Protein AF-A0A423UUG3-F1 (afdb_monomer_lite)

Sequence (812 aa):
PAPPLPRRIDDLLADRPRVLLRGDAGAGKTTLLWWLAAHASARTLDDDLAPLNGLVPFVVPLRTLRARGGGFPGPAELSGAAGLVIDTAPEGWAGRVLEAGRALLLVDGLDEVPPEEREQAHTWLSQLLARYPETRCVVTVRPLAVEADWLRSEDFAELRLLPMRNEDIQAFVGSWHRAARLSEQDDTERLDELERDLSRQFDQNPTLRDLARTPLLCAVICALHRRRDGFLPETRWKLYRSALEMLLGHRDHRRRIGNPEGIDLEIEESTQLLQRIAVWLVREGQSEFTRDQALRQLRRALAGMERVSAQGPPERLLTHLLNRSGLLQEHGDDTYQFIHRTFQDYLAAKELVEDEHLGELLRHAGEESWQDVVLLAAGHCGRRELASLVSGLLDAGNAHTKESAQRTTLPVLAALCAQHAAWLDGPVRERVRHTLQAVFPPADDDQVHALARLGESALALLPPPESLATDGPLARHVVQLLGRIGGSAGIPHAREWSAAHPSAVSRLATNWSAFPPDEFAAGVLAHYDLAEHFVLAQRAQLRALRHLPSLRHLVVSGELPQEELRAALAELRLEVLYLHMNPHVTDLSALGAQAGTLQQVGLDTCPGVQSLTPLTELPSLVALSVDAMNRPADFLMPVTGLRTLSYLEISRLASGQVSRLPAHPGVTHLKVSSDRPVALDGLAAWESLRDLQVSRAGSLDDAVAAVREHGRITRLRLGLTSWKGLAPDDRPVMSLRELAITAPQDSAHLALLGRLFPGLTRLTLSARRSAPELDLAPLLALPHLQVTVRRGHTPLILGWERLGDRLRVLTY

pLDDT: mean 84.5, std 10.08, range [32.72, 97.0]

InterPro domains:
  IPR007111 NACHT nucleoside triphosphatase [PF05729] (19-179)
  IPR007111 NACHT nucleoside triphosphatase [PS50837] (17-354)
  IPR027417 P-loop containing nucleoside triphosphate hydrolase [G3DSA:3.40.50.300] (5-149)
  IPR027417 P-loop containing nucleoside triphosphate hydrolase [SSF52540] (7-145)
  IPR032675 Leucine-rich repeat domain superfamily [G3DSA:3.80.10.10] (528-788)

Radius of gyration: 29.7 Å; chains: 1; bounding box: 76×59×83 Å

Structure (mmCIF, N/CA/C/O backbone):
data_AF-A0A423UUG3-F1
#
_entry.id   AF-A0A423UUG3-F1
#
loop_
_atom_site.group_PDB
_atom_site.id
_atom_site.type_symbol
_atom_site.label_atom_id
_atom_site.label_alt_id
_atom_site.label_comp_id
_atom_site.label_asym_id
_atom_site.label_entity_id
_atom_site.label_seq_id
_atom_site.pdbx_PDB_ins_code
_atom_site.Cartn_x
_atom_site.Cartn_y
_atom_site.Cartn_z
_atom_site.occupancy
_atom_site.B_iso_or_equiv
_atom_site.auth_seq_id
_atom_site.auth_comp_id
_atom_site.auth_asym_id
_atom_site.auth_atom_id
_atom_site.pdbx_PDB_model_num
ATOM 1 N N . PRO A 1 1 ? -10.188 4.913 20.354 1.00 33.22 1 PRO A N 1
ATOM 2 C CA . PRO A 1 1 ? -10.017 3.874 19.311 1.00 33.22 1 PRO A CA 1
ATOM 3 C C . PRO A 1 1 ? -8.558 3.886 18.856 1.00 33.22 1 PRO A C 1
ATOM 5 O O . PRO A 1 1 ? -8.017 4.971 18.659 1.00 33.22 1 PRO A O 1
ATOM 8 N N . ALA A 1 2 ? -7.924 2.717 18.769 1.00 32.72 2 ALA A N 1
ATOM 9 C CA . ALA A 1 2 ? -6.550 2.606 18.293 1.00 32.72 2 ALA A CA 1
ATOM 10 C C . ALA A 1 2 ? -6.423 3.137 16.844 1.00 32.72 2 ALA A C 1
ATOM 12 O O . ALA A 1 2 ? -7.409 3.121 16.097 1.00 32.72 2 ALA A O 1
ATOM 13 N N . PRO A 1 3 ? -5.247 3.644 16.445 1.00 37.56 3 PRO A N 1
ATOM 14 C CA . PRO A 1 3 ? -4.995 4.083 15.073 1.00 37.56 3 PRO A CA 1
ATOM 15 C C . PRO A 1 3 ? -5.101 2.903 14.089 1.00 37.56 3 PRO A C 1
ATOM 17 O O . PRO A 1 3 ? -4.814 1.769 14.476 1.00 37.56 3 PRO A O 1
ATOM 20 N N . PRO A 1 4 ? -5.508 3.134 12.824 1.00 53.03 4 PRO A N 1
ATOM 21 C CA . PRO A 1 4 ? -5.551 2.077 11.819 1.00 53.03 4 PRO A CA 1
ATOM 22 C C . PRO A 1 4 ? -4.133 1.561 11.552 1.00 53.03 4 PRO A C 1
ATOM 24 O O . PRO A 1 4 ? -3.255 2.314 11.134 1.00 53.03 4 PRO A O 1
ATOM 27 N N . LEU A 1 5 ? -3.913 0.277 11.822 1.00 61.56 5 LEU A N 1
ATOM 28 C CA . LEU A 1 5 ? -2.623 -0.385 11.646 1.00 61.56 5 LEU A CA 1
ATOM 29 C C . LEU A 1 5 ? -2.460 -0.882 10.203 1.00 61.56 5 LEU A C 1
ATOM 31 O O . LEU A 1 5 ? -3.461 -1.238 9.570 1.00 61.56 5 LEU A O 1
ATOM 35 N N . PRO A 1 6 ? -1.222 -0.964 9.680 1.00 69.69 6 PRO A N 1
ATOM 36 C CA . PRO A 1 6 ? -0.938 -1.771 8.501 1.00 69.69 6 PRO A CA 1
ATOM 37 C C . PRO A 1 6 ? -1.414 -3.204 8.741 1.00 69.69 6 PRO A C 1
ATOM 39 O O . PRO A 1 6 ? -1.103 -3.792 9.776 1.00 69.69 6 PRO A O 1
ATOM 42 N N . ARG A 1 7 ? -2.161 -3.756 7.788 1.00 74.19 7 ARG A N 1
ATOM 43 C CA . ARG A 1 7 ? -2.685 -5.126 7.833 1.00 74.19 7 ARG A CA 1
ATOM 44 C C . ARG A 1 7 ? -2.212 -5.896 6.610 1.00 74.19 7 ARG A C 1
ATOM 46 O O . ARG A 1 7 ? -1.880 -5.281 5.591 1.00 74.19 7 ARG A O 1
ATOM 53 N N . ARG A 1 8 ? -2.179 -7.228 6.702 1.00 80.50 8 ARG A N 1
ATOM 54 C CA . ARG A 1 8 ? -1.958 -8.073 5.523 1.00 80.50 8 ARG A CA 1
ATOM 55 C C . ARG A 1 8 ? -3.093 -7.859 4.526 1.00 80.50 8 ARG A C 1
ATOM 57 O O . ARG A 1 8 ? -4.198 -7.471 4.894 1.00 80.50 8 ARG A O 1
ATOM 64 N N . ILE A 1 9 ? -2.806 -8.052 3.244 1.00 83.06 9 ILE A N 1
ATOM 65 C CA . ILE A 1 9 ? -3.824 -7.843 2.215 1.00 83.06 9 ILE A CA 1
ATOM 66 C C . ILE A 1 9 ? -4.948 -8.877 2.325 1.00 83.06 9 ILE A C 1
ATOM 68 O O . ILE A 1 9 ? -6.109 -8.527 2.132 1.00 83.06 9 ILE A O 1
ATOM 72 N N . ASP A 1 10 ? -4.609 -10.091 2.749 1.00 80.50 10 ASP A N 1
ATOM 73 C CA . ASP A 1 10 ? -5.532 -11.213 2.932 1.00 80.50 10 ASP A CA 1
ATOM 74 C C . ASP A 1 10 ? -6.634 -10.861 3.947 1.00 80.50 10 ASP A C 1
ATOM 76 O O . ASP A 1 10 ? -7.823 -10.899 3.631 1.00 80.50 10 ASP A O 1
ATOM 80 N N . ASP A 1 11 ? -6.230 -10.318 5.099 1.00 73.25 11 ASP A N 1
ATOM 81 C CA . ASP A 1 11 ? -7.113 -9.762 6.132 1.00 73.25 11 ASP A CA 1
ATOM 82 C C . ASP A 1 11 ? -8.057 -8.664 5.617 1.00 73.25 11 ASP A C 1
ATOM 84 O O . ASP A 1 11 ? -9.124 -8.405 6.182 1.00 73.25 11 ASP A O 1
ATOM 88 N N . LEU A 1 12 ? -7.613 -7.902 4.615 1.00 82.12 12 LEU A N 1
ATOM 89 C CA . LEU A 1 12 ? -8.333 -6.726 4.155 1.00 82.12 12 LEU A CA 1
ATOM 90 C C . LEU A 1 12 ? -9.343 -7.066 3.059 1.00 82.12 12 LEU A C 1
ATOM 92 O O . LEU A 1 12 ? -10.421 -6.465 3.036 1.00 82.12 12 LEU A O 1
ATOM 96 N N . LEU A 1 13 ? -9.003 -7.988 2.161 1.00 85.12 13 LEU A N 1
ATOM 97 C CA . LEU A 1 13 ? -9.840 -8.356 1.020 1.00 85.12 13 LEU A CA 1
ATOM 98 C C . LEU A 1 13 ? -11.041 -9.226 1.422 1.00 85.12 13 LEU A C 1
ATOM 100 O O . LEU A 1 13 ? -12.091 -9.129 0.786 1.00 85.12 13 LEU A O 1
ATOM 104 N N . ALA A 1 14 ? -10.928 -10.020 2.491 1.00 75.06 14 ALA A N 1
ATOM 105 C CA . ALA A 1 14 ? -11.998 -10.898 2.971 1.00 75.06 14 ALA A CA 1
ATOM 106 C C . ALA A 1 14 ? -13.324 -10.145 3.213 1.00 75.06 14 ALA A C 1
ATOM 108 O O . ALA A 1 14 ? -14.377 -10.469 2.641 1.00 75.06 14 ALA A O 1
ATOM 109 N N . ASP A 1 15 ? -13.243 -9.051 3.974 1.00 72.81 15 ASP A N 1
ATOM 110 C CA . ASP A 1 15 ? -14.407 -8.311 4.478 1.00 72.81 15 ASP A CA 1
ATOM 111 C C . ASP A 1 15 ? -14.880 -7.204 3.532 1.00 72.81 15 ASP A C 1
ATOM 113 O O . ASP A 1 15 ? -15.928 -6.589 3.761 1.00 72.81 15 ASP A O 1
ATOM 117 N N . ARG A 1 16 ? -14.092 -6.904 2.492 1.00 83.19 16 ARG A N 1
ATOM 118 C CA . ARG A 1 16 ? -14.333 -5.790 1.573 1.00 83.19 16 ARG A CA 1
ATOM 119 C C . ARG A 1 16 ? -14.858 -6.326 0.245 1.00 83.19 16 ARG A C 1
ATOM 121 O O . ARG A 1 16 ? -14.114 -6.971 -0.490 1.00 83.19 16 ARG A O 1
ATOM 128 N N . PRO A 1 17 ? -16.130 -6.069 -0.103 1.00 85.75 17 PRO A N 1
ATOM 129 C CA . PRO A 1 17 ? -16.678 -6.560 -1.359 1.00 85.75 17 PRO A CA 1
ATOM 130 C C . PRO A 1 17 ? -16.035 -5.888 -2.576 1.00 85.75 17 PRO A C 1
ATOM 132 O O . PRO A 1 17 ? -15.924 -6.517 -3.624 1.00 85.75 17 PRO A O 1
ATOM 135 N N . ARG A 1 18 ? -15.604 -4.629 -2.437 1.00 92.69 18 ARG A N 1
ATOM 136 C CA . ARG A 1 18 ? -15.043 -3.812 -3.515 1.00 92.69 18 ARG A CA 1
ATOM 137 C C . ARG A 1 18 ? -13.793 -3.093 -3.029 1.00 92.69 18 ARG A C 1
ATOM 139 O O . ARG A 1 18 ? -13.831 -2.437 -1.985 1.00 92.69 18 ARG A O 1
ATOM 146 N N . VAL A 1 19 ? -12.690 -3.235 -3.756 1.00 92.88 19 VAL A N 1
ATOM 147 C CA . VAL A 1 19 ? -11.375 -2.724 -3.348 1.00 92.88 19 VAL A CA 1
ATOM 148 C C . VAL A 1 19 ? -10.674 -2.026 -4.500 1.00 92.88 19 VAL A C 1
ATOM 150 O O . VAL A 1 19 ? -10.536 -2.589 -5.582 1.00 92.88 19 VAL A O 1
ATOM 153 N N . LEU A 1 20 ? -10.212 -0.799 -4.250 1.00 91.75 20 LEU A N 1
ATOM 154 C CA . LEU A 1 20 ? -9.336 -0.065 -5.158 1.00 91.75 20 LEU A CA 1
ATOM 155 C C . LEU A 1 20 ? -7.932 -0.138 -4.572 1.00 91.75 20 LEU A C 1
ATOM 157 O O . LEU A 1 20 ? -7.666 0.429 -3.512 1.00 91.75 20 LEU A O 1
ATOM 161 N N . LEU A 1 21 ? -7.051 -0.870 -5.241 1.00 91.56 21 LEU A N 1
ATOM 162 C CA . LEU A 1 21 ? -5.698 -1.127 -4.785 1.00 91.56 21 LEU A CA 1
ATOM 163 C C . LEU A 1 21 ? -4.706 -0.193 -5.478 1.00 91.56 21 LEU A C 1
ATOM 165 O O . LEU A 1 21 ? -4.359 -0.378 -6.648 1.00 91.56 21 LEU A O 1
ATOM 169 N N . ARG A 1 22 ? -4.211 0.786 -4.719 1.00 87.06 22 ARG A N 1
ATOM 170 C CA . ARG A 1 22 ? -3.164 1.719 -5.146 1.00 87.06 22 ARG A CA 1
ATOM 171 C C . ARG A 1 22 ? -1.782 1.166 -4.820 1.00 87.06 22 ARG A C 1
ATOM 173 O O . ARG A 1 22 ? -1.552 0.676 -3.716 1.00 87.06 22 ARG A O 1
ATOM 180 N N . GLY A 1 23 ? -0.829 1.306 -5.733 1.00 81.19 23 GLY A N 1
ATOM 181 C CA . GLY A 1 23 ? 0.567 0.952 -5.463 1.00 81.19 23 GLY A CA 1
ATOM 182 C C . GLY A 1 23 ? 1.511 1.354 -6.586 1.00 81.19 23 GLY A C 1
ATOM 183 O O . GLY A 1 23 ? 1.091 1.450 -7.739 1.00 81.19 23 GLY A O 1
ATOM 184 N N . ASP A 1 24 ? 2.784 1.551 -6.256 1.00 74.81 24 ASP A N 1
ATOM 185 C CA . ASP A 1 24 ? 3.822 1.968 -7.204 1.00 74.81 24 ASP A CA 1
ATOM 186 C C . ASP A 1 24 ? 4.092 0.918 -8.303 1.00 74.81 24 ASP A C 1
ATOM 188 O O . ASP A 1 24 ? 3.591 -0.219 -8.281 1.00 74.81 24 ASP A O 1
ATOM 192 N N . ALA A 1 25 ? 4.892 1.299 -9.301 1.00 73.62 25 ALA A N 1
ATOM 193 C CA . ALA A 1 25 ? 5.412 0.366 -10.294 1.00 73.62 25 ALA A CA 1
ATOM 194 C C . ALA A 1 25 ? 6.216 -0.757 -9.610 1.00 73.62 25 ALA A C 1
ATOM 196 O O . ALA A 1 25 ? 6.999 -0.515 -8.694 1.00 73.62 25 ALA A O 1
ATOM 197 N N . GLY A 1 26 ? 6.001 -2.008 -10.028 1.00 75.25 26 GLY A N 1
ATOM 198 C CA . GLY A 1 26 ? 6.688 -3.165 -9.440 1.00 75.25 26 GLY A CA 1
ATOM 199 C C . GLY A 1 26 ? 6.225 -3.567 -8.034 1.00 75.25 26 GLY A C 1
ATOM 200 O O . GLY A 1 26 ? 6.792 -4.501 -7.474 1.00 75.25 26 GLY A O 1
ATOM 201 N N . ALA A 1 27 ? 5.183 -2.931 -7.476 1.00 82.00 27 ALA A N 1
ATOM 202 C CA . ALA A 1 27 ? 4.630 -3.258 -6.154 1.00 82.00 27 ALA A CA 1
ATOM 203 C C . ALA A 1 27 ? 3.859 -4.598 -6.089 1.00 82.00 27 ALA A C 1
ATOM 205 O O . ALA A 1 27 ? 3.453 -5.008 -5.009 1.00 82.00 27 ALA A O 1
ATOM 206 N N . GLY A 1 28 ? 3.637 -5.278 -7.222 1.00 86.06 28 GLY A N 1
ATOM 207 C CA . GLY A 1 28 ? 2.984 -6.598 -7.265 1.00 86.06 28 GLY A CA 1
ATOM 208 C C . GLY A 1 28 ? 1.458 -6.593 -7.436 1.00 86.06 28 GLY A C 1
ATOM 209 O O . GLY A 1 28 ? 0.831 -7.627 -7.238 1.00 86.06 28 GLY A O 1
ATOM 210 N N . LYS A 1 29 ? 0.847 -5.466 -7.833 1.00 90.69 29 LYS A N 1
ATOM 211 C CA . LYS A 1 29 ? -0.612 -5.335 -8.055 1.00 90.69 29 LYS A CA 1
ATOM 212 C C . LYS A 1 29 ? -1.181 -6.404 -9.000 1.00 90.69 29 LYS A C 1
ATOM 214 O O . LYS A 1 29 ? -2.084 -7.141 -8.625 1.00 90.69 29 LYS A O 1
ATOM 219 N N . THR A 1 30 ? -0.613 -6.509 -10.199 1.00 88.00 30 THR A N 1
ATOM 220 C CA . THR A 1 30 ? -1.004 -7.506 -11.205 1.00 88.00 30 THR A CA 1
ATOM 221 C C . THR A 1 30 ? -0.787 -8.924 -10.685 1.00 88.00 30 THR A C 1
ATOM 223 O O . THR A 1 30 ? -1.686 -9.754 -10.775 1.00 88.00 30 THR A O 1
ATOM 226 N N . THR A 1 31 ? 0.366 -9.194 -10.059 1.00 90.00 31 THR A N 1
ATOM 227 C CA . THR A 1 31 ? 0.668 -10.496 -9.444 1.00 90.00 31 THR A CA 1
ATOM 228 C C . THR A 1 31 ? -0.402 -10.899 -8.432 1.00 90.00 31 THR A C 1
ATOM 230 O O . THR A 1 31 ? -0.845 -12.041 -8.455 1.00 90.00 31 THR A O 1
ATOM 233 N N . LEU A 1 32 ? -0.858 -9.970 -7.586 1.00 92.31 32 LEU A N 1
ATOM 234 C CA . LEU A 1 32 ? -1.912 -10.233 -6.611 1.00 92.31 32 LEU A CA 1
ATOM 235 C C . LEU A 1 32 ? -3.244 -10.597 -7.279 1.00 92.31 32 LEU A C 1
ATOM 237 O O . LEU A 1 32 ? -3.884 -11.548 -6.844 1.00 92.31 32 LEU A O 1
ATOM 241 N N . LEU A 1 33 ? -3.669 -9.878 -8.325 1.00 93.81 33 LEU A N 1
ATOM 242 C CA . LEU A 1 33 ? -4.920 -10.201 -9.023 1.00 93.81 33 LEU A CA 1
ATOM 243 C C . LEU A 1 33 ? -4.871 -11.599 -9.647 1.00 93.81 33 LEU A C 1
ATOM 245 O O . LEU A 1 33 ? -5.801 -12.383 -9.473 1.00 93.81 33 LEU A O 1
ATOM 249 N N . TRP A 1 34 ? -3.776 -11.941 -10.325 1.00 91.44 34 TRP A N 1
ATOM 250 C CA . TRP A 1 34 ? -3.609 -13.272 -10.913 1.00 91.44 34 TRP A CA 1
ATOM 251 C C . TRP A 1 34 ? -3.495 -14.371 -9.855 1.00 91.44 34 TRP A C 1
ATOM 253 O O . TRP A 1 34 ? -4.055 -15.452 -10.034 1.00 91.44 34 TRP A O 1
ATOM 263 N N . TRP A 1 35 ? -2.834 -14.087 -8.731 1.00 93.00 35 TRP A N 1
ATOM 264 C CA . TRP A 1 35 ? -2.790 -14.988 -7.583 1.00 93.00 35 TRP A CA 1
ATOM 265 C C . TRP A 1 35 ? -4.192 -15.238 -7.013 1.00 93.00 35 TRP A C 1
ATOM 267 O O . TRP A 1 35 ? -4.580 -16.394 -6.849 1.00 93.00 35 TRP A O 1
ATOM 277 N N . LEU A 1 36 ? -4.998 -14.186 -6.821 1.00 93.00 36 LEU A N 1
ATOM 278 C CA . LEU A 1 36 ? -6.398 -14.314 -6.406 1.00 93.00 36 LEU A CA 1
ATOM 279 C C . LEU A 1 36 ? -7.202 -15.143 -7.409 1.00 93.00 36 LEU A C 1
ATOM 281 O O . LEU A 1 36 ? -7.927 -16.039 -6.996 1.00 93.00 36 LEU A O 1
ATOM 285 N N . ALA A 1 37 ? -7.062 -14.893 -8.713 1.00 92.75 37 ALA A N 1
ATOM 286 C CA . ALA A 1 37 ? -7.771 -15.650 -9.743 1.00 92.75 37 ALA A CA 1
ATOM 287 C C . ALA A 1 37 ? -7.432 -17.151 -9.697 1.00 92.75 37 ALA A C 1
ATOM 289 O O . ALA A 1 37 ? -8.328 -18.003 -9.672 1.00 92.75 37 ALA A O 1
ATOM 290 N N . ALA A 1 38 ? -6.140 -17.482 -9.645 1.00 91.25 38 ALA A N 1
ATOM 291 C CA . ALA A 1 38 ? -5.667 -18.860 -9.611 1.00 91.25 38 ALA A CA 1
ATOM 292 C C . ALA A 1 38 ? -6.105 -19.582 -8.327 1.00 91.25 38 ALA A C 1
ATOM 294 O O . ALA A 1 38 ? -6.664 -20.676 -8.391 1.00 91.25 38 ALA A O 1
ATOM 295 N N . HIS A 1 39 ? -5.915 -18.962 -7.162 1.00 91.31 39 HIS A N 1
ATOM 296 C CA . HIS A 1 39 ? -6.211 -19.609 -5.885 1.00 91.31 39 HIS A CA 1
ATOM 297 C C . HIS A 1 39 ? -7.713 -19.645 -5.567 1.00 91.31 39 HIS A C 1
ATOM 299 O O . HIS A 1 39 ? -8.193 -20.656 -5.055 1.00 91.31 39 HIS A O 1
ATOM 305 N N . ALA A 1 40 ? -8.485 -18.610 -5.924 1.00 91.44 40 ALA A N 1
ATOM 306 C CA . ALA A 1 40 ? -9.940 -18.612 -5.746 1.00 91.44 40 ALA A CA 1
ATOM 307 C C . ALA A 1 40 ? -10.600 -19.731 -6.561 1.00 91.44 40 ALA A C 1
ATOM 309 O O . ALA A 1 40 ? -11.465 -20.448 -6.049 1.00 91.44 40 ALA A O 1
ATOM 310 N N . SER A 1 41 ? -10.168 -19.917 -7.814 1.00 88.94 41 SER A N 1
ATOM 311 C CA . SER A 1 41 ? -10.690 -20.974 -8.687 1.00 88.94 41 SER A CA 1
ATOM 312 C C . SER A 1 41 ? -10.263 -22.374 -8.229 1.00 88.94 41 SER A C 1
ATOM 314 O O . SER A 1 41 ? -11.092 -23.286 -8.215 1.00 88.94 41 SER A O 1
ATOM 316 N N . ALA A 1 42 ? -9.015 -22.534 -7.775 1.00 89.31 42 ALA A N 1
ATOM 317 C CA . ALA A 1 42 ? -8.490 -23.793 -7.241 1.00 89.31 42 ALA A CA 1
ATOM 318 C C . ALA A 1 42 ? -8.968 -24.119 -5.812 1.00 89.31 42 ALA A C 1
ATOM 320 O O . ALA A 1 42 ? -8.787 -25.244 -5.350 1.00 89.31 42 ALA A O 1
ATOM 321 N N . ARG A 1 43 ? -9.606 -23.162 -5.125 1.00 90.19 43 ARG A N 1
ATOM 322 C CA . ARG A 1 43 ? -10.000 -23.241 -3.709 1.00 90.19 43 ARG A CA 1
ATOM 323 C C . ARG A 1 43 ? -8.815 -23.457 -2.763 1.00 90.19 43 ARG A C 1
ATOM 325 O O . ARG A 1 43 ? -8.903 -24.233 -1.816 1.00 90.19 43 ARG A O 1
ATOM 332 N N . THR A 1 44 ? -7.709 -22.784 -3.054 1.00 90.25 44 THR A N 1
ATOM 333 C CA . THR A 1 44 ? -6.438 -22.874 -2.320 1.00 90.25 44 THR A CA 1
ATOM 334 C C . THR A 1 44 ? -6.070 -21.561 -1.635 1.00 90.25 44 THR A C 1
ATOM 336 O O . THR A 1 44 ? -4.906 -21.369 -1.286 1.00 90.25 44 THR A O 1
ATOM 339 N N . LEU A 1 45 ? -7.013 -20.623 -1.503 1.00 86.81 45 LEU A N 1
ATOM 340 C CA . LEU A 1 45 ? -6.836 -19.495 -0.594 1.00 86.81 45 LEU A CA 1
ATOM 341 C C . LEU A 1 45 ? -6.975 -19.998 0.844 1.00 86.81 45 LEU A C 1
ATOM 343 O O . LEU A 1 45 ? -7.868 -20.805 1.120 1.00 86.81 45 LEU A O 1
ATOM 347 N N . ASP A 1 46 ? -6.109 -19.506 1.724 1.00 78.75 46 ASP A N 1
ATOM 348 C CA . ASP A 1 46 ? -6.132 -19.819 3.153 1.00 78.75 46 ASP A CA 1
ATOM 349 C C . ASP A 1 46 ? -7.430 -19.331 3.821 1.00 78.75 46 ASP A C 1
ATOM 351 O O . ASP A 1 46 ? -8.215 -18.582 3.228 1.00 78.75 46 ASP A O 1
ATOM 355 N N . ASP A 1 47 ? -7.655 -19.752 5.069 1.00 72.38 47 ASP A N 1
ATOM 356 C CA . ASP A 1 47 ? -8.907 -19.526 5.802 1.00 72.38 47 ASP A CA 1
ATOM 357 C C . ASP A 1 47 ? -9.351 -18.052 5.823 1.00 72.38 47 ASP A C 1
ATOM 359 O O . ASP A 1 47 ? -10.544 -17.772 5.679 1.00 72.38 47 ASP A O 1
ATOM 363 N N . ASP A 1 48 ? -8.405 -17.112 5.921 1.00 72.31 48 ASP A N 1
ATOM 364 C CA . ASP A 1 48 ? -8.688 -15.671 5.939 1.00 72.31 48 ASP A CA 1
ATOM 365 C C . ASP A 1 48 ? -9.371 -15.195 4.646 1.00 72.31 48 ASP A C 1
ATOM 367 O O . ASP A 1 48 ? -10.230 -14.318 4.670 1.00 72.31 48 ASP A O 1
ATOM 371 N N . LEU A 1 49 ? -9.052 -15.814 3.507 1.00 83.25 49 LEU A N 1
ATOM 372 C CA . LEU A 1 49 ? -9.621 -15.505 2.193 1.00 83.25 49 LEU A CA 1
ATOM 373 C C . LEU A 1 49 ? -10.613 -16.567 1.704 1.00 83.25 49 LEU A C 1
ATOM 375 O O . LEU A 1 49 ? -11.078 -16.500 0.560 1.00 83.25 49 LEU A O 1
ATOM 379 N N . ALA A 1 50 ? -11.015 -17.501 2.569 1.00 79.44 50 ALA A N 1
ATOM 380 C CA . ALA A 1 50 ? -11.989 -18.538 2.251 1.00 79.44 50 ALA A CA 1
ATOM 381 C C . ALA A 1 50 ? -13.296 -18.021 1.614 1.00 79.44 50 ALA A C 1
ATOM 383 O O . ALA A 1 50 ? -13.814 -18.712 0.734 1.00 79.44 50 ALA A O 1
ATOM 384 N N . PRO A 1 51 ? -13.831 -16.821 1.944 1.00 84.88 51 PRO A N 1
ATOM 385 C CA . PRO A 1 51 ? -15.007 -16.282 1.257 1.00 84.88 51 PRO A CA 1
ATOM 386 C C . PRO A 1 51 ? -14.827 -16.060 -0.252 1.00 84.88 51 PRO A C 1
ATOM 388 O O . PRO A 1 51 ? -15.822 -15.957 -0.968 1.00 84.88 51 PRO A O 1
ATOM 391 N N . LEU A 1 52 ? -13.586 -15.957 -0.738 1.00 88.12 52 LEU A N 1
ATOM 392 C CA . LEU A 1 52 ? -13.280 -15.819 -2.161 1.00 88.12 52 LEU A CA 1
ATOM 393 C C . LEU A 1 52 ? -13.102 -17.178 -2.858 1.00 88.12 52 LEU A C 1
ATOM 395 O O . LEU A 1 52 ? -13.189 -17.247 -4.085 1.00 88.12 52 LEU A O 1
ATOM 399 N N . ASN A 1 53 ? -12.895 -18.267 -2.106 1.00 88.81 53 ASN A N 1
ATOM 400 C CA . ASN A 1 53 ? -12.757 -19.605 -2.677 1.00 88.81 53 ASN A CA 1
ATOM 401 C C . ASN A 1 53 ? -14.050 -20.039 -3.382 1.00 88.81 53 ASN A C 1
ATOM 403 O O . ASN A 1 53 ? -15.150 -19.990 -2.833 1.00 88.81 53 ASN A O 1
ATOM 407 N N . GLY A 1 54 ? -13.908 -20.528 -4.613 1.00 85.44 54 GLY A N 1
ATOM 408 C CA . GLY A 1 54 ? -15.020 -20.986 -5.441 1.00 85.44 54 GLY A CA 1
ATOM 409 C C . GLY A 1 54 ? -15.769 -19.876 -6.182 1.00 85.44 54 GLY A C 1
ATOM 410 O O . GLY A 1 54 ? -16.698 -20.201 -6.928 1.00 85.44 54 GLY A O 1
ATOM 411 N N . LEU A 1 55 ? -15.372 -18.607 -6.024 1.00 92.38 55 LEU A N 1
ATOM 412 C CA . LEU A 1 55 ? -15.789 -17.549 -6.940 1.00 92.38 55 LEU A CA 1
ATOM 413 C C . LEU A 1 55 ? -15.152 -17.765 -8.318 1.00 92.38 55 LEU A C 1
ATOM 415 O O . LEU A 1 55 ? -14.054 -18.304 -8.444 1.00 92.38 55 LEU A O 1
ATOM 419 N N . VAL A 1 56 ? -15.861 -17.339 -9.359 1.00 93.19 56 VAL A N 1
ATOM 420 C CA . VAL A 1 56 ? -15.414 -17.405 -10.750 1.00 93.19 56 VAL A CA 1
ATOM 421 C C . VAL A 1 56 ? -14.679 -16.104 -11.078 1.00 93.19 56 VAL A C 1
ATOM 423 O O . VAL A 1 56 ? -15.330 -15.053 -11.126 1.00 93.19 56 VAL A O 1
ATOM 426 N N . PRO A 1 57 ? -13.351 -16.140 -11.284 1.00 94.19 57 PRO A N 1
ATOM 427 C CA . PRO A 1 57 ? -12.590 -14.946 -11.603 1.00 94.19 57 PRO A CA 1
ATOM 428 C C . PRO A 1 57 ? -12.834 -14.504 -13.049 1.00 94.19 57 PRO A C 1
ATOM 430 O O . PRO A 1 57 ? -12.673 -15.283 -13.987 1.00 94.19 57 PRO A O 1
ATOM 433 N N . PHE A 1 58 ? -13.167 -13.230 -13.222 1.00 94.62 58 PHE A N 1
ATOM 434 C CA . PHE A 1 58 ? -13.135 -12.527 -14.500 1.00 94.62 58 PHE A CA 1
ATOM 435 C C . PHE A 1 58 ? -12.016 -11.492 -14.431 1.00 94.62 58 PHE A C 1
ATOM 437 O O . PHE A 1 58 ? -12.216 -10.391 -13.913 1.00 94.62 58 PHE A O 1
ATOM 444 N N . VAL A 1 59 ? -10.826 -11.866 -14.901 1.00 93.81 59 VAL A N 1
ATOM 445 C CA . VAL A 1 59 ? -9.699 -10.933 -15.010 1.00 93.81 59 VAL A CA 1
ATOM 446 C C . VAL A 1 59 ? -9.928 -10.053 -16.232 1.00 93.81 59 VAL A C 1
ATOM 448 O O . VAL A 1 59 ? -10.132 -10.561 -17.322 1.00 93.81 59 VAL A O 1
ATOM 451 N N . VAL A 1 60 ? -9.929 -8.737 -16.064 1.00 93.12 60 VAL A N 1
ATOM 452 C CA . VAL A 1 60 ? -10.105 -7.769 -17.148 1.00 93.12 60 VAL A CA 1
ATOM 453 C C . VAL A 1 60 ? -8.808 -6.970 -17.268 1.00 93.12 60 VAL A C 1
ATOM 455 O O . VAL A 1 60 ? -8.655 -5.960 -16.575 1.00 93.12 60 VAL A O 1
ATOM 458 N N . PRO A 1 61 ? -7.845 -7.432 -18.085 1.00 88.88 61 PRO A N 1
ATOM 459 C CA . PRO A 1 61 ? -6.598 -6.715 -18.316 1.00 88.88 61 PRO A CA 1
ATOM 460 C C . PRO A 1 61 ? -6.846 -5.544 -19.275 1.00 88.88 61 PRO A C 1
ATOM 462 O O . PRO A 1 61 ? -6.993 -5.729 -20.486 1.00 88.88 61 PRO A O 1
ATOM 465 N N . LEU A 1 62 ? -6.911 -4.321 -18.740 1.00 87.69 62 LEU A N 1
ATOM 466 C CA . LEU A 1 62 ? -7.284 -3.139 -19.526 1.00 87.69 62 LEU A CA 1
ATOM 467 C C . LEU A 1 62 ? -6.264 -2.828 -20.637 1.00 87.69 62 LEU A C 1
ATOM 469 O O . LEU A 1 62 ? -6.667 -2.462 -21.743 1.00 87.69 62 LEU A O 1
ATOM 473 N N . ARG A 1 63 ? -4.967 -3.081 -20.405 1.00 80.75 63 ARG A N 1
ATOM 474 C CA . ARG A 1 63 ? -3.919 -3.037 -21.446 1.00 80.75 63 ARG A CA 1
ATOM 475 C C . ARG A 1 63 ? -4.199 -3.921 -22.649 1.00 80.75 63 ARG A C 1
ATOM 477 O O . ARG A 1 63 ? -4.086 -3.436 -23.772 1.00 80.75 63 ARG A O 1
ATOM 484 N N . THR A 1 64 ? -4.551 -5.187 -22.435 1.00 82.00 64 THR A N 1
ATOM 485 C CA . THR A 1 64 ? -4.714 -6.161 -23.521 1.00 82.00 64 THR A CA 1
ATOM 486 C C . THR A 1 64 ? -5.918 -5.823 -24.379 1.00 82.00 64 THR A C 1
ATOM 488 O O . THR A 1 64 ? -5.841 -5.855 -25.608 1.00 82.00 64 THR A O 1
ATOM 491 N N . LEU A 1 65 ? -7.025 -5.432 -23.741 1.00 82.56 65 LEU A N 1
ATOM 492 C CA . LEU A 1 65 ? -8.220 -4.994 -24.455 1.00 82.56 65 LEU A CA 1
ATOM 493 C C . LEU A 1 65 ? -7.920 -3.774 -25.330 1.00 82.56 65 LEU A C 1
ATOM 495 O O . LEU A 1 65 ? -8.248 -3.776 -26.517 1.00 82.56 65 LEU A O 1
ATOM 499 N N . ARG A 1 66 ? -7.212 -2.780 -24.781 1.00 82.19 66 ARG A N 1
ATOM 500 C CA . ARG A 1 66 ? -6.831 -1.569 -25.514 1.00 82.19 66 ARG A CA 1
ATOM 501 C C . ARG A 1 66 ? -5.843 -1.849 -26.648 1.00 82.19 66 ARG A C 1
ATOM 503 O O . ARG A 1 66 ? -6.024 -1.323 -27.743 1.00 82.19 66 ARG A O 1
ATOM 510 N N . ALA A 1 67 ? -4.834 -2.696 -26.434 1.00 75.44 67 ALA A N 1
ATOM 511 C CA . ALA A 1 67 ? -3.866 -3.069 -27.472 1.00 75.44 67 ALA A CA 1
ATOM 512 C C . ALA A 1 67 ? -4.533 -3.754 -28.678 1.00 75.44 67 ALA A C 1
ATOM 514 O O . ALA A 1 67 ? -4.090 -3.587 -29.815 1.00 75.44 67 ALA A O 1
ATOM 515 N N . ARG A 1 68 ? -5.637 -4.471 -28.441 1.00 79.31 68 ARG A N 1
ATOM 516 C CA . ARG A 1 68 ? -6.471 -5.102 -29.475 1.00 79.31 68 ARG A CA 1
ATOM 517 C C . ARG A 1 68 ? -7.508 -4.155 -30.095 1.00 79.31 68 ARG A C 1
ATOM 519 O O . ARG A 1 68 ? -8.243 -4.572 -30.985 1.00 79.31 68 ARG A O 1
ATOM 526 N N . GLY A 1 69 ? -7.582 -2.901 -29.644 1.00 74.88 69 GLY A N 1
ATOM 527 C CA . GLY A 1 69 ? -8.589 -1.929 -30.081 1.00 74.88 69 GLY A CA 1
ATOM 528 C C . GLY A 1 69 ? -10.005 -2.228 -29.575 1.00 74.88 69 GLY A C 1
ATOM 529 O O . GLY A 1 69 ? -10.975 -1.763 -30.170 1.00 74.88 69 GLY A O 1
ATOM 530 N N . GLY A 1 70 ? -10.137 -3.033 -28.517 1.00 75.00 70 GLY A N 1
ATOM 531 C CA . GLY A 1 70 ? -11.407 -3.343 -27.867 1.00 75.00 70 GLY A CA 1
ATOM 532 C C . GLY A 1 70 ? -11.831 -2.269 -26.861 1.00 75.00 70 GLY A C 1
ATOM 533 O O . GLY A 1 70 ? -10.999 -1.547 -26.317 1.00 75.00 70 GLY A O 1
ATOM 534 N N . GLY A 1 71 ? -13.138 -2.182 -26.605 1.00 83.69 71 GLY A N 1
ATOM 535 C CA . GLY A 1 71 ? -13.704 -1.351 -25.540 1.00 83.69 71 GLY A CA 1
ATOM 536 C C . GLY A 1 71 ? -13.811 -2.086 -24.199 1.00 83.69 71 GLY A C 1
ATOM 537 O O . GLY A 1 71 ? -13.300 -3.193 -24.023 1.00 83.69 71 GLY A O 1
ATOM 538 N N . PHE A 1 72 ? -14.525 -1.479 -23.251 1.00 88.88 72 PHE A N 1
ATOM 539 C CA . PHE A 1 72 ? -14.815 -2.107 -21.963 1.00 88.88 72 PHE A CA 1
ATOM 540 C C . PHE A 1 72 ? -15.872 -3.218 -22.109 1.00 88.88 72 PHE A C 1
ATOM 542 O O . PHE A 1 72 ? -16.940 -2.958 -22.667 1.00 88.88 72 PHE A O 1
ATOM 549 N N . PRO A 1 73 ? -15.618 -4.439 -21.604 1.00 89.69 73 PRO A N 1
ATOM 550 C CA . PRO A 1 73 ? -16.433 -5.603 -21.929 1.00 89.69 73 PRO A CA 1
ATOM 551 C C . PRO A 1 73 ? -17.777 -5.586 -21.198 1.00 89.69 73 PRO A C 1
ATOM 553 O O . PRO A 1 73 ? -17.844 -5.447 -19.973 1.00 89.69 73 PRO A O 1
ATOM 556 N N . GLY A 1 74 ? -18.865 -5.803 -21.931 1.00 89.19 74 GLY A N 1
ATOM 557 C CA . GLY A 1 74 ? -20.168 -6.093 -21.339 1.00 89.19 74 GLY A CA 1
ATOM 558 C C . GLY A 1 74 ? -20.212 -7.484 -20.679 1.00 89.19 74 GLY A C 1
ATOM 559 O O . GLY A 1 74 ? -19.314 -8.304 -20.878 1.00 89.19 74 GLY A O 1
ATOM 560 N N . PRO A 1 75 ? -21.288 -7.828 -19.943 1.00 88.12 75 PRO A N 1
ATOM 561 C CA . PRO A 1 75 ? -21.402 -9.124 -19.265 1.00 88.12 75 PRO A CA 1
ATOM 562 C C . PRO A 1 75 ? -21.210 -10.337 -20.185 1.00 88.12 75 PRO A C 1
ATOM 564 O O . PRO A 1 75 ? -20.632 -11.332 -19.765 1.00 88.12 75 PRO A O 1
ATOM 567 N N . ALA A 1 76 ? -21.676 -10.261 -21.436 1.00 86.31 76 ALA A N 1
ATOM 568 C CA . ALA A 1 76 ? -21.519 -11.335 -22.418 1.00 86.31 76 ALA A CA 1
ATOM 569 C C . ALA A 1 76 ? -20.065 -11.502 -22.900 1.00 86.31 76 ALA A C 1
ATOM 571 O O . ALA A 1 76 ? -19.665 -12.601 -23.274 1.00 86.31 76 ALA A O 1
ATOM 572 N N . GLU A 1 77 ? -19.269 -10.434 -22.851 1.00 88.12 77 GLU A N 1
ATOM 573 C CA . GLU A 1 77 ? -17.900 -10.378 -23.372 1.00 88.12 77 GLU A CA 1
ATOM 574 C C . GLU A 1 77 ? -16.855 -10.714 -22.300 1.00 88.12 77 GLU A C 1
ATOM 576 O O . GLU A 1 77 ? -15.718 -11.037 -22.632 1.00 88.12 77 GLU A O 1
ATOM 581 N N . LEU A 1 78 ? -17.234 -10.719 -21.014 1.00 88.75 78 LEU A N 1
ATOM 582 C CA . LEU A 1 78 ? -16.325 -10.983 -19.889 1.00 88.75 78 LEU A CA 1
ATOM 583 C C . LEU A 1 78 ? -15.567 -12.310 -19.997 1.00 88.75 78 LEU A C 1
ATOM 585 O O . LEU A 1 78 ? -14.422 -12.392 -19.568 1.00 88.75 78 LEU A O 1
ATOM 589 N N . SER A 1 79 ? -16.183 -13.348 -20.569 1.00 85.75 79 SER A N 1
ATOM 590 C CA . SER A 1 79 ? -15.514 -14.649 -20.731 1.00 85.75 79 SER A CA 1
ATOM 591 C C . SER A 1 79 ? -14.357 -14.572 -21.732 1.00 85.75 79 SER A C 1
ATOM 593 O O . SER A 1 79 ? -13.310 -15.171 -21.504 1.00 85.75 79 SER A O 1
ATOM 595 N N . GLY A 1 80 ? -14.537 -13.797 -22.808 1.00 82.50 80 GLY A N 1
ATOM 596 C CA . GLY A 1 80 ? -13.495 -13.541 -23.800 1.00 82.50 80 GLY A CA 1
ATOM 597 C C . GLY A 1 80 ? -12.443 -12.561 -23.287 1.00 82.50 80 GLY A C 1
ATOM 598 O O . GLY A 1 80 ? -11.253 -12.807 -23.449 1.00 82.50 80 GLY A O 1
ATOM 599 N N . ALA A 1 81 ? -12.864 -11.497 -22.594 1.00 84.38 81 ALA A N 1
ATOM 600 C CA . ALA A 1 81 ? -11.949 -10.535 -21.979 1.00 84.38 81 ALA A CA 1
ATOM 601 C C . ALA A 1 81 ? -11.027 -11.185 -20.932 1.00 84.38 81 ALA A C 1
ATOM 603 O O . ALA A 1 81 ? -9.855 -10.832 -20.850 1.00 84.38 81 ALA A O 1
ATOM 604 N N . ALA A 1 82 ? -11.535 -12.173 -20.187 1.00 82.88 82 ALA A N 1
ATOM 605 C CA . ALA A 1 82 ? -10.757 -12.954 -19.227 1.00 82.88 82 ALA A CA 1
ATOM 606 C C . ALA A 1 82 ? -9.856 -14.027 -19.852 1.00 82.88 82 ALA A C 1
ATOM 608 O O . ALA A 1 82 ? -9.167 -14.730 -19.115 1.00 82.88 82 ALA A O 1
ATOM 609 N N . GLY A 1 83 ? -9.853 -14.169 -21.183 1.00 78.00 83 GLY A N 1
ATOM 610 C CA . GLY A 1 83 ? -9.012 -15.141 -21.880 1.00 78.00 83 GLY A CA 1
ATOM 611 C C . GLY A 1 83 ? -9.316 -16.590 -21.492 1.00 78.00 83 GLY A C 1
ATOM 612 O O . GLY A 1 83 ? -8.407 -17.417 -21.442 1.00 78.00 83 GLY A O 1
ATOM 613 N N . LEU A 1 84 ? -10.576 -16.906 -21.162 1.00 78.06 84 LEU A N 1
ATOM 614 C CA . LEU A 1 84 ? -10.960 -18.270 -20.808 1.00 78.06 84 LEU A CA 1
ATOM 615 C C . LEU A 1 84 ? -10.829 -19.177 -22.037 1.00 78.06 84 LEU A C 1
ATOM 617 O O . LEU A 1 84 ? -11.453 -18.931 -23.067 1.00 78.06 84 LEU A O 1
ATOM 621 N N . VAL A 1 85 ? -10.055 -20.256 -21.911 1.00 73.88 85 VAL A N 1
ATOM 622 C CA . VAL A 1 85 ? -9.905 -21.272 -22.963 1.00 73.88 85 VAL A CA 1
ATOM 623 C C . VAL A 1 85 ? -11.143 -22.175 -22.955 1.00 73.88 85 VAL A C 1
ATOM 625 O O . VAL A 1 85 ? -11.171 -23.211 -22.292 1.00 73.88 85 VAL A O 1
ATOM 628 N N . ILE A 1 86 ? -12.201 -21.737 -23.638 1.00 73.81 86 ILE A N 1
ATOM 629 C CA . ILE A 1 86 ? -13.494 -22.427 -23.752 1.00 73.81 86 ILE A CA 1
ATOM 630 C C . ILE A 1 86 ? -13.968 -22.427 -25.209 1.00 73.81 86 ILE A C 1
ATOM 632 O O . ILE A 1 86 ? -13.752 -21.447 -25.915 1.00 73.81 86 ILE A O 1
ATOM 636 N N . ASP A 1 87 ? -14.656 -23.489 -25.648 1.00 74.75 87 ASP A N 1
ATOM 637 C CA . ASP A 1 87 ? -15.198 -23.563 -27.016 1.00 74.75 87 ASP A CA 1
ATOM 638 C C . ASP A 1 87 ? -16.238 -22.459 -27.255 1.00 74.75 87 ASP A C 1
ATOM 640 O O . ASP A 1 87 ? -16.115 -21.607 -28.133 1.00 74.75 87 ASP A O 1
ATOM 644 N N . THR A 1 88 ? -17.306 -22.468 -26.458 1.00 74.62 88 THR A N 1
ATOM 645 C CA . THR A 1 88 ? -18.333 -21.425 -26.448 1.00 74.62 88 THR A CA 1
ATOM 646 C C . THR A 1 88 ? -18.977 -21.413 -25.069 1.00 74.62 88 THR A C 1
ATOM 648 O O . THR A 1 88 ? -19.500 -22.431 -24.609 1.00 74.62 88 THR A O 1
ATOM 651 N N . ALA A 1 89 ? -18.945 -20.267 -24.384 1.00 78.12 89 ALA A N 1
ATOM 652 C CA . ALA A 1 89 ? -19.705 -20.111 -23.149 1.00 78.12 89 ALA A CA 1
ATOM 653 C C . ALA A 1 89 ? -21.203 -20.298 -23.452 1.00 78.12 89 ALA A C 1
ATOM 655 O O . ALA A 1 89 ? -21.690 -19.731 -24.434 1.00 78.12 89 ALA A O 1
ATOM 656 N N . PRO A 1 90 ? -21.966 -21.029 -22.617 1.00 84.94 90 PRO A N 1
ATOM 657 C CA . PRO A 1 90 ? -23.413 -21.076 -22.766 1.00 84.94 90 PRO A CA 1
ATOM 658 C C . PRO A 1 90 ? -23.995 -19.660 -22.786 1.00 84.94 90 PRO A C 1
ATOM 660 O O . PRO A 1 90 ? -23.554 -18.798 -22.021 1.00 84.94 90 PRO A O 1
ATOM 663 N N . GLU A 1 91 ? -25.011 -19.421 -23.612 1.00 84.19 91 GLU A N 1
ATOM 664 C CA . GLU A 1 91 ? -25.616 -18.094 -23.752 1.00 84.19 91 GLU A CA 1
ATOM 665 C C . GLU A 1 91 ? -26.004 -17.516 -22.380 1.00 84.19 91 GLU A C 1
ATOM 667 O O . GLU A 1 91 ? -26.603 -18.204 -21.544 1.00 84.19 91 GLU A O 1
ATOM 672 N N . GLY A 1 92 ? -25.594 -16.273 -22.106 1.00 86.56 92 GLY A N 1
ATOM 673 C CA . GLY A 1 92 ? -25.845 -15.582 -20.837 1.00 86.56 92 GLY A CA 1
ATOM 674 C C . GLY A 1 92 ? -25.138 -16.168 -19.605 1.00 86.56 92 GLY A C 1
ATOM 675 O O . GLY A 1 92 ? -25.483 -15.795 -18.485 1.00 86.56 92 GLY A O 1
ATOM 676 N N . TRP A 1 93 ? -24.173 -17.084 -19.762 1.00 91.56 93 TRP A N 1
ATOM 677 C CA . TRP A 1 93 ? -23.497 -17.742 -18.636 1.00 91.56 93 TRP A CA 1
ATOM 678 C C . TRP A 1 93 ? -22.831 -16.754 -17.677 1.00 91.56 93 TRP A C 1
ATOM 680 O O . TRP A 1 93 ? -23.109 -16.803 -16.481 1.00 91.56 93 TRP A O 1
ATOM 690 N N . ALA A 1 94 ? -22.018 -15.829 -18.190 1.00 91.62 94 ALA A N 1
ATOM 691 C CA . ALA A 1 94 ? -21.347 -14.831 -17.359 1.00 91.62 94 ALA A CA 1
ATOM 692 C C . ALA A 1 94 ? -22.355 -13.932 -16.619 1.00 91.62 94 ALA A C 1
ATOM 694 O O . ALA A 1 94 ? -22.193 -13.682 -15.427 1.00 91.62 94 ALA A O 1
ATOM 695 N N . GLY A 1 95 ? -23.459 -13.558 -17.280 1.00 91.94 95 GLY A N 1
ATOM 696 C CA . GLY A 1 95 ? -24.589 -12.872 -16.643 1.00 91.94 95 GLY A CA 1
ATOM 697 C C . GLY A 1 95 ? -25.167 -13.662 -15.465 1.00 91.94 95 GLY A C 1
ATOM 698 O O . GLY A 1 95 ? -25.263 -13.132 -14.366 1.00 91.94 95 GLY A O 1
ATOM 699 N N . ARG A 1 96 ? -25.447 -14.961 -15.642 1.00 93.12 96 ARG A N 1
ATOM 700 C CA . ARG A 1 96 ? -25.930 -15.832 -14.551 1.00 93.12 96 ARG A CA 1
ATOM 701 C C . ARG A 1 96 ? -24.920 -15.995 -13.412 1.00 93.12 96 ARG A C 1
ATOM 703 O O . ARG A 1 96 ? -25.318 -16.158 -12.262 1.00 93.12 96 ARG A O 1
ATOM 710 N N . VAL A 1 97 ? -23.617 -15.995 -13.704 1.00 93.06 97 VAL A N 1
ATOM 711 C CA . VAL A 1 97 ? -22.563 -16.049 -12.675 1.00 93.06 97 VAL A CA 1
ATOM 712 C C . VAL A 1 97 ? -22.555 -14.768 -11.837 1.00 93.06 97 VAL A C 1
ATOM 714 O O . VAL A 1 97 ? -22.489 -14.855 -10.608 1.00 93.06 97 VAL A O 1
ATOM 717 N N . LEU A 1 98 ? -22.671 -13.607 -12.490 1.00 93.31 98 LEU A N 1
ATOM 718 C CA . LEU A 1 98 ? -22.784 -12.297 -11.843 1.00 93.31 98 LEU A CA 1
ATOM 719 C C . LEU A 1 98 ? -24.065 -12.186 -10.999 1.00 93.31 98 LEU A C 1
ATOM 721 O O . LEU A 1 98 ? -23.991 -11.816 -9.831 1.00 93.31 98 LEU A O 1
ATOM 725 N N . GLU A 1 99 ? -25.224 -12.571 -11.546 1.00 92.06 99 GLU A N 1
ATOM 726 C CA . GLU A 1 99 ? -26.519 -12.555 -10.837 1.00 92.06 99 GLU A CA 1
ATOM 727 C C . GLU A 1 99 ? -26.529 -13.459 -9.603 1.00 92.06 99 GLU A C 1
ATOM 729 O O . GLU A 1 99 ? -27.129 -13.118 -8.587 1.00 92.06 99 GLU A O 1
ATOM 734 N N . ALA A 1 100 ? -25.835 -14.596 -9.667 1.00 91.12 100 ALA A N 1
ATOM 735 C CA . ALA A 1 100 ? -25.718 -15.522 -8.547 1.00 91.12 100 ALA A CA 1
ATOM 736 C C . ALA A 1 100 ? -24.748 -15.047 -7.445 1.00 91.12 100 ALA A C 1
ATOM 738 O O . ALA A 1 100 ? -24.537 -15.789 -6.486 1.00 91.12 100 ALA A O 1
ATOM 739 N N . GLY A 1 101 ? -24.106 -13.878 -7.589 1.00 90.06 101 GLY A N 1
ATOM 740 C CA . GLY A 1 101 ? -23.105 -13.382 -6.636 1.00 90.06 101 GLY A CA 1
ATOM 741 C C . GLY A 1 101 ? -21.837 -14.241 -6.580 1.00 90.06 101 GLY A C 1
ATOM 742 O O . GLY A 1 101 ? -21.130 -14.248 -5.578 1.00 90.06 101 GLY A O 1
ATOM 743 N N . ARG A 1 102 ? -21.554 -15.008 -7.643 1.00 92.88 102 ARG A N 1
ATOM 744 C CA . ARG A 1 102 ? -20.395 -15.918 -7.716 1.00 92.88 102 ARG A CA 1
ATOM 745 C C . ARG A 1 102 ? -19.229 -15.342 -8.513 1.00 92.88 102 ARG A C 1
ATOM 747 O O . ARG A 1 102 ? -18.248 -16.045 -8.727 1.00 92.88 102 ARG A O 1
ATOM 754 N N . ALA A 1 103 ? -19.338 -14.106 -8.987 1.00 94.06 103 ALA A N 1
ATOM 755 C CA . ALA A 1 103 ? -18.307 -13.453 -9.780 1.00 94.06 103 ALA A CA 1
ATOM 756 C C . ALA A 1 103 ? -17.260 -12.763 -8.894 1.00 94.06 103 ALA A C 1
ATOM 758 O O . ALA A 1 103 ? -17.602 -12.027 -7.965 1.00 94.06 103 ALA A O 1
ATOM 759 N N . LEU A 1 104 ? -15.991 -12.963 -9.245 1.00 95.44 104 LEU A N 1
ATOM 760 C CA . LEU A 1 104 ? -14.853 -12.192 -8.760 1.00 95.44 104 LEU A CA 1
ATOM 761 C C . LEU A 1 104 ? -14.288 -11.383 -9.934 1.00 95.44 104 LEU A C 1
ATOM 763 O O . LEU A 1 104 ? -13.560 -11.908 -10.770 1.00 95.44 104 LEU A O 1
ATOM 767 N N . LEU A 1 105 ? -14.661 -10.111 -10.028 1.00 96.50 105 LEU A N 1
ATOM 768 C CA . LEU A 1 105 ? -14.221 -9.206 -11.085 1.00 96.50 105 LEU A CA 1
ATOM 769 C C . LEU A 1 105 ? -12.868 -8.578 -10.720 1.00 96.50 105 LEU A C 1
ATOM 771 O O . LEU A 1 105 ? -12.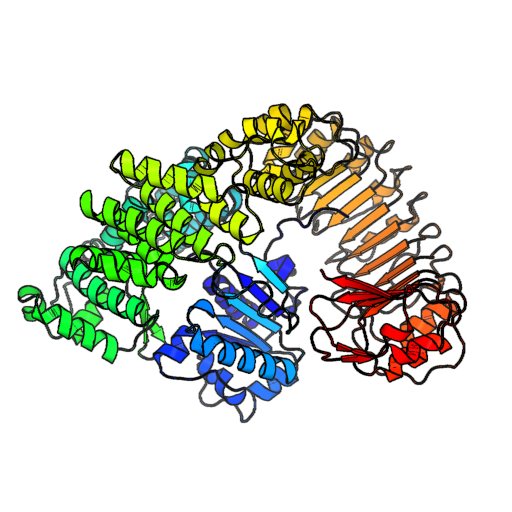765 -7.846 -9.736 1.00 96.50 105 LEU A O 1
ATOM 775 N N . LEU A 1 106 ? -11.834 -8.844 -11.512 1.00 96.31 106 LEU A N 1
ATOM 776 C CA . LEU A 1 106 ? -10.460 -8.410 -11.251 1.00 96.31 106 LEU A CA 1
ATOM 777 C C . LEU A 1 106 ? -10.009 -7.486 -12.384 1.00 96.31 106 LEU A C 1
ATOM 779 O O . LEU A 1 106 ? -9.574 -7.955 -13.429 1.00 96.31 106 LEU A O 1
ATOM 783 N N . VAL A 1 107 ? -10.148 -6.176 -12.198 1.00 94.88 107 VAL A N 1
ATOM 784 C CA . VAL A 1 107 ? -9.807 -5.174 -13.217 1.00 94.88 107 VAL A CA 1
ATOM 785 C C . VAL A 1 107 ? -8.353 -4.753 -13.029 1.00 94.88 107 VAL A C 1
ATOM 787 O O . VAL A 1 107 ? -8.015 -4.111 -12.032 1.00 94.88 107 VAL A O 1
ATOM 790 N N . ASP A 1 108 ? -7.493 -5.123 -13.977 1.00 90.94 108 ASP A N 1
ATOM 791 C CA . ASP A 1 108 ? -6.057 -4.865 -13.890 1.00 90.94 108 ASP A CA 1
ATOM 792 C C . ASP A 1 108 ? -5.631 -3.683 -14.768 1.00 90.94 108 ASP A C 1
ATOM 794 O O . ASP A 1 108 ? -5.892 -3.678 -15.972 1.00 90.94 108 ASP A O 1
ATOM 798 N N . GLY A 1 109 ? -4.927 -2.720 -14.166 1.00 84.44 109 GLY A N 1
ATOM 799 C CA . GLY A 1 109 ? -4.216 -1.666 -14.891 1.00 84.44 109 GLY A CA 1
ATOM 800 C C . GLY A 1 109 ? -5.080 -0.474 -15.293 1.00 84.44 109 GLY A C 1
ATOM 801 O O . GLY A 1 109 ? -5.019 -0.022 -16.431 1.00 84.44 109 GLY A O 1
ATOM 802 N N . LEU A 1 110 ? -5.876 0.088 -14.377 1.00 84.62 110 LEU A N 1
ATOM 803 C CA . LEU A 1 110 ? -6.658 1.294 -14.681 1.00 84.62 110 LEU A CA 1
ATOM 804 C C . LEU A 1 110 ? -5.779 2.495 -15.080 1.00 84.62 110 LEU A C 1
ATOM 806 O O . LEU A 1 110 ? -6.196 3.329 -15.879 1.00 84.62 110 LEU A O 1
ATOM 810 N N . ASP A 1 111 ? -4.547 2.574 -14.568 1.00 76.81 111 ASP A N 1
ATOM 811 C CA . ASP A 1 111 ? -3.581 3.610 -14.955 1.00 76.81 111 ASP A CA 1
ATOM 812 C C . ASP A 1 111 ? -3.163 3.541 -16.434 1.00 76.81 111 ASP A C 1
ATOM 814 O O . ASP A 1 111 ? -2.611 4.506 -16.959 1.00 76.81 111 ASP A O 1
ATOM 818 N N . GLU A 1 112 ? -3.442 2.425 -17.108 1.00 76.38 112 GLU A N 1
ATOM 819 C CA . GLU A 1 112 ? -3.146 2.190 -18.524 1.00 76.38 112 GLU A CA 1
ATOM 820 C C . GLU A 1 112 ? -4.288 2.673 -19.447 1.00 76.38 112 GLU A C 1
ATOM 822 O O . GLU A 1 112 ? -4.134 2.687 -20.675 1.00 76.38 112 GLU A O 1
ATOM 827 N N . VAL A 1 113 ? -5.410 3.119 -18.859 1.00 81.75 113 VAL A N 1
ATOM 828 C CA . VAL A 1 113 ? -6.494 3.826 -19.553 1.00 81.75 113 VAL A CA 1
ATOM 829 C C . VAL A 1 113 ? -6.140 5.318 -19.659 1.00 81.75 113 VAL A C 1
ATOM 831 O O . VAL A 1 113 ? -5.868 5.957 -18.627 1.00 81.75 113 VAL A O 1
ATOM 834 N N . PRO A 1 114 ? -6.152 5.899 -20.877 1.00 75.88 114 PRO A N 1
ATOM 835 C CA . PRO A 1 114 ? -5.911 7.323 -21.084 1.00 75.88 114 PRO A CA 1
ATOM 836 C C . PRO A 1 114 ? -6.858 8.186 -20.245 1.00 75.88 114 PRO A C 1
ATOM 838 O O . PRO A 1 114 ? -8.023 7.815 -20.098 1.00 75.88 114 PRO A O 1
ATOM 841 N N . PRO A 1 115 ? -6.418 9.352 -19.732 1.00 74.19 115 PRO A N 1
ATOM 842 C CA . PRO A 1 115 ? -7.267 10.237 -18.931 1.00 74.19 115 PRO A CA 1
ATOM 843 C C . PRO A 1 115 ? -8.638 10.530 -19.559 1.00 74.19 115 PRO A C 1
ATOM 845 O O . PRO A 1 115 ? -9.640 10.545 -18.850 1.00 74.19 115 PRO A O 1
ATOM 848 N N . GLU A 1 116 ? -8.679 10.679 -20.884 1.00 77.81 116 GLU A N 1
ATOM 849 C CA . GLU A 1 116 ? -9.876 10.952 -21.693 1.00 77.81 116 GLU A CA 1
ATOM 850 C C . GLU A 1 116 ? -10.916 9.818 -21.647 1.00 77.81 116 GLU A C 1
ATOM 852 O O . GLU A 1 116 ? -12.116 10.064 -21.725 1.00 77.81 116 GLU A O 1
ATOM 857 N N . GLU A 1 117 ? -10.468 8.572 -21.477 1.00 81.88 117 GLU A N 1
ATOM 858 C CA . GLU A 1 117 ? -11.314 7.371 -21.459 1.00 81.88 117 GLU A CA 1
ATOM 859 C C . GLU A 1 117 ? -11.632 6.896 -20.029 1.00 81.88 117 GLU A C 1
ATOM 861 O O . GLU A 1 117 ? -12.454 5.998 -19.830 1.00 81.88 117 GLU A O 1
ATOM 866 N N . ARG A 1 118 ? -11.020 7.495 -18.996 1.00 82.81 118 ARG A N 1
ATOM 867 C CA . ARG A 1 118 ? -11.231 7.080 -17.596 1.00 82.81 118 ARG A CA 1
ATOM 868 C C . ARG A 1 118 ? -12.669 7.281 -17.138 1.00 82.81 118 ARG A C 1
ATOM 870 O O . ARG A 1 118 ? -13.176 6.453 -16.388 1.00 82.81 118 ARG A O 1
ATOM 877 N N . GLU A 1 119 ? -13.352 8.325 -17.601 1.00 83.12 119 GLU A N 1
ATOM 878 C CA . GLU A 1 119 ? -14.774 8.531 -17.288 1.00 83.12 119 GLU A CA 1
ATOM 879 C C . GLU A 1 119 ? -15.656 7.434 -17.907 1.00 83.12 119 GLU A C 1
ATOM 881 O O . GLU A 1 119 ? -16.622 6.972 -17.292 1.00 83.12 119 GLU A O 1
ATOM 886 N N . GLN A 1 120 ? -15.282 6.939 -19.089 1.00 85.88 120 GLN A N 1
ATOM 887 C CA . GLN A 1 120 ? -15.952 5.803 -19.712 1.00 85.88 120 GLN A CA 1
ATOM 888 C C . GLN A 1 120 ? -15.684 4.507 -18.933 1.00 85.88 120 GLN A C 1
ATOM 890 O O . GLN A 1 120 ? -16.625 3.751 -18.689 1.00 85.88 120 GLN A O 1
ATOM 895 N N . ALA A 1 121 ? -14.446 4.286 -18.475 1.00 87.69 121 ALA A N 1
ATOM 896 C CA . ALA A 1 121 ? -14.092 3.156 -17.611 1.00 87.69 121 ALA A CA 1
ATOM 897 C C . ALA A 1 121 ? -14.879 3.182 -16.290 1.00 87.69 121 ALA A C 1
ATOM 899 O O . ALA A 1 121 ? -15.431 2.163 -15.872 1.00 87.69 121 ALA A O 1
ATOM 900 N N . HIS A 1 122 ? -14.969 4.358 -15.660 1.00 87.56 122 HIS A N 1
ATOM 901 C CA . HIS A 1 122 ? -15.774 4.581 -14.462 1.00 87.56 122 HIS A CA 1
ATOM 902 C C . HIS A 1 122 ? -17.235 4.221 -14.724 1.00 87.56 122 HIS A C 1
ATOM 904 O O . HIS A 1 122 ? -17.799 3.367 -14.051 1.00 87.56 122 HIS A O 1
ATOM 910 N N . THR A 1 123 ? -17.832 4.819 -15.757 1.00 85.94 123 THR A N 1
ATOM 911 C CA . THR A 1 123 ? -19.238 4.608 -16.120 1.00 85.94 123 THR A CA 1
ATOM 912 C C . THR A 1 123 ? -19.543 3.137 -16.385 1.00 85.94 123 THR A C 1
ATOM 914 O O . THR A 1 123 ? -20.544 2.617 -15.891 1.00 85.94 123 THR A O 1
ATOM 917 N N . TRP A 1 124 ? -18.671 2.449 -17.124 1.00 92.62 124 TRP A N 1
ATOM 918 C CA . TRP A 1 124 ? -18.779 1.016 -17.377 1.00 92.62 124 TRP A CA 1
ATOM 919 C C . TRP A 1 124 ? -18.794 0.208 -16.075 1.00 92.62 124 TRP A C 1
ATOM 921 O O . TRP A 1 124 ? -19.711 -0.588 -15.849 1.00 92.62 124 TRP A O 1
ATOM 931 N N . LEU A 1 125 ? -17.814 0.441 -15.198 1.00 91.50 125 LEU A N 1
ATOM 932 C CA . LEU A 1 125 ? -17.694 -0.288 -13.941 1.00 91.50 125 LEU A CA 1
ATOM 933 C C . LEU A 1 125 ? -18.887 -0.006 -13.014 1.00 91.50 125 LEU A C 1
ATOM 935 O O . LEU A 1 125 ? -19.472 -0.944 -12.467 1.00 91.50 125 LEU A O 1
ATOM 939 N N . SER A 1 126 ? -19.307 1.256 -12.892 1.00 88.56 126 SER A N 1
ATOM 940 C CA . SER A 1 126 ? -20.460 1.656 -12.082 1.00 88.56 126 SER A CA 1
ATOM 941 C C . SER A 1 126 ? -21.753 1.010 -12.586 1.00 88.56 126 SER A C 1
ATOM 943 O O . SER A 1 126 ? -22.519 0.474 -11.786 1.00 88.56 126 SER A O 1
ATOM 945 N N . GLN A 1 127 ? -21.996 0.979 -13.902 1.00 87.81 127 GLN A N 1
ATOM 946 C CA . GLN A 1 127 ? -23.181 0.329 -14.476 1.00 87.81 127 GLN A CA 1
ATOM 947 C C . GLN A 1 127 ? -23.185 -1.184 -14.229 1.00 87.81 127 GLN A C 1
ATOM 949 O O . GLN A 1 127 ? -24.220 -1.751 -13.862 1.00 87.81 127 GLN A O 1
ATOM 954 N N . LEU A 1 128 ? -22.033 -1.841 -14.389 1.00 90.50 128 LEU A N 1
ATOM 955 C CA . LEU A 1 128 ? -21.896 -3.277 -14.161 1.00 90.50 128 LEU A CA 1
ATOM 956 C C . LEU A 1 128 ? -22.157 -3.637 -12.688 1.00 90.50 128 LEU A C 1
ATOM 958 O O . LEU A 1 128 ? -22.939 -4.544 -12.400 1.00 90.50 128 LEU A O 1
ATOM 962 N N . LEU A 1 129 ? -21.559 -2.892 -11.755 1.00 91.00 129 LEU A N 1
ATOM 963 C CA . LEU A 1 129 ? -21.687 -3.125 -10.312 1.00 91.00 129 LEU A CA 1
ATOM 964 C C . LEU A 1 129 ? -23.035 -2.675 -9.733 1.00 91.00 129 LEU A C 1
ATOM 966 O O . LEU A 1 129 ? -23.463 -3.210 -8.708 1.00 91.00 129 LEU A O 1
ATOM 970 N N . ALA A 1 130 ? -23.716 -1.719 -10.370 1.00 86.81 130 ALA A N 1
ATOM 971 C CA . ALA A 1 130 ? -25.091 -1.356 -10.032 1.00 86.81 130 ALA A CA 1
ATOM 972 C C . ALA A 1 130 ? -26.078 -2.455 -10.450 1.00 86.81 130 ALA A C 1
ATOM 974 O O . ALA A 1 130 ? -27.021 -2.752 -9.718 1.00 86.81 130 ALA A O 1
ATOM 975 N N . ARG A 1 131 ? -25.844 -3.088 -11.606 1.00 88.44 131 ARG A N 1
ATOM 976 C CA . ARG A 1 131 ? -26.661 -4.207 -12.089 1.00 88.44 131 ARG A CA 1
ATOM 977 C C . ARG A 1 131 ? -26.439 -5.487 -11.279 1.00 88.44 131 ARG A C 1
ATOM 979 O O . ARG A 1 131 ? -27.396 -6.222 -11.050 1.00 88.44 131 ARG A O 1
ATOM 986 N N . TYR A 1 132 ? -25.206 -5.742 -10.838 1.00 89.25 132 TYR A N 1
ATOM 987 C CA . TYR A 1 132 ? -24.825 -6.959 -10.113 1.00 89.25 132 TYR A CA 1
ATOM 988 C C . TYR A 1 132 ? -24.170 -6.622 -8.759 1.00 89.25 132 TYR A C 1
ATOM 990 O O . TYR A 1 132 ? -22.944 -6.711 -8.626 1.00 89.25 132 TYR A O 1
ATOM 998 N N . PRO A 1 133 ? -24.963 -6.232 -7.741 1.00 84.94 133 PRO A N 1
ATOM 999 C CA . PRO A 1 133 ? -24.450 -5.648 -6.499 1.00 84.94 133 PRO A CA 1
ATOM 1000 C C . PRO A 1 133 ? -23.572 -6.594 -5.671 1.00 84.94 133 PRO A C 1
ATOM 1002 O O . PRO A 1 133 ? -22.620 -6.125 -5.049 1.00 84.94 133 PRO A O 1
ATOM 1005 N N . GLU A 1 134 ? -23.843 -7.901 -5.726 1.00 86.31 134 GLU A N 1
ATOM 1006 C CA . GLU A 1 134 ? -23.116 -8.953 -4.995 1.00 86.31 134 GLU A CA 1
ATOM 1007 C C . GLU A 1 134 ? -21.759 -9.324 -5.627 1.00 86.31 134 GLU A C 1
ATOM 1009 O O . GLU A 1 134 ? -21.054 -10.201 -5.129 1.00 86.31 134 GLU A O 1
ATOM 1014 N N . THR A 1 135 ? -21.368 -8.677 -6.730 1.00 90.38 135 THR A N 1
ATOM 1015 C CA . THR A 1 135 ? -20.083 -8.937 -7.395 1.00 90.38 135 THR A CA 1
ATOM 1016 C C . THR A 1 135 ? -18.922 -8.489 -6.512 1.00 90.38 135 THR A C 1
ATOM 1018 O O . THR A 1 135 ? -18.822 -7.310 -6.156 1.00 90.38 135 THR A O 1
ATOM 1021 N N . ARG A 1 136 ? -18.002 -9.414 -6.204 1.00 93.12 136 ARG A N 1
ATOM 1022 C CA . ARG A 1 136 ? -16.715 -9.068 -5.589 1.00 93.12 136 ARG A CA 1
ATOM 1023 C C . ARG A 1 136 ? -15.834 -8.407 -6.637 1.00 93.12 136 ARG A C 1
ATOM 1025 O O . ARG A 1 136 ? -15.714 -8.938 -7.738 1.00 93.12 136 ARG A O 1
ATOM 1032 N N . CYS A 1 137 ? -15.224 -7.270 -6.316 1.00 95.50 137 CYS A N 1
ATOM 1033 C CA . CYS A 1 137 ? -14.425 -6.521 -7.279 1.00 95.50 137 CYS A CA 1
ATOM 1034 C C . CYS A 1 137 ? -13.110 -6.007 -6.690 1.00 95.50 137 CYS A C 1
ATOM 1036 O O . CYS A 1 137 ? -13.097 -5.398 -5.620 1.00 95.50 137 CYS A O 1
ATOM 1038 N N . VAL A 1 138 ? -12.010 -6.211 -7.413 1.00 95.75 138 VAL A N 1
ATOM 1039 C CA . VAL A 1 138 ? -10.716 -5.589 -7.115 1.00 95.75 138 VAL A CA 1
ATOM 1040 C C . VAL A 1 138 ? -10.235 -4.855 -8.360 1.00 95.75 138 VAL A C 1
ATOM 1042 O O . VAL A 1 138 ? -10.160 -5.446 -9.434 1.00 95.75 138 VAL A O 1
ATOM 1045 N N . VAL A 1 139 ? -9.918 -3.571 -8.211 1.00 95.12 139 VAL A N 1
ATOM 1046 C CA . VAL A 1 139 ? -9.382 -2.705 -9.270 1.00 95.12 139 VAL A CA 1
ATOM 1047 C C . VAL A 1 139 ? -7.972 -2.282 -8.876 1.00 95.12 139 VAL A C 1
ATOM 1049 O O . VAL A 1 139 ? -7.762 -1.866 -7.736 1.00 95.12 139 VAL A O 1
ATOM 1052 N N . THR A 1 140 ? -7.001 -2.360 -9.785 1.00 92.38 140 THR A N 1
ATOM 1053 C CA . THR A 1 140 ? -5.624 -1.900 -9.533 1.00 92.38 140 THR A CA 1
ATOM 1054 C C . THR A 1 140 ? -5.324 -0.586 -10.248 1.00 92.38 140 THR A C 1
ATOM 1056 O O . THR A 1 140 ? -5.734 -0.368 -11.387 1.00 92.38 140 THR A O 1
ATOM 1059 N N . VAL A 1 141 ? -4.586 0.302 -9.573 1.00 86.56 141 VAL A N 1
ATOM 1060 C CA . VAL A 1 141 ? -4.189 1.608 -10.121 1.00 86.56 141 VAL A CA 1
ATOM 1061 C C . VAL A 1 141 ? -2.852 2.084 -9.534 1.00 86.56 141 VAL A C 1
ATOM 1063 O O . VAL A 1 141 ? -2.428 1.636 -8.460 1.00 86.56 141 VAL A O 1
ATOM 1066 N N . ARG A 1 142 ? -2.152 2.988 -10.227 1.00 80.38 142 ARG A N 1
ATOM 1067 C CA . ARG A 1 142 ? -1.006 3.725 -9.664 1.00 80.38 142 ARG A CA 1
ATOM 1068 C C . ARG A 1 142 ? -1.472 4.851 -8.722 1.00 80.38 142 ARG A C 1
ATOM 1070 O O . ARG A 1 142 ? -2.617 5.290 -8.832 1.00 80.38 142 ARG A O 1
ATOM 1077 N N . PRO A 1 143 ? -0.652 5.292 -7.746 1.00 64.81 143 PRO A N 1
ATOM 1078 C CA . PRO A 1 143 ? -1.123 6.163 -6.669 1.00 64.81 143 PRO A CA 1
ATOM 1079 C C . PRO A 1 143 ? -1.724 7.492 -7.129 1.00 64.81 143 PRO A C 1
ATOM 1081 O O . PRO A 1 143 ? -2.668 7.937 -6.479 1.00 64.81 143 PRO A O 1
ATOM 1084 N N . LEU A 1 144 ? -1.225 8.082 -8.220 1.00 65.62 144 LEU A N 1
ATOM 1085 C CA . LEU A 1 144 ? -1.638 9.392 -8.735 1.00 65.62 144 LEU A CA 1
ATOM 1086 C C . LEU A 1 144 ? -2.481 9.288 -10.021 1.00 65.62 144 LEU A C 1
ATOM 1088 O O . LEU A 1 144 ? -2.764 10.310 -10.643 1.00 65.62 144 LEU A O 1
ATOM 1092 N N . ALA A 1 145 ? -2.884 8.081 -10.436 1.00 66.44 145 ALA A N 1
ATOM 1093 C CA . ALA A 1 145 ? -3.563 7.901 -11.726 1.00 66.44 145 ALA A CA 1
ATOM 1094 C C . ALA A 1 145 ? -5.018 8.359 -11.683 1.00 66.44 145 ALA A C 1
ATOM 1096 O O . ALA A 1 145 ? -5.588 8.739 -12.702 1.00 66.44 145 ALA A O 1
ATOM 1097 N N . VAL A 1 146 ? -5.630 8.313 -10.507 1.00 68.94 146 VAL A N 1
ATOM 1098 C CA . VAL A 1 146 ? -6.988 8.794 -10.274 1.00 68.94 146 VAL A CA 1
ATOM 1099 C C . VAL A 1 146 ? -7.016 9.590 -8.983 1.00 68.94 146 VAL A C 1
ATOM 1101 O O . VAL A 1 146 ? -6.266 9.279 -8.054 1.00 68.94 146 VAL A O 1
ATOM 1104 N N . GLU A 1 147 ? -7.895 10.585 -8.923 1.00 66.25 147 GLU A N 1
ATOM 1105 C CA . GLU A 1 147 ? -8.116 11.403 -7.730 1.00 66.25 147 GLU A CA 1
ATOM 1106 C C . GLU A 1 147 ? -8.398 10.536 -6.497 1.00 66.25 147 GLU A C 1
ATOM 1108 O O . GLU A 1 147 ? -8.846 9.383 -6.600 1.00 66.25 147 GLU A O 1
ATOM 1113 N N . ALA A 1 148 ? -8.137 11.081 -5.310 1.00 58.50 148 ALA A N 1
ATOM 1114 C CA . ALA A 1 148 ? -8.606 10.461 -4.079 1.00 58.50 148 ALA A CA 1
ATOM 1115 C C . ALA A 1 148 ? -10.132 10.267 -4.150 1.00 58.50 148 ALA A C 1
ATOM 1117 O O . ALA A 1 148 ? -10.854 11.126 -4.652 1.00 58.50 148 ALA A O 1
ATOM 1118 N N . ASP A 1 149 ? -10.625 9.130 -3.658 1.00 64.50 149 ASP A N 1
ATOM 1119 C CA . ASP A 1 149 ? -12.044 8.770 -3.624 1.00 64.50 149 ASP A CA 1
ATOM 1120 C C . ASP A 1 149 ? -12.715 8.490 -4.983 1.00 64.50 149 ASP A C 1
ATOM 1122 O O . ASP A 1 149 ? -13.945 8.385 -5.024 1.00 64.50 149 ASP A O 1
ATOM 1126 N N . TRP A 1 150 ? -11.949 8.305 -6.067 1.00 70.81 150 TRP A N 1
ATOM 1127 C CA . TRP A 1 150 ? -12.468 8.145 -7.438 1.00 70.81 150 TRP A CA 1
ATOM 1128 C C . TRP A 1 150 ? -13.573 7.085 -7.586 1.00 70.81 150 TRP A C 1
ATOM 1130 O O . TRP A 1 150 ? -14.581 7.361 -8.217 1.00 70.81 150 TRP A O 1
ATOM 1140 N N . LEU A 1 151 ? -13.422 5.908 -6.959 1.00 77.25 151 LEU A N 1
ATOM 1141 C CA . LEU A 1 151 ? -14.446 4.840 -6.941 1.00 77.25 151 LEU A CA 1
ATOM 1142 C C . LEU A 1 151 ? -15.204 4.741 -5.624 1.00 77.25 151 LEU A C 1
ATOM 1144 O O . LEU A 1 151 ? -15.928 3.776 -5.355 1.00 77.25 151 LEU A O 1
ATOM 1148 N N . ARG A 1 152 ? -15.008 5.700 -4.722 1.00 68.69 152 ARG A N 1
ATOM 1149 C CA . ARG A 1 152 ? -15.614 5.590 -3.402 1.00 68.69 152 ARG A CA 1
ATOM 1150 C C . ARG A 1 152 ? -17.143 5.692 -3.535 1.00 68.69 152 ARG A C 1
ATOM 1152 O O . ARG A 1 152 ? -17.829 5.151 -2.676 1.00 68.69 152 ARG A O 1
ATOM 1159 N N . SER A 1 153 ? -17.695 6.334 -4.586 1.00 64.81 153 SER A N 1
ATOM 1160 C CA . SER A 1 153 ? -19.138 6.345 -4.942 1.00 64.81 153 SER A CA 1
ATOM 1161 C C . SER A 1 153 ? -19.738 4.951 -5.133 1.00 64.81 153 SER A C 1
ATOM 1163 O O . SER A 1 153 ? -20.900 4.728 -4.805 1.00 64.81 153 SER A O 1
ATOM 1165 N N . GLU A 1 154 ? -18.919 4.007 -5.572 1.00 76.44 154 GLU A N 1
ATOM 1166 C CA . GLU A 1 154 ? -19.251 2.622 -5.876 1.00 76.44 154 GLU A CA 1
ATOM 1167 C C . GLU A 1 154 ? -18.993 1.706 -4.666 1.00 76.44 154 GLU A C 1
ATOM 1169 O O . GLU A 1 154 ? -18.917 0.485 -4.815 1.00 76.44 154 GLU A O 1
ATOM 1174 N N . ASP A 1 155 ? -18.864 2.285 -3.465 1.00 79.50 155 ASP A N 1
ATOM 1175 C CA . ASP A 1 155 ? -18.559 1.616 -2.195 1.00 79.50 155 ASP A CA 1
ATOM 1176 C C . ASP A 1 155 ? -17.211 0.866 -2.199 1.00 79.50 155 ASP A C 1
ATOM 1178 O O . ASP A 1 155 ? -17.027 -0.125 -1.486 1.00 79.50 155 ASP A O 1
ATOM 1182 N N . PHE A 1 156 ? -16.237 1.349 -2.981 1.00 86.50 156 PHE A N 1
ATOM 1183 C CA . PHE A 1 156 ? -14.875 0.827 -2.931 1.00 86.50 156 PHE A CA 1
ATOM 1184 C C . PHE A 1 156 ? -14.167 1.260 -1.651 1.00 86.50 156 PHE A C 1
ATOM 1186 O O . PHE A 1 156 ? -14.133 2.435 -1.278 1.00 86.50 156 PHE A O 1
ATOM 1193 N N . ALA A 1 157 ? -13.527 0.292 -1.005 1.00 85.81 157 ALA A N 1
ATOM 1194 C CA . ALA A 1 157 ? -12.517 0.564 -0.007 1.00 85.81 157 ALA A CA 1
ATOM 1195 C C . ALA A 1 157 ? -11.175 0.813 -0.703 1.00 85.81 157 ALA A C 1
ATOM 1197 O O . ALA A 1 157 ? -10.649 -0.064 -1.392 1.00 85.81 157 ALA A O 1
ATOM 1198 N N . GLU A 1 158 ? -10.606 1.997 -0.500 1.00 85.94 158 GLU A N 1
ATOM 1199 C CA . GLU A 1 158 ? -9.265 2.292 -0.992 1.00 85.94 158 GLU A CA 1
ATOM 1200 C C . GLU A 1 158 ? -8.213 1.652 -0.089 1.00 85.94 158 GLU A C 1
ATOM 1202 O O . GLU A 1 158 ? -8.153 1.912 1.115 1.00 85.94 158 GLU A O 1
ATOM 1207 N N . LEU A 1 159 ? -7.375 0.811 -0.687 1.00 86.69 159 LEU A N 1
ATOM 1208 C CA . LEU A 1 159 ? -6.223 0.203 -0.043 1.00 86.69 159 LEU A CA 1
ATOM 1209 C C . LEU A 1 159 ? -4.953 0.669 -0.745 1.00 86.69 159 LEU A C 1
ATOM 1211 O O . LEU A 1 159 ? -4.914 0.843 -1.963 1.00 86.69 159 LEU A O 1
ATOM 1215 N N . ARG A 1 160 ? -3.887 0.833 0.033 1.00 83.81 160 ARG A N 1
ATOM 1216 C CA . ARG A 1 160 ? -2.567 1.179 -0.484 1.00 83.81 160 ARG A CA 1
ATOM 1217 C C . ARG A 1 160 ? -1.595 0.053 -0.177 1.00 83.81 160 ARG A C 1
ATOM 1219 O O . ARG A 1 160 ? -1.421 -0.301 0.987 1.00 83.81 160 ARG A O 1
ATOM 1226 N N . LEU A 1 161 ? -0.939 -0.466 -1.210 1.00 86.06 161 LEU A N 1
ATOM 1227 C CA . LEU A 1 161 ? 0.217 -1.335 -1.043 1.00 86.06 161 LEU A CA 1
ATOM 1228 C C . LEU A 1 161 ? 1.372 -0.506 -0.497 1.00 86.06 161 LEU A C 1
ATOM 1230 O O . LEU A 1 161 ? 1.823 0.455 -1.122 1.00 86.06 161 LEU A O 1
ATOM 1234 N N . LEU A 1 162 ? 1.820 -0.875 0.696 1.00 83.44 162 LEU A N 1
ATOM 1235 C CA . LEU A 1 162 ? 3.010 -0.304 1.304 1.00 83.44 162 LEU A CA 1
ATOM 1236 C C . LEU A 1 162 ? 4.259 -1.012 0.752 1.00 83.44 162 LEU A C 1
ATOM 1238 O O . LEU A 1 162 ? 4.162 -2.169 0.333 1.00 83.44 162 LEU A O 1
ATOM 1242 N N . PRO A 1 163 ? 5.428 -0.349 0.754 1.00 81.31 163 PRO A N 1
ATOM 1243 C CA . PRO A 1 163 ? 6.687 -1.002 0.412 1.00 81.31 163 PRO A CA 1
ATOM 1244 C C . PRO A 1 163 ? 6.930 -2.238 1.290 1.00 81.31 163 PRO A C 1
ATOM 1246 O O . PRO A 1 163 ? 6.529 -2.250 2.457 1.00 81.31 163 PRO A O 1
ATOM 1249 N N . MET A 1 164 ? 7.603 -3.258 0.746 1.00 85.56 164 MET A N 1
ATOM 1250 C CA . MET A 1 164 ? 7.924 -4.473 1.500 1.00 85.56 164 MET A CA 1
ATOM 1251 C C . MET A 1 164 ? 8.723 -4.121 2.752 1.00 85.56 164 MET A C 1
ATOM 1253 O O . MET A 1 164 ? 9.681 -3.342 2.693 1.00 85.56 164 MET A O 1
ATOM 1257 N N . ARG A 1 165 ? 8.323 -4.701 3.886 1.00 81.06 165 ARG A N 1
ATOM 1258 C CA . ARG A 1 165 ? 9.090 -4.605 5.127 1.00 81.06 165 ARG A CA 1
ATOM 1259 C C . ARG A 1 165 ? 10.298 -5.528 5.052 1.00 81.06 165 ARG A C 1
ATOM 1261 O O . ARG A 1 165 ? 10.399 -6.377 4.167 1.00 81.06 165 ARG A O 1
ATOM 1268 N N . ASN A 1 166 ? 11.198 -5.391 6.013 1.00 77.94 166 ASN A N 1
ATOM 1269 C CA . ASN A 1 166 ? 12.411 -6.200 6.068 1.00 77.94 166 ASN A CA 1
ATOM 1270 C C . ASN A 1 166 ? 12.077 -7.692 6.146 1.00 77.94 166 ASN A C 1
ATOM 1272 O O . ASN A 1 166 ? 12.675 -8.491 5.435 1.00 77.94 166 ASN A O 1
ATOM 1276 N N . GLU A 1 167 ? 11.073 -8.055 6.942 1.00 78.44 167 GLU A N 1
ATOM 1277 C CA . GLU A 1 167 ? 10.616 -9.437 7.076 1.00 78.44 167 GLU A CA 1
ATOM 1278 C C . GLU A 1 167 ? 10.047 -9.965 5.753 1.00 78.44 167 GLU A C 1
ATOM 1280 O O . GLU A 1 167 ? 10.285 -11.113 5.388 1.00 78.44 167 GLU A O 1
ATOM 1285 N N . ASP A 1 168 ? 9.350 -9.108 5.001 1.00 86.62 168 ASP A N 1
ATOM 1286 C CA . ASP A 1 168 ? 8.773 -9.461 3.704 1.00 86.62 168 ASP A CA 1
ATOM 1287 C C . ASP A 1 168 ? 9.868 -9.634 2.632 1.00 86.62 168 ASP A C 1
ATOM 1289 O O . ASP A 1 168 ? 9.777 -10.547 1.815 1.00 86.62 168 ASP A O 1
ATOM 1293 N N . ILE A 1 169 ? 10.940 -8.827 2.672 1.00 88.94 169 ILE A N 1
ATOM 1294 C CA . ILE A 1 169 ? 12.131 -8.999 1.819 1.00 88.94 169 ILE A CA 1
ATOM 1295 C C . ILE A 1 169 ? 12.802 -10.346 2.114 1.00 88.94 169 ILE A C 1
ATOM 1297 O O . ILE A 1 169 ? 13.085 -11.102 1.187 1.00 88.94 169 ILE A O 1
ATOM 1301 N N . GLN A 1 170 ? 13.021 -10.678 3.390 1.00 87.19 170 GLN A N 1
ATOM 1302 C CA . GLN A 1 170 ? 13.644 -11.950 3.774 1.00 87.19 170 GLN A CA 1
ATOM 1303 C C . GLN A 1 170 ? 12.773 -13.151 3.357 1.00 87.19 170 GLN A C 1
ATOM 1305 O O . GLN A 1 170 ? 13.273 -14.121 2.782 1.00 87.19 170 GLN A O 1
ATOM 1310 N N . ALA A 1 171 ? 11.452 -13.067 3.554 1.00 89.12 171 ALA A N 1
ATOM 1311 C CA . ALA A 1 171 ? 10.512 -14.090 3.095 1.00 89.12 171 ALA A CA 1
ATOM 1312 C C . ALA A 1 171 ? 10.515 -14.243 1.562 1.00 89.12 171 ALA A C 1
ATOM 1314 O O . ALA A 1 171 ? 10.438 -15.365 1.044 1.00 89.12 171 ALA A O 1
ATOM 1315 N N . PHE A 1 172 ? 10.643 -13.131 0.829 1.00 93.50 172 PHE A N 1
ATOM 1316 C CA . PHE A 1 172 ? 10.764 -13.134 -0.625 1.00 93.50 172 PHE A CA 1
ATOM 1317 C C . PHE A 1 172 ? 12.043 -13.846 -1.078 1.00 93.50 172 PHE A C 1
ATOM 1319 O O . PHE A 1 172 ? 11.970 -14.724 -1.936 1.00 93.50 172 PHE A O 1
ATOM 1326 N N . VAL A 1 173 ? 13.196 -13.524 -0.478 1.00 92.69 173 VAL A N 1
ATOM 1327 C CA . VAL A 1 173 ? 14.491 -14.162 -0.781 1.00 92.69 173 VAL A CA 1
ATOM 1328 C C . VAL A 1 173 ? 14.408 -15.676 -0.578 1.00 92.69 173 VAL A C 1
ATOM 1330 O O . VAL A 1 173 ? 14.727 -16.435 -1.496 1.00 92.69 173 VAL A O 1
ATOM 1333 N N . GLY A 1 174 ? 13.888 -16.126 0.567 1.00 91.12 174 GLY A N 1
ATOM 1334 C CA . GLY A 1 174 ? 13.725 -17.556 0.843 1.00 91.12 174 GLY A CA 1
ATOM 1335 C C . GLY A 1 174 ? 12.778 -18.252 -0.144 1.00 91.12 174 GLY A C 1
ATOM 1336 O O . GLY A 1 174 ? 13.053 -19.358 -0.616 1.00 91.12 174 GLY A O 1
ATOM 1337 N N . SER A 1 175 ? 11.675 -17.597 -0.520 1.00 91.56 175 SER A N 1
ATOM 1338 C CA . SER A 1 175 ? 10.726 -18.127 -1.512 1.00 91.56 175 SER A CA 1
ATOM 1339 C C . SER A 1 175 ? 11.340 -18.207 -2.912 1.00 91.56 175 SER A C 1
ATOM 1341 O O . SER A 1 175 ? 11.170 -19.208 -3.611 1.00 91.56 175 SER A O 1
ATOM 1343 N N . TRP A 1 176 ? 12.110 -17.193 -3.307 1.00 93.00 176 TRP A N 1
ATOM 1344 C CA . TRP A 1 176 ? 12.796 -17.145 -4.594 1.00 93.00 176 TRP A CA 1
ATOM 1345 C C . TRP A 1 176 ? 13.859 -18.243 -4.706 1.00 93.00 176 TRP A C 1
ATOM 1347 O O . TRP A 1 176 ? 13.881 -18.980 -5.692 1.00 93.00 176 TRP A O 1
ATOM 1357 N N . HIS A 1 177 ? 14.695 -18.419 -3.677 1.00 90.00 177 HIS A N 1
ATOM 1358 C CA . HIS A 1 177 ? 15.704 -19.481 -3.659 1.00 90.00 177 HIS A CA 1
ATOM 1359 C C . HIS A 1 177 ? 15.061 -20.872 -3.605 1.00 90.00 177 HIS A C 1
ATOM 1361 O O . HIS A 1 177 ? 15.553 -21.803 -4.239 1.00 90.00 177 HIS A O 1
ATOM 1367 N N . ARG A 1 178 ? 13.923 -21.039 -2.918 1.00 89.88 178 ARG A N 1
ATOM 1368 C CA . ARG A 1 178 ? 13.142 -22.287 -2.961 1.00 89.88 178 ARG A CA 1
ATOM 1369 C C . ARG A 1 178 ? 12.672 -22.614 -4.377 1.00 89.88 178 ARG A C 1
ATOM 1371 O O . ARG A 1 178 ? 12.840 -23.748 -4.814 1.00 89.88 178 ARG A O 1
ATOM 1378 N N . ALA A 1 179 ? 12.146 -21.631 -5.105 1.00 88.75 179 ALA A N 1
ATOM 1379 C CA . ALA A 1 179 ? 11.772 -21.810 -6.506 1.00 88.75 179 ALA A CA 1
ATOM 1380 C C . ALA A 1 179 ? 12.993 -22.120 -7.392 1.00 88.75 179 ALA A C 1
ATOM 1382 O O . ALA A 1 179 ? 12.922 -23.000 -8.248 1.00 88.75 179 ALA A O 1
ATOM 1383 N N . ALA A 1 180 ? 14.135 -21.465 -7.153 1.00 85.62 180 ALA A N 1
ATOM 1384 C CA . ALA A 1 180 ? 15.374 -21.730 -7.883 1.00 85.62 180 ALA A CA 1
ATOM 1385 C C . ALA A 1 180 ? 15.861 -23.181 -7.701 1.00 85.62 180 ALA A C 1
ATOM 1387 O O . ALA A 1 180 ? 16.223 -23.824 -8.686 1.00 85.62 180 ALA A O 1
ATOM 1388 N N . ARG A 1 181 ? 15.789 -23.732 -6.482 1.00 86.44 181 ARG A N 1
ATOM 1389 C CA . ARG A 1 181 ? 16.146 -25.137 -6.199 1.00 86.44 181 ARG A CA 1
ATOM 1390 C C . ARG A 1 181 ? 15.275 -26.138 -6.962 1.00 86.44 181 ARG A C 1
ATOM 1392 O O . ARG A 1 181 ? 15.775 -27.157 -7.420 1.00 86.44 181 ARG A O 1
ATOM 1399 N N . LEU A 1 182 ? 13.982 -25.847 -7.139 1.00 83.56 182 LEU A N 1
ATOM 1400 C CA . LEU A 1 182 ? 13.082 -26.716 -7.912 1.00 83.56 182 LEU A CA 1
ATOM 1401 C C . LEU A 1 182 ? 13.469 -26.795 -9.397 1.00 83.56 182 LEU A C 1
ATOM 1403 O O . LEU A 1 182 ? 13.148 -27.781 -10.055 1.00 83.56 182 LEU A O 1
ATOM 1407 N N . SER A 1 183 ? 14.143 -25.769 -9.925 1.00 72.88 183 SER A N 1
ATOM 1408 C CA . SER A 1 183 ? 14.538 -25.708 -11.337 1.00 72.88 183 SER A CA 1
ATOM 1409 C C . SER A 1 183 ? 15.855 -26.425 -11.660 1.00 72.88 183 SER A C 1
ATOM 1411 O O . SER A 1 183 ? 16.042 -26.839 -12.801 1.00 72.88 183 SER A O 1
ATOM 1413 N N . GLU A 1 184 ? 16.755 -26.596 -10.685 1.00 64.94 184 GLU A N 1
ATOM 1414 C CA . GLU A 1 184 ? 18.105 -27.149 -10.879 1.00 64.94 184 GLU A CA 1
ATOM 1415 C C . GLU A 1 184 ? 18.524 -27.960 -9.636 1.00 64.94 184 GLU A C 1
ATOM 1417 O O . GLU A 1 184 ? 18.993 -27.397 -8.649 1.00 64.94 184 GLU A O 1
ATOM 1422 N N . GLN A 1 185 ? 18.352 -29.288 -9.670 1.00 58.31 185 GLN A N 1
ATOM 1423 C CA . GLN A 1 185 ? 18.603 -30.166 -8.511 1.00 58.31 185 GLN A CA 1
ATOM 1424 C C . GLN A 1 185 ? 20.095 -30.281 -8.122 1.00 58.31 185 GLN A C 1
ATOM 1426 O O . GLN A 1 185 ? 20.399 -30.561 -6.962 1.00 58.31 185 GLN A O 1
ATOM 1431 N N . ASP A 1 186 ? 21.018 -30.003 -9.050 1.00 56.47 186 ASP A N 1
ATOM 1432 C CA . ASP A 1 186 ? 22.457 -30.277 -8.895 1.00 56.47 186 ASP A CA 1
ATOM 1433 C C . ASP A 1 186 ? 23.277 -29.155 -8.209 1.00 56.47 186 ASP A C 1
ATOM 1435 O O . ASP A 1 186 ? 24.473 -29.338 -8.002 1.00 56.47 186 ASP A O 1
ATOM 1439 N N . ASP A 1 187 ? 22.677 -28.013 -7.826 1.00 71.69 187 ASP A N 1
ATOM 1440 C CA . ASP A 1 187 ? 23.406 -26.838 -7.276 1.00 71.69 187 ASP A CA 1
ATOM 1441 C C . ASP A 1 187 ? 22.876 -26.348 -5.905 1.00 71.69 187 ASP A C 1
ATOM 1443 O O . ASP A 1 187 ? 22.964 -25.172 -5.542 1.00 71.69 187 ASP A O 1
ATOM 1447 N N . THR A 1 188 ? 22.267 -27.251 -5.128 1.00 76.38 188 THR A N 1
ATOM 1448 C CA . THR A 1 188 ? 21.529 -26.893 -3.898 1.00 76.38 188 THR A CA 1
ATOM 1449 C C . THR A 1 188 ? 22.423 -26.277 -2.809 1.00 76.38 188 THR A C 1
ATOM 1451 O O . THR A 1 188 ? 22.035 -25.278 -2.207 1.00 76.38 188 THR A O 1
ATOM 1454 N N . GLU A 1 189 ? 23.633 -26.805 -2.579 1.00 81.38 189 GLU A N 1
ATOM 1455 C CA . GLU A 1 189 ? 24.546 -26.295 -1.535 1.00 81.38 189 GLU A CA 1
ATOM 1456 C C . GLU A 1 189 ? 24.991 -24.848 -1.803 1.00 81.38 189 GLU A C 1
ATOM 1458 O O . GLU A 1 189 ? 24.948 -23.996 -0.914 1.00 81.38 189 GLU A O 1
ATOM 1463 N N . ARG A 1 190 ? 25.336 -24.534 -3.054 1.00 84.25 190 ARG A N 1
ATOM 1464 C CA . ARG A 1 190 ? 25.694 -23.177 -3.479 1.00 84.25 190 ARG A CA 1
ATOM 1465 C C . ARG A 1 190 ? 24.510 -22.218 -3.374 1.00 84.25 190 ARG A C 1
ATOM 1467 O O . ARG A 1 190 ? 24.679 -21.071 -2.964 1.00 84.25 190 ARG A O 1
ATOM 1474 N N . LEU A 1 191 ? 23.302 -22.666 -3.727 1.00 85.00 191 LEU A N 1
ATOM 1475 C CA . LEU A 1 191 ? 22.087 -21.858 -3.580 1.00 85.00 191 LEU A CA 1
ATOM 1476 C C . LEU A 1 191 ? 21.769 -21.545 -2.113 1.00 85.00 191 LEU A C 1
ATOM 1478 O O . LEU A 1 191 ? 21.276 -20.450 -1.838 1.00 85.00 191 LEU A O 1
ATOM 1482 N N . ASP A 1 192 ? 22.072 -22.458 -1.189 1.00 86.56 192 ASP A N 1
ATOM 1483 C CA . ASP A 1 192 ? 21.941 -22.232 0.252 1.00 86.56 192 ASP A CA 1
ATOM 1484 C C . ASP A 1 192 ? 22.952 -21.197 0.768 1.00 86.56 192 ASP A C 1
ATOM 1486 O O . ASP A 1 192 ? 22.611 -20.355 1.600 1.00 86.56 192 ASP A O 1
ATOM 1490 N N . GLU A 1 193 ? 24.200 -21.242 0.297 1.00 88.25 193 GLU A N 1
ATOM 1491 C CA . GLU A 1 193 ? 25.212 -20.231 0.630 1.00 88.25 193 GLU A CA 1
ATOM 1492 C C . GLU A 1 193 ? 24.815 -18.846 0.117 1.00 88.25 193 GLU A C 1
ATOM 1494 O O . GLU A 1 193 ? 24.856 -17.879 0.879 1.00 88.25 193 GLU A O 1
ATOM 1499 N N . LEU A 1 194 ? 24.357 -18.762 -1.135 1.00 88.50 194 LEU A N 1
ATOM 1500 C CA . LEU A 1 194 ? 23.896 -17.512 -1.737 1.00 88.50 194 LEU A CA 1
ATOM 1501 C C . LEU A 1 194 ? 22.657 -16.950 -1.025 1.00 88.50 194 LEU A C 1
ATOM 1503 O O . LEU A 1 194 ? 22.596 -15.745 -0.802 1.00 88.50 194 LEU A O 1
ATOM 1507 N N . GLU A 1 195 ? 21.703 -17.798 -0.618 1.00 91.69 195 GLU A N 1
ATOM 1508 C CA . GLU A 1 195 ? 20.530 -17.356 0.153 1.00 91.69 195 GLU A CA 1
ATOM 1509 C C . GLU A 1 195 ? 20.957 -16.720 1.483 1.00 91.69 195 GLU A C 1
ATOM 1511 O O . GLU A 1 195 ? 20.519 -15.616 1.821 1.00 91.69 195 GLU A O 1
ATOM 1516 N N . ARG A 1 196 ? 21.847 -17.390 2.233 1.00 89.12 196 ARG A N 1
ATOM 1517 C CA . ARG A 1 196 ? 22.347 -16.890 3.526 1.00 89.12 196 ARG A CA 1
ATOM 1518 C C . ARG A 1 196 ? 23.170 -15.615 3.365 1.00 89.12 196 ARG A C 1
ATOM 1520 O O . ARG A 1 196 ? 23.069 -14.723 4.207 1.00 89.12 196 ARG A O 1
ATOM 1527 N N . ASP A 1 197 ? 23.987 -15.535 2.319 1.00 89.94 197 ASP A N 1
ATOM 1528 C CA . ASP A 1 197 ? 24.785 -14.350 2.016 1.00 89.94 197 ASP A CA 1
ATOM 1529 C C . ASP A 1 197 ? 23.896 -13.156 1.652 1.00 89.94 197 ASP A C 1
ATOM 1531 O O . ASP A 1 197 ? 24.006 -12.106 2.283 1.00 89.94 197 ASP A O 1
ATOM 1535 N N . LEU A 1 198 ? 22.950 -13.321 0.723 1.00 90.00 198 LEU A N 1
ATOM 1536 C CA . LEU A 1 198 ? 22.049 -12.243 0.312 1.00 90.00 198 LEU A CA 1
ATOM 1537 C C . LEU A 1 198 ? 21.188 -11.742 1.477 1.00 90.00 198 LEU A C 1
ATOM 1539 O O . LEU A 1 198 ? 21.051 -10.533 1.671 1.00 90.00 198 LEU A O 1
ATOM 1543 N N . SER A 1 199 ? 20.668 -12.664 2.292 1.00 88.31 199 SER A N 1
ATOM 1544 C CA . SER A 1 199 ? 19.908 -12.328 3.502 1.00 88.31 199 SER A CA 1
ATOM 1545 C C . SER A 1 199 ? 20.738 -11.453 4.450 1.00 88.31 199 SER A C 1
ATOM 1547 O O . SER A 1 199 ? 20.263 -10.420 4.924 1.00 88.31 199 SER A O 1
ATOM 1549 N N . ARG A 1 200 ? 22.019 -11.804 4.650 1.00 84.94 200 ARG A N 1
ATOM 1550 C CA . ARG A 1 200 ? 22.968 -11.032 5.466 1.00 84.94 200 ARG A CA 1
ATOM 1551 C C . ARG A 1 200 ? 23.301 -9.674 4.846 1.00 84.94 200 ARG A C 1
ATOM 1553 O O . ARG A 1 200 ? 23.383 -8.687 5.575 1.00 84.94 200 ARG A O 1
ATOM 1560 N N . GLN A 1 201 ? 23.486 -9.602 3.529 1.00 86.38 201 GLN A N 1
ATOM 1561 C CA . GLN A 1 201 ? 23.742 -8.338 2.837 1.00 86.38 201 GLN A CA 1
ATOM 1562 C C . GLN A 1 201 ? 22.558 -7.376 2.985 1.00 86.38 201 GLN A C 1
ATOM 1564 O O . GLN A 1 201 ? 22.773 -6.198 3.270 1.00 86.38 201 GLN A O 1
ATOM 1569 N N . PHE A 1 202 ? 21.316 -7.860 2.869 1.00 85.06 202 PHE A N 1
ATOM 1570 C CA . PHE A 1 202 ? 20.139 -7.033 3.136 1.00 85.06 202 PHE A CA 1
ATOM 1571 C C . PHE A 1 202 ? 20.083 -6.554 4.582 1.00 85.06 202 PHE A C 1
ATOM 1573 O O . PHE A 1 202 ? 19.740 -5.397 4.811 1.00 85.06 202 PHE A O 1
ATOM 1580 N N . ASP A 1 203 ? 20.471 -7.390 5.546 1.00 75.81 203 ASP A N 1
ATOM 1581 C CA . ASP A 1 203 ? 20.513 -6.999 6.954 1.00 75.81 203 ASP A CA 1
ATOM 1582 C C . ASP A 1 203 ? 21.558 -5.913 7.236 1.00 75.81 203 ASP A C 1
ATOM 1584 O O . ASP A 1 203 ? 21.282 -4.984 7.999 1.00 75.81 203 ASP A O 1
ATOM 1588 N N . GLN A 1 204 ? 22.721 -5.984 6.586 1.00 75.62 204 GLN A N 1
ATOM 1589 C CA . GLN A 1 204 ? 23.870 -5.112 6.848 1.00 75.62 204 GLN A CA 1
ATOM 1590 C C . GLN A 1 204 ? 23.921 -3.848 5.978 1.00 75.62 204 GLN A C 1
ATOM 1592 O O . GLN A 1 204 ? 24.605 -2.895 6.346 1.00 75.62 204 GLN A O 1
ATOM 1597 N N . ASN A 1 205 ? 23.212 -3.808 4.846 1.00 73.06 205 ASN A N 1
ATOM 1598 C CA . ASN A 1 205 ? 23.277 -2.706 3.885 1.00 73.06 205 ASN A CA 1
ATOM 1599 C C . ASN A 1 205 ? 21.901 -2.028 3.704 1.00 73.06 205 ASN A C 1
ATOM 1601 O O . ASN A 1 205 ? 21.088 -2.479 2.890 1.00 73.06 205 ASN A O 1
ATOM 1605 N N . PRO A 1 206 ? 21.620 -0.927 4.436 1.00 68.94 206 PRO A N 1
ATOM 1606 C CA . PRO A 1 206 ? 20.372 -0.172 4.307 1.00 68.94 206 PRO A CA 1
ATOM 1607 C C . PRO A 1 206 ? 20.077 0.296 2.876 1.00 68.94 206 PRO A C 1
ATOM 1609 O O . PRO A 1 206 ? 18.945 0.163 2.422 1.00 68.94 206 PRO A O 1
ATOM 1612 N N . THR A 1 207 ? 21.090 0.746 2.132 1.00 68.50 207 THR A N 1
ATOM 1613 C CA . THR A 1 207 ? 20.939 1.214 0.744 1.00 68.50 207 THR A CA 1
ATOM 1614 C C . THR A 1 207 ? 20.452 0.102 -0.185 1.00 68.50 207 THR A C 1
ATOM 1616 O O . THR A 1 207 ? 19.552 0.310 -0.999 1.00 68.50 207 THR A O 1
ATOM 1619 N N . LEU A 1 208 ? 21.017 -1.103 -0.051 1.00 77.81 208 LEU A N 1
ATOM 1620 C CA . LEU A 1 208 ? 20.586 -2.270 -0.824 1.00 77.81 208 LEU A CA 1
ATOM 1621 C C . LEU A 1 208 ? 19.153 -2.683 -0.453 1.00 77.81 208 LEU A C 1
ATOM 1623 O O . LEU A 1 208 ? 18.348 -3.017 -1.324 1.00 77.81 208 LEU A O 1
ATOM 1627 N N . A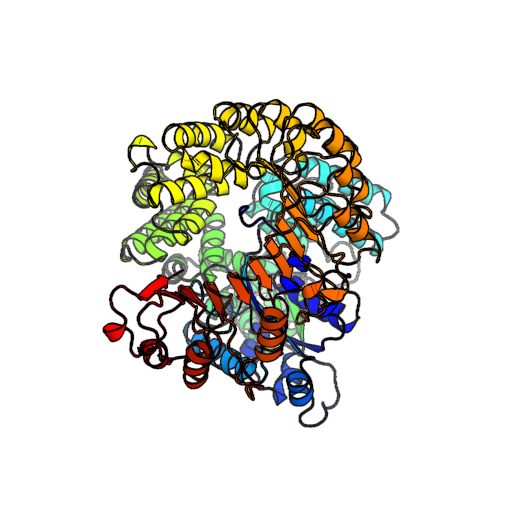RG A 1 209 ? 18.813 -2.610 0.836 1.00 81.06 209 ARG A N 1
ATOM 1628 C CA . ARG A 1 209 ? 17.470 -2.901 1.351 1.00 81.06 209 ARG A CA 1
ATOM 1629 C C . ARG A 1 209 ? 16.421 -1.931 0.810 1.00 81.06 209 ARG A C 1
ATOM 1631 O O . ARG A 1 209 ? 15.367 -2.365 0.357 1.00 81.06 209 ARG A O 1
ATOM 1638 N N . ASP A 1 210 ? 16.733 -0.637 0.772 1.00 75.75 210 ASP A N 1
ATOM 1639 C CA . ASP A 1 210 ? 15.862 0.399 0.203 1.00 75.75 210 ASP A CA 1
ATOM 1640 C C . ASP A 1 210 ? 15.684 0.261 -1.317 1.00 75.75 210 ASP A C 1
ATOM 1642 O O . ASP A 1 210 ? 14.681 0.706 -1.889 1.00 75.75 210 ASP A O 1
ATOM 1646 N N . LEU A 1 211 ? 16.623 -0.407 -1.988 1.00 75.81 211 LEU A N 1
ATOM 1647 C CA . LEU A 1 211 ? 16.459 -0.866 -3.364 1.00 75.81 211 LEU A CA 1
ATOM 1648 C C . LEU A 1 211 ? 15.424 -1.995 -3.467 1.00 75.81 211 LEU A C 1
ATOM 1650 O O . LEU A 1 211 ? 14.574 -1.966 -4.351 1.00 75.81 211 LEU A O 1
ATOM 1654 N N . ALA A 1 212 ? 15.476 -2.972 -2.561 1.00 84.94 212 ALA A N 1
ATOM 1655 C CA . ALA A 1 212 ? 14.658 -4.186 -2.592 1.00 84.94 212 ALA A CA 1
ATOM 1656 C C . ALA A 1 212 ? 13.241 -4.032 -2.021 1.00 84.94 212 ALA A C 1
ATOM 1658 O O . ALA A 1 212 ? 12.495 -5.006 -1.986 1.00 84.94 212 ALA A O 1
ATOM 1659 N N . ARG A 1 213 ? 12.824 -2.828 -1.615 1.00 84.75 213 ARG A N 1
ATOM 1660 C CA . ARG A 1 213 ? 11.475 -2.582 -1.074 1.00 84.75 213 ARG A CA 1
ATOM 1661 C C . ARG A 1 213 ? 10.325 -2.831 -2.062 1.00 84.75 213 ARG A C 1
ATOM 1663 O O . ARG A 1 213 ? 9.168 -2.845 -1.643 1.00 84.75 213 ARG A O 1
ATOM 1670 N N . THR A 1 214 ? 10.609 -3.030 -3.351 1.00 83.44 214 THR A N 1
ATOM 1671 C CA . THR A 1 214 ? 9.615 -3.476 -4.344 1.00 83.44 214 THR A CA 1
ATOM 1672 C C . THR A 1 214 ? 9.895 -4.925 -4.766 1.00 83.44 214 THR A C 1
ATOM 1674 O O . THR A 1 214 ? 11.059 -5.257 -5.016 1.00 83.44 214 THR A O 1
ATOM 1677 N N . PRO A 1 215 ? 8.866 -5.793 -4.874 1.00 88.06 215 PRO A N 1
ATOM 1678 C CA . PRO A 1 215 ? 9.035 -7.192 -5.275 1.00 88.06 215 PRO A CA 1
ATOM 1679 C C . PRO A 1 215 ? 9.849 -7.379 -6.558 1.00 88.06 215 PRO A C 1
ATOM 1681 O O . PRO A 1 215 ? 10.709 -8.255 -6.617 1.00 88.06 215 PRO A O 1
ATOM 1684 N N . LEU A 1 216 ? 9.636 -6.527 -7.569 1.00 84.31 216 LEU A N 1
ATOM 1685 C CA . LEU A 1 216 ? 10.414 -6.580 -8.809 1.00 84.31 216 LEU A CA 1
ATOM 1686 C C . LEU A 1 216 ? 11.912 -6.391 -8.553 1.00 84.31 216 LEU A C 1
ATOM 1688 O O . LEU A 1 216 ? 12.719 -7.197 -9.009 1.00 84.31 216 LEU A O 1
ATOM 1692 N N . LEU A 1 217 ? 12.294 -5.315 -7.859 1.00 82.69 217 LEU A N 1
ATOM 1693 C CA . LEU A 1 217 ? 13.703 -5.024 -7.606 1.00 82.69 217 LEU A CA 1
ATOM 1694 C C . LEU A 1 217 ? 14.336 -6.098 -6.731 1.00 82.69 217 LEU A C 1
ATOM 1696 O O . LEU A 1 217 ? 15.465 -6.499 -7.000 1.00 82.69 217 LEU A O 1
ATOM 1700 N N . CYS A 1 218 ? 13.599 -6.616 -5.748 1.00 89.94 218 CYS A N 1
ATOM 1701 C CA . CYS A 1 218 ? 14.045 -7.752 -4.952 1.00 89.94 218 CYS A CA 1
ATOM 1702 C C . CYS A 1 218 ? 14.318 -8.980 -5.839 1.00 89.94 218 CYS A C 1
ATOM 1704 O O . CYS A 1 218 ? 15.398 -9.563 -5.753 1.00 89.94 218 CYS A O 1
ATOM 1706 N N . ALA A 1 219 ? 13.417 -9.313 -6.770 1.00 88.50 219 ALA A N 1
ATOM 1707 C CA . ALA A 1 219 ? 13.612 -10.407 -7.722 1.00 88.50 219 ALA A CA 1
ATOM 1708 C C . ALA A 1 219 ? 14.830 -10.194 -8.636 1.00 88.50 219 ALA A C 1
ATOM 1710 O O . ALA A 1 219 ? 15.600 -11.127 -8.869 1.00 88.50 219 ALA A O 1
ATOM 1711 N N . VAL A 1 220 ? 15.030 -8.967 -9.132 1.00 85.12 220 VAL A N 1
ATOM 1712 C CA . VAL A 1 220 ? 16.194 -8.598 -9.953 1.00 85.12 220 VAL A CA 1
ATOM 1713 C C . VAL A 1 220 ? 17.490 -8.730 -9.155 1.00 85.12 220 VAL A C 1
ATOM 1715 O O . VAL A 1 220 ? 18.466 -9.271 -9.672 1.00 85.12 220 VAL A O 1
ATOM 1718 N N . ILE A 1 221 ? 17.504 -8.285 -7.896 1.00 88.44 221 ILE A N 1
ATOM 1719 C CA . ILE A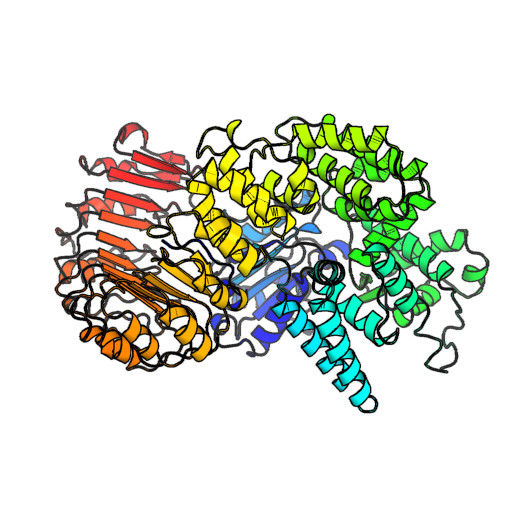 1 221 ? 18.651 -8.428 -6.994 1.00 88.44 221 ILE A CA 1
ATOM 1720 C C . ILE A 1 221 ? 18.949 -9.907 -6.740 1.00 88.44 221 ILE A C 1
ATOM 1722 O O . ILE A 1 221 ? 20.100 -10.302 -6.894 1.00 88.44 221 ILE A O 1
ATOM 1726 N N . CYS A 1 222 ? 17.941 -10.733 -6.440 1.00 90.00 222 CYS A N 1
ATOM 1727 C CA . CYS A 1 222 ? 18.121 -12.178 -6.253 1.00 90.00 222 CYS A CA 1
ATOM 1728 C C . CYS A 1 222 ? 18.728 -12.829 -7.507 1.00 90.00 222 CYS A C 1
ATOM 1730 O O . CYS A 1 222 ? 19.707 -13.573 -7.430 1.00 90.00 222 CYS A O 1
ATOM 1732 N N . ALA A 1 223 ? 18.197 -12.491 -8.687 1.00 86.06 223 ALA A N 1
ATOM 1733 C CA . ALA A 1 223 ? 18.706 -13.000 -9.954 1.00 86.06 223 ALA A CA 1
ATOM 1734 C C . ALA A 1 223 ? 20.159 -12.567 -10.215 1.00 86.06 223 ALA A C 1
ATOM 1736 O O . ALA A 1 223 ? 20.984 -13.402 -10.588 1.00 86.06 223 ALA A O 1
ATOM 1737 N N . LEU A 1 224 ? 20.487 -11.288 -10.000 1.00 84.81 224 LEU A N 1
ATOM 1738 C CA . LEU A 1 224 ? 21.838 -10.752 -10.183 1.00 84.81 224 LEU A CA 1
ATOM 1739 C C . LEU A 1 224 ? 22.836 -11.333 -9.181 1.00 84.81 224 LEU A C 1
ATOM 1741 O O . LEU A 1 224 ? 23.925 -11.728 -9.591 1.00 84.81 224 LEU A O 1
ATOM 1745 N N . HIS A 1 225 ? 22.462 -11.420 -7.903 1.00 87.38 225 HIS A N 1
ATOM 1746 C CA . HIS A 1 225 ? 23.287 -11.982 -6.832 1.00 87.38 225 HIS A CA 1
ATOM 1747 C C . HIS A 1 225 ? 23.669 -13.430 -7.147 1.00 87.38 225 HIS A C 1
ATOM 1749 O O . HIS A 1 225 ? 24.857 -13.757 -7.167 1.00 87.38 225 HIS A O 1
ATOM 1755 N N . ARG A 1 226 ? 22.688 -14.252 -7.556 1.00 84.88 226 ARG A N 1
ATOM 1756 C CA . ARG A 1 226 ? 22.929 -15.632 -8.008 1.00 84.88 226 ARG A CA 1
ATOM 1757 C C . ARG A 1 226 ? 23.876 -15.698 -9.207 1.00 84.88 226 ARG A C 1
ATOM 1759 O O . ARG A 1 226 ? 24.679 -16.624 -9.313 1.00 84.88 226 ARG A O 1
ATOM 1766 N N . ARG A 1 227 ? 23.759 -14.757 -10.148 1.00 77.88 227 ARG A N 1
ATOM 1767 C CA . ARG A 1 227 ? 24.539 -14.760 -11.397 1.00 77.88 227 ARG A CA 1
ATOM 1768 C C . ARG A 1 227 ? 25.959 -14.231 -11.249 1.00 77.88 227 ARG A C 1
ATOM 1770 O O . ARG A 1 227 ? 26.812 -14.646 -12.027 1.00 77.88 227 ARG A O 1
ATOM 1777 N N . ARG A 1 228 ? 26.196 -13.308 -10.318 1.00 78.88 228 ARG A N 1
ATOM 1778 C CA . ARG A 1 228 ? 27.486 -12.637 -10.109 1.00 78.88 228 ARG A CA 1
ATOM 1779 C C . ARG A 1 228 ? 28.201 -13.103 -8.842 1.00 78.88 228 ARG A C 1
ATOM 1781 O O . ARG A 1 228 ? 28.996 -12.340 -8.314 1.00 78.88 228 ARG A O 1
ATOM 1788 N N . ASP A 1 229 ? 27.912 -14.304 -8.340 1.00 72.75 229 ASP A N 1
ATOM 1789 C CA . ASP A 1 229 ? 28.590 -14.877 -7.164 1.00 72.75 229 ASP A CA 1
ATOM 1790 C C . ASP A 1 229 ? 28.626 -13.922 -5.952 1.00 72.75 229 ASP A C 1
ATOM 1792 O O . ASP A 1 229 ? 29.643 -13.784 -5.279 1.00 72.75 229 ASP A O 1
ATOM 1796 N N . GLY A 1 230 ? 27.520 -13.215 -5.699 1.00 71.44 230 GLY A N 1
ATOM 1797 C CA . GLY A 1 230 ? 27.380 -12.335 -4.535 1.00 71.44 230 GLY A CA 1
ATOM 1798 C C . GLY A 1 230 ? 27.675 -10.845 -4.748 1.00 71.44 230 GLY A C 1
ATOM 1799 O O . GLY A 1 230 ? 27.400 -10.045 -3.852 1.00 71.44 230 GLY A O 1
ATOM 1800 N N . PHE A 1 231 ? 28.164 -10.427 -5.922 1.00 73.31 231 PHE A N 1
ATOM 1801 C CA . PHE A 1 231 ? 28.461 -9.013 -6.196 1.00 73.31 231 PHE A CA 1
ATOM 1802 C C . PHE A 1 231 ? 27.239 -8.230 -6.699 1.00 73.31 231 PHE A C 1
ATOM 1804 O O . PHE A 1 231 ? 26.718 -8.490 -7.789 1.00 73.31 231 PHE A O 1
ATOM 1811 N N . LEU A 1 232 ? 26.831 -7.203 -5.943 1.00 78.06 232 LEU A N 1
ATOM 1812 C CA . LEU A 1 232 ? 25.674 -6.362 -6.255 1.00 78.06 232 LEU A CA 1
ATOM 1813 C C . LEU A 1 232 ? 26.048 -4.896 -6.535 1.00 78.06 232 LEU A C 1
ATOM 1815 O O . LEU A 1 232 ? 26.920 -4.336 -5.872 1.00 78.06 232 LEU A O 1
ATOM 1819 N N . PRO A 1 233 ? 25.389 -4.241 -7.511 1.00 72.06 233 PRO A N 1
ATOM 1820 C CA . PRO A 1 233 ? 25.546 -2.808 -7.734 1.00 72.06 233 PRO A CA 1
ATOM 1821 C C . PRO A 1 233 ? 24.970 -1.947 -6.600 1.00 72.06 233 PRO A C 1
ATOM 1823 O O . PRO A 1 233 ? 23.943 -2.276 -6.017 1.00 72.06 233 PRO A O 1
ATOM 1826 N N . GLU A 1 234 ? 25.578 -0.782 -6.366 1.00 66.88 234 GLU A N 1
ATOM 1827 C CA . GLU A 1 234 ? 25.208 0.133 -5.269 1.00 66.88 234 GLU A CA 1
ATOM 1828 C C . GLU A 1 234 ? 24.032 1.079 -5.582 1.00 66.88 234 GLU A C 1
ATOM 1830 O O . GLU A 1 234 ? 23.495 1.714 -4.680 1.00 66.88 234 GLU A O 1
ATOM 1835 N N . THR A 1 235 ? 23.631 1.222 -6.853 1.00 69.69 235 THR A N 1
ATOM 1836 C CA . THR A 1 235 ? 22.572 2.165 -7.265 1.00 69.69 235 THR A CA 1
ATOM 1837 C C . THR A 1 235 ? 21.496 1.490 -8.109 1.00 69.69 235 THR A C 1
ATOM 1839 O O . THR A 1 235 ? 21.791 0.564 -8.869 1.00 69.69 235 THR A O 1
ATOM 1842 N N . ARG A 1 236 ? 20.255 2.010 -8.048 1.00 72.25 236 ARG A N 1
ATOM 1843 C CA . ARG A 1 236 ? 19.110 1.539 -8.866 1.00 72.25 236 ARG A CA 1
ATOM 1844 C C . ARG A 1 236 ? 19.469 1.489 -10.352 1.00 72.25 236 ARG A C 1
ATOM 1846 O O . ARG A 1 236 ? 19.194 0.515 -11.037 1.00 72.25 236 ARG A O 1
ATOM 1853 N N . TRP A 1 237 ? 20.178 2.509 -10.820 1.00 74.00 237 TRP A N 1
ATOM 1854 C CA . TRP A 1 237 ? 20.652 2.637 -12.196 1.00 74.00 237 TRP A CA 1
ATOM 1855 C C . TRP A 1 237 ? 21.598 1.535 -12.635 1.00 74.00 237 TRP A C 1
ATOM 1857 O O . TRP A 1 237 ? 21.379 0.884 -13.656 1.00 74.00 237 TRP A O 1
ATOM 1867 N N . LYS A 1 238 ? 22.660 1.309 -11.853 1.00 76.38 238 LYS A N 1
ATOM 1868 C CA . LYS A 1 238 ? 23.628 0.254 -12.152 1.00 76.38 238 LYS A CA 1
ATOM 1869 C C . LYS A 1 238 ? 22.974 -1.123 -12.039 1.00 76.38 238 LYS A C 1
ATOM 1871 O O . LYS A 1 238 ? 23.387 -2.024 -12.766 1.00 76.38 238 LYS A O 1
ATOM 1876 N N . LEU A 1 239 ? 21.968 -1.275 -11.171 1.00 79.56 239 LEU A N 1
ATOM 1877 C CA . LEU A 1 239 ? 21.166 -2.489 -11.061 1.00 79.56 239 LEU A CA 1
ATOM 1878 C C . LEU A 1 239 ? 20.381 -2.759 -12.349 1.00 79.56 239 LEU A C 1
ATOM 1880 O O . LEU A 1 239 ? 20.549 -3.834 -12.916 1.00 79.56 239 LEU A O 1
ATOM 1884 N N . TYR A 1 240 ? 19.600 -1.796 -12.852 1.00 77.94 240 TYR A N 1
ATOM 1885 C CA . TYR A 1 240 ? 18.847 -1.973 -14.102 1.00 77.94 240 TYR A CA 1
ATOM 1886 C C . TYR A 1 240 ? 19.760 -2.254 -15.290 1.00 77.94 240 TYR A C 1
ATOM 1888 O O . TYR A 1 240 ? 19.521 -3.210 -16.023 1.00 77.94 240 TYR A O 1
ATOM 1896 N N . ARG A 1 241 ? 20.855 -1.496 -15.426 1.00 79.88 241 ARG A N 1
ATOM 1897 C CA . ARG A 1 241 ? 21.847 -1.734 -16.480 1.00 79.88 241 ARG A CA 1
ATOM 1898 C C . ARG A 1 241 ? 22.438 -3.142 -16.394 1.00 79.88 241 ARG A C 1
ATOM 1900 O O . ARG A 1 241 ? 22.446 -3.865 -17.382 1.00 79.88 241 ARG A O 1
ATOM 1907 N N . SER A 1 242 ? 22.865 -3.562 -15.200 1.00 82.56 242 SER A N 1
ATOM 1908 C CA . SER A 1 242 ? 23.428 -4.904 -14.989 1.00 82.56 242 SER A CA 1
ATOM 1909 C C . SER A 1 242 ? 22.400 -6.008 -15.249 1.00 82.56 242 SER A C 1
ATOM 1911 O O . SER A 1 242 ? 22.756 -7.067 -15.759 1.00 82.56 242 SER A O 1
ATOM 1913 N N . ALA A 1 243 ? 21.129 -5.780 -14.902 1.00 80.69 243 ALA A N 1
ATOM 1914 C CA . ALA A 1 243 ? 20.039 -6.711 -15.175 1.00 80.69 243 ALA A CA 1
ATOM 1915 C C . ALA A 1 243 ? 19.769 -6.833 -16.678 1.00 80.69 243 ALA A C 1
ATOM 1917 O O . ALA A 1 243 ? 19.603 -7.944 -17.174 1.00 80.69 243 ALA A O 1
ATOM 1918 N N . LEU A 1 244 ? 19.790 -5.717 -17.408 1.00 80.25 244 LEU A N 1
ATOM 1919 C CA . LEU A 1 244 ? 19.619 -5.692 -18.857 1.00 80.25 244 LEU A CA 1
ATOM 1920 C C . LEU A 1 244 ? 20.774 -6.414 -19.570 1.00 80.25 244 LEU A C 1
ATOM 1922 O O . LEU A 1 244 ? 20.527 -7.317 -20.363 1.00 80.25 244 LEU A O 1
ATOM 1926 N N . GLU A 1 245 ? 22.025 -6.111 -19.209 1.00 79.44 245 GLU A N 1
ATOM 1927 C CA . GLU A 1 245 ? 23.223 -6.822 -19.693 1.00 79.44 245 GLU A CA 1
ATOM 1928 C C . GLU A 1 245 ? 23.153 -8.331 -19.399 1.00 79.44 245 GLU A C 1
ATOM 1930 O O . GLU A 1 245 ? 23.558 -9.162 -20.212 1.00 79.44 245 GLU A O 1
ATOM 1935 N N . MET A 1 246 ? 22.626 -8.709 -18.231 1.00 76.81 246 MET A N 1
ATOM 1936 C CA . MET A 1 246 ? 22.448 -10.108 -17.844 1.00 76.81 246 MET A CA 1
ATOM 1937 C C . MET A 1 246 ? 21.378 -10.818 -18.686 1.00 76.81 246 MET A C 1
ATOM 1939 O O . MET A 1 246 ? 21.566 -11.986 -19.043 1.00 76.81 246 MET A O 1
ATOM 1943 N N . LEU A 1 247 ? 20.250 -10.153 -18.951 1.00 75.62 247 LEU A N 1
ATOM 1944 C CA . LEU A 1 247 ? 19.134 -10.711 -19.716 1.00 75.62 247 LEU A CA 1
ATOM 1945 C C . LEU A 1 247 ? 19.494 -10.840 -21.200 1.00 75.62 247 LEU A C 1
ATOM 1947 O O . LEU A 1 247 ? 19.311 -11.917 -21.762 1.00 75.62 247 LEU A O 1
ATOM 1951 N N . LEU A 1 248 ? 20.109 -9.801 -21.774 1.00 75.06 248 LEU A N 1
ATOM 1952 C CA . LEU A 1 248 ? 20.516 -9.751 -23.179 1.00 75.06 248 LEU A CA 1
ATOM 1953 C C . LEU A 1 248 ? 21.794 -10.549 -23.476 1.00 75.06 248 LEU A C 1
ATOM 1955 O O . LEU A 1 248 ? 21.876 -11.205 -24.504 1.00 75.06 248 LEU A O 1
ATOM 1959 N N . GLY A 1 249 ? 22.799 -10.514 -22.596 1.00 61.03 249 GLY A N 1
ATOM 1960 C CA . GLY A 1 249 ? 24.148 -10.993 -22.923 1.00 61.03 249 GLY A CA 1
ATOM 1961 C C . GLY A 1 249 ? 24.467 -12.455 -22.595 1.00 61.03 249 GLY A C 1
ATOM 1962 O O . GLY A 1 249 ? 25.477 -12.969 -23.061 1.00 61.03 249 GLY A O 1
ATOM 1963 N N . HIS A 1 250 ? 23.680 -13.138 -21.753 1.00 54.19 250 HIS A N 1
ATOM 1964 C CA . HIS A 1 250 ? 24.131 -14.395 -21.120 1.00 54.19 250 HIS A CA 1
ATOM 1965 C C . HIS A 1 250 ? 23.241 -15.628 -21.344 1.00 54.19 250 HIS A C 1
ATOM 1967 O O . HIS A 1 250 ? 23.566 -16.701 -20.825 1.00 54.19 250 HIS A O 1
ATOM 1973 N N . ARG A 1 251 ? 22.127 -15.531 -22.085 1.00 52.97 251 ARG A N 1
ATOM 1974 C CA . ARG A 1 251 ? 21.315 -16.724 -22.412 1.00 52.97 251 ARG A CA 1
ATOM 1975 C C . ARG A 1 251 ? 21.930 -17.582 -23.525 1.00 52.97 251 ARG A C 1
ATOM 1977 O O . ARG A 1 251 ? 21.784 -18.803 -23.467 1.00 52.97 251 ARG A O 1
ATOM 1984 N N . ASP A 1 252 ? 22.685 -16.992 -24.450 1.00 48.44 252 ASP A N 1
ATOM 1985 C CA . ASP A 1 252 ? 23.201 -17.713 -25.623 1.00 48.44 252 ASP A CA 1
ATOM 1986 C C . ASP A 1 252 ? 24.520 -18.464 -25.382 1.00 48.44 252 ASP A C 1
ATOM 1988 O O . ASP A 1 252 ? 24.691 -19.579 -25.877 1.00 48.44 252 ASP A O 1
ATOM 1992 N N . HIS A 1 253 ? 25.407 -17.962 -24.517 1.00 44.25 253 HIS A N 1
ATOM 1993 C CA . HIS A 1 253 ? 26.709 -18.603 -24.270 1.00 44.25 253 HIS A CA 1
ATOM 1994 C C . HIS A 1 253 ? 26.639 -19.943 -23.507 1.00 44.25 253 HIS A C 1
ATOM 1996 O O . HIS A 1 253 ? 27.501 -20.802 -23.699 1.00 44.25 253 HIS A O 1
ATOM 2002 N N . ARG A 1 254 ? 25.636 -20.167 -22.643 1.00 41.31 254 ARG A N 1
ATOM 2003 C CA . ARG A 1 254 ? 25.582 -21.378 -21.792 1.00 41.31 254 ARG A CA 1
ATOM 2004 C C . ARG A 1 254 ? 24.946 -22.600 -22.452 1.00 41.31 254 ARG A C 1
ATOM 2006 O O . ARG A 1 254 ? 25.185 -23.705 -21.977 1.00 41.31 254 ARG A O 1
ATOM 2013 N N . ARG A 1 255 ? 24.155 -22.451 -23.523 1.00 47.12 255 ARG A N 1
ATOM 2014 C CA . ARG A 1 255 ? 23.410 -23.596 -24.076 1.00 47.12 255 ARG A CA 1
ATOM 2015 C C . ARG A 1 255 ? 24.158 -24.419 -25.126 1.00 47.12 255 ARG A C 1
ATOM 2017 O O . ARG A 1 255 ? 23.741 -25.546 -25.335 1.00 47.12 255 ARG A O 1
ATOM 2024 N N . ARG A 1 256 ? 25.244 -23.945 -25.766 1.00 44.12 256 ARG A N 1
ATOM 2025 C CA . ARG A 1 256 ? 25.907 -24.664 -26.895 1.00 44.12 256 ARG A CA 1
ATOM 2026 C C . ARG A 1 256 ? 24.905 -25.228 -27.933 1.00 44.12 256 ARG A C 1
ATOM 2028 O O . ARG A 1 256 ? 25.193 -26.206 -28.616 1.00 44.12 256 ARG A O 1
ATOM 2035 N N . ILE A 1 257 ? 23.718 -24.631 -28.042 1.00 48.38 257 ILE A N 1
ATOM 2036 C CA . ILE A 1 257 ? 22.710 -24.982 -29.041 1.00 48.38 257 ILE A CA 1
ATOM 2037 C C . ILE A 1 257 ? 22.981 -24.036 -30.201 1.00 48.38 257 ILE A C 1
ATOM 2039 O O . ILE A 1 257 ? 22.902 -22.821 -30.018 1.00 48.38 257 ILE A O 1
ATOM 2043 N N . GLY A 1 258 ? 23.358 -24.591 -31.356 1.00 49.66 258 GLY A N 1
ATOM 2044 C CA . GLY A 1 258 ? 23.589 -23.825 -32.579 1.00 49.66 258 GLY A CA 1
ATOM 2045 C C . GLY A 1 258 ? 22.429 -22.873 -32.864 1.00 49.66 258 GLY A C 1
ATOM 2046 O O . GLY A 1 258 ? 21.287 -23.183 -32.541 1.00 49.66 258 GLY A O 1
ATOM 2047 N N . ASN A 1 259 ? 22.748 -21.709 -33.420 1.00 54.81 259 ASN A N 1
ATOM 2048 C CA . ASN A 1 259 ? 21.841 -20.587 -33.620 1.00 54.81 259 ASN A CA 1
ATOM 2049 C C . ASN A 1 259 ? 20.736 -20.951 -34.645 1.00 54.81 259 ASN A C 1
ATOM 2051 O O . ASN A 1 259 ? 20.983 -20.846 -35.848 1.00 54.81 259 ASN A O 1
ATOM 2055 N N . PRO A 1 260 ? 19.536 -21.426 -34.237 1.00 56.84 260 PRO A N 1
ATOM 2056 C CA . PRO A 1 260 ? 18.566 -22.020 -35.170 1.00 56.84 260 PRO A CA 1
ATOM 2057 C C . PRO A 1 260 ? 17.976 -20.961 -36.106 1.00 56.84 260 PRO A C 1
ATOM 2059 O O . PRO A 1 260 ? 17.585 -21.244 -37.235 1.00 56.84 260 PRO A O 1
ATOM 2062 N N . GLU A 1 261 ? 17.942 -19.722 -35.619 1.00 61.16 261 GLU A N 1
ATOM 2063 C CA . GLU A 1 261 ? 17.438 -18.543 -36.305 1.00 61.16 261 GLU A CA 1
ATOM 2064 C C . GLU A 1 261 ? 18.530 -17.826 -37.102 1.00 61.16 261 GLU A C 1
ATOM 2066 O O . GLU A 1 261 ? 18.198 -16.863 -37.780 1.00 61.16 261 GLU A O 1
ATOM 2071 N N . GLY A 1 262 ? 19.797 -18.264 -37.067 1.00 66.88 262 GLY A N 1
ATOM 2072 C CA . GLY A 1 262 ? 20.906 -17.646 -37.812 1.00 66.88 262 GLY A CA 1
ATOM 2073 C C . GLY A 1 262 ? 21.152 -16.159 -37.515 1.00 66.88 262 GLY A C 1
ATOM 2074 O O . GLY A 1 262 ? 21.768 -15.491 -38.339 1.00 66.88 262 GLY A O 1
ATOM 2075 N N . ILE A 1 263 ? 20.647 -15.652 -36.386 1.00 75.69 263 ILE A N 1
ATOM 2076 C CA . ILE A 1 263 ? 20.712 -14.247 -35.966 1.00 75.69 263 ILE A CA 1
ATOM 2077 C C . ILE A 1 263 ? 21.633 -14.144 -34.753 1.00 75.69 263 ILE A C 1
ATOM 2079 O O . ILE A 1 263 ? 21.379 -14.772 -33.729 1.00 75.69 263 ILE A O 1
ATOM 2083 N N . ASP A 1 264 ? 22.691 -13.357 -34.875 1.00 79.44 264 ASP A N 1
ATOM 2084 C CA . ASP A 1 264 ? 23.672 -13.060 -33.838 1.00 79.44 264 ASP A CA 1
ATOM 2085 C C . ASP A 1 264 ? 23.664 -11.548 -33.558 1.00 79.44 264 ASP A C 1
ATOM 2087 O O . ASP A 1 264 ? 24.302 -10.746 -34.258 1.00 79.44 264 ASP A O 1
ATOM 2091 N N . LEU A 1 265 ? 22.849 -11.159 -32.573 1.00 79.81 265 LEU A N 1
ATOM 2092 C CA . LEU A 1 265 ? 22.741 -9.776 -32.124 1.00 79.81 265 LEU A CA 1
ATOM 2093 C C . LEU A 1 265 ? 23.693 -9.519 -30.967 1.00 79.81 265 LEU A C 1
ATOM 2095 O O . LEU A 1 265 ? 23.676 -10.215 -29.951 1.00 79.81 265 LEU A O 1
ATOM 2099 N N . GLU A 1 266 ? 24.449 -8.434 -31.072 1.00 83.56 266 GLU A N 1
ATOM 2100 C CA . GLU A 1 266 ? 25.173 -7.913 -29.920 1.00 83.56 266 GLU A CA 1
ATOM 2101 C C . GLU A 1 266 ? 24.198 -7.289 -28.907 1.00 83.56 266 GLU A C 1
ATOM 2103 O O . GLU A 1 266 ? 23.060 -6.925 -29.229 1.00 83.56 266 GLU A O 1
ATOM 2108 N N . ILE A 1 267 ? 24.653 -7.133 -27.658 1.00 82.38 267 ILE A N 1
ATOM 2109 C CA . ILE A 1 267 ? 23.851 -6.518 -26.589 1.00 82.38 267 ILE A CA 1
ATOM 2110 C C . ILE A 1 267 ? 23.385 -5.122 -27.011 1.00 82.38 267 ILE A C 1
ATOM 2112 O O . ILE A 1 267 ? 22.214 -4.797 -26.829 1.00 82.38 267 ILE A O 1
ATOM 2116 N N . GLU A 1 268 ? 24.267 -4.313 -27.603 1.00 86.12 268 GLU A N 1
ATOM 2117 C CA . GLU A 1 268 ? 23.925 -2.949 -28.020 1.00 86.12 268 GLU A CA 1
ATOM 2118 C C . GLU A 1 268 ? 22.881 -2.943 -29.143 1.00 86.12 268 GLU A C 1
ATOM 2120 O O . GLU A 1 268 ? 21.926 -2.176 -29.090 1.00 86.12 268 GLU A O 1
ATOM 2125 N N . GLU A 1 269 ? 22.982 -3.855 -30.111 1.00 89.19 269 GLU A N 1
ATOM 2126 C CA . GLU A 1 269 ? 22.006 -3.965 -31.202 1.00 89.19 269 GLU A CA 1
ATOM 2127 C C . GLU A 1 269 ? 20.633 -4.404 -30.702 1.00 89.19 269 GLU A C 1
ATOM 2129 O O . GLU A 1 269 ? 19.614 -3.819 -31.071 1.00 89.19 269 GLU A O 1
ATOM 2134 N N . SER A 1 270 ? 20.601 -5.403 -29.817 1.00 88.81 270 SER A N 1
ATOM 2135 C CA . SER A 1 270 ? 19.367 -5.821 -29.151 1.00 88.81 270 SER A CA 1
ATOM 2136 C C . SER A 1 270 ? 18.767 -4.667 -28.351 1.00 88.81 270 SER A C 1
ATOM 2138 O O . SER A 1 270 ? 17.557 -4.453 -28.380 1.00 88.81 270 SER A O 1
ATOM 2140 N N . THR A 1 271 ? 19.615 -3.895 -27.668 1.00 89.88 271 THR A N 1
ATOM 2141 C CA . THR A 1 271 ? 19.192 -2.728 -26.891 1.00 89.88 271 THR A CA 1
ATOM 2142 C C . THR A 1 271 ? 18.564 -1.675 -27.804 1.00 89.88 271 THR A C 1
ATOM 2144 O O . THR A 1 271 ? 17.445 -1.261 -27.524 1.00 89.88 271 THR A O 1
ATOM 2147 N N . GLN A 1 272 ? 19.187 -1.324 -28.932 1.00 91.31 272 GLN A N 1
ATOM 2148 C CA . GLN A 1 272 ? 18.649 -0.346 -29.889 1.00 91.31 272 GLN A CA 1
ATOM 2149 C C . GLN A 1 272 ? 17.306 -0.778 -30.499 1.00 91.31 272 GLN A C 1
ATOM 2151 O O . GLN A 1 272 ? 16.374 0.023 -30.588 1.00 91.31 272 GLN A O 1
ATOM 2156 N N . LEU A 1 273 ? 17.154 -2.054 -30.874 1.00 92.44 273 LEU A N 1
ATOM 2157 C CA . LEU A 1 273 ? 15.870 -2.567 -31.370 1.00 92.44 273 LEU A CA 1
ATOM 2158 C C . LEU A 1 273 ? 14.766 -2.452 -30.307 1.00 92.44 273 LEU A C 1
ATOM 2160 O O . LEU A 1 273 ? 13.643 -2.045 -30.613 1.00 92.44 273 LEU A O 1
ATOM 2164 N N . LEU A 1 274 ? 15.084 -2.787 -29.054 1.00 93.50 274 LEU A N 1
ATOM 2165 C CA . LEU A 1 274 ? 14.140 -2.708 -27.941 1.00 93.50 274 LEU A CA 1
ATOM 2166 C C . LEU A 1 274 ? 13.838 -1.260 -27.528 1.00 93.50 274 LEU A C 1
ATOM 2168 O O . LEU A 1 274 ? 12.690 -0.970 -27.199 1.00 93.50 274 LEU A O 1
ATOM 2172 N N . GLN A 1 275 ? 14.813 -0.348 -27.599 1.00 94.06 275 GLN A N 1
ATOM 2173 C CA . GLN A 1 275 ? 14.634 1.094 -27.385 1.00 94.06 275 GLN A CA 1
ATOM 2174 C C . GLN A 1 275 ? 13.567 1.668 -28.326 1.00 94.06 275 GLN A C 1
ATOM 2176 O O . GLN A 1 275 ? 12.640 2.344 -27.876 1.00 94.06 275 GLN A O 1
ATOM 2181 N N . ARG A 1 276 ? 13.629 1.312 -29.616 1.00 93.25 276 ARG A N 1
ATOM 2182 C CA . ARG A 1 276 ? 12.677 1.774 -30.642 1.00 93.25 276 ARG A CA 1
ATOM 2183 C C . ARG A 1 276 ? 11.245 1.296 -30.375 1.00 93.25 276 ARG A C 1
ATOM 2185 O O . ARG A 1 276 ? 10.293 2.034 -30.624 1.00 93.25 276 ARG A O 1
ATOM 2192 N N . ILE A 1 277 ? 11.075 0.088 -29.836 1.00 94.38 277 ILE A N 1
ATOM 2193 C CA . ILE A 1 277 ? 9.761 -0.415 -29.399 1.00 94.38 277 ILE A CA 1
ATOM 2194 C C . ILE A 1 277 ? 9.315 0.311 -28.122 1.00 94.38 277 ILE A C 1
ATOM 2196 O O . ILE A 1 277 ? 8.177 0.774 -28.041 1.00 94.38 277 ILE A O 1
ATOM 2200 N N . ALA A 1 278 ? 10.207 0.434 -27.139 1.00 94.81 278 ALA A N 1
ATOM 2201 C CA . ALA A 1 278 ? 9.908 1.005 -25.833 1.00 94.81 278 ALA A CA 1
ATOM 2202 C C . ALA A 1 278 ? 9.470 2.473 -25.912 1.00 94.81 278 ALA A C 1
ATOM 2204 O O . ALA A 1 278 ? 8.452 2.836 -25.323 1.00 94.81 278 ALA A O 1
ATOM 2205 N N . VAL A 1 279 ? 10.189 3.310 -26.670 1.00 95.12 279 VAL A N 1
ATOM 2206 C CA . VAL A 1 279 ? 9.836 4.730 -26.829 1.00 95.12 279 VAL A CA 1
ATOM 2207 C C . VAL A 1 279 ? 8.485 4.905 -27.515 1.00 95.12 279 VAL A C 1
ATOM 2209 O O . VAL A 1 279 ? 7.709 5.781 -27.142 1.00 95.12 279 VAL A O 1
ATOM 2212 N N . TRP A 1 280 ? 8.172 4.051 -28.496 1.00 94.94 280 TRP A N 1
ATOM 2213 C CA . TRP A 1 280 ? 6.882 4.080 -29.175 1.00 94.94 280 TRP A CA 1
ATOM 2214 C C . TRP A 1 280 ? 5.750 3.720 -28.208 1.00 94.94 280 TRP A C 1
ATOM 2216 O O . TRP A 1 280 ? 4.762 4.443 -28.148 1.00 94.94 280 TRP A O 1
ATOM 2226 N N . LEU A 1 281 ? 5.920 2.677 -27.391 1.00 91.88 281 LEU A N 1
ATOM 2227 C CA . LEU A 1 281 ? 4.934 2.306 -26.374 1.00 91.88 281 LEU A CA 1
ATOM 2228 C C . LEU A 1 281 ? 4.680 3.433 -25.369 1.00 91.88 281 LEU A C 1
ATOM 2230 O O . LEU A 1 281 ? 3.527 3.727 -25.070 1.00 91.88 281 LEU A O 1
ATOM 2234 N N . VAL A 1 282 ? 5.734 4.094 -24.881 1.00 91.38 282 VAL A N 1
ATOM 2235 C CA . VAL A 1 282 ? 5.593 5.239 -23.965 1.00 91.38 282 VAL A CA 1
ATOM 2236 C C . VAL A 1 282 ? 4.827 6.389 -24.628 1.00 91.38 282 VAL A C 1
ATOM 2238 O O . VAL A 1 282 ? 3.894 6.913 -24.023 1.00 91.38 282 VAL A O 1
ATOM 2241 N N . ARG A 1 283 ? 5.149 6.728 -25.883 1.00 92.00 283 ARG A N 1
ATOM 2242 C CA . ARG A 1 283 ? 4.469 7.786 -26.654 1.00 92.00 283 ARG A CA 1
ATOM 2243 C C . ARG A 1 283 ? 2.986 7.507 -26.890 1.00 92.00 283 ARG A C 1
ATOM 2245 O O . ARG A 1 283 ? 2.173 8.414 -26.777 1.00 92.00 283 ARG A O 1
ATOM 2252 N N . GLU A 1 284 ? 2.628 6.258 -27.174 1.00 87.69 284 GLU A N 1
ATOM 2253 C CA . GLU A 1 284 ? 1.226 5.846 -27.344 1.00 87.69 284 GLU A CA 1
ATOM 2254 C C . GLU A 1 284 ? 0.516 5.578 -26.000 1.00 87.69 284 GLU A C 1
ATOM 2256 O O . GLU A 1 284 ? -0.667 5.220 -25.959 1.00 87.69 284 GLU A O 1
ATOM 2261 N N . GLY A 1 285 ? 1.236 5.688 -24.878 1.00 82.06 285 GLY A N 1
ATOM 2262 C CA . GLY A 1 285 ? 0.745 5.320 -23.553 1.00 82.06 285 GLY A CA 1
ATOM 2263 C C . GLY A 1 285 ? 0.337 3.847 -23.455 1.00 82.06 285 GLY A C 1
ATOM 2264 O O . GLY A 1 285 ? -0.592 3.527 -22.721 1.00 82.06 285 GLY A O 1
ATOM 2265 N N . GLN A 1 286 ? 0.956 2.958 -24.232 1.00 82.75 286 GLN A N 1
ATOM 2266 C CA . GLN A 1 286 ? 0.660 1.525 -24.297 1.00 82.75 286 GLN A CA 1
ATOM 2267 C C . GLN A 1 286 ? 1.688 0.709 -23.497 1.00 82.75 286 GLN A C 1
ATOM 2269 O O . GLN A 1 286 ? 2.829 1.120 -23.291 1.00 82.75 286 GLN A O 1
ATOM 2274 N N . SER A 1 287 ? 1.275 -0.466 -23.018 1.00 80.25 287 SER A N 1
ATOM 2275 C CA . SER A 1 287 ? 2.167 -1.450 -22.368 1.00 80.25 287 SER A CA 1
ATOM 2276 C C . SER A 1 287 ? 2.212 -2.789 -23.112 1.00 80.25 287 SER A C 1
ATOM 2278 O O . SER A 1 287 ? 3.124 -3.584 -22.902 1.00 80.25 287 SER A O 1
ATOM 2280 N N . GLU A 1 288 ? 1.254 -3.015 -24.011 1.00 85.44 288 GLU A N 1
ATOM 2281 C CA . GLU A 1 288 ? 1.159 -4.192 -24.870 1.00 85.44 288 GLU A CA 1
ATOM 2282 C C . GLU A 1 288 ? 1.029 -3.763 -26.330 1.00 85.44 288 GLU A C 1
ATOM 2284 O O . GLU A 1 288 ? 0.564 -2.660 -26.626 1.00 85.44 288 GLU A O 1
ATOM 2289 N N . PHE A 1 289 ? 1.435 -4.643 -27.240 1.00 88.38 289 PHE A N 1
ATOM 2290 C CA . PHE A 1 289 ? 1.422 -4.388 -28.673 1.00 88.38 289 PHE A CA 1
ATOM 2291 C C . PHE A 1 289 ? 1.248 -5.669 -29.484 1.00 88.38 289 PHE A C 1
ATOM 2293 O O . PHE A 1 289 ? 1.670 -6.746 -29.085 1.00 88.38 289 PHE A O 1
ATOM 2300 N N . THR A 1 290 ? 0.641 -5.548 -30.655 1.00 89.31 290 THR A N 1
ATOM 2301 C CA . THR A 1 290 ? 0.430 -6.644 -31.609 1.00 89.31 290 THR A CA 1
ATOM 2302 C C . THR A 1 290 ? 1.693 -6.964 -32.404 1.00 89.31 290 THR A C 1
ATOM 2304 O O . THR A 1 290 ? 2.606 -6.136 -32.527 1.00 89.31 290 THR A O 1
ATOM 2307 N N . ARG A 1 291 ? 1.720 -8.137 -33.043 1.00 88.62 291 ARG A N 1
ATOM 2308 C CA . ARG A 1 291 ? 2.799 -8.526 -33.965 1.00 88.62 291 ARG A CA 1
ATOM 2309 C C . ARG A 1 291 ? 3.044 -7.504 -35.051 1.00 88.62 291 ARG A C 1
ATOM 2311 O O . ARG A 1 291 ? 4.181 -7.107 -35.290 1.00 88.62 291 ARG A O 1
ATOM 2318 N N . ASP A 1 292 ? 1.980 -7.013 -35.667 1.00 90.31 292 ASP A N 1
ATOM 2319 C CA . ASP A 1 292 ? 2.095 -6.033 -36.737 1.00 90.31 292 ASP A CA 1
ATOM 2320 C C . ASP A 1 292 ? 2.677 -4.703 -36.248 1.00 90.31 292 ASP A C 1
ATOM 2322 O O . ASP A 1 292 ? 3.465 -4.079 -36.963 1.00 90.31 292 ASP A O 1
ATOM 2326 N N . GLN A 1 293 ? 2.331 -4.266 -35.032 1.00 91.62 293 GLN A N 1
ATOM 2327 C CA . GLN A 1 293 ? 2.952 -3.095 -34.404 1.00 91.62 293 GLN A CA 1
ATOM 2328 C C . GLN A 1 293 ? 4.447 -3.329 -34.160 1.00 91.62 293 GLN A C 1
ATOM 2330 O O . GLN A 1 293 ? 5.255 -2.483 -34.551 1.00 91.62 293 GLN A O 1
ATOM 2335 N N . ALA A 1 294 ? 4.820 -4.491 -33.613 1.00 90.56 294 ALA A N 1
ATOM 2336 C CA . ALA A 1 294 ? 6.214 -4.873 -33.386 1.00 90.56 294 ALA A CA 1
ATOM 2337 C C . ALA A 1 294 ? 7.031 -4.826 -34.686 1.00 90.56 294 ALA A C 1
ATOM 2339 O O . ALA A 1 294 ? 8.056 -4.149 -34.771 1.00 90.56 294 ALA A O 1
ATOM 2340 N N . LEU A 1 295 ? 6.535 -5.487 -35.737 1.00 92.81 295 LEU A N 1
ATOM 2341 C CA . LEU A 1 295 ? 7.196 -5.551 -37.038 1.00 92.81 295 LEU A CA 1
ATOM 2342 C C . LEU A 1 295 ? 7.322 -4.168 -37.680 1.00 92.81 295 LEU A C 1
ATOM 2344 O O . LEU A 1 295 ? 8.334 -3.883 -38.317 1.00 92.81 295 LEU A O 1
ATOM 2348 N N . ARG A 1 296 ? 6.333 -3.279 -37.505 1.00 93.25 296 ARG A N 1
ATOM 2349 C CA . ARG A 1 296 ? 6.437 -1.888 -37.974 1.00 93.25 296 ARG A CA 1
ATOM 2350 C C . ARG A 1 296 ? 7.570 -1.133 -37.285 1.00 93.25 296 ARG A C 1
ATOM 2352 O O . ARG A 1 296 ? 8.332 -0.468 -37.985 1.00 93.25 296 ARG A O 1
ATOM 2359 N N . GLN A 1 297 ? 7.703 -1.236 -35.961 1.00 93.62 297 GLN A N 1
ATOM 2360 C CA . GLN A 1 297 ? 8.788 -0.547 -35.252 1.00 93.62 297 GLN A CA 1
ATOM 2361 C C . GLN A 1 297 ? 10.156 -1.158 -35.573 1.00 93.62 297 GLN A C 1
ATOM 2363 O O . GLN A 1 297 ? 11.101 -0.417 -35.833 1.00 93.62 297 GLN A O 1
ATOM 2368 N N . LEU A 1 298 ? 10.252 -2.487 -35.681 1.00 92.50 298 LEU A N 1
ATOM 2369 C CA . LEU A 1 298 ? 11.488 -3.154 -36.096 1.00 92.50 298 LEU A CA 1
ATOM 2370 C C . LEU A 1 298 ? 11.906 -2.750 -37.515 1.00 92.50 298 LEU A C 1
ATOM 2372 O O . LEU A 1 298 ? 13.069 -2.434 -37.732 1.00 92.50 298 LEU A O 1
ATOM 2376 N N . ARG A 1 299 ? 10.978 -2.667 -38.480 1.00 92.50 299 ARG A N 1
ATOM 2377 C CA . ARG A 1 299 ? 11.289 -2.180 -39.841 1.00 92.50 299 ARG A CA 1
ATOM 2378 C C . ARG A 1 299 ? 11.859 -0.762 -39.835 1.00 92.50 299 ARG A C 1
ATOM 2380 O O . ARG A 1 299 ? 12.774 -0.481 -40.602 1.00 92.50 299 ARG A O 1
ATOM 2387 N N . ARG A 1 300 ? 11.332 0.119 -38.978 1.00 89.38 300 ARG A N 1
ATOM 2388 C CA . ARG A 1 300 ? 11.850 1.487 -38.818 1.00 89.38 300 ARG A CA 1
ATOM 2389 C C . ARG A 1 300 ? 13.254 1.486 -38.218 1.00 89.38 300 ARG A C 1
ATOM 2391 O O . ARG A 1 300 ? 14.115 2.185 -38.736 1.00 89.38 300 ARG A O 1
ATOM 2398 N N . ALA A 1 301 ? 13.491 0.678 -37.186 1.00 88.62 301 ALA A N 1
ATOM 2399 C CA . ALA A 1 301 ? 14.802 0.551 -36.551 1.00 88.62 301 ALA A CA 1
ATOM 2400 C C . ALA A 1 301 ? 15.866 0.014 -37.527 1.00 88.62 301 ALA A C 1
ATOM 2402 O O . ALA A 1 301 ? 16.956 0.569 -37.646 1.00 88.62 301 ALA A O 1
ATOM 2403 N N . LEU A 1 302 ? 15.519 -1.023 -38.296 1.00 90.38 302 LEU A N 1
ATOM 2404 C CA . LEU A 1 302 ? 16.434 -1.694 -39.223 1.00 90.38 302 LEU A CA 1
ATOM 2405 C C . LEU A 1 302 ? 16.905 -0.815 -40.382 1.00 90.38 302 LEU A C 1
ATOM 2407 O O . LEU A 1 302 ? 17.955 -1.101 -40.955 1.00 90.38 302 LEU A O 1
ATOM 2411 N N . ALA A 1 303 ? 16.186 0.264 -40.705 1.00 86.88 303 ALA A N 1
ATOM 2412 C CA . ALA A 1 303 ? 16.610 1.216 -41.730 1.00 86.88 303 ALA A CA 1
ATOM 2413 C C . ALA A 1 303 ? 17.980 1.853 -41.417 1.00 86.88 303 ALA A C 1
ATOM 2415 O O . ALA A 1 303 ? 18.695 2.226 -42.342 1.00 86.88 303 ALA A O 1
ATOM 2416 N N . GLY A 1 304 ? 18.352 1.948 -40.133 1.00 84.50 304 GLY A N 1
ATOM 2417 C CA . GLY A 1 304 ? 19.649 2.459 -39.678 1.00 84.50 304 GLY A CA 1
ATOM 2418 C C . GLY A 1 304 ? 20.670 1.386 -39.275 1.00 84.50 304 GLY A C 1
ATOM 2419 O O . GLY A 1 304 ? 21.764 1.742 -38.851 1.00 84.50 304 GLY A O 1
ATOM 2420 N N . MET A 1 305 ? 20.343 0.091 -39.379 1.00 89.56 305 MET A N 1
ATOM 2421 C CA . MET A 1 305 ? 21.158 -1.011 -38.839 1.00 89.56 305 MET A CA 1
ATOM 2422 C C . MET A 1 305 ? 21.509 -2.043 -39.923 1.00 89.56 305 MET A C 1
ATOM 2424 O O . MET A 1 305 ? 20.987 -3.158 -39.931 1.00 89.56 305 MET A O 1
ATOM 2428 N N . GLU A 1 306 ? 22.408 -1.690 -40.847 1.00 86.44 306 GLU A N 1
ATOM 2429 C CA . GLU A 1 306 ? 22.738 -2.512 -42.028 1.00 86.44 306 GLU A CA 1
ATOM 2430 C C . GLU A 1 306 ? 23.212 -3.930 -41.667 1.00 86.44 306 GLU A C 1
ATOM 2432 O O . GLU A 1 306 ? 22.727 -4.910 -42.238 1.00 86.44 306 GLU A O 1
ATOM 2437 N N . ARG A 1 307 ? 24.083 -4.061 -40.654 1.00 87.69 307 ARG A N 1
ATOM 2438 C CA . ARG A 1 307 ? 24.565 -5.368 -40.179 1.00 87.69 307 ARG A CA 1
ATOM 2439 C C . ARG A 1 307 ? 23.428 -6.253 -39.676 1.00 87.69 307 ARG A C 1
ATOM 2441 O O . ARG A 1 307 ? 23.417 -7.440 -39.976 1.00 87.69 307 ARG A O 1
ATOM 2448 N N . VAL A 1 308 ? 22.488 -5.697 -38.915 1.00 86.25 308 VAL A N 1
ATOM 2449 C CA . VAL A 1 308 ? 21.347 -6.444 -38.363 1.00 86.25 308 VAL A CA 1
ATOM 2450 C C . VAL A 1 308 ? 20.347 -6.795 -39.460 1.00 86.25 308 VAL A C 1
ATOM 2452 O O . VAL A 1 308 ? 19.878 -7.928 -39.533 1.00 86.25 308 VAL A O 1
ATOM 2455 N N . SER A 1 309 ? 20.076 -5.850 -40.360 1.00 86.94 309 SER A N 1
ATOM 2456 C CA . SER A 1 309 ? 19.187 -6.032 -41.511 1.00 86.94 309 SER A CA 1
ATOM 2457 C C . SER A 1 309 ? 19.657 -7.164 -42.438 1.00 86.94 309 SER A C 1
ATOM 2459 O O . SER A 1 309 ? 18.844 -7.929 -42.958 1.00 86.94 309 SER A O 1
ATOM 2461 N N . ALA A 1 310 ? 20.976 -7.344 -42.582 1.00 86.88 310 ALA A N 1
ATOM 2462 C CA . ALA A 1 310 ? 21.566 -8.434 -43.359 1.00 86.88 310 ALA A CA 1
ATOM 2463 C C . ALA A 1 310 ? 21.354 -9.836 -42.746 1.00 86.88 310 ALA A C 1
ATOM 2465 O O . ALA A 1 310 ? 21.455 -10.832 -43.462 1.00 86.88 310 ALA A O 1
ATOM 2466 N N . GLN A 1 311 ? 21.056 -9.939 -41.445 1.00 84.38 311 GLN A N 1
ATOM 2467 C CA . GLN A 1 311 ? 20.888 -11.228 -40.758 1.00 84.38 311 GLN A CA 1
ATOM 2468 C C . GLN A 1 311 ? 19.500 -11.845 -40.967 1.00 84.38 311 GLN A C 1
ATOM 2470 O O . GLN A 1 311 ? 19.328 -13.059 -40.842 1.00 84.38 311 GLN A O 1
ATOM 2475 N N . GLY A 1 312 ? 18.496 -11.039 -41.317 1.00 84.94 312 GLY A N 1
ATOM 2476 C CA . GLY A 1 312 ? 17.175 -11.550 -41.651 1.00 84.94 312 GLY A CA 1
ATOM 2477 C C . GLY A 1 312 ? 16.059 -10.510 -41.592 1.00 84.94 312 GLY A C 1
ATOM 2478 O O . GLY A 1 312 ? 16.252 -9.391 -41.122 1.00 84.94 312 GLY A O 1
ATOM 2479 N N . PRO A 1 313 ? 14.856 -10.887 -42.059 1.00 89.19 313 PRO A N 1
ATOM 2480 C CA . PRO A 1 313 ? 13.693 -10.020 -42.010 1.00 89.19 313 PRO A CA 1
ATOM 2481 C C . PRO A 1 313 ? 13.223 -9.764 -40.558 1.00 89.19 313 PRO A C 1
ATOM 2483 O O . PRO A 1 313 ? 13.494 -10.581 -39.666 1.00 89.19 313 PRO A O 1
ATOM 2486 N N . PRO A 1 314 ? 12.469 -8.670 -40.318 1.00 90.62 314 PRO A N 1
ATOM 2487 C CA . PRO A 1 314 ? 11.968 -8.273 -38.998 1.00 90.62 314 PRO A CA 1
ATOM 2488 C C . PRO A 1 314 ? 11.254 -9.390 -38.225 1.00 90.62 314 PRO A C 1
ATOM 2490 O O . PRO A 1 314 ? 11.324 -9.438 -37.003 1.00 90.62 314 PRO A O 1
ATOM 2493 N N . GLU A 1 315 ? 10.588 -10.310 -38.921 1.00 90.62 315 GLU A N 1
ATOM 2494 C CA . GLU A 1 315 ? 9.859 -11.436 -38.336 1.00 90.62 315 GLU A CA 1
ATOM 2495 C C . GLU A 1 315 ? 10.793 -12.423 -37.620 1.00 90.62 315 GLU A C 1
ATOM 2497 O O . GLU A 1 315 ? 10.463 -12.912 -36.536 1.00 90.62 315 GLU A O 1
ATOM 2502 N N . ARG A 1 316 ? 11.976 -12.694 -38.190 1.00 86.94 316 ARG A N 1
ATOM 2503 C CA . ARG A 1 316 ? 12.982 -13.554 -37.542 1.00 86.94 316 ARG A CA 1
ATOM 2504 C C . ARG A 1 316 ? 13.633 -12.838 -36.366 1.00 86.94 316 ARG A C 1
ATOM 2506 O O . ARG A 1 316 ? 13.838 -13.462 -35.334 1.00 86.94 316 ARG A O 1
ATOM 2513 N N . LEU A 1 317 ? 13.890 -11.536 -36.496 1.00 88.19 317 LEU A N 1
ATOM 2514 C CA . LEU A 1 317 ? 14.439 -10.711 -35.416 1.00 88.19 317 LEU A CA 1
ATOM 2515 C C . LEU A 1 317 ? 13.477 -10.600 -34.232 1.00 88.19 317 LEU A C 1
ATOM 2517 O O . LEU A 1 317 ? 13.901 -10.736 -33.091 1.00 88.19 317 LEU A O 1
ATOM 2521 N N . LEU A 1 318 ? 12.177 -10.428 -34.483 1.00 88.75 318 LEU A N 1
ATOM 2522 C CA . LEU A 1 318 ? 11.163 -10.441 -33.429 1.00 88.75 318 LEU A CA 1
ATOM 2523 C C . LEU A 1 318 ? 11.142 -11.786 -32.695 1.00 88.75 318 LEU A C 1
ATOM 2525 O O . LEU A 1 318 ? 11.152 -11.819 -31.468 1.00 88.75 318 LEU A O 1
ATOM 2529 N N . THR A 1 319 ? 11.161 -12.888 -33.449 1.00 85.44 319 THR A N 1
ATOM 2530 C CA . THR A 1 319 ? 11.198 -14.250 -32.891 1.00 85.44 319 THR A CA 1
ATOM 2531 C C . THR A 1 319 ? 12.450 -14.452 -32.033 1.00 85.44 319 THR A C 1
ATOM 2533 O O . THR A 1 319 ? 12.358 -14.936 -30.906 1.00 85.44 319 THR A O 1
ATOM 2536 N N . HIS A 1 320 ? 13.599 -13.978 -32.518 1.00 84.31 320 HIS A N 1
ATOM 2537 C CA . HIS A 1 320 ? 14.854 -13.992 -31.779 1.00 84.31 320 HIS A CA 1
ATOM 2538 C C . HIS A 1 320 ? 14.770 -13.193 -30.474 1.00 84.31 320 HIS A C 1
ATOM 2540 O O . HIS A 1 320 ? 15.111 -13.707 -29.409 1.00 84.31 320 HIS A O 1
ATOM 2546 N N . LEU A 1 321 ? 14.249 -11.963 -30.517 1.00 85.00 321 LEU A N 1
ATOM 2547 C CA . LEU A 1 321 ? 14.075 -11.136 -29.323 1.00 85.00 321 LEU A CA 1
ATOM 2548 C C . LEU A 1 321 ? 13.140 -11.805 -28.305 1.00 85.00 321 LEU A C 1
ATOM 2550 O O . LEU A 1 321 ? 13.467 -11.816 -27.120 1.00 85.00 321 LEU A O 1
ATOM 2554 N N . LEU A 1 322 ? 12.033 -12.416 -28.729 1.00 83.06 322 LEU A N 1
ATOM 2555 C CA . LEU A 1 322 ? 11.113 -13.133 -27.834 1.00 83.06 322 LEU A CA 1
ATOM 2556 C C . LEU A 1 322 ? 11.770 -14.360 -27.187 1.00 83.06 322 LEU A C 1
ATOM 2558 O O . LEU A 1 322 ? 11.655 -14.576 -25.980 1.00 83.06 322 LEU A O 1
ATOM 2562 N N . ASN A 1 323 ? 12.519 -15.138 -27.967 1.00 75.25 323 ASN A N 1
ATOM 2563 C CA . ASN A 1 323 ? 13.134 -16.374 -27.493 1.00 75.25 323 ASN A CA 1
ATOM 2564 C C . ASN A 1 323 ? 14.393 -16.133 -26.641 1.00 75.25 323 ASN A C 1
ATOM 2566 O O . ASN A 1 323 ? 14.675 -16.904 -25.716 1.00 75.25 323 ASN A O 1
ATOM 2570 N N . ARG A 1 324 ? 15.177 -15.090 -26.953 1.00 71.88 324 ARG A N 1
ATOM 2571 C CA . ARG A 1 324 ? 16.551 -14.917 -26.446 1.00 71.88 324 ARG A CA 1
ATOM 2572 C C . ARG A 1 324 ? 16.751 -13.714 -25.537 1.00 71.88 324 ARG A C 1
ATOM 2574 O O . ARG A 1 324 ? 17.425 -13.878 -24.521 1.00 71.88 324 ARG A O 1
ATOM 2581 N N . SER A 1 325 ? 16.119 -12.566 -25.810 1.00 70.25 325 SER A N 1
ATOM 2582 C CA . SER A 1 325 ? 16.343 -11.340 -25.014 1.00 70.25 325 SER A CA 1
ATOM 2583 C C . SER A 1 325 ? 15.923 -11.500 -23.551 1.00 70.25 325 SER A C 1
ATOM 2585 O O . SER A 1 325 ? 16.473 -10.854 -22.662 1.00 70.25 325 SER A O 1
ATOM 2587 N N . GLY A 1 326 ? 14.901 -12.331 -23.299 1.00 72.44 326 GLY A N 1
ATOM 2588 C CA . GLY A 1 326 ? 14.262 -12.447 -21.991 1.00 72.44 326 GLY A CA 1
ATOM 2589 C C . GLY A 1 326 ? 13.614 -11.154 -21.491 1.00 72.44 326 GLY A C 1
ATOM 2590 O O . GLY A 1 326 ? 13.235 -11.117 -20.327 1.00 72.44 326 GLY A O 1
ATOM 2591 N N . LEU A 1 327 ? 13.511 -10.121 -22.336 1.00 82.56 327 LEU A N 1
ATOM 2592 C CA . LEU A 1 327 ? 12.910 -8.823 -22.027 1.00 82.56 327 LEU A CA 1
ATOM 2593 C C . LEU A 1 327 ? 11.535 -8.647 -22.659 1.00 82.56 327 LEU A C 1
ATOM 2595 O O . LEU A 1 327 ? 10.716 -7.934 -22.087 1.00 82.56 327 LEU A O 1
ATOM 2599 N N . LEU A 1 328 ? 11.280 -9.297 -23.795 1.00 85.06 328 LEU A N 1
ATOM 2600 C CA . LEU A 1 328 ? 9.956 -9.390 -24.403 1.00 85.06 328 LEU A CA 1
ATOM 2601 C C . LEU A 1 328 ? 9.351 -10.767 -24.146 1.00 85.06 328 LEU A C 1
ATOM 2603 O O . LEU A 1 328 ? 10.061 -11.772 -24.136 1.00 85.06 328 LEU A O 1
ATOM 2607 N N . GLN A 1 329 ? 8.035 -10.801 -23.976 1.00 81.44 329 GLN A N 1
ATOM 2608 C CA . GLN A 1 329 ? 7.259 -12.029 -23.884 1.00 81.44 329 GLN A CA 1
ATOM 2609 C C . GLN A 1 329 ? 5.963 -11.909 -24.682 1.00 81.44 329 GLN A C 1
ATOM 2611 O O . GLN A 1 329 ? 5.404 -10.821 -24.828 1.00 81.44 329 GLN A O 1
ATOM 2616 N N . GLU A 1 330 ? 5.485 -13.047 -25.167 1.00 80.31 330 GLU A N 1
ATOM 2617 C CA . GLU A 1 330 ? 4.140 -13.190 -25.715 1.00 80.31 330 GLU A CA 1
ATOM 2618 C C . GLU A 1 330 ? 3.130 -13.304 -24.565 1.00 80.31 330 GLU A C 1
ATOM 2620 O O . GLU A 1 330 ? 3.371 -13.992 -23.568 1.00 80.31 330 GLU A O 1
ATOM 2625 N N . HIS A 1 331 ? 2.025 -12.571 -24.669 1.00 67.50 331 HIS A N 1
ATOM 2626 C CA . HIS A 1 331 ? 0.969 -12.497 -23.670 1.00 67.50 331 HIS A CA 1
ATOM 2627 C C . HIS A 1 331 ? -0.396 -12.606 -24.361 1.00 67.50 331 HIS A C 1
ATOM 2629 O O . HIS A 1 331 ? -0.910 -11.618 -24.873 1.00 67.50 331 HIS A O 1
ATOM 2635 N N . GLY A 1 332 ? -0.980 -13.809 -24.378 1.00 63.22 332 GLY A N 1
ATOM 2636 C CA . GLY A 1 332 ? -2.234 -14.100 -25.090 1.00 63.22 332 GLY A CA 1
ATOM 2637 C C . GLY A 1 332 ? -2.065 -14.212 -26.613 1.00 63.22 332 GLY A C 1
ATOM 2638 O O . GLY A 1 332 ? -0.947 -14.212 -27.115 1.00 63.22 332 GLY A O 1
ATOM 2639 N N . ASP A 1 333 ? -3.182 -14.319 -27.343 1.00 64.06 333 ASP A N 1
ATOM 2640 C CA . ASP A 1 333 ? -3.185 -14.444 -28.813 1.00 64.06 333 ASP A CA 1
ATOM 2641 C C . ASP A 1 333 ? -2.549 -13.223 -29.519 1.00 64.06 333 ASP A C 1
ATOM 2643 O O . ASP A 1 333 ? -3.182 -12.170 -29.629 1.00 64.06 333 ASP A O 1
ATOM 2647 N N . ASP A 1 334 ? -1.315 -13.377 -30.013 1.00 73.38 334 ASP A N 1
ATOM 2648 C CA . ASP A 1 334 ? -0.579 -12.438 -30.888 1.00 73.38 334 ASP A CA 1
ATOM 2649 C C . ASP A 1 334 ? -0.317 -11.024 -30.314 1.00 73.38 334 ASP A C 1
ATOM 2651 O O . ASP A 1 334 ? -0.051 -10.057 -31.041 1.00 73.38 334 ASP A O 1
ATOM 2655 N N . THR A 1 335 ? -0.369 -10.900 -28.986 1.00 81.81 335 THR A N 1
ATOM 2656 C CA . THR A 1 335 ? -0.012 -9.694 -28.227 1.00 81.81 335 THR A CA 1
ATOM 2657 C C . THR A 1 335 ? 1.289 -9.905 -27.454 1.00 81.81 335 THR A C 1
ATOM 2659 O O . THR A 1 335 ? 1.547 -10.970 -26.901 1.00 81.81 335 THR A O 1
ATOM 2662 N N . TYR A 1 336 ? 2.138 -8.882 -27.417 1.00 85.94 336 TYR A N 1
ATOM 2663 C CA . TYR A 1 336 ? 3.470 -8.899 -26.817 1.00 85.94 336 TYR A CA 1
ATOM 2664 C C . TYR A 1 336 ? 3.629 -7.767 -25.813 1.00 85.94 336 TYR A C 1
ATOM 2666 O O . TYR A 1 336 ? 2.994 -6.718 -25.928 1.00 85.94 336 TYR A O 1
ATOM 2674 N N . GLN A 1 337 ? 4.532 -7.961 -24.857 1.00 85.88 337 GLN A N 1
ATOM 2675 C CA . GLN A 1 337 ? 4.886 -6.945 -23.872 1.00 85.88 337 GLN A CA 1
ATOM 2676 C C . GLN A 1 337 ? 6.315 -7.102 -23.372 1.00 85.88 337 GLN A C 1
ATOM 2678 O O . GLN A 1 337 ? 6.934 -8.160 -23.515 1.00 85.88 337 GLN A O 1
ATOM 2683 N N . PHE A 1 338 ? 6.819 -6.061 -22.713 1.00 88.31 338 PHE A N 1
ATOM 2684 C CA . PHE A 1 338 ? 8.004 -6.200 -21.878 1.00 88.31 338 PHE A CA 1
ATOM 2685 C C . PHE A 1 338 ? 7.685 -7.043 -20.637 1.00 88.31 338 PHE A C 1
ATOM 2687 O O . PHE A 1 338 ? 6.603 -6.930 -20.064 1.00 88.31 338 PHE A O 1
ATOM 2694 N N . ILE A 1 339 ? 8.650 -7.834 -20.159 1.00 79.81 339 ILE A N 1
ATOM 2695 C CA . ILE A 1 339 ? 8.515 -8.624 -18.919 1.00 79.81 339 ILE A CA 1
ATOM 2696 C C . ILE A 1 339 ? 8.141 -7.760 -17.707 1.00 79.81 339 ILE A C 1
ATOM 2698 O O . ILE A 1 339 ? 7.561 -8.247 -16.739 1.00 79.81 339 ILE A O 1
ATOM 2702 N N . HIS A 1 340 ? 8.503 -6.474 -17.747 1.00 78.50 340 HIS A N 1
ATOM 2703 C CA . HIS A 1 340 ? 8.092 -5.484 -16.772 1.00 78.50 340 HIS A CA 1
ATOM 2704 C C . HIS A 1 340 ? 8.168 -4.071 -17.360 1.00 78.50 340 HIS A C 1
ATOM 2706 O O . HIS A 1 340 ? 9.148 -3.720 -18.023 1.00 78.50 340 HIS A O 1
ATOM 2712 N N . ARG A 1 341 ? 7.187 -3.226 -17.020 1.00 81.44 341 ARG A N 1
ATOM 2713 C CA . ARG A 1 341 ? 7.098 -1.827 -17.472 1.00 81.44 341 ARG A CA 1
ATOM 2714 C C . ARG A 1 341 ? 8.335 -0.992 -17.133 1.00 81.44 341 ARG A C 1
ATOM 2716 O O . ARG A 1 341 ? 8.782 -0.210 -17.945 1.00 81.44 341 ARG A O 1
ATOM 2723 N N . THR A 1 342 ? 8.978 -1.229 -15.996 1.00 81.75 342 THR A N 1
ATOM 2724 C CA . THR A 1 342 ? 10.235 -0.541 -15.641 1.00 81.75 342 THR A CA 1
ATOM 2725 C C . THR A 1 342 ? 11.366 -0.741 -16.660 1.00 81.75 342 THR A C 1
ATOM 2727 O O . THR A 1 342 ? 12.148 0.180 -16.867 1.00 81.75 342 THR A O 1
ATOM 2730 N N . PHE A 1 343 ? 11.471 -1.909 -17.312 1.00 86.25 343 PHE A N 1
ATOM 2731 C CA . PHE A 1 343 ? 12.470 -2.103 -18.375 1.00 86.25 343 PHE A CA 1
ATOM 2732 C C . PHE A 1 343 ? 12.083 -1.357 -19.653 1.00 86.25 343 PHE A C 1
ATOM 2734 O O . PHE A 1 343 ? 12.960 -0.792 -20.303 1.00 86.25 343 PHE A O 1
ATOM 2741 N N . GLN A 1 344 ? 10.786 -1.309 -19.973 1.00 90.38 344 GLN A N 1
ATOM 2742 C CA . GLN A 1 344 ? 10.258 -0.451 -21.033 1.00 90.38 344 GLN A CA 1
ATOM 2743 C C . GLN A 1 344 ? 10.594 1.020 -20.746 1.00 90.38 344 GLN A C 1
ATOM 2745 O O . GLN A 1 344 ? 11.215 1.668 -21.580 1.00 90.38 344 GLN A O 1
ATOM 2750 N N . ASP A 1 345 ? 10.270 1.524 -19.554 1.00 90.25 345 ASP A N 1
ATOM 2751 C CA . ASP A 1 345 ? 10.510 2.917 -19.165 1.00 90.25 345 ASP A CA 1
ATOM 2752 C C . ASP A 1 345 ? 12.011 3.260 -19.194 1.00 90.25 345 ASP A C 1
ATOM 2754 O O . ASP A 1 345 ? 12.390 4.336 -19.647 1.00 90.25 345 ASP A O 1
ATOM 2758 N N . TYR A 1 346 ? 12.880 2.328 -18.781 1.00 89.94 346 TYR A N 1
ATOM 2759 C CA . TYR A 1 346 ? 14.339 2.483 -18.839 1.00 89.94 346 TYR A CA 1
ATOM 2760 C C . TYR A 1 346 ? 14.856 2.605 -20.278 1.00 89.94 346 TYR A C 1
ATOM 2762 O O . TYR A 1 346 ? 15.626 3.510 -20.591 1.00 89.94 346 TYR A O 1
ATOM 2770 N N . LEU A 1 347 ? 14.422 1.709 -21.168 1.00 92.88 347 LEU A N 1
ATOM 2771 C CA . LEU A 1 347 ? 14.834 1.717 -22.573 1.00 92.88 347 LEU A CA 1
ATOM 2772 C C . LEU A 1 347 ? 14.271 2.930 -23.324 1.00 92.88 347 LEU A C 1
ATOM 2774 O O . LEU A 1 347 ? 14.990 3.553 -24.098 1.00 92.88 347 LEU A O 1
ATOM 2778 N N . ALA A 1 348 ? 13.021 3.309 -23.056 1.00 95.31 348 ALA A N 1
ATOM 2779 C CA . ALA A 1 348 ? 12.421 4.522 -23.604 1.00 95.31 348 ALA A CA 1
ATOM 2780 C C . ALA A 1 348 ? 13.162 5.781 -23.133 1.00 95.31 348 ALA A C 1
ATOM 2782 O O . ALA A 1 348 ? 13.414 6.683 -23.925 1.00 95.31 348 ALA A O 1
ATOM 2783 N N . ALA A 1 349 ? 13.549 5.833 -21.857 1.00 93.69 349 ALA A N 1
ATOM 2784 C CA . ALA A 1 349 ? 14.323 6.936 -21.312 1.00 93.69 349 ALA A CA 1
ATOM 2785 C C . ALA A 1 349 ? 15.711 7.055 -21.957 1.00 93.69 349 ALA A C 1
ATOM 2787 O O . ALA A 1 349 ? 16.119 8.165 -22.295 1.00 93.69 349 ALA A O 1
ATOM 2788 N N . LYS A 1 350 ? 16.414 5.929 -22.163 1.00 93.00 350 LYS A N 1
ATOM 2789 C CA . LYS A 1 350 ? 17.695 5.898 -22.890 1.00 93.00 350 LYS A CA 1
ATOM 2790 C C . LYS A 1 350 ? 17.532 6.486 -24.294 1.00 93.00 350 LYS A C 1
ATOM 2792 O O . LYS A 1 350 ? 18.254 7.411 -24.650 1.00 93.00 350 LYS A O 1
ATOM 2797 N N . GLU A 1 351 ? 16.528 6.019 -25.030 1.00 95.12 351 GLU A N 1
ATOM 2798 C CA . GLU A 1 351 ? 16.229 6.483 -26.386 1.00 95.12 351 GLU A CA 1
ATOM 2799 C C . GLU A 1 351 ? 15.934 7.984 -26.459 1.00 95.12 351 GLU A C 1
ATOM 2801 O O . GLU A 1 351 ? 16.478 8.688 -27.302 1.00 95.12 351 GLU A O 1
ATOM 2806 N N . LEU A 1 352 ? 15.081 8.493 -25.566 1.00 95.81 352 LEU A N 1
ATOM 2807 C CA . LEU A 1 352 ? 14.697 9.907 -25.553 1.00 95.81 352 LEU A CA 1
ATOM 2808 C C . LEU A 1 352 ? 15.878 10.831 -25.242 1.00 95.81 352 LEU A C 1
ATOM 2810 O O . LEU A 1 352 ? 15.881 11.978 -25.684 1.00 95.81 352 LEU A O 1
ATOM 2814 N N . VAL A 1 353 ? 16.859 10.360 -24.473 1.00 94.00 353 VAL A N 1
ATOM 2815 C CA . VAL A 1 353 ? 18.085 11.119 -24.212 1.00 94.00 353 VAL A CA 1
ATOM 2816 C C . VAL A 1 353 ? 19.029 11.051 -25.413 1.00 94.00 353 VAL A C 1
ATOM 2818 O O . VAL A 1 353 ? 19.527 12.092 -25.831 1.00 94.00 353 VAL A O 1
ATOM 2821 N N . GLU A 1 354 ? 19.235 9.867 -25.997 1.00 92.31 354 GLU A N 1
ATOM 2822 C CA . GLU A 1 354 ? 20.134 9.669 -27.147 1.00 92.31 354 GLU A CA 1
ATOM 2823 C C . GLU A 1 354 ? 19.657 10.388 -28.422 1.00 92.31 354 GLU A C 1
ATOM 2825 O O . GLU A 1 354 ? 20.485 10.946 -29.139 1.00 92.31 354 GLU A O 1
ATOM 2830 N N . ASP A 1 355 ? 18.343 10.455 -28.666 1.00 91.19 355 ASP A N 1
ATOM 2831 C CA . ASP A 1 355 ? 17.735 11.194 -29.789 1.00 91.19 355 ASP A CA 1
ATOM 2832 C C . ASP A 1 355 ? 17.479 12.695 -29.456 1.00 91.19 355 ASP A C 1
ATOM 2834 O O . ASP A 1 355 ? 16.743 13.387 -30.161 1.00 91.19 355 ASP A O 1
ATOM 2838 N N . GLU A 1 356 ? 18.070 13.228 -28.375 1.00 91.44 356 GLU A N 1
ATOM 2839 C CA . GLU A 1 356 ? 17.982 14.640 -27.946 1.00 91.44 356 GLU A CA 1
ATOM 2840 C C . GLU A 1 356 ? 16.540 15.160 -27.691 1.00 91.44 356 GLU A C 1
ATOM 2842 O O . GLU A 1 356 ? 16.231 16.351 -27.809 1.00 91.44 356 GLU A O 1
ATOM 2847 N N . HIS A 1 357 ? 15.624 14.288 -27.265 1.00 93.69 357 HIS A N 1
ATOM 2848 C CA . HIS A 1 357 ? 14.205 14.588 -27.033 1.00 93.69 357 HIS A CA 1
ATOM 2849 C C . HIS A 1 357 ? 13.869 15.054 -25.602 1.00 93.69 357 HIS A C 1
ATOM 2851 O O . HIS A 1 357 ? 12.753 14.866 -25.111 1.00 93.69 357 HIS A O 1
ATOM 2857 N N . LEU A 1 358 ? 14.782 15.760 -24.927 1.00 92.12 358 LEU A N 1
ATOM 2858 C CA . LEU A 1 358 ? 14.532 16.304 -23.579 1.00 92.12 358 LEU A CA 1
ATOM 2859 C C . LEU A 1 358 ? 13.305 17.228 -23.509 1.00 92.12 358 LEU A C 1
ATOM 2861 O O . LEU A 1 358 ? 12.592 17.245 -22.507 1.00 92.12 358 LEU A O 1
ATOM 2865 N N . GLY A 1 359 ? 13.034 17.989 -24.572 1.00 92.44 359 GLY A N 1
ATOM 2866 C CA . GLY A 1 359 ? 11.847 18.847 -24.639 1.00 92.44 359 GLY A CA 1
ATOM 2867 C C . GLY A 1 359 ? 10.533 18.058 -24.602 1.00 92.44 359 GLY A C 1
ATOM 2868 O O . GLY A 1 359 ? 9.542 18.547 -24.068 1.00 92.44 359 GLY A O 1
ATOM 2869 N N . GLU A 1 360 ? 10.522 16.833 -25.128 1.00 94.00 360 GLU A N 1
ATOM 2870 C CA . GLU A 1 360 ? 9.366 15.935 -25.064 1.00 94.00 360 GLU A CA 1
ATOM 2871 C C . GLU A 1 360 ? 9.147 15.422 -23.640 1.00 94.00 360 GLU A C 1
ATOM 2873 O O . GLU A 1 360 ? 8.040 15.548 -23.119 1.00 94.00 360 GLU A O 1
ATOM 2878 N N . LEU A 1 361 ? 10.217 14.971 -22.974 1.00 93.62 361 LEU A N 1
ATOM 2879 C CA . LEU A 1 361 ? 10.183 14.574 -21.562 1.00 93.62 361 LEU A CA 1
ATOM 2880 C C . LEU A 1 361 ? 9.610 15.684 -20.671 1.00 93.62 361 LEU A C 1
ATOM 2882 O O . LEU A 1 361 ? 8.801 15.414 -19.790 1.00 93.62 361 LEU A O 1
ATOM 2886 N N . LEU A 1 362 ? 9.994 16.941 -20.917 1.00 93.38 362 LEU A N 1
ATOM 2887 C CA . LEU A 1 362 ? 9.495 18.091 -20.162 1.00 93.38 362 LEU A CA 1
ATOM 2888 C C . LEU A 1 362 ? 8.013 18.389 -20.420 1.00 93.38 362 LEU A C 1
ATOM 2890 O O . LEU A 1 362 ? 7.303 18.728 -19.475 1.00 93.38 362 LEU A O 1
ATOM 2894 N N . ARG A 1 363 ? 7.532 18.249 -21.664 1.00 91.88 363 ARG A N 1
ATOM 2895 C CA . ARG A 1 363 ? 6.106 18.443 -21.987 1.00 91.88 363 ARG A CA 1
ATOM 2896 C C . ARG A 1 363 ? 5.217 17.429 -21.274 1.00 91.88 363 ARG A C 1
ATOM 2898 O O . ARG A 1 363 ? 4.162 17.811 -20.781 1.00 91.88 363 ARG A O 1
ATOM 2905 N N . HIS A 1 364 ? 5.667 16.180 -21.189 1.00 90.38 364 HIS A N 1
ATOM 2906 C CA . HIS A 1 364 ? 4.911 15.093 -20.566 1.00 90.38 364 HIS A CA 1
ATOM 2907 C C . HIS A 1 364 ? 5.233 14.888 -19.078 1.00 90.38 364 HIS A C 1
ATOM 2909 O O . HIS A 1 364 ? 4.626 14.044 -18.432 1.00 90.38 364 HIS A O 1
ATOM 2915 N N . ALA A 1 365 ? 6.138 15.667 -18.474 1.00 88.06 365 ALA A N 1
ATOM 2916 C CA . ALA A 1 365 ? 6.566 15.457 -17.086 1.00 88.06 365 ALA A CA 1
ATOM 2917 C C . ALA A 1 365 ? 5.430 15.552 -16.050 1.00 88.06 365 ALA A C 1
ATOM 2919 O O . ALA A 1 365 ? 5.531 14.984 -14.960 1.00 88.06 365 ALA A O 1
ATOM 2920 N N . GLY A 1 366 ? 4.364 16.294 -16.370 1.00 82.56 366 GLY A N 1
ATOM 2921 C CA . GLY A 1 366 ? 3.169 16.402 -15.532 1.00 82.56 366 GLY A CA 1
ATOM 2922 C C . GLY A 1 366 ? 2.281 15.155 -15.559 1.00 82.56 366 GLY A C 1
ATOM 2923 O O . GLY A 1 366 ? 1.434 15.003 -14.679 1.00 82.56 366 GLY A O 1
ATOM 2924 N N . GLU A 1 367 ? 2.474 14.268 -16.533 1.00 84.00 367 GLU A N 1
ATOM 2925 C CA . GLU A 1 367 ? 1.738 13.017 -16.681 1.00 84.00 367 GLU A CA 1
ATOM 2926 C C . GLU A 1 367 ? 2.384 11.925 -15.826 1.00 84.00 367 GLU A C 1
ATOM 2928 O O . GLU A 1 367 ? 3.580 11.650 -15.923 1.00 84.00 367 GLU A O 1
ATOM 2933 N N . GLU A 1 368 ? 1.592 11.263 -14.982 1.00 75.56 368 GLU A N 1
ATOM 2934 C CA . GLU A 1 368 ? 2.097 10.222 -14.077 1.00 75.56 368 GLU A CA 1
ATOM 2935 C C . GLU A 1 368 ? 2.793 9.075 -14.828 1.00 75.56 368 GLU A C 1
ATOM 2937 O O . GLU A 1 368 ? 3.828 8.580 -14.380 1.00 75.56 368 GLU A O 1
ATOM 2942 N N . SER A 1 369 ? 2.265 8.685 -15.993 1.00 78.06 369 SER A N 1
ATOM 2943 C CA . SER A 1 369 ? 2.822 7.622 -16.838 1.00 78.06 369 SER A CA 1
ATOM 2944 C C . SER A 1 369 ? 4.260 7.894 -17.283 1.00 78.06 369 SER A C 1
ATOM 2946 O O . SER A 1 369 ? 4.992 6.936 -17.525 1.00 78.06 369 SER A O 1
ATOM 2948 N N . TRP A 1 370 ? 4.664 9.166 -17.345 1.00 89.12 370 TRP A N 1
ATOM 2949 C CA . TRP A 1 370 ? 5.990 9.606 -17.770 1.00 89.12 370 TRP A CA 1
ATOM 2950 C C . TRP A 1 370 ? 6.932 9.919 -16.611 1.00 89.12 370 TRP A C 1
ATOM 2952 O O . TRP A 1 370 ? 8.133 10.026 -16.838 1.00 89.12 370 TRP A O 1
ATOM 2962 N N . GLN A 1 371 ? 6.456 10.045 -15.367 1.00 87.31 371 GLN A N 1
ATOM 2963 C CA . GLN A 1 371 ? 7.328 10.419 -14.243 1.00 87.31 371 GLN A CA 1
ATOM 2964 C C . GLN A 1 371 ? 8.463 9.417 -14.019 1.00 87.31 371 GLN A C 1
ATOM 2966 O O . GLN A 1 371 ? 9.595 9.826 -13.755 1.00 87.31 371 GLN A O 1
ATOM 2971 N N . ASP A 1 372 ? 8.177 8.118 -14.152 1.00 84.88 372 ASP A N 1
ATOM 2972 C CA . ASP A 1 372 ? 9.202 7.076 -14.070 1.00 84.88 372 ASP A CA 1
ATOM 2973 C C . ASP A 1 372 ? 10.187 7.186 -15.241 1.00 84.88 372 ASP A C 1
ATOM 2975 O O . ASP A 1 372 ? 11.389 7.100 -15.018 1.00 84.88 372 ASP A O 1
ATOM 2979 N N . VAL A 1 373 ? 9.712 7.467 -16.460 1.00 91.12 373 VAL A N 1
ATOM 2980 C CA . VAL A 1 373 ? 10.557 7.675 -17.652 1.00 91.12 373 VAL A CA 1
ATOM 2981 C C . VAL A 1 373 ? 11.453 8.904 -17.487 1.00 91.12 373 VAL A C 1
ATOM 2983 O O . VAL A 1 373 ? 12.640 8.837 -17.776 1.00 91.12 373 VAL A O 1
ATOM 2986 N N . VAL A 1 374 ? 10.930 10.016 -16.968 1.00 92.56 374 VAL A N 1
ATOM 2987 C CA . VAL A 1 374 ? 11.693 11.248 -16.707 1.00 92.56 374 VAL A CA 1
ATOM 2988 C C . VAL A 1 374 ? 12.752 11.019 -15.634 1.00 92.56 374 VAL A C 1
ATOM 2990 O O . VAL A 1 374 ? 13.903 11.428 -15.804 1.00 92.56 374 VAL A O 1
ATOM 2993 N N . LEU A 1 375 ? 12.388 10.338 -14.543 1.00 88.12 375 LEU A N 1
ATOM 2994 C CA . LEU A 1 375 ? 13.353 9.952 -13.521 1.00 88.12 375 LEU A CA 1
ATOM 2995 C C . LEU A 1 375 ? 14.418 9.035 -14.125 1.00 88.12 375 LEU A C 1
ATOM 2997 O O . LEU A 1 375 ? 15.595 9.242 -13.850 1.00 88.12 375 LEU A O 1
ATOM 3001 N N . LEU A 1 376 ? 14.007 8.083 -14.975 1.00 87.25 376 LEU A N 1
ATOM 3002 C CA . LEU A 1 376 ? 14.877 7.160 -15.701 1.00 87.25 376 LEU A CA 1
ATOM 3003 C C . LEU A 1 376 ? 15.723 7.841 -16.804 1.00 87.25 376 LEU A C 1
ATOM 3005 O O . LEU A 1 376 ? 16.813 7.380 -17.127 1.00 87.25 376 LEU A O 1
ATOM 3009 N N . ALA A 1 377 ? 15.326 9.004 -17.306 1.00 91.50 377 ALA A N 1
ATOM 3010 C CA . ALA A 1 377 ? 16.123 9.771 -18.261 1.00 91.50 377 ALA A CA 1
ATOM 3011 C C . ALA A 1 377 ? 17.299 10.467 -17.570 1.00 91.50 377 ALA A C 1
ATOM 3013 O O . ALA A 1 377 ? 18.404 10.507 -18.107 1.00 91.50 377 ALA A O 1
ATOM 3014 N N . ALA A 1 378 ? 17.113 10.936 -16.331 1.00 89.69 378 ALA A N 1
ATOM 3015 C CA . ALA A 1 378 ? 18.150 11.650 -15.586 1.00 89.69 378 ALA A CA 1
ATOM 3016 C C . ALA A 1 378 ? 19.457 10.852 -15.407 1.00 89.69 378 ALA A C 1
ATOM 3018 O O . ALA A 1 378 ? 20.532 11.445 -15.344 1.00 89.69 378 ALA A O 1
ATOM 3019 N N . GLY A 1 379 ? 19.379 9.519 -15.340 1.00 85.44 379 GLY A N 1
ATOM 3020 C CA . GLY A 1 379 ? 20.543 8.631 -15.249 1.00 85.44 379 GLY A CA 1
ATOM 3021 C C . GLY A 1 379 ? 21.233 8.348 -16.586 1.00 85.44 379 GLY A C 1
ATOM 3022 O O . GLY A 1 379 ? 22.375 7.889 -16.577 1.00 85.44 379 GLY A O 1
ATOM 3023 N N . HIS A 1 380 ? 20.567 8.629 -17.709 1.00 88.19 380 HIS A N 1
ATOM 3024 C CA . HIS A 1 380 ? 21.143 8.581 -19.055 1.00 88.19 380 HIS A CA 1
ATOM 3025 C C . HIS A 1 380 ? 21.714 9.935 -19.492 1.00 88.19 380 HIS A C 1
ATOM 3027 O O . HIS A 1 380 ? 22.640 9.965 -20.297 1.00 88.19 380 HIS A O 1
ATOM 3033 N N . CYS A 1 381 ? 21.216 11.039 -18.928 1.00 90.25 381 CYS A N 1
ATOM 3034 C CA . CYS A 1 381 ? 21.676 12.386 -19.244 1.00 90.25 381 CYS A CA 1
ATOM 3035 C C . CYS A 1 381 ? 23.171 12.603 -18.956 1.00 90.25 381 CYS A C 1
ATOM 3037 O O . CYS A 1 381 ? 23.686 12.326 -17.867 1.00 90.25 381 CYS A O 1
ATOM 3039 N N . GLY A 1 382 ? 23.848 13.255 -19.897 1.00 87.38 382 GLY A N 1
ATOM 3040 C CA . GLY A 1 382 ? 25.109 13.938 -19.667 1.00 87.38 382 GLY A CA 1
ATOM 3041 C C . GLY A 1 382 ? 24.954 15.181 -18.779 1.00 87.38 382 GLY A C 1
ATOM 3042 O O . GLY A 1 382 ? 23.863 15.607 -18.399 1.00 87.38 382 GLY A O 1
ATOM 3043 N N . ARG A 1 383 ? 26.081 15.829 -18.458 1.00 88.75 383 ARG A N 1
ATOM 3044 C CA . ARG A 1 383 ? 26.132 16.965 -17.511 1.00 88.75 383 ARG A CA 1
ATOM 3045 C C . ARG A 1 383 ? 25.203 18.131 -17.881 1.00 88.75 383 ARG A C 1
ATOM 3047 O O . ARG A 1 383 ? 24.519 18.670 -17.015 1.00 88.75 383 ARG A O 1
ATOM 3054 N N . ARG A 1 384 ? 25.196 18.531 -19.158 1.00 88.94 384 ARG A N 1
ATOM 3055 C CA . ARG A 1 384 ? 24.397 19.668 -19.660 1.00 88.94 384 ARG A CA 1
ATOM 3056 C C . ARG A 1 384 ? 22.914 19.324 -19.774 1.00 88.94 384 ARG A C 1
ATOM 3058 O O . ARG A 1 384 ? 22.058 20.134 -19.427 1.00 88.94 384 ARG A O 1
ATOM 3065 N N . GLU A 1 385 ? 22.632 18.115 -20.237 1.00 92.19 385 GLU A N 1
ATOM 3066 C CA . GLU A 1 385 ? 21.284 17.572 -20.403 1.00 92.19 385 GLU A CA 1
ATOM 3067 C C . GLU A 1 385 ? 20.580 17.459 -19.056 1.00 92.19 385 GLU A C 1
ATOM 3069 O O . GLU A 1 385 ? 19.458 17.930 -18.909 1.00 92.19 385 GLU A O 1
ATOM 3074 N N . LEU A 1 386 ? 21.275 16.947 -18.035 1.00 92.44 386 LEU A N 1
ATOM 3075 C CA . LEU A 1 386 ? 20.720 16.816 -16.693 1.00 92.44 386 LEU A CA 1
ATOM 3076 C C . LEU A 1 386 ? 20.398 18.177 -16.069 1.00 92.44 386 LEU A C 1
ATOM 3078 O O . LEU A 1 386 ? 19.323 18.356 -15.501 1.00 92.44 386 LEU A O 1
ATOM 3082 N N . ALA A 1 387 ? 21.294 19.159 -16.214 1.00 92.81 387 ALA A N 1
ATOM 3083 C CA . ALA A 1 387 ? 21.043 20.524 -15.757 1.00 92.81 387 ALA A CA 1
ATOM 3084 C C . ALA A 1 387 ? 19.826 21.157 -16.457 1.00 92.81 387 ALA A C 1
ATOM 3086 O O . ALA A 1 387 ? 19.037 21.854 -15.810 1.00 92.81 387 ALA A O 1
ATOM 3087 N N . SER A 1 388 ? 19.657 20.881 -17.753 1.00 93.31 388 SER A N 1
ATOM 3088 C CA . SER A 1 388 ? 18.531 21.368 -18.558 1.00 93.31 388 SER A CA 1
ATOM 3089 C C . SER A 1 388 ? 17.218 20.689 -18.167 1.00 93.31 388 SER A C 1
ATOM 3091 O O . SER A 1 388 ? 16.221 21.376 -17.967 1.00 93.31 388 SER A O 1
ATOM 3093 N N . LEU A 1 389 ? 17.229 19.366 -17.973 1.00 94.06 389 LEU A N 1
ATOM 3094 C CA . LEU A 1 389 ? 16.075 18.590 -17.520 1.00 94.06 389 LEU A CA 1
ATOM 3095 C C . LEU A 1 389 ? 15.611 19.055 -16.135 1.00 94.06 389 LEU A C 1
ATOM 3097 O O . LEU A 1 389 ? 14.447 19.396 -15.959 1.00 94.06 389 LEU A O 1
ATOM 3101 N N . VAL A 1 390 ? 16.525 19.142 -15.161 1.00 95.31 390 VAL A N 1
ATOM 3102 C CA . VAL A 1 390 ? 16.199 19.606 -13.802 1.00 95.31 390 VAL A CA 1
ATOM 3103 C C . VAL A 1 390 ? 15.648 21.029 -13.834 1.00 95.31 390 VAL A C 1
ATOM 3105 O O . VAL A 1 390 ? 14.610 21.291 -13.234 1.00 95.31 390 VAL A O 1
ATOM 3108 N N . SER A 1 391 ? 16.296 21.945 -14.558 1.00 94.56 391 SER A N 1
ATOM 3109 C CA . SER A 1 391 ? 15.821 23.329 -14.665 1.00 94.56 391 SER A CA 1
ATOM 3110 C C . SER A 1 391 ? 14.436 23.407 -15.308 1.00 94.56 391 SER A C 1
ATOM 3112 O O . SER A 1 391 ? 13.558 24.063 -14.755 1.00 94.56 391 SER A O 1
ATOM 3114 N N . GLY A 1 392 ? 14.216 22.676 -16.403 1.00 94.38 392 GLY A N 1
ATOM 3115 C CA . GLY A 1 392 ? 12.933 22.629 -17.100 1.00 94.38 392 GLY A CA 1
ATOM 3116 C C . GLY A 1 392 ? 11.797 22.081 -16.235 1.00 94.38 392 GLY A C 1
ATOM 3117 O O . GLY A 1 392 ? 10.697 22.624 -16.270 1.00 94.38 392 GLY A O 1
ATOM 3118 N N . LEU A 1 393 ? 12.056 21.064 -15.406 1.00 94.88 393 LEU A N 1
ATOM 3119 C CA . LEU A 1 393 ? 11.065 20.530 -14.465 1.00 94.88 393 LEU A CA 1
ATOM 3120 C C . LEU A 1 393 ? 10.675 21.560 -13.394 1.00 94.88 393 LEU A C 1
ATOM 3122 O O . LEU A 1 393 ? 9.498 21.685 -13.052 1.00 94.88 393 LEU A O 1
ATOM 3126 N N . LEU A 1 394 ? 11.645 22.327 -12.885 1.00 94.25 394 LEU A N 1
ATOM 3127 C CA . LEU A 1 394 ? 11.374 23.420 -11.945 1.00 94.25 394 LEU A CA 1
ATOM 3128 C C . LEU A 1 394 ? 10.563 24.542 -12.607 1.00 94.25 394 LEU A C 1
ATOM 3130 O O . LEU A 1 394 ? 9.645 25.081 -11.989 1.00 94.25 394 LEU A O 1
ATOM 3134 N N . ASP A 1 395 ? 10.898 24.896 -13.848 1.00 93.31 395 ASP A N 1
ATOM 3135 C CA . ASP A 1 395 ? 10.183 25.905 -14.633 1.00 93.31 395 ASP A CA 1
ATOM 3136 C C . ASP A 1 395 ? 8.730 25.494 -14.898 1.00 93.31 395 ASP A C 1
ATOM 3138 O O . ASP A 1 395 ? 7.813 26.263 -14.606 1.00 93.31 395 ASP A O 1
ATOM 3142 N N . ALA A 1 396 ? 8.510 24.255 -15.344 1.00 89.81 396 ALA A N 1
ATOM 3143 C CA . ALA A 1 396 ? 7.179 23.694 -15.551 1.00 89.81 396 ALA A CA 1
ATOM 3144 C C . ALA A 1 396 ? 6.361 23.685 -14.251 1.00 89.81 396 ALA A C 1
ATOM 3146 O O . ALA A 1 396 ? 5.230 24.163 -14.228 1.00 89.81 396 ALA A O 1
ATOM 3147 N N . GLY A 1 397 ? 6.953 23.238 -13.137 1.00 88.19 397 GLY A N 1
ATOM 3148 C CA . GLY A 1 397 ? 6.300 23.262 -11.828 1.00 88.19 397 GLY A CA 1
ATOM 3149 C C . GLY A 1 397 ? 5.874 24.666 -11.394 1.00 88.19 397 GLY A C 1
ATOM 3150 O O . GLY A 1 397 ? 4.758 24.850 -10.917 1.00 88.19 397 GLY A O 1
ATOM 3151 N N . ASN A 1 398 ? 6.730 25.672 -11.589 1.00 87.06 398 ASN A N 1
ATOM 3152 C CA . ASN A 1 398 ? 6.434 27.058 -11.215 1.00 87.06 398 ASN A CA 1
ATOM 3153 C C . ASN A 1 398 ? 5.376 27.731 -12.104 1.00 87.06 398 ASN A C 1
ATOM 3155 O O . ASN A 1 398 ? 4.776 28.712 -11.665 1.00 87.06 398 ASN A O 1
ATOM 3159 N N . ALA A 1 399 ? 5.141 27.225 -13.318 1.00 87.44 399 ALA A N 1
ATOM 3160 C CA . ALA A 1 399 ? 4.104 27.733 -14.214 1.00 87.44 399 ALA A CA 1
ATOM 3161 C C . ALA A 1 399 ? 2.680 27.338 -13.774 1.00 87.44 399 ALA A C 1
ATOM 3163 O O . ALA A 1 399 ? 1.714 27.994 -14.165 1.00 87.44 399 ALA A O 1
ATOM 3164 N N . HIS A 1 400 ? 2.535 26.296 -12.949 1.00 85.69 400 HIS A N 1
ATOM 3165 C CA . HIS A 1 400 ? 1.239 25.857 -12.435 1.00 85.69 400 HIS A CA 1
ATOM 3166 C C . HIS A 1 400 ? 0.747 26.704 -11.250 1.00 85.69 400 HIS A C 1
ATOM 3168 O O . HIS A 1 400 ? 1.523 27.272 -10.477 1.00 85.69 400 HIS A O 1
ATOM 3174 N N . THR A 1 401 ? -0.578 26.768 -11.083 1.00 79.56 401 THR A N 1
ATOM 3175 C CA . THR A 1 401 ? -1.215 27.416 -9.927 1.00 79.56 401 THR A CA 1
ATOM 3176 C C . THR A 1 401 ? -0.873 26.681 -8.631 1.00 79.56 401 THR A C 1
ATOM 3178 O O . THR A 1 401 ? -0.539 25.498 -8.637 1.00 79.56 401 THR A O 1
ATOM 3181 N N . LYS A 1 402 ? -0.982 27.374 -7.489 1.00 73.38 402 LYS A N 1
ATOM 3182 C CA . LYS A 1 402 ? -0.690 26.789 -6.167 1.00 73.38 402 LYS A CA 1
ATOM 3183 C C . LYS A 1 402 ? -1.577 25.593 -5.804 1.00 73.38 402 LYS A C 1
ATOM 3185 O O . LYS A 1 402 ? -1.174 24.787 -4.979 1.00 73.38 402 LYS A O 1
ATOM 3190 N N . GLU A 1 403 ? -2.757 25.508 -6.406 1.00 68.56 403 GLU A N 1
ATOM 3191 C CA . GLU A 1 403 ? -3.753 24.462 -6.159 1.00 68.56 403 GLU A CA 1
ATOM 3192 C C . GLU A 1 403 ? -3.505 23.199 -6.998 1.00 68.56 403 GLU A C 1
ATOM 3194 O O . GLU A 1 403 ? -4.060 22.150 -6.696 1.00 68.56 403 GLU A O 1
ATOM 3199 N N . SER A 1 404 ? -2.673 23.269 -8.045 1.00 78.12 404 SER A N 1
ATOM 3200 C CA . SER A 1 404 ? -2.364 22.094 -8.863 1.00 78.12 404 SER A CA 1
ATOM 3201 C C . SER A 1 404 ? -1.376 21.169 -8.153 1.00 78.12 404 SER A C 1
ATOM 3203 O O . SER A 1 404 ? -0.307 21.605 -7.722 1.00 78.12 404 SER A O 1
ATOM 3205 N N . ALA A 1 405 ? -1.655 19.863 -8.151 1.00 76.12 405 ALA A N 1
ATOM 3206 C CA . ALA A 1 405 ? -0.725 18.836 -7.676 1.00 76.12 405 ALA A CA 1
ATOM 3207 C C . ALA A 1 405 ? 0.652 18.912 -8.372 1.00 76.12 405 ALA A C 1
ATOM 3209 O O . ALA A 1 405 ? 1.693 18.649 -7.763 1.00 76.12 405 ALA A O 1
ATOM 3210 N N . GLN A 1 406 ? 0.692 19.347 -9.638 1.00 82.56 406 GLN A N 1
ATOM 3211 C CA . GLN A 1 406 ? 1.930 19.491 -10.417 1.00 82.56 406 GLN A CA 1
ATOM 3212 C C . GLN A 1 406 ? 2.865 20.563 -9.842 1.00 82.56 406 GLN A C 1
ATOM 3214 O O . GLN A 1 406 ? 4.081 20.472 -10.028 1.00 82.56 406 GLN A O 1
ATOM 3219 N N . ARG A 1 407 ? 2.329 21.528 -9.078 1.00 86.19 407 ARG A N 1
ATOM 3220 C CA . ARG A 1 407 ? 3.115 22.559 -8.387 1.00 86.19 407 ARG A CA 1
ATOM 3221 C C . ARG A 1 407 ? 4.114 21.973 -7.392 1.00 86.19 407 ARG A C 1
ATOM 3223 O O . ARG A 1 407 ? 5.155 22.594 -7.158 1.00 86.19 407 ARG A O 1
ATOM 3230 N N . THR A 1 408 ? 3.797 20.799 -6.847 1.00 86.69 408 THR A N 1
ATOM 3231 C CA . THR A 1 408 ? 4.607 20.055 -5.876 1.00 86.69 408 THR A CA 1
ATOM 3232 C C . THR A 1 408 ? 5.294 18.857 -6.522 1.00 86.69 408 THR A C 1
ATOM 3234 O O . THR A 1 408 ? 6.493 18.654 -6.324 1.00 86.69 408 THR A O 1
ATOM 3237 N N . THR A 1 409 ? 4.582 18.091 -7.348 1.00 87.81 409 THR A N 1
ATOM 3238 C CA . THR A 1 409 ? 5.118 16.851 -7.926 1.00 87.81 409 THR A CA 1
ATOM 3239 C C . THR A 1 409 ? 6.292 17.093 -8.875 1.00 87.81 409 THR A C 1
ATOM 3241 O O . THR A 1 409 ? 7.264 16.339 -8.832 1.00 87.81 409 THR A O 1
ATOM 3244 N N . LEU A 1 410 ? 6.265 18.162 -9.683 1.00 92.06 410 LEU A N 1
ATOM 3245 C CA . LEU A 1 410 ? 7.350 18.459 -10.628 1.00 92.06 410 LEU A CA 1
ATOM 3246 C C . LEU A 1 410 ? 8.650 18.911 -9.934 1.00 92.06 410 LEU A C 1
ATOM 3248 O O . LEU A 1 410 ? 9.703 18.357 -10.256 1.00 92.06 410 LEU A O 1
ATOM 3252 N N . PRO A 1 411 ? 8.634 19.832 -8.945 1.00 93.44 411 PRO A N 1
ATOM 3253 C CA . PRO A 1 411 ? 9.834 20.132 -8.162 1.00 93.44 411 PRO A CA 1
ATOM 3254 C C . PRO A 1 411 ? 10.392 18.934 -7.393 1.00 93.44 411 PRO A C 1
ATOM 3256 O O . PRO A 1 411 ? 11.611 18.777 -7.314 1.00 93.44 411 PRO A O 1
ATOM 3259 N N . VAL A 1 412 ? 9.525 18.068 -6.858 1.00 91.69 412 VAL A N 1
ATOM 3260 C CA . VAL A 1 412 ? 9.950 16.808 -6.229 1.00 91.69 412 VAL A CA 1
ATOM 3261 C C . VAL A 1 412 ? 10.654 15.913 -7.246 1.00 91.69 412 VAL A C 1
ATOM 3263 O O . VAL A 1 412 ? 11.741 15.417 -6.960 1.00 91.69 412 VAL A O 1
ATOM 3266 N N . LEU A 1 413 ? 10.090 15.744 -8.444 1.00 91.12 413 LEU A N 1
ATOM 3267 C CA . LEU A 1 413 ? 10.711 14.964 -9.515 1.00 91.12 413 LEU A CA 1
ATOM 3268 C C . LEU A 1 413 ? 12.075 15.544 -9.919 1.00 91.12 413 LEU A C 1
ATOM 3270 O O . LEU A 1 413 ? 13.051 14.803 -10.006 1.00 91.12 413 LEU A O 1
ATOM 3274 N N . ALA A 1 414 ? 12.175 16.868 -10.068 1.00 93.88 414 ALA A N 1
ATOM 3275 C CA . ALA A 1 414 ? 13.435 17.557 -10.346 1.00 93.88 414 ALA A CA 1
ATOM 3276 C C . ALA A 1 414 ? 14.495 17.280 -9.267 1.00 93.88 414 ALA A C 1
ATOM 3278 O O . ALA A 1 414 ? 15.664 17.038 -9.575 1.00 93.88 414 ALA A O 1
ATOM 3279 N N . ALA A 1 415 ? 14.085 17.283 -7.998 1.00 92.12 415 ALA A N 1
ATOM 3280 C CA . ALA A 1 415 ? 14.966 16.990 -6.882 1.00 92.12 415 ALA A CA 1
ATOM 3281 C C . ALA A 1 415 ? 15.403 15.523 -6.835 1.00 92.12 415 ALA A C 1
ATOM 3283 O O . ALA A 1 415 ? 16.571 15.262 -6.563 1.00 92.12 415 ALA A O 1
ATOM 3284 N N . LEU A 1 416 ? 14.520 14.574 -7.158 1.00 88.50 416 LEU A N 1
ATOM 3285 C CA . LEU A 1 416 ? 14.884 13.160 -7.294 1.00 88.50 416 LEU A CA 1
ATOM 3286 C C . LEU A 1 416 ? 15.919 12.952 -8.410 1.00 88.50 416 LEU A C 1
ATOM 3288 O O . LEU A 1 416 ? 16.920 12.265 -8.200 1.00 88.50 416 LEU A O 1
ATOM 3292 N N . CYS A 1 417 ? 15.741 13.608 -9.561 1.00 89.75 417 CYS A N 1
ATOM 3293 C CA . CYS A 1 417 ? 16.733 13.609 -10.638 1.00 89.75 417 CYS A CA 1
ATOM 3294 C C . CYS A 1 417 ? 18.082 14.183 -10.164 1.00 89.75 417 CYS A C 1
ATOM 3296 O O . CYS A 1 417 ? 19.138 13.625 -10.461 1.00 89.75 417 CYS A O 1
ATOM 3298 N N . ALA A 1 418 ? 18.056 15.268 -9.383 1.00 89.50 418 ALA A N 1
ATOM 3299 C CA . ALA A 1 418 ? 19.258 15.903 -8.848 1.00 89.50 418 ALA A CA 1
ATOM 3300 C C . ALA A 1 418 ? 19.973 15.068 -7.765 1.00 89.50 418 ALA A C 1
ATOM 3302 O O . ALA A 1 418 ? 21.201 15.070 -7.725 1.00 89.50 418 ALA A O 1
ATOM 3303 N N . GLN A 1 419 ? 19.244 14.340 -6.909 1.00 84.00 419 GLN A N 1
ATOM 3304 C CA . GLN A 1 419 ? 19.820 13.495 -5.848 1.00 84.00 419 GLN A CA 1
ATOM 3305 C C . GLN A 1 419 ? 20.668 12.348 -6.407 1.00 84.00 419 GLN A C 1
ATOM 3307 O O . GLN A 1 419 ? 21.673 11.965 -5.811 1.00 84.00 419 GLN A O 1
ATOM 3312 N N . HIS A 1 420 ? 20.279 11.805 -7.561 1.00 73.31 420 HIS A N 1
ATOM 3313 C CA . HIS A 1 420 ? 20.997 10.713 -8.217 1.00 73.31 420 HIS A CA 1
ATOM 3314 C C . HIS A 1 420 ? 22.053 11.190 -9.227 1.00 73.31 420 HIS A C 1
ATOM 3316 O O . HIS A 1 420 ? 22.725 10.365 -9.851 1.00 73.31 420 HIS A O 1
ATOM 3322 N N . ALA A 1 421 ? 22.232 12.505 -9.371 1.00 80.19 421 ALA A N 1
ATOM 3323 C CA . ALA A 1 421 ? 23.211 13.096 -10.266 1.00 80.19 421 ALA A CA 1
ATOM 3324 C C . ALA A 1 421 ? 24.641 12.859 -9.758 1.00 80.19 421 ALA A C 1
ATOM 3326 O O . ALA A 1 421 ? 25.029 13.364 -8.704 1.00 80.19 421 ALA A O 1
ATOM 3327 N N . ALA A 1 422 ? 25.478 12.188 -10.555 1.00 73.69 422 ALA A N 1
ATOM 3328 C CA . ALA A 1 422 ? 26.915 12.112 -10.268 1.00 73.69 422 ALA A CA 1
ATOM 3329 C C . ALA A 1 422 ? 27.564 13.510 -10.251 1.00 73.69 422 ALA A C 1
ATOM 3331 O O . ALA A 1 422 ? 28.531 13.758 -9.531 1.00 73.69 422 ALA A O 1
ATOM 3332 N N . TRP A 1 423 ? 27.025 14.436 -11.048 1.00 81.69 423 TRP A N 1
ATOM 3333 C CA . TRP A 1 423 ? 27.474 15.816 -11.119 1.00 81.69 423 TRP A CA 1
ATOM 3334 C C . TRP A 1 423 ? 26.314 16.731 -11.529 1.00 81.69 423 TRP A C 1
ATOM 3336 O O . TRP A 1 423 ? 25.566 16.404 -12.446 1.00 81.69 423 TRP A O 1
ATOM 3346 N N . LEU A 1 424 ? 26.177 17.874 -10.854 1.00 87.00 424 LEU A N 1
ATOM 3347 C CA . LEU A 1 424 ? 25.191 18.913 -11.166 1.00 87.00 424 LEU A CA 1
ATOM 3348 C C . LEU A 1 424 ? 25.729 20.254 -10.665 1.00 87.00 424 LEU A C 1
ATOM 3350 O O . LEU A 1 424 ? 26.229 20.312 -9.539 1.00 87.00 424 LEU A O 1
ATOM 3354 N N . ASP A 1 425 ? 25.611 21.304 -11.472 1.00 86.25 425 ASP A N 1
ATOM 3355 C CA . ASP A 1 425 ? 26.122 22.637 -11.150 1.00 86.25 425 ASP A CA 1
ATOM 3356 C C . ASP A 1 425 ? 25.510 23.223 -9.866 1.00 86.25 425 ASP A C 1
ATOM 3358 O O . ASP A 1 425 ? 24.315 23.074 -9.590 1.00 86.25 425 ASP A O 1
ATOM 3362 N N . GLY A 1 426 ? 26.334 23.939 -9.091 1.00 87.81 426 GLY A N 1
ATOM 3363 C CA . GLY A 1 426 ? 25.940 24.568 -7.822 1.00 87.81 426 GLY A CA 1
ATOM 3364 C C . GLY A 1 426 ? 24.691 25.458 -7.921 1.00 87.81 426 GLY A C 1
ATOM 3365 O O . GLY A 1 426 ? 23.771 25.265 -7.127 1.00 87.81 426 GLY A O 1
ATOM 3366 N N . PRO A 1 427 ? 24.589 26.365 -8.914 1.00 92.44 427 PRO A N 1
ATOM 3367 C CA . PRO A 1 427 ? 23.394 27.187 -9.112 1.00 92.44 427 PRO A CA 1
ATOM 3368 C C . PRO A 1 427 ? 22.108 26.381 -9.330 1.00 92.44 427 PRO A C 1
ATOM 3370 O O . PRO A 1 427 ? 21.055 26.764 -8.828 1.00 92.44 427 PRO A O 1
ATOM 3373 N N . VAL A 1 428 ? 22.176 25.247 -10.039 1.00 91.56 428 VAL A N 1
ATOM 3374 C CA . VAL A 1 428 ? 20.997 24.400 -10.286 1.00 91.56 428 VAL A CA 1
ATOM 3375 C C . VAL A 1 428 ? 20.582 23.677 -9.005 1.00 91.56 428 VAL A C 1
ATOM 3377 O O . VAL A 1 428 ? 19.398 23.657 -8.679 1.00 91.56 428 VAL A O 1
ATOM 3380 N N . ARG A 1 429 ? 21.540 23.151 -8.228 1.00 90.31 429 ARG A N 1
ATOM 3381 C CA . ARG A 1 429 ? 21.255 22.553 -6.907 1.00 90.31 429 ARG A CA 1
ATOM 3382 C C . ARG A 1 429 ? 20.591 23.552 -5.964 1.00 90.31 429 ARG A C 1
ATOM 3384 O O . ARG A 1 429 ? 19.619 23.219 -5.293 1.00 90.31 429 ARG A O 1
ATOM 3391 N N . GLU A 1 430 ? 21.093 24.780 -5.948 1.00 91.12 430 GLU A N 1
ATOM 3392 C CA . GLU A 1 430 ? 20.549 25.851 -5.119 1.00 91.12 430 GLU A CA 1
ATOM 3393 C C . GLU A 1 430 ? 19.131 26.242 -5.555 1.00 91.12 430 GLU A C 1
ATOM 3395 O O . GLU A 1 430 ? 18.241 26.423 -4.724 1.00 91.12 430 GLU A O 1
ATOM 3400 N N . ARG A 1 431 ? 18.877 26.267 -6.867 1.00 93.81 431 ARG A N 1
ATOM 3401 C CA . ARG A 1 431 ? 17.543 26.494 -7.430 1.00 93.81 431 ARG A CA 1
ATOM 3402 C C . ARG A 1 431 ? 16.548 25.393 -7.048 1.00 93.81 431 ARG A C 1
ATOM 3404 O O . ARG A 1 431 ? 15.408 25.708 -6.699 1.00 93.81 431 ARG A O 1
ATOM 3411 N N . VAL A 1 432 ? 16.968 24.123 -7.082 1.00 93.19 432 VAL A N 1
ATOM 3412 C CA . VAL A 1 432 ? 16.163 22.985 -6.595 1.00 93.19 432 VAL A CA 1
ATOM 3413 C C . VAL A 1 432 ? 15.819 23.191 -5.122 1.00 93.19 432 VAL A C 1
ATOM 3415 O O . VAL A 1 432 ? 14.645 23.147 -4.757 1.00 93.19 432 VAL A O 1
ATOM 3418 N N . ARG A 1 433 ? 16.826 23.486 -4.289 1.00 91.12 433 ARG A N 1
ATOM 3419 C CA . ARG A 1 433 ? 16.660 23.718 -2.849 1.00 91.12 433 ARG A CA 1
ATOM 3420 C C . ARG A 1 433 ? 15.665 24.846 -2.574 1.00 91.12 433 ARG A C 1
ATOM 3422 O O . ARG A 1 433 ? 14.712 24.636 -1.833 1.00 91.12 433 ARG A O 1
ATOM 3429 N N . HIS A 1 434 ? 15.836 26.003 -3.211 1.00 91.44 434 HIS A N 1
ATOM 3430 C CA . HIS A 1 434 ? 14.946 27.156 -3.050 1.00 91.44 434 HIS A CA 1
ATOM 3431 C C . HIS A 1 434 ? 13.505 26.848 -3.487 1.00 91.44 434 HIS A C 1
ATOM 3433 O O . HIS A 1 434 ? 12.550 27.223 -2.810 1.00 91.44 434 HIS A O 1
ATOM 3439 N N . THR A 1 435 ? 13.330 26.141 -4.609 1.00 91.06 435 THR A N 1
ATOM 3440 C CA . THR A 1 435 ? 11.992 25.787 -5.109 1.00 91.06 435 THR A CA 1
ATOM 3441 C C . THR A 1 435 ? 11.293 24.807 -4.173 1.00 91.06 435 THR A C 1
ATOM 3443 O O . THR A 1 435 ? 10.116 24.994 -3.883 1.00 91.06 435 THR A O 1
ATOM 3446 N N . LEU A 1 436 ? 12.010 23.800 -3.663 1.00 90.88 436 LEU A N 1
ATOM 3447 C CA . LEU A 1 436 ? 11.448 22.872 -2.689 1.00 90.88 436 LEU A CA 1
ATOM 3448 C C . LEU A 1 436 ? 11.119 23.558 -1.364 1.00 90.88 436 LEU A C 1
ATOM 3450 O O . LEU A 1 436 ? 10.058 23.291 -0.819 1.00 90.88 436 LEU A O 1
ATOM 3454 N N . GLN A 1 437 ? 11.961 24.469 -0.864 1.00 90.56 437 GLN A N 1
ATOM 3455 C CA . GLN A 1 437 ? 11.673 25.211 0.372 1.00 90.56 437 GLN A CA 1
ATOM 3456 C C . GLN A 1 437 ? 10.340 25.966 0.312 1.00 90.56 437 GLN A C 1
ATOM 3458 O O . GLN A 1 437 ? 9.646 26.039 1.318 1.00 90.56 437 GLN A O 1
ATOM 3463 N N . ALA A 1 438 ? 9.946 26.467 -0.862 1.00 89.31 438 ALA A N 1
ATOM 3464 C CA . ALA A 1 438 ? 8.661 27.140 -1.051 1.00 89.31 438 ALA A CA 1
ATOM 3465 C C . ALA A 1 438 ? 7.437 26.200 -0.978 1.00 89.31 438 ALA A C 1
ATOM 3467 O O . ALA A 1 438 ? 6.311 26.688 -0.889 1.00 89.31 438 ALA A O 1
ATOM 3468 N N . VAL A 1 439 ? 7.644 24.879 -1.043 1.00 89.50 439 VAL A N 1
ATOM 3469 C CA . VAL A 1 439 ? 6.596 23.851 -0.907 1.00 89.50 439 VAL A CA 1
ATOM 3470 C C . VAL A 1 439 ? 6.387 23.452 0.561 1.00 89.50 439 VAL A C 1
ATOM 3472 O O . VAL A 1 439 ? 5.346 22.902 0.904 1.00 89.50 439 VAL A O 1
ATOM 3475 N N . PHE A 1 440 ? 7.342 23.738 1.450 1.00 91.44 440 PHE A N 1
ATOM 3476 C CA . PHE A 1 440 ? 7.203 23.444 2.877 1.00 91.44 440 PHE A CA 1
ATOM 3477 C C . PHE A 1 440 ? 6.511 24.597 3.632 1.00 91.44 440 PHE A C 1
ATOM 3479 O O . PHE A 1 440 ? 6.781 25.765 3.345 1.00 91.44 440 PHE A O 1
ATOM 3486 N N . PRO A 1 441 ? 5.676 24.296 4.650 1.00 91.94 441 PRO A N 1
ATOM 3487 C CA . PRO A 1 441 ? 5.205 22.963 5.049 1.00 91.94 441 PRO A CA 1
ATOM 3488 C C . PRO A 1 441 ? 4.162 22.380 4.070 1.00 91.94 441 PRO A C 1
ATOM 3490 O O . PRO A 1 441 ? 3.418 23.149 3.464 1.00 91.94 441 PRO A O 1
ATOM 3493 N N . PRO A 1 442 ? 4.043 21.039 3.970 1.00 90.88 442 PRO A N 1
ATOM 3494 C CA . PRO A 1 442 ? 3.009 20.405 3.158 1.00 90.88 442 PRO A CA 1
ATOM 3495 C C . PRO A 1 442 ? 1.599 20.824 3.591 1.00 90.88 442 PRO A C 1
ATOM 3497 O O . PRO A 1 442 ? 1.244 20.777 4.774 1.00 90.88 442 PRO A O 1
ATOM 3500 N N . ALA A 1 443 ? 0.788 21.209 2.610 1.00 87.25 443 ALA A N 1
ATOM 3501 C CA . ALA A 1 443 ? -0.572 21.689 2.818 1.00 87.25 443 ALA A CA 1
ATOM 3502 C C . ALA A 1 443 ? -1.599 20.560 2.991 1.00 87.25 443 ALA A C 1
ATOM 3504 O O . ALA A 1 443 ? -2.606 20.768 3.666 1.00 87.25 443 ALA A O 1
ATOM 3505 N N . ASP A 1 444 ? -1.328 19.382 2.427 1.00 83.00 444 ASP A N 1
ATOM 3506 C CA . ASP A 1 444 ? -2.248 18.245 2.342 1.00 83.00 444 ASP A CA 1
ATOM 3507 C C . ASP A 1 444 ? -1.501 16.892 2.289 1.00 83.00 444 ASP A C 1
ATOM 3509 O O . ASP A 1 444 ? -0.266 16.830 2.239 1.00 83.00 444 ASP A O 1
ATOM 3513 N N . ASP A 1 445 ? -2.263 15.795 2.320 1.00 79.62 445 ASP A N 1
ATOM 3514 C CA . ASP A 1 445 ? -1.747 14.421 2.308 1.00 79.62 445 ASP A CA 1
ATOM 3515 C C . ASP A 1 445 ? -1.037 14.037 0.996 1.00 79.62 445 ASP A C 1
ATOM 3517 O O . ASP A 1 445 ? -0.105 13.221 1.020 1.00 79.62 445 ASP A O 1
ATOM 3521 N N . ASP A 1 446 ? -1.428 14.624 -0.136 1.00 78.75 446 ASP A N 1
ATOM 3522 C CA . ASP A 1 446 ? -0.820 14.341 -1.439 1.00 78.75 446 ASP A CA 1
ATOM 3523 C C . ASP A 1 446 ? 0.572 14.966 -1.528 1.00 78.75 446 ASP A C 1
ATOM 3525 O O . ASP A 1 446 ? 1.530 14.313 -1.956 1.00 78.75 446 ASP A O 1
ATOM 3529 N N . GLN A 1 447 ? 0.733 16.186 -1.012 1.00 87.56 447 GLN A N 1
ATOM 3530 C CA . GLN A 1 447 ? 2.036 16.821 -0.850 1.00 87.56 447 GLN A CA 1
ATOM 3531 C C . GLN A 1 447 ? 2.924 16.045 0.121 1.00 87.56 447 GLN A C 1
ATOM 3533 O O . GLN A 1 447 ? 4.102 15.838 -0.173 1.00 87.56 447 GLN A O 1
ATOM 3538 N N . VAL A 1 448 ? 2.378 15.557 1.243 1.00 88.00 448 VAL A N 1
ATOM 3539 C CA . VAL A 1 448 ? 3.117 14.664 2.153 1.00 88.00 448 VAL A CA 1
ATOM 3540 C C . VAL A 1 448 ? 3.610 13.428 1.401 1.00 88.00 448 VAL A C 1
ATOM 3542 O O . VAL A 1 448 ? 4.760 13.020 1.569 1.00 88.00 448 VAL A O 1
ATOM 3545 N N . HIS A 1 449 ? 2.768 12.829 0.558 1.00 81.56 449 HIS A N 1
ATOM 3546 C CA . HIS A 1 449 ? 3.146 11.647 -0.203 1.00 81.56 449 HIS A CA 1
ATOM 3547 C C . HIS A 1 449 ? 4.230 11.940 -1.246 1.00 81.56 449 HIS A C 1
ATOM 3549 O O . HIS A 1 449 ? 5.205 11.190 -1.332 1.00 81.56 449 HIS A O 1
ATOM 3555 N N . ALA A 1 450 ? 4.097 13.038 -1.992 1.00 84.19 450 ALA A N 1
ATOM 3556 C CA . ALA A 1 450 ? 5.093 13.466 -2.964 1.00 84.19 450 ALA A CA 1
ATOM 3557 C C . ALA A 1 450 ? 6.442 13.755 -2.285 1.00 84.19 450 ALA A C 1
ATOM 3559 O O . ALA A 1 450 ? 7.461 13.192 -2.681 1.00 84.19 450 ALA A O 1
ATOM 3560 N N . LEU A 1 451 ? 6.455 14.560 -1.219 1.00 90.06 451 LEU A N 1
ATOM 3561 C CA . LEU A 1 451 ? 7.677 14.943 -0.504 1.00 90.06 451 LEU A CA 1
ATOM 3562 C C . LEU A 1 451 ? 8.356 13.758 0.191 1.00 90.06 451 LEU A C 1
ATOM 3564 O O . LEU A 1 451 ? 9.584 13.709 0.232 1.00 90.06 451 LEU A O 1
ATOM 3568 N N . ALA A 1 452 ? 7.595 12.773 0.680 1.00 86.31 452 ALA A N 1
ATOM 3569 C CA . ALA A 1 452 ? 8.160 11.571 1.297 1.00 86.31 452 ALA A CA 1
ATOM 3570 C C . ALA A 1 452 ? 9.062 10.774 0.336 1.00 86.31 452 ALA A C 1
ATOM 3572 O O . ALA A 1 452 ? 9.972 10.082 0.790 1.00 86.31 452 ALA A O 1
ATOM 3573 N N . ARG A 1 453 ? 8.874 10.906 -0.989 1.00 83.50 453 ARG A N 1
ATOM 3574 C CA . ARG A 1 453 ? 9.742 10.276 -2.003 1.00 83.50 453 ARG A CA 1
ATOM 3575 C C . ARG A 1 453 ? 11.195 10.752 -1.915 1.00 83.50 453 ARG A C 1
ATOM 3577 O O . ARG A 1 453 ? 12.080 10.017 -2.336 1.00 83.50 453 ARG A O 1
ATOM 3584 N N . LEU A 1 454 ? 11.442 11.951 -1.378 1.00 86.00 454 LEU A N 1
ATOM 3585 C CA . LEU A 1 454 ? 12.784 12.525 -1.219 1.00 86.00 454 LEU A CA 1
ATOM 3586 C C . LEU A 1 454 ? 13.597 11.870 -0.086 1.00 86.00 454 LEU A C 1
ATOM 3588 O O . LEU A 1 454 ? 14.794 12.143 0.019 1.00 86.00 454 LEU A O 1
ATOM 3592 N N . GLY A 1 455 ? 12.965 11.052 0.766 1.00 84.19 455 GLY A N 1
ATOM 3593 C CA . GLY A 1 455 ? 13.615 10.393 1.900 1.00 84.19 455 GLY A CA 1
ATOM 3594 C C . GLY A 1 455 ? 14.261 11.385 2.871 1.00 84.19 455 GLY A C 1
ATOM 3595 O O . GLY A 1 455 ? 13.720 12.460 3.134 1.00 84.19 455 GLY A O 1
ATOM 3596 N N . GLU A 1 456 ? 15.445 11.044 3.382 1.00 85.12 456 GLU A N 1
ATOM 3597 C CA . GLU A 1 456 ? 16.179 11.862 4.361 1.00 85.12 456 GLU A CA 1
ATOM 3598 C C . GLU A 1 456 ? 16.499 13.280 3.857 1.00 85.12 456 GLU A C 1
ATOM 3600 O O . GLU A 1 456 ? 16.580 14.214 4.651 1.00 85.12 456 GLU A O 1
ATOM 3605 N N . SER A 1 457 ? 16.596 13.489 2.538 1.00 86.19 457 SER A N 1
ATOM 3606 C CA . SER A 1 457 ? 16.866 14.818 1.966 1.00 86.19 457 SER A CA 1
ATOM 3607 C C . SER A 1 457 ? 15.754 15.834 2.259 1.00 86.19 457 SER A C 1
ATOM 3609 O O . SER A 1 457 ? 16.015 17.036 2.273 1.00 86.19 457 SER A O 1
ATOM 3611 N N . ALA A 1 458 ? 14.518 15.381 2.508 1.00 91.12 458 ALA A N 1
ATOM 3612 C CA . ALA A 1 458 ? 13.421 16.266 2.902 1.00 91.12 458 ALA A CA 1
ATOM 3613 C C . ALA A 1 458 ? 13.562 16.795 4.338 1.00 91.12 458 ALA A C 1
ATOM 3615 O O . ALA A 1 458 ? 13.006 17.848 4.645 1.00 91.12 458 ALA A O 1
ATOM 3616 N N . LEU A 1 459 ? 14.321 16.119 5.208 1.00 91.12 459 LEU A N 1
ATOM 3617 C CA . LEU A 1 459 ? 14.489 16.519 6.609 1.00 91.12 459 LEU A CA 1
ATOM 3618 C C . LEU A 1 459 ? 15.178 17.886 6.736 1.00 91.12 459 LEU A C 1
ATOM 3620 O O . LEU A 1 459 ? 14.779 18.714 7.549 1.00 91.12 459 LEU A O 1
ATOM 3624 N N . ALA A 1 460 ? 16.136 18.169 5.849 1.00 90.12 460 ALA A N 1
ATOM 3625 C CA . ALA A 1 460 ? 16.839 19.453 5.785 1.00 90.12 460 ALA A CA 1
ATOM 3626 C C . ALA A 1 460 ? 15.955 20.631 5.322 1.00 90.12 460 ALA A C 1
ATOM 3628 O O . ALA A 1 460 ? 16.393 21.782 5.349 1.00 90.12 460 ALA A O 1
ATOM 3629 N N . LEU A 1 461 ? 14.736 20.352 4.851 1.00 92.00 461 LEU A N 1
ATOM 3630 C CA . LEU A 1 461 ? 13.784 21.342 4.342 1.00 92.00 461 LEU A CA 1
ATOM 3631 C C . LEU A 1 461 ? 12.616 21.584 5.304 1.00 92.00 461 LEU A C 1
ATOM 3633 O O . LEU A 1 461 ? 11.765 22.427 5.019 1.00 92.00 461 LEU A O 1
ATOM 3637 N N . LEU A 1 462 ? 12.566 20.861 6.429 1.00 93.00 462 LEU A N 1
ATOM 3638 C CA . LEU A 1 462 ? 11.521 21.042 7.427 1.00 93.00 462 LEU A CA 1
ATOM 3639 C C . LEU A 1 462 ? 11.574 22.464 8.005 1.00 93.00 462 LEU A C 1
ATOM 3641 O O . LEU A 1 462 ? 12.661 22.964 8.307 1.00 93.00 462 LEU A O 1
ATOM 3645 N N . PRO A 1 463 ? 10.416 23.125 8.183 1.00 92.19 463 PRO A N 1
ATOM 3646 C CA . PRO A 1 463 ? 10.388 24.409 8.861 1.00 92.19 463 PRO A CA 1
ATOM 3647 C C . PRO A 1 463 ? 10.746 24.236 10.347 1.00 92.19 463 PRO A C 1
ATOM 3649 O O . PRO A 1 463 ? 10.569 23.143 10.897 1.00 92.19 463 PRO A O 1
ATOM 3652 N N . PRO A 1 464 ? 11.190 25.306 11.028 1.00 92.06 464 PRO A N 1
ATOM 3653 C CA . PRO A 1 464 ? 11.344 25.289 12.477 1.00 92.06 464 PRO A CA 1
ATOM 3654 C C . PRO A 1 464 ? 10.003 24.946 13.144 1.00 92.06 464 PRO A C 1
ATOM 3656 O O . PRO A 1 464 ? 8.985 25.534 12.747 1.00 92.06 464 PRO A O 1
ATOM 3659 N N . PRO A 1 465 ? 9.963 24.039 14.137 1.00 91.31 465 PRO A N 1
ATOM 3660 C CA . PRO A 1 465 ? 8.716 23.640 14.785 1.00 91.31 465 PRO A CA 1
ATOM 3661 C C . PRO A 1 465 ? 7.927 24.842 15.330 1.00 91.31 465 PRO A C 1
ATOM 3663 O O . PRO A 1 465 ? 6.735 24.973 15.076 1.00 91.31 465 PRO A O 1
ATOM 3666 N N . GLU A 1 466 ? 8.596 25.785 15.988 1.00 89.62 466 GLU A N 1
ATOM 3667 C CA . GLU A 1 466 ? 7.992 26.991 16.565 1.00 89.62 466 GLU A CA 1
ATOM 3668 C C . GLU A 1 466 ? 7.370 27.963 15.548 1.00 89.62 466 GLU A C 1
ATOM 3670 O O . GLU A 1 466 ? 6.624 28.861 15.935 1.00 89.62 466 GLU A O 1
ATOM 3675 N N . SER A 1 467 ? 7.652 27.804 14.251 1.00 90.75 467 SER A N 1
ATOM 3676 C CA . SER A 1 467 ? 7.068 28.653 13.209 1.00 90.75 467 SER A CA 1
ATOM 3677 C C . SER A 1 467 ? 5.611 28.308 12.881 1.00 90.75 467 SER A C 1
ATOM 3679 O O . SER A 1 467 ? 4.926 29.106 12.237 1.00 90.75 467 SER A O 1
ATOM 3681 N N . LEU A 1 468 ? 5.125 27.134 13.302 1.00 90.56 468 LEU A N 1
ATOM 3682 C CA . LEU A 1 468 ? 3.762 26.679 13.045 1.00 90.56 468 LEU A CA 1
ATOM 3683 C C . LEU A 1 468 ? 2.906 26.750 14.309 1.00 90.56 468 LEU A C 1
ATOM 3685 O O . LEU A 1 468 ? 3.383 26.605 15.431 1.00 90.56 468 LEU A O 1
ATOM 3689 N N . ALA A 1 469 ? 1.604 26.959 14.114 1.00 86.62 469 ALA A N 1
ATOM 3690 C CA . ALA A 1 469 ? 0.648 26.914 15.209 1.00 86.62 469 ALA A CA 1
ATOM 3691 C C . ALA A 1 469 ? 0.595 25.504 15.817 1.00 86.62 469 ALA A C 1
ATOM 3693 O O . ALA A 1 469 ? 0.395 24.521 15.092 1.00 86.62 469 ALA A O 1
ATOM 3694 N N . THR A 1 470 ? 0.708 25.428 17.145 1.00 84.88 470 THR A N 1
ATOM 3695 C CA . THR A 1 470 ? 0.632 24.178 17.904 1.00 84.88 470 THR A CA 1
ATOM 3696 C C . THR A 1 470 ? -0.642 23.411 17.550 1.00 84.88 470 THR A C 1
ATOM 3698 O O . THR A 1 470 ? -1.740 23.966 17.550 1.00 84.88 470 THR A O 1
ATOM 3701 N N . ASP A 1 471 ? -0.480 22.134 17.205 1.00 73.56 471 ASP A N 1
ATOM 3702 C CA . ASP A 1 471 ? -1.538 21.203 16.793 1.00 73.56 471 ASP A CA 1
ATOM 3703 C C . ASP A 1 471 ? -2.397 21.645 15.584 1.00 73.56 471 ASP A C 1
ATOM 3705 O O . ASP A 1 471 ? -3.463 21.078 15.313 1.00 73.56 471 ASP A O 1
ATOM 3709 N N . GLY A 1 472 ? -1.905 22.609 14.798 1.00 83.94 472 GLY A N 1
ATOM 3710 C CA . GLY A 1 472 ? -2.505 23.024 13.534 1.00 83.94 472 GLY A CA 1
ATOM 3711 C C . GLY A 1 472 ? -2.416 21.954 12.430 1.00 83.94 472 GLY A C 1
ATOM 3712 O O . GLY A 1 472 ? -1.626 21.008 12.513 1.00 83.94 472 GLY A O 1
ATOM 3713 N N . PRO A 1 473 ? -3.205 22.089 11.346 1.00 86.38 473 PRO A N 1
ATOM 3714 C CA . PRO A 1 473 ? -3.215 21.125 10.242 1.00 86.38 473 PRO A CA 1
ATOM 3715 C C . PRO A 1 473 ? -1.848 20.988 9.551 1.00 86.38 473 PRO A C 1
ATOM 3717 O O . PRO A 1 473 ? -1.435 19.876 9.246 1.00 86.38 473 PRO A O 1
ATOM 3720 N N . LEU A 1 474 ? -1.100 22.082 9.382 1.00 89.62 474 LEU A N 1
ATOM 3721 C CA . LEU A 1 474 ? 0.229 22.048 8.753 1.00 89.62 474 LEU A CA 1
ATOM 3722 C C . LEU A 1 474 ? 1.267 21.306 9.609 1.00 89.62 474 LEU A C 1
ATOM 3724 O O . LEU A 1 474 ? 2.037 20.504 9.086 1.00 89.62 474 LEU A O 1
ATOM 3728 N N . ALA A 1 475 ? 1.252 21.513 10.930 1.00 90.25 475 ALA A N 1
ATOM 3729 C CA . ALA A 1 475 ? 2.124 20.783 11.851 1.00 90.25 475 ALA A CA 1
ATOM 3730 C C . ALA A 1 475 ? 1.853 19.274 11.787 1.00 90.25 475 ALA A C 1
ATOM 3732 O O . ALA A 1 475 ? 2.778 18.464 11.755 1.00 90.25 475 ALA A O 1
ATOM 3733 N N . ARG A 1 476 ? 0.576 18.887 11.675 1.00 89.38 476 ARG A N 1
ATOM 3734 C CA . ARG A 1 476 ? 0.175 17.490 11.488 1.00 89.38 476 ARG A CA 1
ATOM 3735 C C . ARG A 1 476 ? 0.779 16.876 10.225 1.00 89.38 476 ARG A C 1
ATOM 3737 O O . ARG A 1 476 ? 1.305 15.768 10.309 1.00 89.38 476 ARG A O 1
ATOM 3744 N N . HIS A 1 477 ? 0.716 17.574 9.092 1.00 91.81 477 HIS A N 1
ATOM 3745 C CA . HIS A 1 477 ? 1.280 17.083 7.833 1.00 91.81 477 HIS A CA 1
ATOM 3746 C C . HIS A 1 477 ? 2.806 16.956 7.901 1.00 91.81 477 HIS A C 1
ATOM 3748 O O . HIS A 1 477 ? 3.354 15.969 7.414 1.00 91.81 477 HIS A O 1
ATOM 3754 N N . VAL A 1 478 ? 3.502 17.881 8.573 1.00 94.19 478 VAL A N 1
ATOM 3755 C C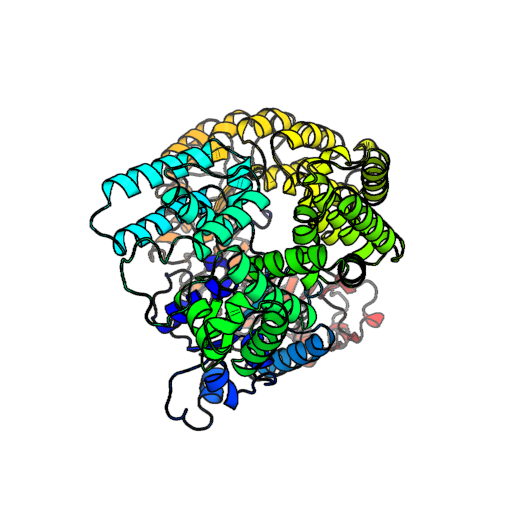A . VAL A 1 478 ? 4.956 17.771 8.789 1.00 94.19 478 VAL A CA 1
ATOM 3756 C C . VAL A 1 478 ? 5.309 16.551 9.644 1.00 94.19 478 VAL A C 1
ATOM 3758 O O . VAL A 1 478 ? 6.185 15.773 9.275 1.00 94.19 478 VAL A O 1
ATOM 3761 N N . VAL A 1 479 ? 4.601 16.328 10.752 1.00 92.44 479 VAL A N 1
ATOM 3762 C CA . VAL A 1 479 ? 4.825 15.154 11.611 1.00 92.44 479 VAL A CA 1
ATOM 3763 C C . VAL A 1 479 ? 4.541 13.850 10.859 1.00 92.44 479 VAL A C 1
ATOM 3765 O O . VAL A 1 479 ? 5.255 12.861 11.021 1.00 92.44 479 VAL A O 1
ATOM 3768 N N . GLN A 1 480 ? 3.518 13.838 10.006 1.00 90.06 480 GLN A N 1
ATOM 3769 C CA . GLN A 1 480 ? 3.197 12.691 9.160 1.00 90.06 480 GLN A CA 1
ATOM 3770 C C . GLN A 1 480 ? 4.270 12.440 8.098 1.00 90.06 480 GLN A C 1
ATOM 3772 O O . GLN A 1 480 ? 4.637 11.288 7.873 1.00 90.06 480 GLN A O 1
ATOM 3777 N N . LEU A 1 481 ? 4.807 13.495 7.478 1.00 91.81 481 LEU A N 1
ATOM 3778 C CA . LEU A 1 481 ? 5.953 13.401 6.576 1.00 91.81 481 LEU A CA 1
ATOM 3779 C C . LEU A 1 481 ? 7.173 12.819 7.301 1.00 91.81 481 LEU A C 1
ATOM 3781 O O . LEU A 1 481 ? 7.786 11.880 6.802 1.00 91.81 481 LEU A O 1
ATOM 3785 N N . LEU A 1 482 ? 7.474 13.305 8.506 1.00 92.44 482 LEU A N 1
ATOM 3786 C CA . LEU A 1 482 ? 8.583 12.817 9.323 1.00 92.44 482 LEU A CA 1
ATOM 3787 C C . LEU A 1 482 ? 8.435 11.333 9.684 1.00 92.44 482 LEU A C 1
ATOM 3789 O O . LEU A 1 482 ? 9.386 10.570 9.541 1.00 92.44 482 LEU A O 1
ATOM 3793 N N . GLY A 1 483 ? 7.234 10.906 10.086 1.00 87.88 483 GLY A N 1
ATOM 3794 C CA . GLY A 1 483 ? 6.935 9.497 10.351 1.00 87.88 483 GLY A CA 1
ATOM 3795 C C . GLY A 1 483 ? 7.018 8.605 9.106 1.00 87.88 483 GLY A C 1
ATOM 3796 O O . GLY A 1 483 ? 7.334 7.426 9.228 1.00 87.88 483 GLY A O 1
ATOM 3797 N N . ARG A 1 484 ? 6.766 9.152 7.907 1.00 84.19 484 ARG A N 1
ATOM 3798 C CA . ARG A 1 484 ? 6.936 8.433 6.631 1.00 84.19 484 ARG A CA 1
ATOM 3799 C C . ARG A 1 484 ? 8.397 8.319 6.201 1.00 84.19 484 ARG A C 1
ATOM 3801 O O . ARG A 1 484 ? 8.749 7.302 5.613 1.00 84.19 484 ARG A O 1
ATOM 3808 N N . ILE A 1 485 ? 9.209 9.350 6.451 1.00 86.06 485 ILE A N 1
ATOM 3809 C CA . ILE A 1 485 ? 10.647 9.339 6.144 1.00 86.06 485 ILE A CA 1
ATOM 3810 C C . ILE A 1 485 ? 11.374 8.389 7.101 1.00 86.06 485 ILE A C 1
ATOM 3812 O O . ILE A 1 485 ? 12.105 7.512 6.646 1.00 86.06 485 ILE A O 1
ATOM 3816 N N . GLY A 1 486 ? 11.135 8.519 8.409 1.00 85.88 486 GLY A N 1
ATOM 3817 C CA . GLY A 1 486 ? 11.744 7.651 9.414 1.00 85.88 486 GLY A CA 1
ATOM 3818 C C . GLY A 1 486 ? 13.270 7.786 9.501 1.00 85.88 486 GLY A C 1
ATOM 3819 O O . GLY A 1 486 ? 13.828 8.866 9.302 1.00 85.88 486 GLY A O 1
ATOM 3820 N N . GLY A 1 487 ? 13.938 6.669 9.803 1.00 80.56 487 GLY A N 1
ATOM 3821 C CA . GLY A 1 487 ? 15.400 6.542 9.815 1.00 80.56 487 GLY A CA 1
ATOM 3822 C C . GLY A 1 487 ? 16.100 7.199 11.012 1.00 80.56 487 GLY A C 1
ATOM 3823 O O . GLY A 1 487 ? 15.512 7.991 11.748 1.00 80.56 487 GLY A O 1
ATOM 3824 N N . SER A 1 488 ? 17.384 6.877 11.219 1.00 82.00 488 SER A N 1
ATOM 3825 C CA . SER A 1 488 ? 18.202 7.492 12.284 1.00 82.00 488 SER A CA 1
ATOM 3826 C C . SER A 1 488 ? 18.318 9.009 12.104 1.00 82.00 488 SER A C 1
ATOM 3828 O O . SER A 1 488 ? 18.243 9.754 13.080 1.00 82.00 488 SER A O 1
ATOM 3830 N N . ALA A 1 489 ? 18.428 9.483 10.856 1.00 85.50 489 ALA A N 1
ATOM 3831 C CA . ALA A 1 489 ? 18.505 10.909 10.539 1.00 85.50 489 ALA A CA 1
ATOM 3832 C C . ALA A 1 489 ? 17.235 11.684 10.939 1.00 85.50 489 ALA A C 1
ATOM 3834 O O . ALA A 1 489 ? 17.307 12.877 11.226 1.00 85.50 489 ALA A O 1
ATOM 3835 N N . GLY A 1 490 ? 16.076 11.018 11.005 1.00 90.06 490 GLY A N 1
ATOM 3836 C CA . GLY A 1 490 ? 14.814 11.625 11.425 1.00 90.06 490 GLY A CA 1
ATOM 3837 C C . GLY A 1 490 ? 14.676 11.816 12.940 1.00 90.06 490 GLY A C 1
ATOM 3838 O O . GLY A 1 490 ? 13.831 12.598 13.372 1.00 90.06 490 GLY A O 1
ATOM 3839 N N . ILE A 1 491 ? 15.490 11.142 13.762 1.00 91.38 491 ILE A N 1
ATOM 3840 C CA . ILE A 1 491 ? 15.352 11.143 15.231 1.00 91.38 491 ILE A CA 1
ATOM 3841 C C . ILE A 1 491 ? 15.524 12.542 15.851 1.00 91.38 491 ILE A C 1
ATOM 3843 O O . ILE A 1 491 ? 14.671 12.922 16.660 1.00 91.38 491 ILE A O 1
ATOM 3847 N N . PRO A 1 492 ? 16.555 13.341 15.498 1.00 93.62 492 PRO A N 1
ATOM 3848 C CA . PRO A 1 492 ? 16.704 14.695 16.036 1.00 93.62 492 PRO A CA 1
ATOM 3849 C C . PRO A 1 492 ? 15.484 15.571 15.734 1.00 93.62 492 PRO A C 1
ATOM 3851 O O . PRO A 1 492 ? 14.928 16.189 16.640 1.00 93.62 492 PRO A O 1
ATOM 3854 N N . HIS A 1 493 ? 14.990 15.523 14.494 1.00 94.06 493 HIS A N 1
ATOM 3855 C CA . HIS A 1 493 ? 13.789 16.250 14.088 1.00 94.06 493 HIS A CA 1
ATOM 3856 C C . HIS A 1 493 ? 12.543 15.749 14.827 1.00 94.06 493 HIS A C 1
ATOM 3858 O O . HIS A 1 493 ? 11.715 16.548 15.250 1.00 94.06 493 HIS A O 1
ATOM 3864 N N . ALA A 1 494 ? 12.409 14.439 15.050 1.00 92.50 494 ALA A N 1
ATOM 3865 C CA . ALA A 1 494 ? 11.281 13.876 15.791 1.00 92.50 494 ALA A CA 1
ATOM 3866 C C . ALA A 1 494 ? 11.269 14.343 17.247 1.00 92.50 494 ALA A C 1
ATOM 3868 O O . ALA A 1 494 ? 10.199 14.652 17.777 1.00 92.50 494 ALA A O 1
ATOM 3869 N N . ARG A 1 495 ? 12.444 14.454 17.875 1.00 92.50 495 ARG A N 1
ATOM 3870 C CA . ARG A 1 495 ? 12.594 15.023 19.218 1.00 92.50 495 ARG A CA 1
ATOM 3871 C C . ARG A 1 495 ? 12.185 16.499 19.245 1.00 92.50 495 ARG A C 1
ATOM 3873 O O . ARG A 1 495 ? 11.386 16.864 20.102 1.00 92.50 495 ARG A O 1
ATOM 3880 N N . GLU A 1 496 ? 12.691 17.315 18.320 1.00 92.38 496 GLU A N 1
ATOM 3881 C CA . GLU A 1 496 ? 12.378 18.752 18.227 1.00 92.38 496 GLU A CA 1
ATOM 3882 C C . GLU A 1 496 ? 10.882 19.004 17.992 1.00 92.38 496 GLU A C 1
ATOM 3884 O O . GLU A 1 496 ? 10.246 19.768 18.720 1.00 92.38 496 GLU A O 1
ATOM 3889 N N . TRP A 1 497 ? 10.289 18.307 17.021 1.00 92.50 497 TRP A N 1
ATOM 3890 C CA . TRP A 1 497 ? 8.868 18.437 16.704 1.00 92.50 497 TRP A CA 1
ATOM 3891 C C . TRP A 1 497 ? 7.969 17.968 17.844 1.00 92.50 497 TRP A C 1
ATOM 3893 O O . TRP A 1 497 ? 6.965 18.621 18.121 1.00 92.50 497 TRP A O 1
ATOM 3903 N N . SER A 1 498 ? 8.338 16.885 18.532 1.00 89.94 498 SER A N 1
ATOM 3904 C CA . SER A 1 498 ? 7.594 16.401 19.701 1.00 89.94 498 SER A CA 1
ATOM 3905 C C . SER A 1 498 ? 7.643 17.380 20.877 1.00 89.94 498 SER A C 1
ATOM 3907 O O . SER A 1 498 ? 6.676 17.466 21.630 1.00 89.94 498 SER A O 1
ATOM 3909 N N . ALA A 1 499 ? 8.729 18.149 21.018 1.00 89.06 499 ALA A N 1
ATOM 3910 C CA . ALA A 1 499 ? 8.872 19.124 22.096 1.00 89.06 499 ALA A CA 1
ATOM 3911 C C . ALA A 1 499 ? 7.987 20.357 21.863 1.00 89.06 499 ALA A C 1
ATOM 3913 O O . ALA A 1 499 ? 7.396 20.883 22.804 1.00 89.06 499 ALA A O 1
ATOM 3914 N N . ALA A 1 500 ? 7.870 20.799 20.608 1.00 88.69 500 ALA A N 1
ATOM 3915 C CA . ALA A 1 500 ? 7.043 21.944 20.230 1.00 88.69 500 ALA A CA 1
ATOM 3916 C C . ALA A 1 500 ? 5.554 21.595 20.026 1.00 88.69 500 ALA A C 1
ATOM 3918 O O . ALA A 1 500 ? 4.692 22.462 20.178 1.00 88.69 500 ALA A O 1
ATOM 3919 N N . HIS A 1 501 ? 5.240 20.340 19.684 1.00 88.19 501 HIS A N 1
ATOM 3920 C CA . HIS A 1 501 ? 3.886 19.884 19.359 1.00 88.19 501 HIS A CA 1
ATOM 3921 C C . HIS A 1 501 ? 3.544 18.592 20.113 1.00 88.19 501 HIS A C 1
ATOM 3923 O O . HIS A 1 501 ? 3.829 17.500 19.617 1.00 88.19 501 HIS A O 1
ATOM 3929 N N . PRO A 1 502 ? 2.873 18.671 21.276 1.00 82.75 502 PRO A N 1
ATOM 3930 C CA . PRO A 1 502 ? 2.544 17.492 22.077 1.00 82.75 502 PRO A CA 1
ATOM 3931 C C . PRO A 1 502 ? 1.752 16.419 21.314 1.00 82.75 502 PRO A C 1
ATOM 3933 O O . PRO A 1 502 ? 2.001 15.225 21.488 1.00 82.75 502 PRO A O 1
ATOM 3936 N N . SER A 1 503 ? 0.850 16.808 20.399 1.00 82.56 503 SER A N 1
ATOM 3937 C CA . SER A 1 503 ? 0.096 15.831 19.597 1.00 82.56 503 SER A CA 1
ATOM 3938 C C . SER A 1 503 ? 0.968 15.027 18.621 1.00 82.56 503 SER A C 1
ATOM 3940 O O . SER A 1 503 ? 0.548 13.951 18.172 1.00 82.56 503 SER A O 1
ATOM 3942 N N . ALA A 1 504 ? 2.186 15.496 18.316 1.00 86.38 504 ALA A N 1
ATOM 3943 C CA . ALA A 1 504 ? 3.124 14.810 17.435 1.00 86.38 504 ALA A CA 1
ATOM 3944 C C . ALA A 1 504 ? 3.588 13.471 18.015 1.00 86.38 504 ALA A C 1
ATOM 3946 O O . ALA A 1 504 ? 3.730 12.507 17.261 1.00 86.38 504 ALA A O 1
ATOM 3947 N N . VAL A 1 505 ? 3.737 13.386 19.343 1.00 86.25 505 VAL A N 1
ATOM 3948 C CA . VAL A 1 505 ? 4.192 12.177 20.049 1.00 86.25 505 VAL A CA 1
ATOM 3949 C C . VAL A 1 505 ? 3.309 10.988 19.686 1.00 86.25 505 VAL A C 1
ATOM 3951 O O . VAL A 1 505 ? 3.815 9.952 19.266 1.00 86.25 505 VAL A O 1
ATOM 3954 N N . SER A 1 506 ? 1.984 11.158 19.737 1.00 83.25 506 SER A N 1
ATOM 3955 C CA . SER A 1 506 ? 1.026 10.097 19.393 1.00 83.25 506 SER A CA 1
ATOM 3956 C C . SER A 1 506 ? 1.186 9.580 17.953 1.00 83.25 506 SER A C 1
ATOM 3958 O O . SER A 1 506 ? 1.083 8.383 17.685 1.00 83.25 506 SER A O 1
ATOM 3960 N N . ARG A 1 507 ? 1.479 10.470 17.000 1.00 84.75 507 ARG A N 1
ATOM 3961 C CA . ARG A 1 507 ? 1.616 10.132 15.573 1.00 84.75 507 ARG A CA 1
ATOM 3962 C C . ARG A 1 507 ? 2.968 9.514 15.250 1.00 84.75 507 ARG A C 1
ATOM 3964 O O . ARG A 1 507 ? 3.064 8.671 14.364 1.00 84.75 507 ARG A O 1
ATOM 3971 N N . LEU A 1 508 ? 4.013 9.922 15.955 1.00 88.06 508 LEU A N 1
ATOM 3972 C CA . LEU A 1 508 ? 5.343 9.352 15.783 1.00 88.06 508 LEU A CA 1
ATOM 3973 C C . LEU A 1 508 ? 5.455 7.999 16.497 1.00 88.06 508 LEU A C 1
ATOM 3975 O O . LEU A 1 508 ? 5.979 7.056 15.915 1.00 88.06 508 LEU A O 1
ATOM 3979 N N . ALA A 1 509 ? 4.859 7.853 17.685 1.00 86.69 509 ALA A N 1
ATOM 3980 C CA . ALA A 1 509 ? 4.764 6.584 18.412 1.00 86.69 509 ALA A CA 1
ATOM 3981 C C . ALA A 1 509 ? 4.022 5.493 17.623 1.00 86.69 509 ALA A C 1
ATOM 3983 O O . ALA A 1 509 ? 4.294 4.304 17.777 1.00 86.69 509 ALA A O 1
ATOM 3984 N N . THR A 1 510 ? 3.093 5.891 16.754 1.00 82.00 510 THR A N 1
ATOM 3985 C CA . THR A 1 510 ? 2.349 4.970 15.883 1.00 82.00 510 THR A CA 1
ATOM 3986 C C . THR A 1 510 ? 3.102 4.620 14.602 1.00 82.00 510 THR A C 1
ATOM 3988 O O . THR A 1 510 ? 2.819 3.590 14.000 1.00 82.00 510 THR A O 1
ATOM 3991 N N . ASN A 1 511 ? 4.112 5.412 14.234 1.00 82.25 511 ASN A N 1
ATOM 3992 C CA . ASN A 1 511 ? 5.036 5.148 13.131 1.00 82.25 511 ASN A CA 1
ATOM 3993 C C . ASN A 1 511 ? 6.428 4.711 13.625 1.00 82.25 511 ASN A C 1
ATOM 3995 O O . ASN A 1 511 ? 7.403 4.819 12.885 1.00 82.25 511 ASN A O 1
ATOM 3999 N N . TRP A 1 512 ? 6.548 4.198 14.856 1.00 87.88 512 TRP A N 1
ATOM 4000 C CA . TRP A 1 512 ? 7.839 3.816 15.444 1.00 87.88 512 TRP A CA 1
ATOM 4001 C C . TRP A 1 512 ? 8.599 2.785 14.591 1.00 87.88 512 TRP A C 1
ATOM 4003 O O . TRP A 1 512 ? 9.822 2.836 14.506 1.00 87.88 512 TRP A O 1
ATOM 4013 N N . SER A 1 513 ? 7.900 1.912 13.859 1.00 81.94 513 SER A N 1
ATOM 4014 C CA . SER A 1 513 ? 8.526 0.958 12.930 1.00 81.94 513 SER A CA 1
ATOM 4015 C C . SER A 1 513 ? 9.321 1.604 11.789 1.00 81.94 513 SER A C 1
ATOM 4017 O O . SER A 1 513 ? 10.118 0.922 11.152 1.00 81.94 513 SER A O 1
ATOM 4019 N N . ALA A 1 514 ? 9.110 2.893 11.506 1.00 80.81 514 ALA A N 1
ATOM 4020 C CA . ALA A 1 514 ? 9.899 3.638 10.529 1.00 80.81 514 ALA A CA 1
ATOM 4021 C C . ALA A 1 514 ? 11.277 4.068 11.072 1.00 80.81 514 ALA A C 1
ATOM 4023 O O . ALA A 1 514 ? 12.138 4.469 10.290 1.00 80.81 514 ALA A O 1
ATOM 4024 N N . PHE A 1 515 ? 11.506 3.982 12.386 1.00 86.25 515 PHE A N 1
ATOM 4025 C CA . PHE A 1 515 ? 12.729 4.427 13.054 1.00 86.25 515 PHE A CA 1
ATOM 4026 C C . PHE A 1 515 ? 13.504 3.252 13.681 1.00 86.25 515 PHE A C 1
ATOM 4028 O O . PHE A 1 515 ? 12.906 2.227 14.025 1.00 86.25 515 PHE A O 1
ATOM 4035 N N . PRO A 1 516 ? 14.828 3.395 13.891 1.00 83.31 516 PRO A N 1
ATOM 4036 C CA . PRO A 1 516 ? 15.601 2.454 14.696 1.00 83.31 516 PRO A CA 1
ATOM 4037 C C . PRO A 1 516 ? 14.995 2.312 16.107 1.00 83.31 516 PRO A C 1
ATOM 4039 O O . PRO A 1 516 ? 14.837 3.324 16.799 1.00 83.31 516 PRO A O 1
ATOM 4042 N N . PRO A 1 517 ? 14.655 1.088 16.558 1.00 87.38 517 PRO A N 1
ATOM 4043 C CA . PRO A 1 517 ? 13.865 0.881 17.769 1.00 87.38 517 PRO A CA 1
ATOM 4044 C C . PRO A 1 517 ? 14.425 1.530 19.039 1.00 87.38 517 PRO A C 1
ATOM 4046 O O . PRO A 1 517 ? 13.747 2.359 19.648 1.00 87.38 517 PRO A O 1
ATOM 4049 N N . ASP A 1 518 ? 15.653 1.169 19.423 1.00 88.44 518 ASP A N 1
ATOM 4050 C CA . ASP A 1 518 ? 16.286 1.629 20.661 1.00 88.44 518 ASP A CA 1
ATOM 4051 C C . ASP A 1 518 ? 16.587 3.133 20.634 1.00 88.44 518 ASP A C 1
ATOM 4053 O O . ASP A 1 518 ? 16.260 3.841 21.588 1.00 88.44 518 ASP A O 1
ATOM 4057 N N . GLU A 1 519 ? 17.153 3.642 19.534 1.00 90.19 519 GLU A N 1
ATOM 4058 C CA . GLU A 1 519 ? 17.493 5.066 19.405 1.00 90.19 519 GLU A CA 1
ATOM 4059 C C . GLU A 1 519 ? 16.245 5.949 19.480 1.00 90.19 519 GLU A C 1
ATOM 4061 O O . GLU A 1 519 ? 16.265 6.992 20.130 1.00 90.19 519 GLU A O 1
ATOM 4066 N N . PHE A 1 520 ? 15.139 5.530 18.859 1.00 92.94 520 PHE A N 1
ATOM 4067 C CA . PHE A 1 520 ? 13.898 6.295 18.888 1.00 92.94 520 PHE A CA 1
ATOM 4068 C C . PHE A 1 520 ? 13.191 6.213 20.247 1.00 92.94 520 PHE A C 1
ATOM 4070 O O . PHE A 1 520 ? 12.687 7.226 20.737 1.00 92.94 520 PHE A O 1
ATOM 4077 N N . ALA A 1 521 ? 13.185 5.044 20.897 1.00 93.50 521 ALA A N 1
ATOM 4078 C CA . ALA A 1 521 ? 12.610 4.911 22.233 1.00 93.50 521 ALA A CA 1
ATOM 4079 C C . ALA A 1 521 ? 13.361 5.763 23.256 1.00 93.50 521 ALA A C 1
ATOM 4081 O O . ALA A 1 521 ? 12.747 6.578 23.937 1.00 93.50 521 ALA A O 1
ATOM 4082 N N . ALA A 1 522 ? 14.685 5.615 23.333 1.00 93.31 522 ALA A N 1
ATOM 4083 C CA . ALA A 1 522 ? 15.508 6.360 24.279 1.00 93.31 522 ALA A CA 1
ATOM 4084 C C . ALA A 1 522 ? 15.619 7.847 23.907 1.00 93.31 522 ALA A C 1
ATOM 4086 O O . ALA A 1 522 ? 15.653 8.708 24.781 1.00 93.31 522 ALA A O 1
ATOM 4087 N N . GLY A 1 523 ? 15.688 8.152 22.610 1.00 89.62 523 GLY A N 1
ATOM 4088 C CA . GLY A 1 523 ? 15.918 9.497 22.098 1.00 89.62 523 GLY A CA 1
ATOM 4089 C C . GLY A 1 523 ? 14.660 10.355 22.005 1.00 89.62 523 GLY A C 1
ATOM 4090 O O . GLY A 1 523 ? 14.737 11.565 22.182 1.00 89.62 523 GLY A O 1
ATOM 4091 N N . VAL A 1 524 ? 13.491 9.773 21.752 1.00 92.12 524 VAL A N 1
ATOM 4092 C CA . VAL A 1 524 ? 12.251 10.537 21.556 1.00 92.12 524 VAL A CA 1
ATOM 4093 C C . VAL A 1 524 ? 11.249 10.164 22.631 1.00 92.12 524 VAL A C 1
ATOM 4095 O O . VAL A 1 524 ? 10.968 10.981 23.500 1.00 92.12 524 VAL A O 1
ATOM 4098 N N . LEU A 1 525 ? 10.752 8.929 22.615 1.00 92.38 525 LEU A N 1
ATOM 4099 C CA . LEU A 1 525 ? 9.594 8.523 23.415 1.00 92.38 525 LEU A CA 1
ATOM 4100 C C . LEU A 1 525 ? 9.831 8.597 24.934 1.00 92.38 525 LEU A C 1
ATOM 4102 O O . LEU A 1 525 ? 8.935 9.016 25.660 1.00 92.38 525 LEU A O 1
ATOM 4106 N N . ALA A 1 526 ? 11.032 8.263 25.416 1.00 91.62 526 ALA A N 1
ATOM 4107 C CA . ALA A 1 526 ? 11.379 8.263 26.841 1.00 91.62 526 ALA A CA 1
ATOM 4108 C C . ALA A 1 526 ? 11.335 9.656 27.497 1.00 91.62 526 ALA A C 1
ATOM 4110 O O . ALA A 1 526 ? 11.294 9.761 28.722 1.00 91.62 526 ALA A O 1
ATOM 4111 N N . HIS A 1 527 ? 11.343 10.728 26.700 1.00 88.31 527 HIS A N 1
ATOM 4112 C CA . HIS A 1 527 ? 11.271 12.103 27.197 1.00 88.31 527 HIS A CA 1
ATOM 4113 C C . HIS A 1 527 ? 9.838 12.612 27.396 1.00 88.31 527 HIS A C 1
ATOM 4115 O O . HIS A 1 527 ? 9.666 13.752 27.827 1.00 88.31 527 HIS A O 1
ATOM 4121 N N . TYR A 1 528 ? 8.824 11.795 27.100 1.00 86.38 528 TYR A N 1
ATOM 4122 C CA . TYR A 1 528 ? 7.419 12.190 27.173 1.00 86.38 528 TYR A CA 1
ATOM 4123 C C . TYR A 1 528 ? 6.614 11.284 28.101 1.00 86.38 528 TYR A C 1
ATOM 4125 O O . TYR A 1 528 ? 6.934 10.112 28.322 1.00 86.38 528 TYR A O 1
ATOM 4133 N N . ASP A 1 529 ? 5.528 11.841 28.635 1.00 86.06 529 ASP A N 1
ATOM 4134 C CA . ASP A 1 529 ? 4.543 11.055 29.363 1.00 86.06 529 ASP A CA 1
ATOM 4135 C C . ASP A 1 529 ? 3.635 10.307 28.377 1.00 86.06 529 ASP A C 1
ATOM 4137 O O . ASP A 1 529 ? 2.827 10.887 27.643 1.00 86.06 529 ASP A O 1
ATOM 4141 N N . LEU A 1 530 ? 3.806 8.988 28.343 1.00 87.06 530 LEU A N 1
ATOM 4142 C CA . LEU A 1 530 ? 3.078 8.083 27.462 1.00 87.06 530 LEU A CA 1
ATOM 4143 C C . LEU A 1 530 ? 1.878 7.437 28.161 1.00 87.06 530 LEU A C 1
ATOM 4145 O O . LEU A 1 530 ? 1.296 6.509 27.601 1.00 87.06 530 LEU A O 1
ATOM 4149 N N . ALA A 1 531 ? 1.498 7.900 29.357 1.00 86.31 531 ALA A N 1
ATOM 4150 C CA . ALA A 1 531 ? 0.395 7.307 30.105 1.00 86.31 531 ALA A CA 1
ATOM 4151 C C . ALA A 1 531 ? -0.917 7.291 29.305 1.00 86.31 531 ALA A C 1
ATOM 4153 O O . ALA A 1 531 ? -1.588 6.271 29.240 1.00 86.31 531 ALA A O 1
ATOM 4154 N N . GLU A 1 532 ? -1.222 8.374 28.592 1.00 84.06 532 GLU A N 1
ATOM 4155 C CA . GLU A 1 532 ? -2.456 8.496 27.801 1.00 84.06 532 GLU A CA 1
ATOM 4156 C C . GLU A 1 532 ? -2.264 8.167 26.306 1.00 84.06 532 GLU A C 1
ATOM 4158 O O . GLU A 1 532 ? -3.191 8.287 25.501 1.00 84.06 532 GLU A O 1
ATOM 4163 N N . HIS A 1 533 ? -1.063 7.744 25.897 1.00 85.56 533 HIS A N 1
ATOM 4164 C CA . HIS A 1 533 ? -0.691 7.602 24.488 1.00 85.56 533 HIS A CA 1
ATOM 4165 C C . HIS A 1 533 ? -0.515 6.140 24.080 1.00 85.56 533 HIS A C 1
ATOM 4167 O O . HIS A 1 533 ? 0.220 5.386 24.710 1.00 85.56 533 HIS A O 1
ATOM 4173 N N . PHE A 1 534 ? -1.141 5.752 22.965 1.00 87.88 534 PHE A N 1
ATOM 4174 C CA . PHE A 1 534 ? -0.923 4.436 22.366 1.00 87.88 534 PHE A CA 1
ATOM 4175 C C . PHE A 1 534 ? 0.434 4.375 21.664 1.00 87.88 534 PHE A C 1
ATOM 4177 O O . PHE A 1 534 ? 0.694 5.149 20.740 1.00 87.88 534 PHE A O 1
ATOM 4184 N N . VAL A 1 535 ? 1.258 3.403 22.052 1.00 90.00 535 VAL A N 1
ATOM 4185 C CA . VAL A 1 535 ? 2.495 3.050 21.344 1.00 90.00 535 VAL A CA 1
ATOM 4186 C C . VAL A 1 535 ? 2.263 1.780 20.536 1.00 90.00 535 VAL A C 1
ATOM 4188 O O . VAL A 1 535 ? 1.805 0.777 21.083 1.00 90.00 535 VAL A O 1
ATOM 4191 N N . LEU A 1 536 ? 2.584 1.819 19.241 1.00 89.44 536 LEU A N 1
ATOM 4192 C CA . LEU A 1 536 ? 2.585 0.634 18.388 1.00 89.44 536 LEU A CA 1
ATOM 4193 C C . LEU A 1 536 ? 3.992 0.035 18.355 1.00 89.44 536 LEU A C 1
ATOM 4195 O O . LEU A 1 536 ? 4.919 0.652 17.837 1.00 89.44 536 LEU A O 1
ATOM 4199 N N . ALA A 1 537 ? 4.135 -1.183 18.862 1.00 89.62 537 ALA A N 1
ATOM 4200 C CA . ALA A 1 537 ? 5.372 -1.944 18.830 1.00 89.62 537 ALA A CA 1
ATOM 4201 C C . ALA A 1 537 ? 5.226 -3.186 17.941 1.00 89.62 537 ALA A C 1
ATOM 4203 O O . ALA A 1 537 ? 4.193 -3.855 17.940 1.00 89.62 537 ALA A O 1
ATOM 4204 N N . GLN A 1 538 ? 6.280 -3.518 17.203 1.00 87.12 538 GLN A N 1
ATOM 4205 C CA . GLN A 1 538 ? 6.449 -4.826 16.570 1.00 87.12 538 GLN A CA 1
ATOM 4206 C C . GLN A 1 538 ? 7.598 -5.557 17.273 1.00 87.12 538 GLN A C 1
ATOM 4208 O O . GLN A 1 538 ? 8.175 -5.057 18.245 1.00 87.12 538 GLN A O 1
ATOM 4213 N N . ARG A 1 539 ? 7.954 -6.751 16.791 1.00 85.81 539 ARG A N 1
ATOM 4214 C CA . ARG A 1 539 ? 8.995 -7.579 17.413 1.00 85.81 539 ARG A CA 1
ATOM 4215 C C . ARG A 1 539 ? 10.312 -6.837 17.639 1.00 85.81 539 ARG A C 1
ATOM 4217 O O . ARG A 1 539 ? 10.879 -6.921 18.726 1.00 85.81 539 ARG A O 1
ATOM 4224 N N . ALA A 1 540 ? 10.758 -6.059 16.652 1.00 82.50 540 ALA A N 1
ATOM 4225 C CA . ALA A 1 540 ? 11.991 -5.280 16.744 1.00 82.50 540 ALA A CA 1
ATOM 4226 C C . ALA A 1 540 ? 11.957 -4.221 17.866 1.00 82.50 540 ALA A C 1
ATOM 4228 O O . ALA A 1 540 ? 12.997 -3.890 18.429 1.00 82.50 540 ALA A O 1
ATOM 4229 N N . GLN A 1 541 ? 10.773 -3.711 18.219 1.00 89.94 541 GLN A N 1
ATOM 4230 C CA . GLN A 1 541 ? 10.584 -2.664 19.224 1.00 89.94 541 GLN A CA 1
ATOM 4231 C C . GLN A 1 541 ? 10.420 -3.182 20.653 1.00 89.94 541 GLN A C 1
ATOM 4233 O O . GLN A 1 541 ? 10.615 -2.413 21.592 1.00 89.94 541 GLN A O 1
ATOM 4238 N N . LEU A 1 542 ? 10.117 -4.468 20.857 1.00 89.19 542 LEU A N 1
ATOM 4239 C CA . LEU A 1 542 ? 9.825 -4.978 22.199 1.00 89.19 542 LEU A CA 1
ATOM 4240 C C . LEU A 1 542 ? 10.968 -4.780 23.193 1.00 89.19 542 LEU A C 1
ATOM 4242 O O . LEU A 1 542 ? 10.732 -4.361 24.323 1.00 89.19 542 LEU A O 1
ATOM 4246 N N . ARG A 1 543 ? 12.212 -5.034 22.777 1.00 87.94 543 ARG A N 1
ATOM 4247 C CA . ARG A 1 543 ? 13.379 -4.852 23.657 1.00 87.94 543 ARG A CA 1
ATOM 4248 C C . ARG A 1 543 ? 13.590 -3.394 24.053 1.00 87.94 543 ARG A C 1
ATOM 4250 O O . ARG A 1 543 ? 14.108 -3.136 25.133 1.00 87.94 543 ARG A O 1
ATOM 4257 N N . ALA A 1 544 ? 13.175 -2.461 23.202 1.00 91.88 544 ALA A N 1
ATOM 4258 C CA . ALA A 1 544 ? 13.308 -1.033 23.434 1.00 91.88 544 ALA A CA 1
ATOM 4259 C C . ALA A 1 544 ? 12.216 -0.474 24.372 1.00 91.88 544 ALA A C 1
ATOM 4261 O O . ALA A 1 544 ? 12.365 0.637 24.879 1.00 91.88 544 ALA A O 1
ATOM 4262 N N . LEU A 1 545 ? 11.163 -1.245 24.686 1.00 92.50 545 LEU A N 1
ATOM 4263 C CA . LEU A 1 545 ? 10.128 -0.844 25.651 1.00 92.50 545 LEU A CA 1
ATOM 4264 C C . LEU A 1 545 ? 10.674 -0.613 27.069 1.00 92.50 545 LEU A C 1
ATOM 4266 O O . LEU A 1 545 ? 10.102 0.185 27.806 1.00 92.50 545 LEU A O 1
ATOM 4270 N N . ARG A 1 546 ? 11.817 -1.217 27.425 1.00 90.88 546 ARG A N 1
ATOM 4271 C CA . ARG A 1 546 ? 12.544 -0.959 28.686 1.00 90.88 546 ARG A CA 1
ATOM 4272 C C . ARG A 1 546 ? 12.872 0.520 28.919 1.00 90.88 546 ARG A C 1
ATOM 4274 O O . ARG A 1 546 ? 13.082 0.946 30.049 1.00 90.88 546 ARG A O 1
ATOM 4281 N N . HIS A 1 547 ? 12.937 1.313 27.847 1.00 92.31 547 HIS A N 1
ATOM 4282 C CA . HIS A 1 547 ? 13.186 2.752 27.921 1.00 92.31 547 HIS A CA 1
ATOM 4283 C C . HIS A 1 547 ? 11.928 3.561 28.279 1.00 92.31 547 HIS A C 1
ATOM 4285 O O . HIS A 1 547 ? 12.042 4.762 28.511 1.00 92.31 547 HIS A O 1
ATOM 4291 N N . LEU A 1 548 ? 10.740 2.939 28.329 1.00 92.94 548 LEU A N 1
ATOM 4292 C CA . LEU A 1 548 ? 9.435 3.607 28.414 1.00 92.94 548 LEU A CA 1
ATOM 4293 C C . LEU A 1 548 ? 8.640 3.217 29.681 1.00 92.94 548 LEU A C 1
ATOM 4295 O O . LEU A 1 548 ? 7.541 2.670 29.581 1.00 92.94 548 LEU A O 1
ATOM 4299 N N . PRO A 1 549 ? 9.129 3.519 30.899 1.00 88.38 549 PRO A N 1
ATOM 4300 C CA . PRO A 1 549 ? 8.465 3.110 32.144 1.00 88.38 549 PRO A CA 1
ATOM 4301 C C . PRO A 1 549 ? 7.109 3.807 32.394 1.00 88.38 549 PRO A C 1
ATOM 4303 O O . PRO A 1 549 ? 6.284 3.318 33.174 1.00 88.38 549 PRO A O 1
ATOM 4306 N N . SER A 1 550 ? 6.860 4.954 31.749 1.00 90.00 550 SER A N 1
ATOM 4307 C CA . SER A 1 550 ? 5.588 5.693 31.812 1.00 90.00 550 SER A CA 1
ATOM 4308 C C . SER A 1 550 ? 4.490 5.085 30.935 1.00 90.00 550 SER A C 1
ATOM 4310 O O . SER A 1 550 ? 3.328 5.447 31.090 1.00 90.00 550 SER A O 1
ATOM 4312 N N . LEU A 1 551 ? 4.825 4.147 30.042 1.00 93.38 551 LEU A N 1
ATOM 4313 C CA . LEU A 1 551 ? 3.873 3.568 29.101 1.00 93.38 551 LEU A CA 1
ATOM 4314 C C . LEU A 1 551 ? 2.749 2.814 29.824 1.00 93.38 551 LEU A C 1
ATOM 4316 O O . LEU A 1 551 ? 3.011 1.928 30.644 1.00 93.38 551 LEU A O 1
ATOM 4320 N N . ARG A 1 552 ? 1.496 3.144 29.481 1.00 94.19 552 ARG A N 1
ATOM 4321 C CA . ARG A 1 552 ? 0.293 2.433 29.954 1.00 94.19 552 ARG A CA 1
ATOM 4322 C C . ARG A 1 552 ? -0.516 1.797 28.828 1.00 94.19 552 ARG A C 1
ATOM 4324 O O . ARG A 1 552 ? -1.158 0.776 29.070 1.00 94.19 552 ARG A O 1
ATOM 4331 N N . HIS A 1 553 ? -0.479 2.355 27.615 1.00 93.75 553 HIS A N 1
ATOM 4332 C CA . HIS A 1 553 ? -1.273 1.888 26.474 1.00 93.75 553 HIS A CA 1
ATOM 4333 C C . HIS A 1 553 ? -0.381 1.327 25.358 1.00 93.75 553 HIS A C 1
ATOM 4335 O O . HIS A 1 553 ? 0.246 2.071 24.604 1.00 93.75 553 HIS A O 1
ATOM 4341 N N . LEU A 1 554 ? -0.343 0.002 25.223 1.00 93.44 554 LEU A N 1
ATOM 4342 C CA . LEU A 1 554 ? 0.508 -0.693 24.259 1.00 93.44 554 LEU A CA 1
ATOM 4343 C C . LEU A 1 554 ? -0.325 -1.439 23.212 1.00 93.44 554 LEU A C 1
ATOM 4345 O O . LEU A 1 554 ? -1.266 -2.165 23.531 1.00 93.44 554 LEU A O 1
ATOM 4349 N N . VAL A 1 555 ? 0.074 -1.302 21.952 1.00 92.56 555 VAL A N 1
ATOM 4350 C CA . VAL A 1 555 ? -0.393 -2.132 20.844 1.00 92.56 555 VAL A CA 1
ATOM 4351 C C . VAL A 1 555 ? 0.802 -2.912 20.316 1.00 92.56 555 VAL A C 1
ATOM 4353 O O . VAL A 1 555 ? 1.782 -2.314 19.885 1.00 92.56 555 VAL A O 1
ATOM 4356 N N . VAL A 1 556 ? 0.732 -4.238 20.337 1.00 91.31 556 VAL A N 1
ATOM 4357 C CA . VAL A 1 556 ? 1.750 -5.119 19.762 1.00 91.31 556 VAL A CA 1
ATOM 4358 C C . VAL A 1 556 ? 1.193 -5.730 18.486 1.00 91.31 556 VAL A C 1
ATOM 4360 O O . VAL A 1 556 ? 0.135 -6.355 18.517 1.00 91.31 556 VAL A O 1
ATOM 4363 N N . SER A 1 557 ? 1.895 -5.553 17.369 1.00 87.62 557 SER A N 1
ATOM 4364 C CA . SER A 1 557 ? 1.487 -6.082 16.066 1.00 87.62 557 SER A CA 1
ATOM 4365 C C . SER A 1 557 ? 2.556 -6.988 15.456 1.00 87.62 557 SER A C 1
ATOM 4367 O O . SER A 1 557 ? 3.743 -6.653 15.468 1.00 87.62 557 SER A O 1
ATOM 4369 N N . GLY A 1 558 ? 2.124 -8.111 14.883 1.00 82.25 558 GLY A N 1
ATOM 4370 C CA . GLY A 1 558 ? 2.961 -9.037 14.125 1.00 82.25 558 GLY A CA 1
ATOM 4371 C C . GLY A 1 558 ? 3.403 -10.284 14.894 1.00 82.25 558 GLY A C 1
ATOM 4372 O O . GLY A 1 558 ? 3.041 -10.515 16.050 1.00 82.25 558 GLY A O 1
ATOM 4373 N N . GLU A 1 559 ? 4.208 -11.102 14.215 1.00 82.06 559 GLU A N 1
ATOM 4374 C CA . GLU A 1 559 ? 4.684 -12.401 14.690 1.00 82.06 559 GLU A CA 1
ATOM 4375 C C . GLU A 1 559 ? 5.684 -12.252 15.836 1.00 82.06 559 GLU A C 1
ATOM 4377 O O . GLU A 1 559 ? 6.812 -11.786 15.657 1.00 82.06 559 GLU A O 1
ATOM 4382 N N . LEU A 1 560 ? 5.269 -12.676 17.029 1.00 84.06 560 LEU A N 1
ATOM 4383 C CA . LEU A 1 560 ? 6.074 -12.535 18.232 1.00 84.06 560 LEU A CA 1
ATOM 4384 C C . LEU A 1 560 ? 6.062 -13.801 19.090 1.00 84.06 560 LEU A C 1
ATOM 4386 O O . LEU A 1 560 ? 4.981 -14.214 19.510 1.00 84.06 560 LEU A O 1
ATOM 4390 N N . PRO A 1 561 ? 7.232 -14.382 19.412 1.00 86.69 561 PRO A N 1
ATOM 4391 C CA . PRO A 1 561 ? 7.315 -15.491 20.352 1.00 86.69 561 PRO A CA 1
ATOM 4392 C C . PRO A 1 561 ? 6.802 -15.104 21.742 1.00 86.69 561 PRO A C 1
ATOM 4394 O O . PRO A 1 561 ? 7.114 -14.033 22.262 1.00 86.69 561 PRO A O 1
ATOM 4397 N N . GLN A 1 562 ? 6.078 -16.018 22.383 1.00 87.50 562 GLN A N 1
ATOM 4398 C CA . GLN A 1 562 ? 5.462 -15.791 23.691 1.00 87.50 562 GLN A CA 1
ATOM 4399 C C . GLN A 1 562 ? 6.464 -15.381 24.787 1.00 87.50 562 GLN A C 1
ATOM 4401 O O . GLN A 1 562 ? 6.146 -14.537 25.624 1.00 87.50 562 GLN A O 1
ATOM 4406 N N . GLU A 1 563 ? 7.682 -15.929 24.772 1.00 88.00 563 GLU A N 1
ATOM 4407 C CA . GLU A 1 563 ? 8.720 -15.580 25.754 1.00 88.00 563 GLU A CA 1
ATOM 4408 C C . GLU A 1 563 ? 9.208 -14.132 25.609 1.00 88.00 563 GLU A C 1
ATOM 4410 O O . GLU A 1 563 ? 9.454 -13.460 26.610 1.00 88.00 563 GLU A O 1
ATOM 4415 N N . GLU A 1 564 ? 9.288 -13.613 24.379 1.00 88.25 564 GLU A N 1
ATOM 4416 C CA . GLU A 1 564 ? 9.646 -12.209 24.141 1.00 88.25 564 GLU A CA 1
ATOM 4417 C C . GLU A 1 564 ? 8.539 -11.270 24.641 1.00 88.25 564 GLU A C 1
ATOM 4419 O O . GLU A 1 564 ? 8.845 -10.228 25.223 1.00 88.25 564 GLU A O 1
ATOM 4424 N N . LEU A 1 565 ? 7.263 -11.659 24.491 1.00 88.69 565 LEU A N 1
ATOM 4425 C CA . LEU A 1 565 ? 6.135 -10.892 25.032 1.00 88.69 565 LEU A CA 1
ATOM 4426 C C . LEU A 1 565 ? 6.206 -10.860 26.556 1.00 88.69 565 LEU A C 1
ATOM 4428 O O . LEU A 1 565 ? 6.112 -9.796 27.159 1.00 88.69 565 LEU A O 1
ATOM 4432 N N . ARG A 1 566 ? 6.400 -12.026 27.180 1.00 88.88 566 ARG A N 1
ATOM 4433 C CA . ARG A 1 566 ? 6.488 -12.150 28.637 1.00 88.88 566 ARG A CA 1
ATOM 4434 C C . ARG A 1 566 ? 7.621 -11.290 29.197 1.00 88.88 566 ARG A C 1
ATOM 4436 O O . ARG A 1 566 ? 7.396 -10.564 30.161 1.00 88.88 566 ARG A O 1
ATOM 4443 N N . ALA A 1 567 ? 8.801 -11.333 28.578 1.00 88.56 567 ALA A N 1
ATOM 4444 C CA . ALA A 1 567 ? 9.937 -10.508 28.979 1.00 88.56 567 ALA A CA 1
ATOM 4445 C C . ALA A 1 567 ? 9.632 -9.006 28.854 1.00 88.56 567 ALA A C 1
ATOM 4447 O O . ALA A 1 567 ? 9.898 -8.253 29.786 1.00 88.56 567 ALA A O 1
ATOM 4448 N N . ALA A 1 568 ? 9.022 -8.575 27.746 1.00 87.00 568 ALA A N 1
ATOM 4449 C CA . ALA A 1 568 ? 8.674 -7.171 27.532 1.00 87.00 568 ALA A CA 1
ATOM 4450 C C . ALA A 1 568 ? 7.611 -6.657 28.519 1.00 87.00 568 ALA A C 1
ATOM 4452 O O . ALA A 1 568 ? 7.680 -5.517 28.972 1.00 87.00 568 ALA A O 1
ATOM 4453 N N . LEU A 1 569 ? 6.633 -7.495 28.875 1.00 87.25 569 LEU A N 1
ATOM 4454 C CA . LEU A 1 569 ? 5.574 -7.134 29.818 1.00 87.25 569 LEU A CA 1
ATOM 4455 C C . LEU A 1 569 ? 6.045 -7.114 31.277 1.00 87.25 569 LEU A C 1
ATOM 4457 O O . LEU A 1 569 ? 5.430 -6.427 32.087 1.00 87.25 569 LEU A O 1
ATOM 4461 N N . ALA A 1 570 ? 7.105 -7.843 31.633 1.00 86.25 570 ALA A N 1
ATOM 4462 C CA . ALA A 1 570 ? 7.578 -7.940 33.016 1.00 86.25 570 ALA A CA 1
ATOM 4463 C C . ALA A 1 570 ? 8.074 -6.598 33.593 1.00 86.25 570 ALA A C 1
ATOM 4465 O O . ALA A 1 570 ? 7.986 -6.379 34.800 1.00 86.25 570 ALA A O 1
ATOM 4466 N N . GLU A 1 571 ? 8.574 -5.700 32.741 1.00 80.88 571 GLU A N 1
ATOM 4467 C CA . GLU A 1 571 ? 9.151 -4.408 33.145 1.00 80.88 571 GLU A CA 1
ATOM 4468 C C . GLU A 1 571 ? 8.154 -3.238 33.065 1.00 80.88 571 GLU A C 1
ATOM 4470 O O . GLU A 1 571 ? 8.470 -2.118 33.468 1.00 80.88 571 GLU A O 1
ATOM 4475 N N . LEU A 1 572 ? 6.938 -3.482 32.567 1.00 89.00 572 LEU A N 1
ATOM 4476 C CA . LEU A 1 572 ? 5.920 -2.457 32.340 1.00 89.00 572 LEU A CA 1
ATOM 4477 C C . LEU A 1 572 ? 4.768 -2.561 33.341 1.00 89.00 572 LEU A C 1
ATOM 4479 O O . LEU A 1 572 ? 4.588 -3.566 34.025 1.00 89.00 572 LEU A O 1
ATOM 4483 N N . ARG A 1 573 ? 3.958 -1.502 33.409 1.00 91.38 573 ARG A N 1
ATOM 4484 C CA . ARG A 1 573 ? 2.663 -1.503 34.100 1.00 91.38 573 ARG A CA 1
ATOM 4485 C C . ARG A 1 573 ? 1.602 -0.975 33.157 1.00 91.38 573 ARG A C 1
ATOM 4487 O O . ARG A 1 573 ? 1.428 0.231 33.065 1.00 91.38 573 ARG A O 1
ATOM 4494 N N . LEU A 1 574 ? 0.959 -1.863 32.414 1.00 94.38 574 LEU A N 1
ATOM 4495 C CA . LEU A 1 574 ? 0.001 -1.498 31.377 1.00 94.38 574 LEU A CA 1
ATOM 4496 C C . LEU A 1 574 ? -1.420 -1.419 31.935 1.00 94.38 574 LEU A C 1
ATOM 4498 O O . LEU A 1 574 ? -1.814 -2.214 32.788 1.00 94.38 574 LEU A O 1
ATOM 4502 N N . GLU A 1 575 ? -2.187 -0.479 31.394 1.00 95.56 575 GLU A N 1
ATOM 4503 C CA . GLU A 1 575 ? -3.637 -0.363 31.571 1.00 95.56 575 GLU A CA 1
ATOM 4504 C C . GLU A 1 575 ? -4.379 -0.903 30.348 1.00 95.56 575 GLU A C 1
ATOM 4506 O O . GLU A 1 575 ? -5.472 -1.456 30.466 1.00 95.56 575 GLU A O 1
ATOM 4511 N N . VAL A 1 576 ? -3.759 -0.806 29.170 1.00 95.31 576 VAL A N 1
ATOM 4512 C CA . VAL A 1 576 ? -4.347 -1.230 27.903 1.00 95.31 576 VAL A CA 1
ATOM 4513 C C . VAL A 1 576 ? -3.319 -2.012 27.095 1.00 95.31 576 VAL A C 1
ATOM 4515 O O . VAL A 1 576 ? -2.226 -1.510 26.826 1.00 95.31 576 VAL A O 1
ATOM 4518 N N . LEU A 1 577 ? -3.686 -3.222 26.671 1.00 95.19 577 LEU A N 1
ATOM 4519 C CA . LEU A 1 577 ? -2.882 -4.054 25.780 1.00 95.19 577 LEU A CA 1
ATOM 4520 C C . LEU A 1 577 ? -3.727 -4.561 24.612 1.00 95.19 577 LEU A C 1
ATOM 4522 O O . LEU A 1 577 ? -4.706 -5.276 24.810 1.00 95.19 577 LEU A O 1
ATOM 4526 N N . TYR A 1 578 ? -3.309 -4.250 23.391 1.00 94.19 578 TYR A N 1
ATOM 4527 C CA . TYR A 1 578 ? -3.855 -4.853 22.177 1.00 94.19 578 TYR A CA 1
ATOM 4528 C C . TYR A 1 578 ? -2.788 -5.725 21.520 1.00 94.19 578 TYR A C 1
ATOM 4530 O O . TYR A 1 578 ? -1.709 -5.233 21.205 1.00 94.19 578 TYR A O 1
ATOM 4538 N N . LEU A 1 579 ? -3.087 -7.001 21.295 1.00 92.94 579 LEU A N 1
ATOM 4539 C CA . LEU A 1 579 ? -2.296 -7.901 20.462 1.00 92.94 579 LEU A CA 1
ATOM 4540 C C . LEU A 1 579 ? -2.989 -8.039 19.105 1.00 92.94 579 LEU A C 1
ATOM 4542 O O . LEU A 1 579 ? -4.187 -8.319 19.043 1.00 92.94 579 LEU A O 1
ATOM 4546 N N . HIS A 1 580 ? -2.236 -7.824 18.032 1.00 89.25 580 HIS A N 1
ATOM 4547 C CA . HIS A 1 580 ? -2.731 -7.865 16.662 1.00 89.25 580 HIS A CA 1
ATOM 4548 C C . HIS A 1 580 ? -1.837 -8.736 15.772 1.00 89.25 580 HIS A C 1
ATOM 4550 O O . HIS A 1 580 ? -0.612 -8.659 15.874 1.00 89.25 580 HIS A O 1
ATOM 4556 N N . MET A 1 581 ? -2.431 -9.529 14.874 1.00 84.25 581 MET A N 1
ATOM 4557 C CA . MET A 1 581 ? -1.711 -10.348 13.882 1.00 84.25 581 MET A CA 1
ATOM 4558 C C . MET A 1 581 ? -0.596 -11.206 14.504 1.00 84.25 581 MET A C 1
ATOM 4560 O O . MET A 1 581 ? 0.559 -11.162 14.075 1.00 84.25 581 MET A O 1
ATOM 4564 N N . ASN A 1 582 ? -0.928 -11.968 15.548 1.00 87.62 582 ASN A N 1
ATOM 4565 C CA . ASN A 1 582 ? 0.052 -12.767 16.277 1.00 87.62 582 ASN A CA 1
ATOM 4566 C C . ASN A 1 582 ? -0.327 -14.259 16.323 1.00 87.62 582 ASN A C 1
ATOM 4568 O O . ASN A 1 582 ? -1.187 -14.647 17.116 1.00 87.62 582 ASN A O 1
ATOM 4572 N N . PRO A 1 583 ? 0.325 -15.119 15.521 1.00 83.75 583 PRO A N 1
ATOM 4573 C CA . PRO A 1 583 ? 0.027 -16.550 15.497 1.00 83.75 583 PRO A CA 1
ATOM 4574 C C . PRO A 1 583 ? 0.735 -17.360 16.595 1.00 83.75 583 PRO A C 1
ATOM 4576 O O . PRO A 1 583 ? 0.372 -18.511 16.820 1.00 83.75 583 PRO A O 1
ATOM 4579 N N . HIS A 1 584 ? 1.743 -16.800 17.272 1.00 87.25 584 HIS A N 1
ATOM 4580 C CA . HIS A 1 584 ? 2.641 -17.557 18.155 1.00 87.25 584 HIS A CA 1
ATOM 4581 C C . HIS A 1 584 ? 2.306 -17.452 19.645 1.00 87.25 584 HIS A C 1
ATOM 4583 O O . HIS A 1 584 ? 2.735 -18.300 20.428 1.00 87.25 584 HIS A O 1
ATOM 4589 N N . VAL A 1 585 ? 1.563 -16.427 20.060 1.00 89.38 585 VAL A N 1
ATOM 4590 C CA . VAL A 1 585 ? 1.056 -16.318 21.429 1.00 89.38 585 VAL A CA 1
ATOM 4591 C C . VAL A 1 585 ? -0.094 -17.307 21.589 1.00 89.38 585 VAL A C 1
ATOM 4593 O O . VAL A 1 585 ? -1.111 -17.207 20.903 1.00 89.38 585 VAL A O 1
ATOM 4596 N N . THR A 1 586 ? 0.080 -18.268 22.495 1.00 89.88 586 THR A N 1
ATOM 4597 C CA . THR A 1 586 ? -0.911 -19.327 22.755 1.00 89.88 586 THR A CA 1
ATOM 4598 C C . THR A 1 586 ? -1.477 -19.259 24.165 1.00 89.88 586 THR A C 1
ATOM 4600 O O . THR A 1 586 ? -2.650 -19.564 24.375 1.00 89.88 586 THR A O 1
ATOM 4603 N N . ASP A 1 587 ? -0.673 -18.786 25.117 1.00 87.88 587 ASP A N 1
ATOM 4604 C CA . ASP A 1 587 ? -1.033 -18.675 26.522 1.00 87.88 587 ASP A CA 1
ATOM 4605 C C . ASP A 1 587 ? -0.932 -17.221 27.014 1.00 87.88 587 ASP A C 1
ATOM 4607 O O . ASP A 1 587 ? 0.080 -16.534 26.845 1.00 87.88 587 ASP A O 1
ATOM 4611 N N . LEU A 1 588 ? -2.017 -16.765 27.643 1.00 90.56 588 LEU A N 1
ATOM 4612 C CA . LEU A 1 588 ? -2.190 -15.417 28.183 1.00 90.56 588 LEU A CA 1
ATOM 4613 C C . LEU A 1 588 ? -1.797 -15.305 29.666 1.00 90.56 588 LEU A C 1
ATOM 4615 O O . LEU A 1 588 ? -1.917 -14.223 30.235 1.00 90.56 588 LEU A O 1
ATOM 4619 N N . SER A 1 589 ? -1.302 -16.374 30.301 1.00 88.19 589 SER A N 1
ATOM 4620 C CA . SER A 1 589 ? -0.859 -16.369 31.708 1.00 88.19 589 SER A CA 1
ATOM 4621 C C . SER A 1 589 ? 0.177 -15.282 32.022 1.00 88.19 589 SER A C 1
ATOM 4623 O O . SER A 1 589 ? 0.212 -14.745 33.128 1.00 88.19 589 SER A O 1
ATOM 4625 N N . ALA A 1 590 ? 0.984 -14.881 31.031 1.00 85.50 590 ALA A N 1
ATOM 4626 C CA . ALA A 1 590 ? 1.944 -13.785 31.156 1.00 85.50 590 ALA A CA 1
ATOM 4627 C C . ALA A 1 590 ? 1.285 -12.440 31.524 1.00 85.50 590 ALA A C 1
ATOM 4629 O O . ALA A 1 590 ? 1.932 -11.590 32.136 1.00 85.50 590 ALA A O 1
ATOM 4630 N N . LEU A 1 591 ? -0.003 -12.253 31.204 1.00 89.69 591 LEU A N 1
ATOM 4631 C CA . LEU A 1 591 ? -0.767 -11.062 31.582 1.00 89.69 591 LEU A CA 1
ATOM 4632 C C . LEU A 1 591 ? -1.042 -10.992 33.088 1.00 89.69 591 LEU A C 1
ATOM 4634 O O . LEU A 1 591 ? -1.310 -9.906 33.596 1.00 89.69 591 LEU A O 1
ATOM 4638 N N . GLY A 1 592 ? -0.908 -12.102 33.823 1.00 85.19 592 GLY A N 1
ATOM 4639 C CA . GLY A 1 592 ? -1.029 -12.124 35.282 1.00 85.19 592 GLY A CA 1
ATOM 4640 C C . GLY A 1 592 ? -0.033 -11.192 35.984 1.00 85.19 592 GLY A C 1
ATOM 4641 O O . GLY A 1 592 ? -0.356 -10.617 37.022 1.00 85.19 592 GLY A O 1
ATOM 4642 N N . ALA A 1 593 ? 1.132 -10.924 35.375 1.00 84.94 593 ALA A N 1
ATOM 4643 C CA . ALA A 1 593 ? 2.077 -9.912 35.863 1.00 84.94 593 ALA A CA 1
ATOM 4644 C C . ALA A 1 593 ? 1.464 -8.493 35.929 1.00 84.94 593 ALA A C 1
ATOM 4646 O O . ALA A 1 593 ? 1.933 -7.647 36.687 1.00 84.94 593 ALA A O 1
ATOM 4647 N N . GLN A 1 594 ? 0.396 -8.251 35.163 1.00 87.31 594 GLN A N 1
ATOM 4648 C CA . GLN A 1 594 ? -0.320 -6.982 35.035 1.00 87.31 594 GLN A CA 1
ATOM 4649 C C . GLN A 1 594 ? -1.689 -6.994 35.742 1.00 87.31 594 GLN A C 1
ATOM 4651 O O . GLN A 1 594 ? -2.475 -6.063 35.567 1.00 87.31 594 GLN A O 1
ATOM 4656 N N . ALA A 1 595 ? -1.999 -8.016 36.552 1.00 86.12 595 ALA A N 1
ATOM 4657 C CA . ALA A 1 595 ? -3.336 -8.224 37.124 1.00 86.12 595 ALA A CA 1
ATOM 4658 C C . ALA A 1 595 ? -3.889 -7.018 37.905 1.00 86.12 595 ALA A C 1
ATOM 4660 O O . ALA A 1 595 ? -5.094 -6.774 37.901 1.00 86.12 595 ALA A O 1
ATOM 4661 N N . GLY A 1 596 ? -3.021 -6.235 38.553 1.00 86.81 596 GLY A N 1
ATOM 4662 C CA . GLY A 1 596 ? -3.433 -5.053 39.311 1.00 86.81 596 GLY A CA 1
ATOM 4663 C C . GLY A 1 596 ? -3.753 -3.814 38.467 1.00 86.81 596 GLY A C 1
ATOM 4664 O O . GLY A 1 596 ? -4.442 -2.926 38.964 1.00 86.81 596 GLY A O 1
ATOM 4665 N N . THR A 1 597 ? -3.269 -3.727 37.224 1.00 92.62 597 THR A N 1
ATOM 4666 C CA . THR A 1 597 ? -3.333 -2.494 36.413 1.00 92.62 597 THR A CA 1
ATOM 4667 C C . THR A 1 597 ? -4.076 -2.655 35.097 1.00 92.62 597 THR A C 1
ATOM 4669 O O . THR A 1 597 ? -4.651 -1.679 34.629 1.00 92.62 597 THR A O 1
ATOM 4672 N N . LEU A 1 598 ? -4.094 -3.851 34.502 1.00 94.69 598 LEU A N 1
ATOM 4673 C CA . LEU A 1 598 ? -4.630 -4.055 33.159 1.00 94.69 598 LEU A CA 1
ATOM 4674 C C . LEU A 1 598 ? -6.162 -3.964 33.153 1.00 94.69 598 LEU A C 1
ATOM 4676 O O . LEU A 1 598 ? -6.852 -4.782 33.761 1.00 94.69 598 LEU A O 1
ATOM 4680 N N . GLN A 1 599 ? -6.683 -2.963 32.448 1.00 95.94 599 GLN A N 1
ATOM 4681 C CA . GLN A 1 599 ? -8.109 -2.651 32.356 1.00 95.94 599 GLN A CA 1
ATOM 4682 C C . GLN A 1 599 ? -8.721 -3.030 31.013 1.00 95.94 599 GLN A C 1
ATOM 4684 O O . GLN A 1 599 ? -9.926 -3.283 30.942 1.00 95.94 599 GLN A O 1
ATOM 4689 N N . GLN A 1 600 ? -7.924 -3.053 29.944 1.00 96.50 600 GLN A N 1
ATOM 4690 C CA . GLN A 1 600 ? -8.408 -3.381 28.608 1.00 96.50 600 GLN A CA 1
ATOM 4691 C C . GLN A 1 600 ? -7.472 -4.349 27.893 1.00 96.50 600 GLN A C 1
ATOM 4693 O O . GLN A 1 600 ? -6.260 -4.128 27.832 1.00 96.50 600 GLN A O 1
ATOM 4698 N N . VAL A 1 601 ? -8.059 -5.391 27.307 1.00 96.62 601 VAL A N 1
ATOM 4699 C CA . VAL A 1 601 ? -7.349 -6.368 26.479 1.00 96.62 601 VAL A CA 1
ATOM 4700 C C . VAL A 1 601 ? -8.033 -6.480 25.125 1.00 96.62 601 VAL A C 1
ATOM 4702 O O . VAL A 1 601 ? -9.246 -6.663 25.044 1.00 96.62 601 VAL A O 1
ATOM 4705 N N . GLY A 1 602 ? -7.247 -6.385 24.058 1.00 95.38 602 GLY A N 1
ATOM 4706 C CA . GLY A 1 602 ? -7.685 -6.666 22.698 1.00 95.38 602 GLY A CA 1
ATOM 4707 C C . GLY A 1 602 ? -6.864 -7.779 22.064 1.00 95.38 602 GLY A C 1
ATOM 4708 O O . GLY A 1 602 ? -5.641 -7.751 22.147 1.00 95.38 602 GLY A O 1
ATOM 4709 N N . LEU A 1 603 ? -7.525 -8.737 21.423 1.00 94.19 603 LEU A N 1
ATOM 4710 C CA . LEU A 1 603 ? -6.912 -9.859 20.716 1.00 94.19 603 LEU A CA 1
ATOM 4711 C C . LEU A 1 603 ? -7.517 -9.938 19.314 1.00 94.19 603 LEU A C 1
ATOM 4713 O O . LEU A 1 603 ? -8.644 -10.405 19.156 1.00 94.19 603 LEU A O 1
ATOM 4717 N N . ASP A 1 604 ? -6.785 -9.485 18.302 1.00 88.56 604 ASP A N 1
ATOM 4718 C CA . ASP A 1 604 ? -7.266 -9.438 16.918 1.00 88.56 604 ASP A CA 1
ATOM 4719 C C . ASP A 1 604 ? -6.319 -10.187 15.974 1.00 88.56 604 ASP A C 1
ATOM 4721 O O . ASP A 1 604 ? -5.117 -9.933 15.971 1.00 88.56 604 ASP A O 1
ATOM 4725 N N . THR A 1 605 ? -6.833 -11.134 15.183 1.00 85.75 605 THR A N 1
ATOM 4726 C CA . THR A 1 605 ? -6.007 -12.049 14.372 1.00 85.75 605 THR A CA 1
ATOM 4727 C C . THR A 1 605 ? -4.908 -12.721 15.222 1.00 85.75 605 THR A C 1
ATOM 4729 O O . THR A 1 605 ? -3.718 -12.678 14.907 1.00 85.75 605 THR A O 1
ATOM 4732 N N . CYS A 1 606 ? -5.292 -13.318 16.358 1.00 89.19 606 CYS A N 1
ATOM 4733 C CA . CYS A 1 606 ? -4.375 -14.045 17.252 1.00 89.19 606 CYS A CA 1
ATOM 4734 C C . CYS A 1 606 ? -4.713 -15.546 17.328 1.00 89.19 606 CYS A C 1
ATOM 4736 O O . CYS A 1 606 ? -5.152 -15.999 18.391 1.00 89.19 606 CYS A O 1
ATOM 4738 N N . PRO A 1 607 ? -4.599 -16.325 16.234 1.00 85.56 607 PRO A N 1
ATOM 4739 C CA . PRO A 1 607 ? -5.177 -17.673 16.132 1.00 85.56 607 PRO A CA 1
ATOM 4740 C C . PRO A 1 607 ? -4.613 -18.680 17.149 1.00 85.56 607 PRO A C 1
ATOM 4742 O O . PRO A 1 607 ? -5.325 -19.594 17.559 1.00 85.56 607 PRO A O 1
ATOM 4745 N N . GLY A 1 608 ? -3.382 -18.479 17.633 1.00 87.06 608 GLY A N 1
ATOM 4746 C CA . GLY A 1 608 ? -2.766 -19.336 18.652 1.00 87.06 608 GLY A CA 1
ATOM 4747 C C . GLY A 1 608 ? -3.479 -19.318 20.012 1.00 87.06 608 GLY A C 1
ATOM 4748 O O . GLY A 1 608 ? -3.428 -20.305 20.745 1.00 87.06 608 GLY A O 1
ATOM 4749 N N . VAL A 1 609 ? -4.184 -18.234 20.353 1.00 91.50 609 VAL A N 1
ATOM 4750 C CA . VAL A 1 609 ? -4.880 -18.091 21.642 1.00 91.50 609 VAL A CA 1
ATOM 4751 C C . VAL A 1 609 ? -6.181 -18.898 21.649 1.00 91.50 609 VAL A C 1
ATOM 4753 O O . VAL A 1 609 ? -7.226 -18.414 21.231 1.00 91.50 609 VAL A O 1
ATOM 4756 N N . GLN A 1 610 ? -6.154 -20.131 22.143 1.00 89.44 610 GLN A N 1
ATOM 4757 C CA . GLN A 1 610 ? -7.338 -21.006 22.130 1.00 89.44 610 GLN A CA 1
ATOM 4758 C C . GLN A 1 610 ? -8.187 -20.950 23.409 1.00 89.44 610 GLN A C 1
ATOM 4760 O O . GLN A 1 610 ? -9.257 -21.549 23.450 1.00 89.44 610 GLN A O 1
ATOM 4765 N N . SER A 1 611 ? -7.757 -20.221 24.445 1.00 91.56 611 SER A N 1
ATOM 4766 C CA . SER A 1 611 ? -8.496 -20.094 25.707 1.00 91.56 611 SER A CA 1
ATOM 4767 C C . SER A 1 611 ? -8.348 -18.705 26.319 1.00 91.56 611 SER A C 1
ATOM 4769 O O . SER A 1 611 ? -7.246 -18.166 26.405 1.00 91.56 611 SER A O 1
ATOM 4771 N N . LEU A 1 612 ? -9.464 -18.146 26.797 1.00 93.88 612 LEU A N 1
ATOM 4772 C CA . LEU A 1 612 ? -9.507 -16.873 27.527 1.00 93.88 612 LEU A CA 1
ATOM 4773 C C . LEU A 1 612 ? -9.444 -17.050 29.053 1.00 93.88 612 LEU A C 1
ATOM 4775 O O . LEU A 1 612 ? -9.523 -16.068 29.786 1.00 93.88 612 LEU A O 1
ATOM 4779 N N . THR A 1 613 ? -9.296 -18.284 29.547 1.00 93.31 613 THR A N 1
ATOM 4780 C CA . THR A 1 613 ? -9.301 -18.595 30.990 1.00 93.31 613 THR A CA 1
ATOM 4781 C C . THR A 1 613 ? -8.314 -17.747 31.802 1.00 93.31 613 THR A C 1
ATOM 4783 O O . THR A 1 613 ? -8.739 -17.218 32.830 1.00 93.31 613 THR A O 1
ATOM 4786 N N . PRO A 1 614 ? -7.063 -17.503 31.353 1.00 92.75 614 PRO A N 1
ATOM 4787 C CA . PRO A 1 614 ? -6.130 -16.666 32.112 1.00 92.75 614 PRO A CA 1
ATOM 4788 C C . PRO A 1 614 ? -6.610 -15.221 32.329 1.00 92.75 614 PRO A C 1
ATOM 4790 O O . PRO A 1 614 ? -6.215 -14.583 33.299 1.00 92.75 614 PRO A O 1
ATOM 4793 N N . LEU A 1 615 ? -7.502 -14.694 31.478 1.00 93.25 615 LEU A N 1
ATOM 4794 C CA . LEU A 1 615 ? -8.054 -13.345 31.658 1.00 93.25 615 LEU A CA 1
ATOM 4795 C C . LEU A 1 615 ? -8.981 -13.245 32.877 1.00 93.25 615 LEU A C 1
ATOM 4797 O O . LEU A 1 615 ? -9.188 -12.150 33.393 1.00 93.25 615 LEU A O 1
ATOM 4801 N N . THR A 1 616 ? -9.517 -14.369 33.365 1.00 91.00 616 THR A N 1
ATOM 4802 C CA . THR A 1 616 ? -10.373 -14.407 34.567 1.00 91.00 616 THR A CA 1
ATOM 4803 C C . THR A 1 616 ? -9.632 -14.079 35.857 1.00 91.00 616 THR A C 1
ATOM 4805 O O . THR A 1 616 ? -10.258 -13.701 36.847 1.00 91.00 616 THR A O 1
ATOM 4808 N N . GLU A 1 617 ? -8.302 -14.135 35.824 1.00 90.06 617 GLU A N 1
ATOM 4809 C CA . GLU A 1 617 ? -7.428 -13.757 36.931 1.00 90.06 617 GLU A CA 1
ATOM 4810 C C . GLU A 1 617 ? -7.126 -12.248 36.965 1.00 90.06 617 GLU A C 1
ATOM 4812 O O . GLU A 1 617 ? -6.435 -11.787 37.871 1.00 90.06 617 GLU A O 1
ATOM 4817 N N . LEU A 1 618 ? -7.646 -11.462 36.011 1.00 92.94 618 LEU A N 1
ATOM 4818 C CA . LEU A 1 618 ? -7.444 -10.013 35.927 1.00 92.94 618 LEU A CA 1
ATOM 4819 C C . LEU A 1 618 ? -8.613 -9.261 36.598 1.00 92.94 618 LEU A C 1
ATOM 4821 O O . LEU A 1 618 ? -9.638 -9.014 35.956 1.00 92.94 618 LEU A O 1
ATOM 4825 N N . PRO A 1 619 ? -8.503 -8.859 37.882 1.00 91.75 619 PRO A N 1
ATOM 4826 C CA . PRO A 1 619 ? -9.609 -8.245 38.623 1.00 91.75 619 PRO A CA 1
ATOM 4827 C C . PRO A 1 619 ? -10.036 -6.880 38.069 1.00 91.75 619 PRO A C 1
ATOM 4829 O O . PRO A 1 619 ? -11.185 -6.478 38.254 1.00 91.75 619 PRO A O 1
ATOM 4832 N N . SER A 1 620 ? -9.130 -6.171 37.395 1.00 93.44 620 SER A N 1
ATOM 4833 C CA . SER A 1 620 ? -9.359 -4.818 36.882 1.00 93.44 620 SER A CA 1
ATOM 4834 C C . SER A 1 620 ? -9.853 -4.781 35.430 1.00 93.44 620 SER A C 1
ATOM 4836 O O . SER A 1 620 ? -10.025 -3.688 34.902 1.00 93.44 620 SER A O 1
ATOM 4838 N N . LEU A 1 621 ? -10.092 -5.926 34.773 1.00 95.75 621 LEU A N 1
ATOM 4839 C CA . LEU A 1 621 ? -10.431 -5.979 33.346 1.00 95.75 621 LEU A CA 1
ATOM 4840 C C . LEU A 1 621 ? -11.870 -5.506 33.059 1.00 95.75 621 LEU A C 1
ATOM 4842 O O . LEU A 1 621 ? -12.841 -6.238 33.241 1.00 95.75 621 LEU A O 1
ATOM 4846 N N . VAL A 1 622 ? -12.002 -4.286 32.536 1.00 96.44 622 VAL A N 1
ATOM 4847 C CA . VAL A 1 622 ? -13.287 -3.629 32.244 1.00 96.44 622 VAL A CA 1
ATOM 4848 C C . VAL A 1 622 ? -13.711 -3.780 30.780 1.00 96.44 622 VAL A C 1
ATOM 4850 O O . VAL A 1 622 ? -14.916 -3.781 30.494 1.00 96.44 622 VAL A O 1
ATOM 4853 N N . ALA A 1 623 ? -12.755 -3.909 29.854 1.00 96.69 623 ALA A N 1
ATOM 4854 C CA . ALA A 1 623 ? -13.029 -4.029 28.424 1.00 96.69 623 ALA A CA 1
ATOM 4855 C C . ALA A 1 623 ? -12.261 -5.182 27.769 1.00 96.69 623 ALA A C 1
ATOM 4857 O O . ALA A 1 623 ? -11.051 -5.324 27.949 1.00 96.69 623 ALA A O 1
ATOM 4858 N N . LEU A 1 624 ? -12.966 -5.961 26.952 1.00 96.94 624 LEU A N 1
ATOM 4859 C CA . LEU A 1 624 ? -12.397 -7.055 26.174 1.00 96.94 624 LEU A CA 1
ATOM 4860 C C . LEU A 1 624 ? -12.807 -6.921 24.707 1.00 96.94 624 LEU A C 1
ATOM 4862 O O . LEU A 1 624 ? -13.992 -6.797 24.408 1.00 96.94 624 LEU A O 1
ATOM 4866 N N . SER A 1 625 ? -11.834 -6.976 23.802 1.00 95.38 625 SER A N 1
ATOM 4867 C CA . SER A 1 625 ? -12.061 -7.098 22.362 1.00 95.38 625 SER A CA 1
ATOM 4868 C C . SER A 1 625 ? -11.414 -8.378 21.857 1.00 95.38 625 SER A C 1
ATOM 4870 O O . SER A 1 625 ? -10.234 -8.608 22.113 1.00 95.38 625 SER A O 1
ATOM 4872 N N . VAL A 1 626 ? -12.170 -9.234 21.177 1.00 94.50 626 VAL A N 1
ATOM 4873 C CA . VAL A 1 626 ? -11.669 -10.525 20.693 1.00 94.50 626 VAL A CA 1
ATOM 4874 C C . VAL A 1 626 ? -12.134 -10.827 19.281 1.00 94.50 626 VAL A C 1
ATOM 4876 O O . VAL A 1 626 ? -13.273 -10.566 18.892 1.00 94.50 626 VAL A O 1
ATOM 4879 N N . ASP A 1 627 ? -11.239 -11.439 18.525 1.00 89.25 627 ASP A N 1
ATOM 4880 C CA . ASP A 1 627 ? -11.532 -12.048 17.244 1.00 89.25 627 ASP A CA 1
ATOM 4881 C C . ASP A 1 627 ? -12.048 -13.494 17.394 1.00 89.25 627 ASP A C 1
ATOM 4883 O O . ASP A 1 627 ? -11.342 -14.399 17.860 1.00 89.25 627 ASP A O 1
ATOM 4887 N N . ALA A 1 628 ? -13.313 -13.642 16.994 1.00 86.50 628 ALA A N 1
ATOM 4888 C CA . ALA A 1 628 ? -14.157 -14.826 16.875 1.00 86.50 628 ALA A CA 1
ATOM 4889 C C . ALA A 1 628 ? -13.700 -15.914 15.889 1.00 86.50 628 ALA A C 1
ATOM 4891 O O . ALA A 1 628 ? -14.182 -17.049 15.952 1.00 86.50 628 ALA A O 1
ATOM 4892 N N . MET A 1 629 ? -12.859 -15.554 14.917 1.00 83.50 629 MET A N 1
ATOM 4893 C CA . MET A 1 629 ? -12.619 -16.383 13.739 1.00 83.50 629 MET A CA 1
ATOM 4894 C C . MET A 1 629 ? -11.871 -17.678 14.091 1.00 83.50 629 MET A C 1
ATOM 4896 O O . MET A 1 629 ? -10.879 -17.660 14.816 1.00 83.50 629 MET A O 1
ATOM 4900 N N . ASN A 1 630 ? -12.366 -18.813 13.580 1.00 77.75 630 ASN A N 1
ATOM 4901 C CA . ASN A 1 630 ? -11.762 -20.147 13.726 1.00 77.75 630 ASN A CA 1
ATOM 4902 C C . ASN A 1 630 ? -11.434 -20.560 15.177 1.00 77.75 630 ASN A C 1
ATOM 4904 O O . ASN A 1 630 ? -10.456 -21.261 15.439 1.00 77.75 630 ASN A O 1
ATOM 4908 N N . ARG A 1 631 ? -12.265 -20.136 16.137 1.00 84.69 631 ARG A N 1
ATOM 4909 C CA . ARG A 1 631 ? -12.124 -20.473 17.562 1.00 84.69 631 ARG A CA 1
ATOM 4910 C C . ARG A 1 631 ? -12.927 -21.719 17.957 1.00 84.69 631 ARG A C 1
ATOM 4912 O O . ARG A 1 631 ? -13.972 -21.980 17.355 1.00 84.69 631 ARG A O 1
ATOM 4919 N N . PRO A 1 632 ? -12.495 -22.469 18.991 1.00 84.88 632 PRO A N 1
ATOM 4920 C CA . PRO A 1 632 ? -13.297 -23.558 19.538 1.00 84.88 632 PRO A CA 1
ATOM 4921 C C . PRO A 1 632 ? -14.599 -23.026 20.161 1.00 84.88 632 PRO A C 1
ATOM 4923 O O . PRO A 1 632 ? -14.690 -21.865 20.563 1.00 84.88 632 PRO A O 1
ATOM 4926 N N . ALA A 1 633 ? -15.629 -23.874 20.232 1.00 81.81 633 ALA A N 1
ATOM 4927 C CA . ALA A 1 633 ? -16.976 -23.466 20.649 1.00 81.81 633 ALA A CA 1
ATOM 4928 C C . ALA A 1 633 ? -17.040 -22.917 22.087 1.00 81.81 633 ALA A C 1
ATOM 4930 O O . ALA A 1 633 ? -17.908 -22.107 22.405 1.00 81.81 633 ALA A O 1
ATOM 4931 N N . ASP A 1 634 ? -16.121 -23.346 22.946 1.00 87.12 634 ASP A N 1
ATOM 4932 C CA . ASP A 1 634 ? -15.995 -22.939 24.341 1.00 87.12 634 ASP A CA 1
ATOM 4933 C C . ASP A 1 634 ? -15.036 -21.755 24.556 1.00 87.12 634 ASP A C 1
ATOM 4935 O O . ASP A 1 634 ? -14.917 -21.272 25.680 1.00 87.12 634 ASP A O 1
ATOM 4939 N N . PHE A 1 635 ? -14.407 -21.224 23.501 1.00 90.75 635 PHE A N 1
ATOM 4940 C CA . PHE A 1 635 ? -13.417 -20.140 23.581 1.00 90.75 635 PHE A CA 1
ATOM 4941 C C . PHE A 1 635 ? -13.892 -18.927 24.391 1.00 90.75 635 PHE A C 1
ATOM 4943 O O . PHE A 1 635 ? -13.135 -18.357 25.177 1.00 90.75 635 PHE A O 1
ATOM 4950 N N . LEU A 1 636 ? -15.156 -18.538 24.202 1.00 91.62 636 LEU A N 1
ATOM 4951 C CA . LEU A 1 636 ? -15.760 -17.384 24.866 1.00 91.62 636 LEU A CA 1
ATOM 4952 C C . LEU A 1 636 ? -16.332 -17.714 26.250 1.00 91.62 636 LEU A C 1
ATOM 4954 O O . LEU A 1 636 ? -16.661 -16.789 26.985 1.00 91.62 636 LEU A O 1
ATOM 4958 N N . MET A 1 637 ? -16.450 -18.989 26.638 1.00 91.62 637 MET A N 1
ATOM 4959 C CA . MET A 1 637 ? -17.039 -19.376 27.929 1.00 91.62 637 MET A CA 1
ATOM 4960 C C . MET A 1 637 ? -16.402 -18.676 29.139 1.00 91.62 637 MET A C 1
ATOM 4962 O O . MET A 1 637 ? -17.152 -18.242 30.013 1.00 91.62 637 MET A O 1
ATOM 4966 N N . PRO A 1 638 ? -15.070 -18.470 29.207 1.00 93.44 638 PRO A N 1
ATOM 4967 C CA . PRO A 1 638 ? -14.450 -17.760 30.325 1.00 93.44 638 PRO A CA 1
ATOM 4968 C C . PRO A 1 638 ? -14.906 -16.304 30.491 1.00 93.44 638 PRO A C 1
ATOM 4970 O O . PRO A 1 638 ? -14.746 -15.747 31.576 1.00 93.44 638 PRO A O 1
ATOM 4973 N N . VAL A 1 639 ? -15.509 -15.686 29.465 1.00 92.50 639 VAL A N 1
ATOM 4974 C CA . VAL A 1 639 ? -16.003 -14.302 29.531 1.00 92.50 639 VAL A CA 1
ATOM 4975 C C . VAL A 1 639 ? -17.009 -14.126 30.669 1.00 92.50 639 VAL A C 1
ATOM 4977 O O . VAL A 1 639 ? -16.974 -13.093 31.328 1.00 92.50 639 VAL A O 1
ATOM 4980 N N . THR A 1 640 ? -17.836 -15.134 30.984 1.00 90.62 640 THR A N 1
ATOM 4981 C CA . THR A 1 640 ? -18.802 -15.073 32.104 1.00 90.62 640 THR A CA 1
ATOM 4982 C C . THR A 1 640 ? -18.143 -14.931 33.477 1.00 90.62 640 THR A C 1
ATOM 4984 O O . THR A 1 640 ? -18.797 -14.512 34.428 1.00 90.62 640 THR A O 1
ATOM 4987 N N . GLY A 1 641 ? -16.865 -15.303 33.601 1.00 89.81 641 GLY A N 1
ATOM 4988 C CA . GLY A 1 641 ? -16.087 -15.198 34.836 1.00 89.81 641 GLY A CA 1
ATOM 4989 C C . GLY A 1 641 ? -15.448 -13.823 35.069 1.00 89.81 641 GLY A C 1
ATOM 4990 O O . GLY A 1 641 ? -14.910 -13.587 36.152 1.00 89.81 641 GLY A O 1
ATOM 4991 N N . LEU A 1 642 ? -15.499 -12.912 34.088 1.00 92.56 642 LEU A N 1
ATOM 4992 C CA . LEU A 1 642 ? -14.837 -11.603 34.125 1.00 92.56 642 LEU A CA 1
ATOM 4993 C C . LEU A 1 642 ? -15.628 -10.575 34.948 1.00 92.56 642 LEU A C 1
ATOM 4995 O O . LEU A 1 642 ? -16.357 -9.743 34.423 1.00 92.56 642 LEU A O 1
ATOM 4999 N N . ARG A 1 643 ? -15.445 -10.604 36.269 1.00 89.50 643 ARG A N 1
ATOM 5000 C CA . ARG A 1 643 ? -16.285 -9.893 37.257 1.00 89.50 643 ARG A CA 1
ATOM 5001 C C . ARG A 1 643 ? -16.523 -8.398 37.000 1.00 89.50 643 ARG A C 1
ATOM 5003 O O . ARG A 1 643 ? -17.580 -7.896 37.371 1.00 89.50 643 ARG A O 1
ATOM 5010 N N . THR A 1 644 ? -15.555 -7.686 36.430 1.00 93.56 644 THR A N 1
ATOM 5011 C CA . THR A 1 644 ? -15.598 -6.228 36.208 1.00 93.56 644 THR A CA 1
ATOM 5012 C C . THR A 1 644 ? -15.887 -5.837 34.757 1.00 93.56 644 THR A C 1
ATOM 5014 O O . THR A 1 644 ? -15.965 -4.646 34.445 1.00 93.56 644 THR A O 1
ATOM 5017 N N . LEU A 1 645 ? -16.114 -6.816 33.874 1.00 96.38 645 LEU A N 1
ATOM 5018 C CA . LEU A 1 645 ? -16.307 -6.581 32.450 1.00 96.38 645 LEU A CA 1
ATOM 5019 C C . LEU A 1 645 ? -17.606 -5.818 32.175 1.00 96.38 645 LEU A C 1
ATOM 5021 O O . LEU A 1 645 ? -18.707 -6.287 32.477 1.00 96.38 645 LEU A O 1
ATOM 5025 N N . SER A 1 646 ? -17.468 -4.661 31.527 1.00 96.69 646 SER A N 1
ATOM 5026 C CA . SER A 1 646 ? -18.586 -3.795 31.139 1.00 96.69 646 SER A CA 1
ATOM 5027 C C . SER A 1 646 ? -18.669 -3.536 29.631 1.00 96.69 646 SER A C 1
ATOM 5029 O O . SER A 1 646 ? -19.759 -3.228 29.137 1.00 96.69 646 SER A O 1
ATOM 5031 N N . TYR A 1 647 ? -17.559 -3.696 28.903 1.00 97.00 647 TYR A N 1
ATOM 5032 C CA . TYR A 1 647 ? -17.474 -3.553 27.449 1.00 97.00 647 TYR A CA 1
ATOM 5033 C C . TYR A 1 647 ? -16.959 -4.848 26.820 1.00 97.00 647 TYR A C 1
ATOM 5035 O O . TYR A 1 647 ? -15.881 -5.325 27.175 1.00 97.00 647 TYR A O 1
ATOM 5043 N N . LEU A 1 648 ? -17.711 -5.393 25.865 1.00 96.94 648 LEU A N 1
ATOM 5044 C CA . LEU A 1 648 ? -17.326 -6.575 25.103 1.00 96.94 648 LEU A CA 1
ATOM 5045 C C . LEU A 1 648 ? -17.445 -6.302 23.604 1.00 96.94 648 LEU A C 1
ATOM 5047 O O . LEU A 1 648 ? -18.506 -5.922 23.108 1.00 96.94 648 LEU A O 1
ATOM 5051 N N . GLU A 1 649 ? -16.359 -6.534 22.880 1.00 95.00 649 GLU A N 1
ATOM 5052 C CA . GLU A 1 649 ? -16.309 -6.482 21.427 1.00 95.00 649 GLU A CA 1
ATOM 5053 C C . GLU A 1 649 ? -15.916 -7.844 20.862 1.00 95.00 649 GLU A C 1
ATOM 5055 O O . GLU A 1 649 ? -14.925 -8.443 21.271 1.00 95.00 649 GLU A O 1
ATOM 5060 N N . ILE A 1 650 ? -16.712 -8.329 19.914 1.00 93.44 650 ILE A N 1
ATOM 5061 C CA . ILE A 1 650 ? -16.490 -9.592 19.222 1.00 93.44 650 ILE A CA 1
ATOM 5062 C C . ILE A 1 650 ? -16.462 -9.307 17.728 1.00 93.44 650 ILE A C 1
ATOM 5064 O O . ILE A 1 650 ? -17.461 -8.881 17.142 1.00 93.44 650 ILE A O 1
ATOM 5068 N N . SER A 1 651 ? -15.311 -9.545 17.118 1.00 88.69 651 SER A N 1
ATOM 5069 C CA . SER A 1 651 ? -15.106 -9.422 15.675 1.00 88.69 651 SER A CA 1
ATOM 5070 C C . SER A 1 651 ? -15.186 -10.793 15.005 1.00 88.69 651 SER A C 1
ATOM 5072 O O . SER A 1 651 ? -14.930 -11.803 15.652 1.00 88.69 651 SER A O 1
ATOM 5074 N N . ARG A 1 652 ? -15.575 -10.833 13.723 1.00 83.12 652 ARG A N 1
ATOM 5075 C CA . ARG A 1 652 ? -15.673 -12.051 12.890 1.00 83.12 652 ARG A CA 1
ATOM 5076 C C . ARG A 1 652 ? -16.372 -13.232 13.584 1.00 83.12 652 ARG A C 1
ATOM 5078 O O . ARG A 1 652 ? -15.898 -14.365 13.584 1.00 83.12 652 ARG A O 1
ATOM 5085 N N . LEU A 1 653 ? -17.534 -12.972 14.187 1.00 85.44 653 LEU A N 1
ATOM 5086 C CA . LEU A 1 653 ? -18.345 -14.015 14.818 1.00 85.44 653 LEU A CA 1
ATOM 5087 C C . LEU A 1 653 ? -18.858 -15.015 13.766 1.00 85.44 653 LEU A C 1
ATOM 5089 O O . LEU A 1 653 ? -19.779 -14.695 13.011 1.00 85.44 653 LEU A O 1
ATOM 5093 N N . ALA A 1 654 ? -18.308 -16.231 13.752 1.00 78.94 654 ALA A N 1
ATOM 5094 C CA . ALA A 1 654 ? -18.594 -17.243 12.729 1.00 78.94 654 ALA A CA 1
ATOM 5095 C C . ALA A 1 654 ? -20.066 -17.698 12.684 1.00 78.94 654 ALA A C 1
ATOM 5097 O O . ALA A 1 654 ? -20.608 -17.945 11.607 1.00 78.94 654 ALA A O 1
ATOM 5098 N N . SER A 1 655 ? -20.735 -17.791 13.841 1.00 81.44 655 SER A N 1
ATOM 5099 C CA . SER A 1 655 ? -22.142 -18.217 13.916 1.00 81.44 655 SER A CA 1
ATOM 5100 C C . SER A 1 655 ? -23.113 -17.178 13.355 1.00 81.44 655 SER A C 1
ATOM 5102 O O . SER A 1 655 ? -24.209 -17.539 12.932 1.00 81.44 655 SER A O 1
ATOM 5104 N N . GLY A 1 656 ? -22.743 -15.892 13.403 1.00 82.94 656 GLY A N 1
ATOM 5105 C CA . GLY A 1 656 ? -23.664 -14.783 13.160 1.00 82.94 656 GLY A CA 1
ATOM 5106 C C . GLY A 1 656 ? -24.864 -14.759 14.118 1.00 82.94 656 GLY A C 1
ATOM 5107 O O . GLY A 1 656 ? -25.869 -14.153 13.783 1.00 82.94 656 GLY A O 1
ATOM 5108 N N . GLN A 1 657 ? -24.802 -15.423 15.276 1.00 87.69 657 GLN A N 1
ATOM 5109 C CA . GLN A 1 657 ? -25.914 -15.532 16.233 1.00 87.69 657 GLN A CA 1
ATOM 5110 C C . GLN A 1 657 ? -25.481 -15.033 17.607 1.00 87.69 657 GLN A C 1
ATOM 5112 O O . GLN A 1 657 ? -24.514 -15.554 18.172 1.00 87.69 657 GLN A O 1
ATOM 5117 N N . VAL A 1 658 ? -26.209 -14.062 18.163 1.00 89.00 658 VAL A N 1
ATOM 5118 C CA . VAL A 1 658 ? -25.946 -13.534 19.510 1.00 89.00 658 VAL A CA 1
ATOM 5119 C C . VAL A 1 658 ? -26.312 -14.558 20.587 1.00 89.00 658 VAL A C 1
ATOM 5121 O O . VAL A 1 658 ? -25.634 -14.614 21.609 1.00 89.00 658 VAL A O 1
ATOM 5124 N N . SER A 1 659 ? -27.280 -15.445 20.342 1.00 88.81 659 SER A N 1
ATOM 5125 C CA . SER A 1 659 ? -27.660 -16.514 21.286 1.00 88.81 659 SER A CA 1
ATOM 5126 C C . SER A 1 659 ? -26.544 -17.521 21.581 1.00 88.81 659 SER A C 1
ATOM 5128 O O . SER A 1 659 ? -26.573 -18.210 22.599 1.00 88.81 659 SER A O 1
ATOM 5130 N N . ARG A 1 660 ? -25.553 -17.619 20.687 1.00 87.56 660 ARG A N 1
ATOM 5131 C CA . ARG A 1 660 ? -24.369 -18.473 20.852 1.00 87.56 660 ARG A CA 1
ATOM 5132 C C . ARG A 1 660 ? -23.291 -17.828 21.714 1.00 87.56 660 ARG A C 1
ATOM 5134 O O . ARG A 1 660 ? -22.336 -18.506 22.081 1.00 87.56 660 ARG A O 1
ATOM 5141 N N . LEU A 1 661 ? -23.418 -16.537 22.006 1.00 90.94 661 LEU A N 1
ATOM 5142 C CA . LEU A 1 661 ? -22.494 -15.829 22.871 1.00 90.94 661 LEU A CA 1
ATOM 5143 C C . LEU A 1 661 ? -22.860 -16.086 24.337 1.00 90.94 661 LEU A C 1
ATOM 5145 O O . LEU A 1 661 ? -24.036 -16.014 24.699 1.00 90.94 661 LEU A O 1
ATOM 5149 N N . PRO A 1 662 ? -21.873 -16.334 25.206 1.00 91.50 662 PRO A N 1
ATOM 5150 C CA . PRO A 1 662 ? -22.133 -16.468 26.626 1.00 91.50 662 PRO A CA 1
ATOM 5151 C C . PRO A 1 662 ? -22.492 -15.099 27.214 1.00 91.50 662 PRO A C 1
ATOM 5153 O O . PRO A 1 662 ? -21.662 -14.188 27.261 1.00 91.50 662 PRO A O 1
ATOM 5156 N N . ALA A 1 663 ? -23.745 -14.945 27.643 1.00 91.50 663 ALA A N 1
ATOM 5157 C CA . ALA A 1 663 ? -24.247 -13.682 28.165 1.00 91.50 663 ALA A CA 1
ATOM 5158 C C . ALA A 1 663 ? -23.565 -13.315 29.490 1.00 91.50 663 ALA A C 1
ATOM 5160 O O . ALA A 1 663 ? -23.607 -14.071 30.463 1.00 91.50 663 ALA A O 1
ATOM 5161 N N . HIS A 1 664 ? -22.935 -12.139 29.528 1.00 93.88 664 HIS A N 1
ATOM 5162 C CA . HIS A 1 664 ? -22.267 -11.634 30.723 1.00 93.88 664 HIS A CA 1
ATOM 5163 C C . HIS A 1 664 ? -23.193 -10.685 31.504 1.00 93.88 664 HIS A C 1
ATOM 5165 O O . HIS A 1 664 ? -23.647 -9.686 30.935 1.00 93.88 664 HIS A O 1
ATOM 5171 N N . PRO A 1 665 ? -23.427 -10.908 32.813 1.00 91.06 665 PRO A N 1
ATOM 5172 C CA . PRO A 1 665 ? -24.392 -10.123 33.587 1.00 91.06 665 PRO A CA 1
ATOM 5173 C C . PRO A 1 665 ? -23.967 -8.662 33.794 1.00 91.06 665 PRO A C 1
ATOM 5175 O O . PRO A 1 665 ? -24.817 -7.807 34.020 1.00 91.06 665 PRO A O 1
ATOM 5178 N N . GLY A 1 666 ? -22.668 -8.353 33.716 1.00 93.31 666 GLY A N 1
ATOM 5179 C CA . GLY A 1 666 ? -22.123 -6.998 33.883 1.00 93.31 666 GLY A CA 1
ATOM 5180 C C . GLY A 1 666 ? -21.916 -6.203 32.587 1.00 93.31 666 GLY A C 1
ATOM 5181 O O . GLY A 1 666 ? -21.648 -5.003 32.654 1.00 93.31 666 GLY A O 1
ATOM 5182 N N . VAL A 1 667 ? -22.038 -6.826 31.405 1.00 96.62 667 VAL A N 1
ATOM 5183 C CA . VAL A 1 667 ? -21.760 -6.129 30.137 1.00 96.62 667 VAL A CA 1
ATOM 5184 C C . VAL A 1 667 ? -22.869 -5.121 29.847 1.00 96.62 667 VAL A C 1
ATOM 5186 O O . VAL A 1 667 ? -24.044 -5.461 29.745 1.00 96.62 667 VAL A O 1
ATOM 5189 N N . THR A 1 668 ? -22.472 -3.860 29.697 1.00 96.81 668 THR A N 1
ATOM 5190 C CA . THR A 1 668 ? -23.362 -2.734 29.378 1.00 96.81 668 THR A CA 1
ATOM 5191 C C . THR A 1 668 ? -23.221 -2.278 27.929 1.00 96.81 668 THR A C 1
ATOM 5193 O O . THR A 1 668 ? -24.151 -1.669 27.395 1.00 96.81 668 THR A O 1
ATOM 5196 N N . HIS A 1 669 ? -22.084 -2.585 27.297 1.00 97.00 669 HIS A N 1
ATOM 5197 C CA . HIS A 1 669 ? -21.773 -2.264 25.908 1.00 97.00 669 HIS A CA 1
ATOM 5198 C C . HIS A 1 669 ? -21.342 -3.531 25.173 1.00 97.00 669 HIS A C 1
ATOM 5200 O O . HIS A 1 669 ? -20.325 -4.128 25.525 1.00 97.00 669 HIS A O 1
ATOM 5206 N N . LEU A 1 670 ? -22.097 -3.916 24.146 1.00 96.12 670 LEU A N 1
ATOM 5207 C CA . LEU A 1 670 ? -21.794 -5.067 23.301 1.00 96.12 670 LEU A CA 1
ATOM 5208 C C . LEU A 1 670 ? -21.621 -4.612 21.854 1.00 96.12 670 LEU A C 1
ATOM 5210 O O . LEU A 1 670 ? -22.528 -4.021 21.264 1.00 96.12 670 LEU A O 1
ATOM 5214 N N . LYS A 1 671 ? -20.466 -4.921 21.268 1.00 94.12 671 LYS A N 1
ATOM 5215 C CA . LYS A 1 671 ? -20.193 -4.722 19.846 1.00 94.12 671 LYS A CA 1
ATOM 5216 C C . LYS A 1 671 ? -19.958 -6.068 19.176 1.00 94.12 671 LYS A C 1
ATOM 5218 O O . LYS A 1 671 ? -19.053 -6.795 19.563 1.00 94.12 671 LYS A O 1
ATOM 5223 N N . VAL A 1 672 ? -20.741 -6.382 18.150 1.00 91.69 672 VAL A N 1
ATOM 5224 C CA . VAL A 1 672 ? -20.622 -7.629 17.388 1.00 91.69 672 VAL A CA 1
ATOM 5225 C C . VAL A 1 672 ? -20.420 -7.317 15.914 1.00 91.69 672 VAL A C 1
ATOM 5227 O O . VAL A 1 672 ? -21.171 -6.548 15.310 1.00 91.69 672 VAL A O 1
ATOM 5230 N N . SER A 1 673 ? -19.401 -7.934 15.327 1.00 86.06 673 SER A N 1
ATOM 5231 C CA . SER A 1 673 ? -19.140 -7.881 13.894 1.00 86.06 673 SER A CA 1
ATOM 5232 C C . SER A 1 673 ? -19.017 -9.289 13.327 1.00 86.06 673 SER A C 1
ATOM 5234 O O . SER A 1 673 ? -18.430 -10.166 13.955 1.00 86.06 673 SER A O 1
ATOM 5236 N N . SER A 1 674 ? -19.579 -9.515 12.142 1.00 82.62 674 SER A N 1
ATOM 5237 C CA . SER A 1 674 ? -19.538 -10.806 11.450 1.00 82.62 674 SER A CA 1
ATOM 5238 C C . SER A 1 674 ? -19.533 -10.603 9.937 1.00 82.62 674 SER A C 1
ATOM 5240 O O . SER A 1 674 ? -19.982 -9.565 9.435 1.00 82.62 674 SER A O 1
ATOM 5242 N N . ASP A 1 675 ? -19.061 -11.624 9.223 1.00 71.56 675 ASP A N 1
ATOM 5243 C CA . ASP A 1 675 ? -19.096 -11.674 7.765 1.00 71.56 675 ASP A CA 1
ATOM 5244 C C . ASP A 1 675 ? -20.499 -11.910 7.214 1.00 71.56 675 ASP A C 1
ATOM 5246 O O . ASP A 1 675 ? -20.799 -11.589 6.062 1.00 71.56 675 ASP A O 1
ATOM 5250 N N . ARG A 1 676 ? -21.392 -12.425 8.054 1.00 79.69 676 ARG A N 1
ATOM 5251 C CA . ARG A 1 676 ? -22.799 -12.641 7.734 1.00 79.69 676 ARG A CA 1
ATOM 5252 C C . ARG A 1 676 ? -23.666 -11.684 8.554 1.00 79.69 676 ARG A C 1
ATOM 5254 O O . ARG A 1 676 ? -23.207 -11.166 9.573 1.00 79.69 676 ARG A O 1
ATOM 5261 N N . PRO A 1 677 ? -24.912 -11.421 8.128 1.00 81.56 677 PRO A N 1
ATOM 5262 C CA . PRO A 1 677 ? -25.853 -10.685 8.958 1.00 81.56 677 PRO A CA 1
ATOM 5263 C C . PRO A 1 677 ? -25.993 -11.344 10.334 1.00 81.56 677 PRO A C 1
ATOM 5265 O O . PRO A 1 677 ? -26.2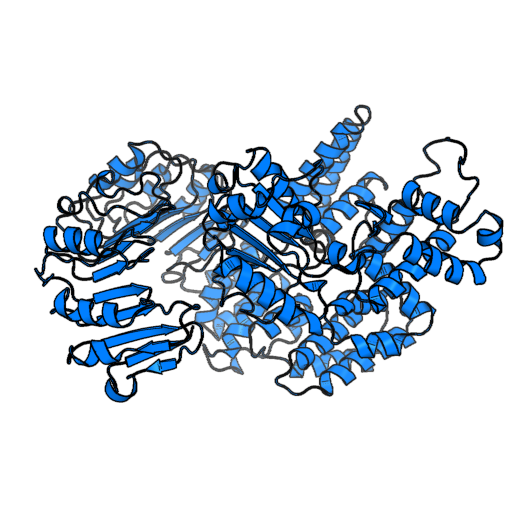23 -12.548 10.430 1.00 81.56 677 PRO A O 1
ATOM 5268 N N . VAL A 1 678 ? -25.838 -10.548 11.388 1.00 86.06 678 VAL A N 1
ATOM 5269 C CA . VAL A 1 678 ? -25.924 -11.003 12.774 1.00 86.06 678 VAL A CA 1
ATOM 5270 C C . VAL A 1 678 ? -27.393 -11.059 13.194 1.00 86.06 678 VAL A C 1
ATOM 5272 O O . VAL A 1 678 ? -28.090 -10.042 13.171 1.00 86.06 678 VAL A O 1
ATOM 5275 N N . ALA A 1 679 ? -27.849 -12.243 13.593 1.00 87.88 679 ALA A N 1
ATOM 5276 C CA . ALA A 1 679 ? -29.112 -12.457 14.278 1.00 87.88 679 ALA A CA 1
ATOM 5277 C C . ALA A 1 679 ? -28.999 -11.984 15.734 1.00 87.88 679 ALA A C 1
ATOM 5279 O O . ALA A 1 679 ? -28.055 -12.328 16.445 1.00 87.88 679 ALA A O 1
ATOM 5280 N N . LEU A 1 680 ? -29.970 -11.182 16.169 1.00 89.00 680 LEU A N 1
ATOM 5281 C CA . LEU A 1 680 ? -30.020 -10.574 17.505 1.00 89.00 680 LEU A CA 1
ATOM 5282 C C . LEU A 1 680 ? -30.838 -11.416 18.493 1.00 89.00 680 LEU A C 1
ATOM 5284 O O . LEU A 1 680 ? -31.508 -10.895 19.382 1.00 89.00 680 LEU A O 1
ATOM 5288 N N . ASP A 1 681 ? -30.795 -12.732 18.314 1.00 87.88 681 ASP A N 1
ATOM 5289 C CA . ASP A 1 681 ? -31.449 -13.707 19.171 1.00 87.88 681 ASP A CA 1
ATOM 5290 C C . ASP A 1 681 ? -30.763 -13.805 20.543 1.00 87.88 681 ASP A C 1
ATOM 5292 O O . ASP A 1 681 ? -29.574 -13.540 20.698 1.00 87.88 681 ASP A O 1
ATOM 5296 N N . GLY A 1 682 ? -31.521 -14.163 21.582 1.00 86.69 682 GLY A N 1
ATOM 5297 C CA . GLY A 1 682 ? -30.963 -14.357 22.926 1.00 86.69 682 GLY A CA 1
ATOM 5298 C C . GLY A 1 682 ? -30.490 -13.081 23.636 1.00 86.69 682 GLY A C 1
ATOM 5299 O O . GLY A 1 682 ? -29.903 -13.180 24.712 1.00 86.69 682 GLY A O 1
ATOM 5300 N N . LEU A 1 683 ? -30.776 -11.884 23.101 1.00 91.00 683 LEU A N 1
ATOM 5301 C CA . LEU A 1 683 ? -30.440 -10.616 23.763 1.00 91.00 683 LEU A CA 1
ATOM 5302 C C . LEU A 1 683 ? -31.015 -10.524 25.182 1.00 91.00 683 LEU A C 1
ATOM 5304 O O . LEU A 1 683 ? -30.358 -9.966 26.050 1.00 91.00 683 LEU A O 1
ATOM 5308 N N . ALA A 1 684 ? -32.184 -11.115 25.449 1.00 89.06 684 ALA A N 1
ATOM 5309 C CA . ALA A 1 684 ? -32.812 -11.120 26.774 1.00 89.06 684 ALA A CA 1
ATOM 5310 C C . ALA A 1 684 ? -31.908 -11.660 27.904 1.00 89.06 684 ALA A C 1
ATOM 5312 O O . ALA A 1 684 ? -32.093 -11.282 29.058 1.00 89.06 684 ALA A O 1
ATOM 5313 N N . ALA A 1 685 ? -30.913 -12.499 27.588 1.00 91.75 685 ALA A N 1
ATOM 5314 C CA . ALA A 1 685 ? -29.948 -13.002 28.564 1.00 91.75 685 ALA A CA 1
ATOM 5315 C C . ALA A 1 685 ? -28.924 -11.939 29.031 1.00 91.75 685 ALA A C 1
ATOM 5317 O O . ALA A 1 685 ? -28.240 -12.138 30.033 1.00 91.75 685 ALA A O 1
ATOM 5318 N N . TRP A 1 686 ? -28.803 -10.805 28.334 1.00 94.25 686 TRP A N 1
ATOM 5319 C CA . TRP A 1 686 ? -27.830 -9.742 28.611 1.00 94.25 686 TRP A CA 1
ATOM 5320 C C . TRP A 1 686 ? -28.399 -8.652 29.533 1.00 94.25 686 TRP A C 1
ATOM 5322 O O . TRP A 1 686 ? -28.514 -7.489 29.160 1.00 94.25 686 TRP A O 1
ATOM 5332 N N . GLU A 1 687 ? -28.730 -9.005 30.773 1.00 92.12 687 GLU A N 1
ATOM 5333 C CA . GLU A 1 687 ? -29.552 -8.186 31.684 1.00 92.12 687 GLU A CA 1
ATOM 5334 C C . GLU A 1 687 ? -29.114 -6.715 31.878 1.00 92.12 687 GLU A C 1
ATOM 5336 O O . GLU A 1 687 ? -29.957 -5.838 32.120 1.00 92.12 687 GLU A O 1
ATOM 5341 N N . SER A 1 688 ? -27.812 -6.426 31.783 1.00 94.94 688 SER A N 1
ATOM 5342 C CA . SER A 1 688 ? -27.235 -5.086 31.982 1.00 94.94 688 SER A CA 1
ATOM 5343 C C . SER A 1 688 ? -27.001 -4.291 30.694 1.00 94.94 688 SER A C 1
ATOM 5345 O O . SER A 1 688 ? -26.564 -3.138 30.770 1.00 94.94 688 SER A O 1
ATOM 5347 N N . LEU A 1 689 ? -27.297 -4.855 29.520 1.00 96.62 689 LEU A N 1
ATOM 5348 C CA . LEU A 1 689 ? -26.965 -4.257 28.230 1.00 96.62 689 LEU A CA 1
ATOM 5349 C C . LEU A 1 689 ? -27.745 -2.958 27.972 1.00 96.62 689 LEU A C 1
ATOM 5351 O O . LEU A 1 689 ? -28.969 -2.891 28.117 1.00 96.62 689 LEU A O 1
ATOM 5355 N N . ARG A 1 690 ? -27.016 -1.908 27.571 1.00 96.31 690 ARG A N 1
ATOM 5356 C CA . ARG A 1 690 ? -27.552 -0.564 27.283 1.00 96.31 690 ARG A CA 1
ATOM 5357 C C . ARG A 1 690 ? -27.133 -0.021 25.919 1.00 96.31 690 ARG A C 1
ATOM 5359 O O . ARG A 1 690 ? -27.905 0.728 25.322 1.00 96.31 690 ARG A O 1
ATOM 5366 N N . ASP A 1 691 ? -25.936 -0.363 25.446 1.00 96.06 691 ASP A N 1
ATOM 5367 C CA . ASP A 1 691 ? -25.399 0.036 24.140 1.00 96.06 691 ASP A CA 1
ATOM 5368 C C . ASP A 1 691 ? -25.104 -1.212 23.303 1.00 96.06 691 ASP A C 1
ATOM 5370 O O . ASP A 1 691 ? -24.304 -2.057 23.707 1.00 96.06 691 ASP A O 1
ATOM 5374 N N . LEU A 1 692 ? -25.769 -1.330 22.156 1.00 95.44 692 LEU A N 1
ATOM 5375 C CA . LEU A 1 692 ? -25.595 -2.431 21.218 1.00 95.44 692 LEU A CA 1
ATOM 5376 C C . LEU A 1 692 ? -25.109 -1.895 19.870 1.00 95.44 692 LEU A C 1
ATOM 5378 O O . LEU A 1 692 ? -25.768 -1.062 19.243 1.00 95.44 692 LEU A O 1
ATOM 5382 N N . GLN A 1 693 ? -23.986 -2.422 19.389 1.00 93.19 693 GLN A N 1
ATOM 5383 C CA . GLN A 1 693 ? -23.453 -2.127 18.066 1.00 93.19 693 GLN A CA 1
ATOM 5384 C C . GLN A 1 693 ? -23.292 -3.399 17.239 1.00 93.19 693 GLN A C 1
ATOM 5386 O O . GLN A 1 693 ? -22.635 -4.345 17.657 1.00 93.19 693 GLN A O 1
ATOM 5391 N N . VAL A 1 694 ? -23.842 -3.389 16.029 1.00 89.88 694 VAL A N 1
ATOM 5392 C CA . VAL A 1 694 ? -23.827 -4.531 15.114 1.00 89.88 694 VAL A CA 1
ATOM 5393 C C . VAL A 1 694 ? -23.374 -4.049 13.743 1.00 89.88 694 VAL A C 1
ATOM 5395 O O . VAL A 1 694 ? -23.999 -3.162 13.155 1.00 89.88 694 VAL A O 1
ATOM 5398 N N . SER A 1 695 ? -22.269 -4.597 13.233 1.00 79.44 695 SER A N 1
ATOM 5399 C CA . SER A 1 695 ? -21.691 -4.131 11.963 1.00 79.44 695 SER A CA 1
ATOM 5400 C C . SER A 1 695 ? -22.561 -4.466 10.750 1.00 79.44 695 SER A C 1
ATOM 5402 O O . SER A 1 695 ? -22.632 -3.662 9.824 1.00 79.44 695 SER A O 1
ATOM 5404 N N . ARG A 1 696 ? -23.227 -5.628 10.758 1.00 79.56 696 ARG A N 1
ATOM 5405 C CA . ARG A 1 696 ? -24.154 -6.087 9.716 1.00 79.56 696 ARG A CA 1
ATOM 5406 C C . ARG A 1 696 ? -25.361 -6.754 10.363 1.00 79.56 696 ARG A C 1
ATOM 5408 O O . ARG A 1 696 ? -25.239 -7.848 10.898 1.00 79.56 696 ARG A O 1
ATOM 5415 N N . ALA A 1 697 ? -26.517 -6.107 10.310 1.00 81.31 697 ALA A N 1
ATOM 5416 C CA . ALA A 1 697 ? -27.795 -6.667 10.741 1.00 81.31 697 ALA A CA 1
ATOM 5417 C C . ALA A 1 697 ? -28.630 -7.102 9.523 1.00 81.31 697 ALA A C 1
ATOM 5419 O O . ALA A 1 697 ? -28.536 -6.496 8.447 1.00 81.31 697 ALA A O 1
ATOM 5420 N N . GLY A 1 698 ? -29.427 -8.163 9.697 1.00 74.19 698 GLY A N 1
ATOM 5421 C CA . GLY A 1 698 ? -30.281 -8.731 8.646 1.00 74.19 698 GLY A CA 1
ATOM 5422 C C . GLY A 1 698 ? -31.410 -7.788 8.237 1.00 74.19 698 GLY A C 1
ATOM 5423 O O . GLY A 1 698 ? -31.377 -7.217 7.148 1.00 74.19 698 GLY A O 1
ATOM 5424 N N . SER A 1 699 ? -32.384 -7.587 9.123 1.00 79.88 699 SER A N 1
ATOM 5425 C CA . SER A 1 699 ? -33.511 -6.676 8.906 1.00 79.88 699 SER A CA 1
ATOM 5426 C C . SER A 1 699 ? -33.659 -5.686 10.064 1.00 79.88 699 SER A C 1
ATOM 5428 O O . SER A 1 699 ? -33.179 -5.922 11.178 1.00 79.88 699 SER A O 1
ATOM 5430 N N . LEU A 1 700 ? -34.320 -4.555 9.802 1.00 81.81 700 LEU A N 1
ATOM 5431 C CA . LEU A 1 700 ? -34.677 -3.606 10.856 1.00 81.81 700 LEU A CA 1
ATOM 5432 C C . LEU A 1 700 ? -35.757 -4.185 11.785 1.00 81.81 700 LEU A C 1
ATOM 5434 O O . LEU A 1 700 ? -35.707 -3.926 12.983 1.00 81.81 700 LEU A O 1
ATOM 5438 N N . ASP A 1 701 ? -36.690 -4.984 11.263 1.00 80.81 701 ASP A N 1
ATOM 5439 C CA . ASP A 1 701 ? -37.806 -5.543 12.036 1.00 80.81 701 ASP A CA 1
ATOM 5440 C C . ASP A 1 701 ? -37.325 -6.512 13.119 1.00 80.81 701 ASP A C 1
ATOM 5442 O O . ASP A 1 701 ? -37.735 -6.394 14.276 1.00 80.81 701 ASP A O 1
ATOM 5446 N N . ASP A 1 702 ? -36.380 -7.393 12.780 1.00 81.12 702 ASP A N 1
ATOM 5447 C CA . ASP A 1 702 ? -35.770 -8.314 13.745 1.00 81.12 702 ASP A CA 1
ATOM 5448 C C . ASP A 1 702 ? -35.040 -7.543 14.851 1.00 81.12 702 ASP A C 1
ATOM 5450 O O . ASP A 1 702 ? -35.140 -7.871 16.035 1.00 81.12 702 ASP A O 1
ATOM 5454 N N . ALA A 1 703 ? -34.339 -6.466 14.481 1.00 85.94 703 ALA A N 1
ATOM 5455 C CA . ALA A 1 703 ? -33.643 -5.624 15.443 1.00 85.94 703 ALA A CA 1
ATOM 5456 C C . ALA A 1 703 ? -34.609 -4.862 16.356 1.00 85.94 703 ALA A C 1
ATOM 5458 O O . ALA A 1 703 ? -34.378 -4.777 17.562 1.00 85.94 703 ALA A O 1
ATOM 5459 N N . VAL A 1 704 ? -35.708 -4.339 15.808 1.00 86.81 704 VAL A N 1
ATOM 5460 C CA . VAL A 1 704 ? -36.768 -3.687 16.585 1.00 86.81 704 VAL A CA 1
ATOM 5461 C C . VAL A 1 704 ? -37.392 -4.678 17.562 1.00 86.81 704 VAL A C 1
ATOM 5463 O O . VAL A 1 704 ? -37.524 -4.349 18.740 1.00 86.81 704 VAL A O 1
ATOM 5466 N N . ALA A 1 705 ? -37.748 -5.881 17.105 1.00 86.88 705 ALA A N 1
ATOM 5467 C CA . ALA A 1 705 ? -38.350 -6.912 17.942 1.00 86.88 705 ALA A CA 1
ATOM 5468 C C . ALA A 1 705 ? -37.427 -7.307 19.105 1.00 86.88 705 ALA A C 1
ATOM 5470 O O . ALA A 1 705 ? -37.854 -7.279 20.260 1.00 86.88 705 ALA A O 1
ATOM 5471 N N . ALA A 1 706 ? -36.150 -7.568 18.821 1.00 88.25 706 ALA A N 1
ATOM 5472 C CA . ALA A 1 706 ? -35.183 -7.980 19.833 1.00 88.25 706 ALA A CA 1
ATOM 5473 C C . ALA A 1 706 ? -34.885 -6.867 20.859 1.00 88.25 706 ALA A C 1
ATOM 5475 O O . ALA A 1 706 ? -34.817 -7.109 22.065 1.00 88.25 706 ALA A O 1
ATOM 5476 N N . VAL A 1 707 ? -34.767 -5.612 20.408 1.00 89.81 707 VAL A N 1
ATOM 5477 C CA . VAL A 1 707 ? -34.570 -4.455 21.300 1.00 89.81 707 VAL A CA 1
ATOM 5478 C C . VAL A 1 707 ? -35.816 -4.192 22.153 1.00 89.81 707 VAL A C 1
ATOM 5480 O O . VAL A 1 707 ? -35.694 -3.847 23.332 1.00 89.81 707 VAL A O 1
ATOM 5483 N N . ARG A 1 708 ? -37.014 -4.379 21.582 1.00 89.44 708 ARG A N 1
ATOM 5484 C CA . ARG A 1 708 ? -38.294 -4.257 22.293 1.00 89.44 708 ARG A CA 1
ATOM 5485 C C . ARG A 1 708 ? -38.400 -5.280 23.417 1.00 89.44 708 ARG A C 1
ATOM 5487 O O . ARG A 1 708 ? -38.776 -4.910 24.525 1.00 89.44 708 ARG A O 1
ATOM 5494 N N . GLU A 1 709 ? -38.063 -6.533 23.130 1.00 88.50 709 GLU A N 1
ATOM 5495 C CA . GLU A 1 709 ? -38.087 -7.626 24.103 1.00 88.50 709 GLU A CA 1
ATOM 5496 C C . GLU A 1 709 ? -37.098 -7.385 25.253 1.00 88.50 709 GLU A C 1
ATOM 5498 O O . GLU A 1 709 ? -37.434 -7.601 26.414 1.00 88.50 709 GLU A O 1
ATOM 5503 N N . HIS A 1 710 ? -35.914 -6.841 24.957 1.00 91.88 710 HIS A N 1
ATOM 5504 C CA . HIS A 1 710 ? -34.919 -6.508 25.977 1.00 91.88 710 HIS A CA 1
ATOM 5505 C C . HIS A 1 710 ? -35.333 -5.340 26.893 1.00 91.88 710 HIS A C 1
ATOM 5507 O O . HIS A 1 710 ? -35.007 -5.308 28.081 1.00 91.88 710 HIS A O 1
ATOM 5513 N N . GLY A 1 711 ? -35.964 -4.297 26.343 1.00 88.69 711 GLY A N 1
ATOM 5514 C CA . GLY A 1 711 ? -36.551 -3.175 27.095 1.00 88.69 711 GLY A CA 1
ATOM 5515 C C . GLY A 1 711 ? -35.588 -2.208 27.816 1.00 88.69 711 GLY A C 1
ATOM 5516 O O . GLY A 1 711 ? -36.033 -1.186 28.336 1.00 88.69 711 GLY A O 1
ATOM 5517 N N . ARG A 1 712 ? -34.277 -2.486 27.855 1.00 92.62 712 ARG A N 1
ATOM 5518 C CA . ARG A 1 712 ? -33.247 -1.653 28.536 1.00 92.62 712 ARG A CA 1
ATOM 5519 C C . ARG A 1 712 ? -32.215 -0.996 27.615 1.00 92.62 712 ARG A C 1
ATOM 5521 O O . ARG A 1 712 ? -31.498 -0.102 28.062 1.00 92.62 712 ARG A O 1
ATOM 5528 N N . ILE A 1 713 ? -32.146 -1.401 26.347 1.00 94.94 713 ILE A N 1
ATOM 5529 C CA . ILE A 1 713 ? -31.197 -0.836 25.380 1.00 94.94 713 ILE A CA 1
ATOM 5530 C C . ILE A 1 713 ? -31.603 0.608 25.070 1.00 94.94 713 ILE A C 1
ATOM 5532 O O . ILE A 1 713 ? -32.738 0.876 24.665 1.00 94.94 713 ILE A O 1
ATOM 5536 N N . THR A 1 714 ? -30.665 1.533 25.270 1.00 95.19 714 THR A N 1
ATOM 5537 C CA . THR A 1 714 ? -30.852 2.974 25.058 1.00 95.19 714 THR A CA 1
ATOM 5538 C C . THR A 1 714 ? -30.073 3.495 23.858 1.00 95.19 714 THR A C 1
ATOM 5540 O O . THR A 1 714 ? -30.469 4.510 23.281 1.00 95.19 714 THR A O 1
ATOM 5543 N N . ARG A 1 715 ? -28.995 2.812 23.457 1.00 95.12 715 ARG A N 1
ATOM 5544 C CA . ARG A 1 715 ? -28.175 3.163 22.293 1.00 95.12 715 ARG A CA 1
ATOM 5545 C C . ARG A 1 715 ? -28.046 1.974 21.355 1.00 95.12 715 ARG A C 1
ATOM 5547 O O . ARG A 1 715 ? -27.730 0.872 21.794 1.00 95.12 715 ARG A O 1
ATOM 5554 N N . LEU A 1 716 ? -28.291 2.214 20.073 1.00 93.31 716 LEU A N 1
ATOM 5555 C CA . LEU A 1 716 ? -28.270 1.182 19.045 1.00 93.31 716 LEU A CA 1
ATOM 5556 C C . LEU A 1 716 ? -27.523 1.683 17.809 1.00 93.31 716 LEU A C 1
ATOM 5558 O O . LEU A 1 716 ? -27.867 2.727 17.255 1.00 93.31 716 LEU A O 1
ATOM 5562 N N . ARG A 1 717 ? -26.512 0.939 17.356 1.00 90.69 717 ARG A N 1
ATOM 5563 C CA . ARG A 1 717 ? -25.809 1.198 16.092 1.00 90.69 717 ARG A CA 1
ATOM 5564 C C . ARG A 1 717 ? -25.908 -0.021 15.184 1.00 90.69 717 ARG A C 1
ATOM 5566 O O . ARG A 1 717 ? -25.404 -1.077 15.549 1.00 90.69 717 ARG A O 1
ATOM 5573 N N . LEU A 1 718 ? -26.512 0.122 14.007 1.00 87.31 718 LEU A N 1
ATOM 5574 C CA . LEU A 1 718 ? -26.714 -0.978 13.060 1.00 87.31 718 LEU A CA 1
ATOM 5575 C C . LEU A 1 718 ? -26.186 -0.612 11.673 1.00 87.31 718 LEU A C 1
ATOM 5577 O O . LEU A 1 718 ? -26.622 0.372 11.073 1.00 87.31 718 LEU A O 1
ATOM 5581 N N . GLY A 1 719 ? -25.308 -1.446 11.120 1.00 80.00 719 GLY A N 1
ATOM 5582 C CA . GLY A 1 719 ? -25.113 -1.490 9.672 1.00 80.00 719 GLY A CA 1
ATOM 5583 C C . GLY A 1 719 ? -26.208 -2.347 9.044 1.00 80.00 719 GLY A C 1
ATOM 5584 O O . GLY A 1 719 ? -26.176 -3.569 9.147 1.00 80.00 719 GLY A O 1
ATOM 5585 N N . LEU A 1 720 ? -27.213 -1.722 8.432 1.00 74.38 720 LEU A N 1
ATOM 5586 C CA . LEU A 1 720 ? -28.350 -2.440 7.849 1.00 74.38 720 LEU A CA 1
ATOM 5587 C C . LEU A 1 720 ? -28.027 -2.917 6.433 1.00 74.38 720 LEU A C 1
ATOM 5589 O O . LEU A 1 720 ? -27.657 -2.112 5.573 1.00 74.38 720 LEU A O 1
ATOM 5593 N N . THR A 1 721 ? -28.238 -4.208 6.180 1.00 62.69 721 THR A N 1
ATOM 5594 C CA . THR A 1 721 ? -28.131 -4.784 4.830 1.00 62.69 721 THR A CA 1
ATOM 5595 C C . THR A 1 721 ? -29.390 -4.512 4.002 1.00 62.69 721 THR A C 1
ATOM 5597 O O . THR A 1 721 ? -29.281 -4.168 2.826 1.00 62.69 721 THR A O 1
ATOM 5600 N N . SER A 1 722 ? -30.571 -4.535 4.630 1.00 67.12 722 SER A N 1
ATOM 5601 C CA . SER A 1 722 ? -31.863 -4.311 3.979 1.00 67.12 722 SER A CA 1
ATOM 5602 C C . SER A 1 722 ? -32.813 -3.460 4.830 1.00 67.12 722 SER A C 1
ATOM 5604 O O . SER A 1 722 ? -32.850 -3.578 6.052 1.00 67.12 722 SER A O 1
ATOM 5606 N N . TRP A 1 723 ? -33.609 -2.628 4.152 1.00 72.88 723 TRP A N 1
ATOM 5607 C CA . TRP A 1 723 ? -34.787 -1.945 4.709 1.00 72.88 723 TRP A CA 1
ATOM 5608 C C . TRP A 1 723 ? -36.112 -2.641 4.318 1.00 72.88 723 TRP A C 1
ATOM 5610 O O . TRP A 1 723 ? -37.182 -2.155 4.665 1.00 72.88 723 TRP A O 1
ATOM 5620 N N . LYS A 1 724 ? -36.071 -3.763 3.578 1.00 60.66 724 LYS A N 1
ATOM 5621 C CA . LYS A 1 724 ? -37.267 -4.536 3.180 1.00 60.66 724 LYS A CA 1
ATOM 5622 C C . LYS A 1 724 ? -37.810 -5.337 4.369 1.00 60.66 724 LYS A C 1
ATOM 5624 O O . LYS A 1 724 ? -37.017 -5.966 5.061 1.00 60.66 724 LYS A O 1
ATOM 5629 N N . GLY A 1 725 ? -39.137 -5.380 4.522 1.00 55.81 725 GLY A N 1
ATOM 5630 C CA . GLY A 1 725 ? -39.816 -6.191 5.548 1.00 55.81 725 GLY A CA 1
ATOM 5631 C C . GLY A 1 725 ? -40.811 -5.444 6.440 1.00 55.81 725 GLY A C 1
ATOM 5632 O O . GLY A 1 725 ? -41.537 -6.105 7.171 1.00 55.81 725 GLY A O 1
ATOM 5633 N N . LEU A 1 726 ? -40.899 -4.112 6.317 1.00 58.16 726 LEU A N 1
ATOM 5634 C CA . LEU A 1 726 ? -41.632 -3.197 7.206 1.00 58.16 726 LEU A CA 1
ATOM 5635 C C . LEU A 1 726 ? -43.162 -3.400 7.208 1.00 58.16 726 LEU A C 1
ATOM 5637 O O . LEU A 1 726 ? -43.925 -2.552 6.748 1.00 58.16 726 LEU A O 1
ATOM 5641 N N . ALA A 1 727 ? -43.622 -4.514 7.758 1.00 55.38 727 ALA A N 1
ATOM 5642 C CA . ALA A 1 727 ? -44.973 -4.707 8.262 1.00 55.38 727 ALA A CA 1
ATOM 5643 C C . ALA A 1 727 ? -44.863 -4.795 9.793 1.00 55.38 727 ALA A C 1
ATOM 5645 O O . ALA A 1 727 ? -44.779 -5.895 10.342 1.00 55.38 727 ALA A O 1
ATOM 5646 N N . PRO A 1 728 ? -44.757 -3.652 10.493 1.00 55.38 728 PRO A N 1
ATOM 5647 C CA . PRO A 1 728 ? -44.467 -3.660 11.912 1.00 55.38 728 PRO A CA 1
ATOM 5648 C C . PRO A 1 728 ? -45.670 -4.163 12.710 1.00 55.38 728 PRO A C 1
ATOM 5650 O O . PRO A 1 728 ? -46.819 -3.804 12.466 1.00 55.38 728 PRO A O 1
ATOM 5653 N N . ASP A 1 729 ? -45.377 -4.932 13.749 1.00 59.75 729 ASP A N 1
ATOM 5654 C CA . ASP A 1 729 ? -46.137 -4.856 14.990 1.00 59.75 729 ASP A CA 1
ATOM 5655 C C . ASP A 1 729 ? -46.004 -3.409 15.510 1.00 59.75 729 ASP A C 1
ATOM 5657 O O . ASP A 1 729 ? -44.897 -2.985 15.859 1.00 59.75 729 ASP A O 1
ATOM 5661 N N . ASP A 1 730 ? -47.107 -2.649 15.511 1.00 61.69 730 ASP A N 1
ATOM 5662 C CA . ASP A 1 730 ? -47.198 -1.193 15.766 1.00 61.69 730 ASP A CA 1
ATOM 5663 C C . ASP A 1 730 ? -46.725 -0.748 17.170 1.00 61.69 730 ASP A C 1
ATOM 5665 O O . ASP A 1 730 ? -46.824 0.424 17.544 1.00 61.69 730 ASP A O 1
ATOM 5669 N N . ARG A 1 731 ? -46.203 -1.665 17.990 1.00 79.25 731 ARG A N 1
ATOM 5670 C CA . ARG A 1 731 ? -45.748 -1.380 19.353 1.00 79.25 731 ARG A CA 1
ATOM 5671 C C . ARG A 1 731 ? -44.418 -0.602 19.360 1.00 79.25 731 ARG A C 1
ATOM 5673 O O . ARG A 1 731 ? -43.398 -1.136 18.912 1.00 79.25 731 ARG A O 1
ATOM 5680 N N . PRO A 1 732 ? -44.366 0.617 19.923 1.00 84.69 732 PRO A N 1
ATOM 5681 C CA . PRO A 1 732 ? -43.148 1.422 19.949 1.00 84.69 732 PRO A CA 1
ATOM 5682 C C . PRO A 1 732 ? -42.094 0.873 20.921 1.00 84.69 732 PRO A C 1
ATOM 5684 O O . PRO A 1 732 ? -42.408 0.284 21.956 1.00 84.69 732 PRO A O 1
ATOM 5687 N N . VAL A 1 733 ? -40.822 1.133 20.621 1.00 87.38 733 VAL A N 1
ATOM 5688 C CA . VAL A 1 733 ? -39.679 0.899 21.510 1.00 87.38 733 VAL A CA 1
ATOM 5689 C C . VAL A 1 733 ? -39.398 2.178 22.299 1.00 87.38 733 VAL A C 1
ATOM 5691 O O . VAL A 1 733 ? -38.832 3.145 21.790 1.00 87.38 733 VAL A O 1
ATOM 5694 N N . MET A 1 734 ? -39.791 2.187 23.575 1.00 87.31 734 MET A N 1
ATOM 5695 C CA . MET A 1 734 ? -39.699 3.375 24.439 1.00 87.31 734 MET A CA 1
ATOM 5696 C C . MET A 1 734 ? -38.314 3.589 25.067 1.00 87.31 734 MET A C 1
ATOM 5698 O O . MET A 1 734 ? -38.007 4.698 25.517 1.00 87.31 734 MET A O 1
ATOM 5702 N N . SER A 1 735 ? -37.490 2.538 25.132 1.00 90.81 735 SER A N 1
ATOM 5703 C CA . SER A 1 735 ? -36.186 2.557 25.805 1.00 90.81 735 SER A CA 1
ATOM 5704 C C . SER A 1 735 ? -35.108 3.284 25.001 1.00 90.81 735 SER A C 1
ATOM 5706 O O . SER A 1 735 ? -34.191 3.861 25.585 1.00 90.81 735 SER A O 1
ATOM 5708 N N . LEU A 1 736 ? -35.225 3.291 23.670 1.00 92.19 736 LEU A N 1
ATOM 5709 C CA . LEU A 1 736 ? -34.190 3.804 22.783 1.00 92.19 736 LEU A CA 1
ATOM 5710 C C . LEU A 1 736 ? -34.117 5.340 22.820 1.00 92.19 736 LEU A C 1
ATOM 5712 O O . LEU A 1 736 ? -35.135 6.035 22.804 1.00 92.19 736 LEU A O 1
ATOM 5716 N N . ARG A 1 737 ? -32.892 5.868 22.889 1.00 93.38 737 ARG A N 1
ATOM 5717 C CA . ARG A 1 737 ? -32.567 7.303 22.953 1.00 93.38 737 ARG A CA 1
ATOM 5718 C C . ARG A 1 737 ? -31.626 7.723 21.830 1.00 93.38 737 ARG A C 1
ATOM 5720 O O . ARG A 1 737 ? -31.821 8.792 21.257 1.00 93.38 737 ARG A O 1
ATOM 5727 N N . GLU A 1 738 ? -30.649 6.885 21.487 1.00 94.00 738 GLU A N 1
ATOM 5728 C CA . GLU A 1 738 ? -29.718 7.141 20.385 1.00 94.00 738 GLU A CA 1
ATOM 5729 C C . GLU A 1 738 ? -29.743 5.998 19.365 1.00 94.00 738 GLU A C 1
ATOM 5731 O O . GLU A 1 738 ? -29.637 4.826 19.729 1.00 94.00 738 GLU A O 1
ATOM 5736 N N . LEU A 1 739 ? -29.841 6.348 18.083 1.00 91.75 739 LEU A N 1
ATOM 5737 C CA . LEU A 1 739 ? -29.852 5.406 16.967 1.00 91.75 739 LEU A CA 1
ATOM 5738 C C . LEU A 1 739 ? -28.830 5.847 15.919 1.00 91.75 739 LEU A C 1
ATOM 5740 O O . LEU A 1 739 ? -28.857 6.994 15.479 1.00 91.75 739 LEU A O 1
ATOM 5744 N N . ALA A 1 740 ? -27.942 4.950 15.499 1.00 88.62 740 ALA A N 1
ATOM 5745 C CA . ALA A 1 740 ? -27.063 5.162 14.354 1.00 88.62 740 ALA A CA 1
ATOM 5746 C C . ALA A 1 740 ? -27.298 4.076 13.306 1.00 88.62 740 ALA A C 1
ATOM 5748 O O . ALA A 1 740 ? -27.111 2.896 13.595 1.00 88.62 740 ALA A O 1
ATOM 5749 N N . ILE A 1 741 ? -27.698 4.467 12.100 1.00 88.06 741 ILE A N 1
ATOM 5750 C CA . ILE A 1 741 ? -28.056 3.532 11.029 1.00 88.06 741 ILE A CA 1
ATOM 5751 C C . ILE A 1 741 ? -27.604 4.037 9.664 1.00 88.06 741 ILE A C 1
ATOM 5753 O O . ILE A 1 741 ? -27.425 5.237 9.436 1.00 88.06 741 ILE A O 1
ATOM 5757 N N . THR A 1 742 ? -27.443 3.108 8.729 1.00 80.69 742 THR A N 1
ATOM 5758 C CA . THR A 1 742 ? -27.264 3.429 7.312 1.00 80.69 742 THR A CA 1
ATOM 5759 C C . THR A 1 742 ? -28.556 4.015 6.745 1.00 80.69 742 THR A C 1
ATOM 5761 O O . THR A 1 742 ? -29.610 3.400 6.891 1.00 80.69 742 THR A O 1
ATOM 5764 N N . ALA A 1 743 ? -28.484 5.172 6.083 1.00 77.88 743 ALA A N 1
ATOM 5765 C CA . ALA A 1 743 ? -29.658 5.858 5.544 1.00 77.88 743 ALA A CA 1
ATOM 5766 C C . ALA A 1 743 ? -30.448 4.972 4.546 1.00 77.88 743 ALA A C 1
ATOM 5768 O O . ALA A 1 743 ? -29.824 4.229 3.774 1.00 77.88 743 ALA A O 1
ATOM 5769 N N . PRO A 1 744 ? -31.796 5.023 4.561 1.00 75.44 744 PRO A N 1
ATOM 5770 C CA . PRO A 1 744 ? -32.628 4.339 3.573 1.00 75.44 744 PRO A CA 1
ATOM 5771 C C . PRO A 1 744 ? -32.549 5.033 2.207 1.00 75.44 744 PRO A C 1
ATOM 5773 O O . PRO A 1 744 ? -32.251 6.221 2.130 1.00 75.44 744 PRO A O 1
ATOM 5776 N N . GLN A 1 745 ? -32.847 4.292 1.135 1.00 69.12 745 GLN A N 1
ATOM 5777 C CA . GLN A 1 745 ? -33.024 4.871 -0.207 1.00 69.12 745 GLN A CA 1
ATOM 5778 C C . GLN A 1 745 ? -34.366 5.602 -0.352 1.00 69.12 745 GLN A C 1
ATOM 5780 O O . GLN A 1 745 ? -34.445 6.601 -1.052 1.00 69.12 745 GLN A O 1
ATOM 5785 N N . ASP A 1 746 ? -35.407 5.105 0.319 1.00 73.56 746 ASP A N 1
ATOM 5786 C CA . ASP A 1 746 ? -36.742 5.703 0.332 1.00 73.56 746 ASP A CA 1
ATOM 5787 C C . ASP A 1 746 ? -36.950 6.491 1.634 1.00 73.56 746 ASP A C 1
ATOM 5789 O O . ASP A 1 746 ? -36.830 5.940 2.737 1.00 73.56 746 ASP A O 1
ATOM 5793 N N . SER A 1 747 ? -37.264 7.782 1.514 1.00 70.88 747 SER A N 1
ATOM 5794 C CA . SER A 1 747 ? -37.518 8.670 2.650 1.00 70.88 747 SER A CA 1
ATOM 5795 C C . SER A 1 747 ? -38.777 8.285 3.433 1.00 70.88 747 SER A C 1
ATOM 5797 O O . SER A 1 747 ? -38.856 8.576 4.630 1.00 70.88 747 SER A O 1
ATOM 5799 N N . ALA A 1 748 ? -39.712 7.536 2.836 1.00 71.19 748 ALA A N 1
ATOM 5800 C CA . ALA A 1 748 ? -40.869 6.983 3.539 1.00 71.19 748 ALA A CA 1
ATOM 5801 C C . ALA A 1 748 ? -40.455 6.099 4.730 1.00 71.19 748 ALA A C 1
ATOM 5803 O O . ALA A 1 748 ? -41.128 6.087 5.763 1.00 71.19 748 ALA A O 1
ATOM 5804 N N . HIS A 1 749 ? -39.301 5.428 4.651 1.00 76.81 749 HIS A N 1
ATOM 5805 C CA . HIS A 1 749 ? -38.779 4.627 5.757 1.00 76.81 749 HIS A CA 1
ATOM 5806 C C . HIS A 1 749 ? -38.278 5.472 6.939 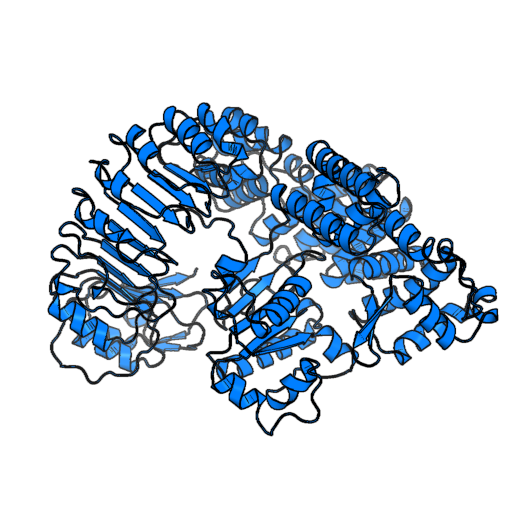1.00 76.81 749 HIS A C 1
ATOM 5808 O O . HIS A 1 749 ? -38.307 5.007 8.079 1.00 76.81 749 HIS A O 1
ATOM 5814 N N . LEU A 1 750 ? -37.870 6.729 6.716 1.00 79.62 750 LEU A N 1
ATOM 5815 C CA . LEU A 1 750 ? -37.509 7.641 7.809 1.00 79.62 750 LEU A CA 1
ATOM 5816 C C . LEU A 1 750 ? -38.737 8.073 8.616 1.00 79.62 750 LEU A C 1
ATOM 5818 O O . LEU A 1 750 ? -38.623 8.275 9.825 1.00 79.62 750 LEU A O 1
ATOM 5822 N N . ALA A 1 751 ? -39.915 8.151 7.987 1.00 77.69 751 ALA A N 1
ATOM 5823 C CA . ALA A 1 751 ? -41.170 8.453 8.680 1.00 77.69 751 ALA A CA 1
ATOM 5824 C C . ALA A 1 751 ? -41.513 7.396 9.746 1.00 77.69 751 ALA A C 1
ATOM 5826 O O . ALA A 1 751 ? -42.119 7.705 10.775 1.00 77.69 751 ALA A O 1
ATOM 5827 N N . LEU A 1 752 ? -41.100 6.144 9.521 1.00 79.50 752 LEU A N 1
ATOM 5828 C CA . LEU A 1 752 ? -41.357 5.027 10.430 1.00 79.50 752 LEU A CA 1
ATOM 5829 C C . LEU A 1 752 ? -40.537 5.124 11.716 1.00 79.50 752 LEU A C 1
ATOM 5831 O O . LEU A 1 752 ? -41.010 4.693 12.765 1.00 79.50 752 LEU A O 1
ATOM 5835 N N . LEU A 1 753 ? -39.354 5.746 11.677 1.00 81.75 753 LEU A N 1
ATOM 5836 C CA . LEU A 1 753 ? -38.493 5.881 12.856 1.00 81.75 753 LEU A CA 1
ATOM 5837 C C . LEU A 1 753 ? -39.191 6.632 13.993 1.00 81.75 753 LEU A C 1
ATOM 5839 O O . LEU A 1 753 ? -39.029 6.260 15.150 1.00 81.75 753 LEU A O 1
ATOM 5843 N N . GLY A 1 754 ? -40.010 7.641 13.677 1.00 76.62 754 GLY A N 1
ATOM 5844 C CA . GLY A 1 754 ? -40.765 8.377 14.692 1.00 76.62 754 GLY A CA 1
ATOM 5845 C C . GLY A 1 754 ? -41.881 7.567 15.346 1.00 76.62 754 GLY A C 1
ATOM 5846 O O . GLY A 1 754 ? -42.178 7.777 16.519 1.00 76.62 754 GLY A O 1
ATOM 5847 N N . ARG A 1 755 ? -42.466 6.609 14.618 1.00 81.38 755 ARG A N 1
ATOM 5848 C CA . ARG A 1 755 ? -43.471 5.686 15.166 1.00 81.38 755 ARG A CA 1
ATOM 5849 C C . ARG A 1 755 ? -42.823 4.575 15.988 1.00 81.38 755 ARG A C 1
ATOM 5851 O O . ARG A 1 755 ? -43.298 4.259 17.071 1.00 81.38 755 ARG A O 1
ATOM 5858 N N . LEU A 1 756 ? -41.726 4.009 15.486 1.00 85.31 756 LEU A N 1
ATOM 5859 C CA . LEU A 1 756 ? -41.021 2.896 16.122 1.00 85.31 756 LEU A CA 1
ATOM 5860 C C . LEU A 1 756 ? -40.226 3.335 17.357 1.00 85.31 756 LEU A C 1
ATOM 5862 O O . LEU A 1 756 ? -40.159 2.589 18.330 1.00 85.31 756 LEU A O 1
ATOM 5866 N N . PHE A 1 757 ? -39.653 4.540 17.342 1.00 88.38 757 PHE A N 1
ATOM 5867 C CA . PHE A 1 757 ? -38.767 5.054 18.388 1.00 88.38 757 PHE A CA 1
ATOM 5868 C C . PHE A 1 757 ? -39.205 6.451 18.863 1.00 88.38 757 PHE A C 1
ATOM 5870 O O . PHE A 1 757 ? -38.473 7.428 18.692 1.00 88.38 757 PHE A O 1
ATOM 5877 N N . PRO A 1 758 ? -40.378 6.588 19.502 1.00 84.75 758 PRO A N 1
ATOM 5878 C CA . PRO A 1 758 ? -40.897 7.894 19.923 1.00 84.75 758 PRO A CA 1
ATOM 5879 C C . PRO A 1 758 ? -40.024 8.586 20.986 1.00 84.75 758 PRO A C 1
ATOM 5881 O O . PRO A 1 758 ? -40.097 9.798 21.159 1.00 84.75 758 PRO A O 1
ATOM 5884 N N . GLY A 1 759 ? -39.187 7.830 21.704 1.00 85.88 759 GLY A N 1
ATOM 5885 C CA . GLY A 1 759 ? -38.254 8.352 22.703 1.00 85.88 759 GLY A CA 1
ATOM 5886 C C . GLY A 1 759 ? -36.890 8.794 22.156 1.00 85.88 759 GLY A C 1
ATOM 5887 O O . GLY A 1 759 ? -36.009 9.113 22.955 1.00 85.88 759 GLY A O 1
ATOM 5888 N N . LEU A 1 760 ? -36.681 8.770 20.836 1.00 90.19 760 LEU A N 1
ATOM 5889 C CA . LEU A 1 760 ? -35.387 9.040 20.212 1.00 90.19 760 LEU A CA 1
ATOM 5890 C C . LEU A 1 760 ? -34.994 10.522 20.331 1.00 90.19 760 LEU A C 1
ATOM 5892 O O . LEU A 1 760 ? -35.730 11.411 19.910 1.00 90.19 760 LEU A O 1
ATOM 5896 N N . THR A 1 761 ? -33.802 10.792 20.865 1.00 91.56 761 THR A N 1
ATOM 5897 C CA . THR A 1 761 ? -33.255 12.151 21.018 1.00 91.56 761 THR A CA 1
ATOM 5898 C C . THR A 1 761 ? -32.079 12.419 20.088 1.00 91.56 761 THR A C 1
ATOM 5900 O O . THR A 1 761 ? -31.837 13.574 19.738 1.00 91.56 761 THR A O 1
ATOM 5903 N N . ARG A 1 762 ? -31.359 11.377 19.646 1.00 91.94 762 ARG A N 1
ATOM 5904 C CA . ARG A 1 762 ? -30.254 11.494 18.683 1.00 91.94 762 ARG A CA 1
ATOM 5905 C C . ARG A 1 762 ? -30.352 10.444 17.583 1.00 91.94 762 ARG A C 1
ATOM 5907 O O . ARG A 1 762 ? -30.420 9.250 17.865 1.00 91.94 762 ARG A O 1
ATOM 5914 N N . LEU A 1 763 ? -30.279 10.887 16.333 1.00 91.31 763 LEU A N 1
ATOM 5915 C CA . LEU A 1 763 ? -30.225 10.035 15.150 1.00 91.31 763 LEU A CA 1
ATOM 5916 C C . LEU A 1 763 ? -28.951 10.335 14.364 1.00 91.31 763 LEU A C 1
ATOM 5918 O O . LEU A 1 763 ? -28.732 11.468 13.949 1.00 91.31 763 LEU A O 1
ATOM 5922 N N . THR A 1 764 ? -28.120 9.324 14.133 1.00 88.19 764 THR A N 1
ATOM 5923 C CA . THR A 1 764 ? -26.989 9.408 13.206 1.00 88.19 764 THR A CA 1
ATOM 5924 C C . THR A 1 764 ? -27.313 8.630 11.938 1.00 88.19 764 THR A C 1
ATOM 5926 O O . THR A 1 764 ? -27.513 7.419 11.988 1.00 88.19 764 THR A O 1
ATOM 5929 N N . LEU A 1 765 ? -27.345 9.320 10.801 1.00 86.12 765 LEU A N 1
ATOM 5930 C CA . LEU A 1 765 ? -27.535 8.721 9.486 1.00 86.12 765 LEU A CA 1
ATOM 5931 C C . LEU A 1 765 ? -26.199 8.694 8.751 1.00 86.12 765 LEU A C 1
ATOM 5933 O O . LEU A 1 765 ? -25.611 9.741 8.474 1.00 86.12 765 LEU A O 1
ATOM 5937 N N . SER A 1 766 ? -25.729 7.496 8.419 1.00 81.06 766 SER A N 1
ATOM 5938 C CA . SER A 1 766 ? -24.622 7.329 7.479 1.00 81.06 766 SER A CA 1
ATOM 5939 C C . SER A 1 766 ? -25.199 7.295 6.068 1.00 81.06 766 SER A C 1
ATOM 5941 O O . SER A 1 766 ? -25.869 6.325 5.704 1.00 81.06 766 SER A O 1
ATOM 5943 N N . ALA A 1 767 ? -24.991 8.365 5.298 1.00 68.19 767 ALA A N 1
ATOM 5944 C CA . ALA A 1 767 ? -25.499 8.465 3.932 1.00 68.19 767 ALA A CA 1
ATOM 5945 C C . ALA A 1 767 ? -24.846 7.400 3.034 1.00 68.19 767 ALA A C 1
ATOM 5947 O O . ALA A 1 767 ? -23.619 7.268 3.022 1.00 68.19 767 ALA A O 1
ATOM 5948 N N . ARG A 1 768 ? -25.662 6.646 2.282 1.00 61.03 768 ARG A N 1
ATOM 5949 C CA . ARG A 1 768 ? -25.168 5.755 1.219 1.00 61.03 768 ARG A CA 1
ATOM 5950 C C . ARG A 1 768 ? -24.717 6.603 0.035 1.00 61.03 768 ARG A C 1
ATOM 5952 O O . ARG A 1 768 ? -25.362 7.600 -0.269 1.00 61.03 768 ARG A O 1
ATOM 5959 N N . ARG A 1 769 ? -23.636 6.211 -0.640 1.00 52.19 769 ARG A N 1
ATOM 5960 C CA . ARG A 1 769 ? -23.117 6.965 -1.792 1.00 52.19 769 ARG A CA 1
ATOM 5961 C C . ARG A 1 769 ? -23.953 6.825 -3.064 1.00 52.19 769 ARG A C 1
ATOM 5963 O O . ARG A 1 769 ? -23.914 7.702 -3.913 1.00 52.19 769 ARG A O 1
ATOM 5970 N N . SER A 1 770 ? -24.797 5.798 -3.134 1.00 49.91 770 SER A N 1
ATOM 5971 C CA . SER A 1 770 ? -25.710 5.548 -4.252 1.00 49.91 770 SER A CA 1
ATOM 5972 C C . SER A 1 770 ? -27.029 6.343 -4.206 1.00 49.91 770 SER A C 1
ATOM 5974 O O . SER A 1 770 ? -27.903 6.085 -5.029 1.00 49.91 770 SER A O 1
ATOM 5976 N N . ALA A 1 771 ? -27.251 7.203 -3.205 1.00 56.44 771 ALA A N 1
ATOM 5977 C CA . ALA A 1 771 ? -28.510 7.932 -3.029 1.00 56.44 771 ALA A CA 1
ATOM 5978 C C . ALA A 1 771 ? -28.302 9.423 -3.370 1.00 56.44 771 ALA A C 1
ATOM 5980 O O . ALA A 1 771 ? -27.646 10.119 -2.592 1.00 56.44 771 ALA A O 1
ATOM 5981 N N . PRO A 1 772 ? -28.830 9.924 -4.507 1.00 55.69 772 PRO A N 1
ATOM 5982 C CA . PRO A 1 772 ? -28.596 11.303 -4.955 1.00 55.69 772 PRO A CA 1
ATOM 5983 C C . PRO A 1 772 ? -29.237 12.345 -4.026 1.00 55.69 772 PRO A C 1
ATOM 5985 O O . PRO A 1 772 ? -28.733 13.463 -3.890 1.00 55.69 772 PRO A O 1
ATOM 5988 N N . GLU A 1 773 ? -30.315 11.963 -3.342 1.00 70.94 773 GLU A N 1
ATOM 5989 C CA . GLU A 1 773 ? -31.083 12.829 -2.457 1.00 70.94 773 GLU A CA 1
ATOM 5990 C C . GLU A 1 773 ? -31.379 12.112 -1.137 1.00 70.94 773 GLU A C 1
ATOM 5992 O O . GLU A 1 773 ? -31.652 10.911 -1.105 1.00 70.94 773 GLU A O 1
ATOM 5997 N N . LEU A 1 774 ? -31.327 12.861 -0.035 1.00 78.38 774 LEU A N 1
ATOM 5998 C CA . LEU A 1 774 ? -31.745 12.391 1.283 1.00 78.38 774 LEU A CA 1
ATOM 5999 C C . LEU A 1 774 ? -32.780 13.366 1.836 1.00 78.38 774 LEU A C 1
ATOM 6001 O O . LEU A 1 774 ? -32.431 14.431 2.347 1.00 78.38 774 LEU A O 1
ATOM 6005 N N . ASP A 1 775 ? -34.054 12.997 1.740 1.00 81.75 775 ASP A N 1
ATOM 6006 C CA . ASP A 1 775 ? -35.142 13.808 2.278 1.00 81.75 775 ASP A CA 1
ATOM 6007 C C . ASP A 1 775 ? -35.337 13.566 3.778 1.00 81.75 775 ASP A C 1
ATOM 6009 O O . ASP A 1 775 ? -35.745 12.490 4.217 1.00 81.75 775 ASP A O 1
ATOM 6013 N N . LEU A 1 776 ? -35.033 14.596 4.570 1.00 84.38 776 LEU A N 1
ATOM 6014 C CA . LEU A 1 776 ? -35.184 14.597 6.021 1.00 84.38 776 LEU A CA 1
ATOM 6015 C C . LEU A 1 776 ? -36.527 15.182 6.479 1.00 84.38 776 LEU A C 1
ATOM 6017 O O . LEU A 1 776 ? -36.783 15.209 7.685 1.00 84.38 776 LEU A O 1
ATOM 6021 N N . ALA A 1 777 ? -37.398 15.636 5.568 1.00 82.31 777 ALA A N 1
ATOM 6022 C CA . ALA A 1 777 ? -38.711 16.180 5.911 1.00 82.31 777 ALA A CA 1
ATOM 6023 C C . ALA A 1 777 ? -39.550 15.258 6.824 1.00 82.31 777 ALA A C 1
ATOM 6025 O O . ALA A 1 777 ? -40.170 15.781 7.756 1.00 82.31 777 ALA A O 1
ATOM 6026 N N . PRO A 1 778 ? -39.526 13.914 6.678 1.00 82.62 778 PRO A N 1
ATOM 6027 C CA . PRO A 1 778 ? -40.235 13.018 7.594 1.00 82.62 778 PRO A CA 1
ATOM 6028 C C . PRO A 1 778 ? -39.798 13.126 9.064 1.00 82.62 778 PRO A C 1
ATOM 6030 O O . PRO A 1 778 ? -40.589 12.857 9.966 1.00 82.62 778 PRO A O 1
ATOM 6033 N N . LEU A 1 779 ? -38.560 13.559 9.331 1.00 82.88 779 LEU A N 1
ATOM 6034 C CA . LEU A 1 779 ? -38.024 13.721 10.688 1.00 82.88 779 LEU A CA 1
ATOM 6035 C C . LEU A 1 779 ? -38.492 15.017 11.366 1.00 82.88 779 LEU A C 1
ATOM 6037 O O . LEU A 1 779 ? -38.324 15.169 12.577 1.00 82.88 779 LEU A O 1
ATOM 6041 N N . LEU A 1 780 ? -39.115 15.946 10.629 1.00 78.94 780 LEU A N 1
ATOM 6042 C CA . LEU A 1 780 ? -39.672 17.180 11.199 1.00 78.94 780 LEU A CA 1
ATOM 6043 C C . LEU A 1 780 ? -40.774 16.903 12.229 1.00 78.94 780 LEU A C 1
ATOM 6045 O O . LEU A 1 780 ? -40.954 17.702 13.145 1.00 78.94 780 LEU A O 1
ATOM 6049 N N . ALA A 1 781 ? -41.453 15.758 12.119 1.00 76.12 781 ALA A N 1
ATOM 6050 C CA . ALA A 1 781 ? -42.459 15.303 13.076 1.00 76.12 781 ALA A CA 1
ATOM 6051 C C . ALA A 1 781 ? -41.889 14.996 14.479 1.00 76.12 781 ALA A C 1
ATOM 6053 O O . ALA A 1 781 ? -42.658 14.830 15.422 1.00 76.12 781 ALA A O 1
ATOM 6054 N N . LEU A 1 782 ? -40.560 14.940 14.638 1.00 81.06 782 LEU A N 1
ATOM 6055 C CA . LEU A 1 782 ? -39.874 14.713 15.911 1.00 81.06 782 LEU A CA 1
ATOM 6056 C C . LEU A 1 782 ? -39.191 16.015 16.378 1.00 81.06 782 LEU A C 1
ATOM 6058 O O . LEU A 1 782 ? -38.038 16.275 16.020 1.00 81.06 782 LEU A O 1
ATOM 6062 N N . PRO A 1 783 ? -39.866 16.873 17.172 1.00 75.19 783 PRO A N 1
ATOM 6063 C CA . PRO A 1 783 ? -39.376 18.217 17.496 1.00 75.19 783 PRO A CA 1
ATOM 6064 C C . PRO A 1 783 ? -38.074 18.219 18.318 1.00 75.19 783 PRO A C 1
ATOM 6066 O O . PRO A 1 783 ? -37.248 19.116 18.153 1.00 75.19 783 PRO A O 1
ATOM 6069 N N . HIS A 1 784 ? -37.838 17.191 19.136 1.00 83.44 784 HIS A N 1
ATOM 6070 C CA . HIS A 1 784 ? -36.685 17.098 20.045 1.00 83.44 784 HIS A CA 1
ATOM 6071 C C . HIS A 1 784 ? -35.480 16.324 19.481 1.00 83.44 784 HIS A C 1
ATOM 6073 O O . HIS A 1 784 ? -34.486 16.149 20.185 1.00 83.44 784 HIS A O 1
ATOM 6079 N N . LEU A 1 785 ? -35.556 15.841 18.236 1.00 89.12 785 LEU A N 1
ATOM 6080 C CA . LEU A 1 785 ? -34.527 14.988 17.644 1.00 89.12 785 LEU A CA 1
ATOM 6081 C C . LEU A 1 785 ? -33.332 15.806 17.134 1.00 89.12 785 LEU A C 1
ATOM 6083 O O . LEU A 1 785 ? -33.496 16.674 16.278 1.00 89.12 785 LEU A O 1
ATOM 6087 N N . GLN A 1 786 ? -32.124 15.483 17.604 1.00 90.50 786 GLN A N 1
ATOM 6088 C CA . GLN A 1 786 ? -30.872 15.920 16.981 1.00 90.50 786 GLN A CA 1
ATOM 6089 C C . GLN A 1 786 ? -30.461 14.928 15.894 1.00 90.50 786 GLN A C 1
ATOM 6091 O O . GLN A 1 786 ? -30.290 13.737 16.161 1.00 90.50 786 GLN A O 1
ATOM 6096 N N . VAL A 1 787 ? -30.269 15.417 14.674 1.00 87.88 787 VAL A N 1
ATOM 6097 C CA . VAL A 1 787 ? -29.906 14.604 13.512 1.00 87.88 787 VAL A CA 1
ATOM 6098 C C . VAL A 1 787 ? -28.462 14.898 13.139 1.00 87.88 787 VAL A C 1
ATOM 6100 O O . VAL A 1 787 ? -28.088 16.041 12.898 1.00 87.88 787 VAL A O 1
ATOM 6103 N N . THR A 1 788 ? -27.631 13.864 13.084 1.00 86.62 788 THR A N 1
ATOM 6104 C CA . THR A 1 788 ? -26.276 13.945 12.540 1.00 86.62 788 THR A CA 1
ATOM 6105 C C . THR A 1 788 ? -26.216 13.162 11.241 1.00 86.62 788 THR A C 1
ATOM 6107 O O . THR A 1 788 ? -26.411 11.951 11.241 1.00 86.62 788 THR A O 1
ATOM 6110 N N . VAL A 1 789 ? -25.920 13.830 10.133 1.00 82.62 789 VAL A N 1
ATOM 6111 C CA . VAL A 1 789 ? -25.680 13.167 8.849 1.00 82.62 789 VAL A CA 1
ATOM 6112 C C . VAL A 1 789 ? -24.176 13.065 8.645 1.00 82.62 789 VAL A C 1
ATOM 6114 O O . VAL A 1 789 ? -23.486 14.080 8.553 1.00 82.62 789 VAL A O 1
ATOM 6117 N N . ARG A 1 790 ? -23.660 11.836 8.596 1.00 76.56 790 ARG A N 1
ATOM 6118 C CA . ARG A 1 790 ? -22.269 11.561 8.227 1.00 76.56 790 ARG A CA 1
ATOM 6119 C C . ARG A 1 790 ? -22.233 11.315 6.727 1.00 76.56 790 ARG A C 1
ATOM 6121 O O . ARG A 1 790 ? -22.843 10.357 6.247 1.00 76.56 790 ARG A O 1
ATOM 6128 N N . ARG A 1 791 ? -21.556 12.196 5.992 1.00 64.56 791 ARG A N 1
ATOM 6129 C CA . ARG A 1 791 ? -21.521 12.183 4.527 1.00 64.56 791 ARG A CA 1
ATOM 6130 C C . ARG A 1 791 ? -20.080 12.163 4.019 1.00 64.56 791 ARG A C 1
ATOM 6132 O O . ARG A 1 791 ? -19.222 12.851 4.556 1.00 64.56 791 ARG A O 1
ATOM 6139 N N . GLY A 1 792 ? -19.820 11.350 2.999 1.00 50.47 792 GLY A N 1
ATOM 6140 C CA . GLY A 1 792 ? -18.537 11.334 2.280 1.00 50.47 792 GLY A CA 1
ATOM 6141 C C . GLY A 1 792 ? -18.566 12.091 0.946 1.00 50.47 792 GLY A C 1
ATOM 6142 O O . GLY A 1 792 ? -17.602 12.013 0.209 1.00 50.47 792 GLY A O 1
ATOM 6143 N N . HIS A 1 793 ? -19.696 12.706 0.604 1.00 50.88 793 HIS A N 1
ATOM 6144 C CA . HIS A 1 793 ? -19.985 13.536 -0.576 1.00 50.88 793 HIS A CA 1
ATOM 6145 C C . HIS A 1 793 ? -21.196 14.415 -0.201 1.00 50.88 793 HIS A C 1
ATOM 6147 O O . HIS A 1 793 ? -21.737 14.246 0.893 1.00 50.88 793 HIS A O 1
ATOM 6153 N N . THR A 1 794 ? -21.629 15.352 -1.042 1.00 49.94 794 THR A N 1
ATOM 6154 C CA . THR A 1 794 ? -22.831 16.180 -0.820 1.00 49.94 794 THR A CA 1
ATOM 6155 C C . THR A 1 794 ? -24.067 15.550 -1.478 1.00 49.94 794 THR A C 1
ATOM 6157 O O . THR A 1 794 ? -24.389 15.944 -2.596 1.00 49.94 794 THR A O 1
ATOM 6160 N N . PRO A 1 795 ? -24.792 14.604 -0.837 1.00 59.75 795 PRO A N 1
ATOM 6161 C CA . PRO A 1 795 ? -26.149 14.310 -1.282 1.00 59.75 795 PRO A CA 1
ATOM 6162 C C . PRO A 1 795 ? -26.982 15.585 -1.135 1.00 59.75 795 PRO A C 1
ATOM 6164 O O . PRO A 1 795 ? -26.757 16.370 -0.199 1.00 59.75 795 PRO A O 1
ATOM 6167 N N . LEU A 1 796 ? -27.932 15.801 -2.044 1.00 62.38 796 LEU A N 1
ATOM 6168 C CA . LEU A 1 796 ? -28.867 16.909 -1.923 1.00 62.38 796 LEU A CA 1
ATOM 6169 C C . LEU A 1 796 ? -29.790 16.578 -0.745 1.00 62.38 796 LEU A C 1
ATOM 6171 O O . LEU A 1 796 ? -30.672 15.722 -0.823 1.00 62.38 796 LEU A O 1
ATOM 6175 N N . ILE A 1 797 ? -29.496 17.165 0.414 1.00 70.75 797 ILE A N 1
ATOM 6176 C CA . ILE A 1 797 ? -30.316 16.969 1.605 1.00 70.75 797 ILE A CA 1
ATOM 6177 C C . ILE A 1 797 ? -31.563 17.815 1.388 1.00 70.75 797 ILE A C 1
ATOM 6179 O O . ILE A 1 797 ? -31.452 19.025 1.222 1.00 70.75 797 ILE A O 1
ATOM 6183 N N . LEU A 1 798 ? -32.741 17.203 1.381 1.00 69.75 798 LEU A N 1
ATOM 6184 C CA . LEU A 1 798 ? -34.011 17.919 1.280 1.00 69.75 798 LEU A CA 1
ATOM 6185 C C . LEU A 1 798 ? -34.594 18.115 2.688 1.00 69.75 798 LEU A C 1
ATOM 6187 O O . LEU A 1 798 ? -34.388 17.302 3.591 1.00 69.75 798 LEU A O 1
ATOM 6191 N N . GLY A 1 799 ? -35.261 19.250 2.916 1.00 65.62 799 GLY A N 1
ATOM 6192 C CA . GLY A 1 799 ? -35.880 19.574 4.211 1.00 65.62 799 GLY A CA 1
ATOM 6193 C C . GLY A 1 799 ? -34.919 20.008 5.332 1.00 65.62 799 GLY A C 1
ATOM 6194 O O . GLY A 1 799 ? -35.370 20.253 6.452 1.00 65.62 799 GLY A O 1
ATOM 6195 N N . TRP A 1 800 ? -33.618 20.151 5.050 1.00 71.94 800 TRP A N 1
ATOM 6196 C CA . TRP A 1 800 ? -32.591 20.536 6.030 1.00 71.94 800 TRP A CA 1
ATOM 6197 C C . TRP A 1 800 ? -32.793 21.932 6.634 1.00 71.94 800 TRP A C 1
ATOM 6199 O O . TRP A 1 800 ? -32.612 22.099 7.839 1.00 71.94 800 TRP A O 1
ATOM 6209 N N . GLU A 1 801 ? -33.235 22.913 5.839 1.00 70.12 801 GLU A N 1
ATOM 6210 C CA . GLU A 1 801 ? -33.475 24.296 6.292 1.00 70.12 801 GLU A CA 1
ATOM 6211 C C . GLU A 1 801 ? -34.482 24.358 7.449 1.00 70.12 801 GLU A C 1
ATOM 6213 O O . GLU A 1 801 ? -34.385 25.200 8.338 1.00 70.12 801 GLU A O 1
ATOM 6218 N N . ARG A 1 802 ? -35.432 23.414 7.478 1.00 73.81 802 ARG A N 1
ATOM 6219 C CA . ARG A 1 802 ? -36.479 23.318 8.505 1.00 73.81 802 ARG A CA 1
ATOM 6220 C C . ARG A 1 802 ? -36.029 22.579 9.770 1.00 73.81 802 ARG A C 1
ATOM 6222 O O . ARG A 1 802 ? -36.736 22.599 10.777 1.00 73.81 802 ARG A O 1
ATOM 6229 N N . LEU A 1 803 ? -34.879 21.903 9.739 1.00 76.75 803 LEU A N 1
ATOM 6230 C CA . LEU A 1 803 ? -34.272 21.286 10.921 1.00 76.75 803 LEU A CA 1
ATOM 6231 C C . LEU A 1 803 ? -33.434 22.291 11.725 1.00 76.75 803 LEU A C 1
ATOM 6233 O O . LEU A 1 803 ? -33.351 22.129 12.945 1.00 76.75 803 LEU A O 1
ATOM 6237 N N . GLY A 1 804 ? -32.887 23.328 11.076 1.00 81.25 804 GLY A N 1
ATOM 6238 C CA . GLY A 1 804 ? -32.092 24.383 11.716 1.00 81.25 804 GLY A CA 1
ATOM 6239 C C . GLY A 1 804 ? -30.926 23.818 12.536 1.00 81.25 804 GLY A C 1
ATOM 6240 O O . GLY A 1 804 ? -30.259 22.875 12.112 1.00 81.25 804 GLY A O 1
ATOM 6241 N N . ASP A 1 805 ? -30.747 24.325 13.758 1.00 81.69 805 ASP A N 1
ATOM 6242 C CA . ASP A 1 805 ? -29.675 23.933 14.695 1.00 81.69 805 ASP A CA 1
ATOM 6243 C C . ASP A 1 805 ? -29.720 22.458 15.143 1.00 81.69 805 ASP A C 1
ATOM 6245 O O . ASP A 1 805 ? -28.797 21.960 15.794 1.00 81.69 805 ASP A O 1
ATOM 6249 N N . ARG A 1 806 ? -30.795 21.730 14.809 1.00 85.00 806 ARG A N 1
ATOM 6250 C CA . ARG A 1 806 ? -30.947 20.301 15.123 1.00 85.00 806 ARG A CA 1
ATOM 6251 C C . ARG A 1 806 ? -30.183 19.397 14.161 1.00 85.00 806 ARG A C 1
ATOM 6253 O O . ARG A 1 806 ? -30.028 18.216 14.466 1.00 85.00 806 ARG A O 1
ATOM 6260 N N . LEU A 1 807 ? -29.728 19.917 13.019 1.00 85.06 807 LEU A N 1
ATOM 6261 C CA . LEU A 1 807 ? -28.974 19.164 12.026 1.00 85.06 807 LEU A CA 1
ATOM 6262 C C . LEU A 1 807 ? -27.478 19.469 12.139 1.00 85.06 807 LEU A C 1
ATOM 6264 O O . LEU A 1 807 ? -27.037 20.600 11.963 1.00 85.06 807 LEU A O 1
ATOM 6268 N N . ARG A 1 808 ? -26.675 18.429 12.353 1.00 83.50 808 ARG A N 1
ATOM 6269 C CA . ARG A 1 808 ? -25.224 18.476 12.167 1.00 83.50 808 ARG A CA 1
ATOM 6270 C C . ARG A 1 808 ? -24.857 17.663 10.948 1.00 83.50 808 ARG A C 1
ATOM 6272 O O . ARG A 1 808 ? -25.214 16.492 10.853 1.00 83.50 808 ARG A O 1
ATOM 6279 N N . VAL A 1 809 ? -24.109 18.260 10.032 1.00 77.50 809 VAL A N 1
ATOM 6280 C CA . VAL A 1 809 ? -23.601 17.534 8.874 1.00 77.50 809 VAL A CA 1
ATOM 6281 C C . VAL A 1 809 ? -22.092 17.425 8.989 1.00 77.50 809 VAL A C 1
ATOM 6283 O O . VAL A 1 809 ? -21.385 18.427 8.968 1.00 77.50 809 VAL A O 1
ATOM 6286 N N . LEU A 1 810 ? -21.618 16.196 9.165 1.00 70.06 810 LEU A N 1
ATOM 6287 C CA . LEU A 1 810 ? -20.203 15.879 9.276 1.00 70.06 810 LEU A CA 1
ATOM 6288 C C . LEU A 1 810 ? -19.735 15.354 7.925 1.00 70.06 810 LEU A C 1
ATOM 6290 O O . LEU A 1 810 ? -20.150 14.273 7.496 1.00 70.06 810 LEU A O 1
ATOM 6294 N N . THR A 1 811 ? -18.905 16.145 7.257 1.00 56.97 811 THR A N 1
ATOM 6295 C CA . THR A 1 811 ? -18.159 15.720 6.075 1.00 56.97 811 THR A CA 1
ATOM 6296 C C . THR A 1 811 ? -16.894 15.022 6.566 1.00 56.97 811 THR A C 1
ATOM 6298 O O . THR A 1 811 ? -16.219 15.559 7.446 1.00 56.97 811 THR A O 1
ATOM 6301 N N . TYR A 1 812 ? -16.648 13.802 6.094 1.00 48.84 812 TYR A N 1
ATOM 6302 C CA . TYR A 1 812 ? -15.411 13.079 6.399 1.00 48.84 812 TYR A CA 1
ATOM 6303 C C . TYR A 1 812 ? -14.215 13.660 5.671 1.00 48.84 812 TYR A C 1
ATOM 6305 O O . TYR A 1 812 ? -14.406 14.002 4.483 1.00 48.84 812 TYR A O 1
#

Organism: Streptomyces globisporus (NCBI:txid1908)

Foldseek 3Di:
DDDDADDDVLLVLQQALAAEEAEAFLQCLVVVLVVLQVCLDVVNDDPSNNVSRQAHEQEQEVQVCVQVVHDDDDQLCSCVNSVPPDPHDPPCNSVVSLQVLRYAYEYEELLLDPPVCNVVVLVSVLVSCVSRVSYRYYHYYYPPSDDPCRCVLSVYDYDYRDFQDLVRLLVLLVVLLVVVCVVPVPCNVLSVVLSVLVNVCCVVPVQLVVQPSRSVSSNLQSVLCSVVVRDDDRDPLVSLVSSQCCLQPPQPPPPPPPDPLQADDDSVRLLQLLLQVLLVCLVVSHFKHFPVSSLVSNVVSCVPPVPRVVRDHSVSVVVCCQVRSLQKHDDHDRMIGGPGNLNSLLSPLLSCQVVVVLVVLLVCCLPPSSLSSLLSNLSNDDAVSLLVSLVSLLVSLVVDDPPDLSVQLSLLSSVSSVVPDPDYDPVSNVSSLVSNLVCPLPPDPSSLVSLLVNALVCVVSHDQLVVDDAPDPSLVSSLLSLLSNEEPSSLVVLQRSCVSHVVSLQVNLSSCVSYQQQCNLQRHVLVDQQQVHEGEDEQRNLVNLLSPQNHAHYEYEAEDAQVSVLVSVLSYAYQYYEYYLYAHDQDPLSCLSNLPRHAEYHYYNHNNHQAPQSVLSRQNHAEYAYEQPPHDLCRQVNVQSRVNHAYYHYEANPVLEPLSHDAHQRHQAYAYEHSDARQLPPVLSNLNHAAYHYEEHEEPQSVLVSLQNNLAHAHYEHEYPDDPDPPHPQDARANYAEYEYEADLDQVSVLVCCSRYVNYQEYEYEYNSNRLEAECVSVLVNVRHQYEYEDQDDRHYHPVVVCPPSYHYHHD

Secondary structure (DSSP, 8-state):
-PPPPP--HHHHHSS-SEEEEE--TTSSHHHHHHHHHHHHHHT-S-GGGGGGTT-EEEEEEHHHHHHTT--PPPTTTHHHHTT---S-PPTTHHHHHHHTT-EEEEEE-GGGS-HHHHHHHHHHHHHHHHH-TT-EEEEEE-TTSS-TTTTGGGTPEEEEPPPPPHHHHHHHHHHHHHHHHHH-GGGHHHHHHHHHHHHHHHHH-HHHHHHTTSHHHHHHHHHHHHHTTT---SSHHHHHHHHHHHHHHSTTTTT----TT-----HHHHHHHHHHHHHHHHHTT-SEEEHHHHHHHHHHHHTT-HHHHTT--HHHHHHHIIIIISSEEE-STTEEEESSHHHHHHHHHHHHHHTT-HHHHHHHTTSHHHHHHHHHHHTT--HHHHHHHHHHHHHHHHHS-TTSTHHHHHHHHHHHHHHT-S---HHHHHHHHHHHHTTPSP-SHHHHHHHHTTGGGGGGGPPPGGGS-TT-HHHHHHHHHHHHH-HHHHHHHHHHHHHH-HHHHHHHHHTGGGS-HHHHHHHTGGGS--TT-EEEE-HHHHGGGGG-TT--EEEEES---HHHHHHHHHT---SEEEEES-SS----GGGGGGTTT--EEEEES-TT----GGGGG-TT--EEEEE-TT--TTTTGGGGG-TT--EEEEES-TT-BGGGS---TT--EEEE--SSPBB-TTGGG-TT--EEEEEEES-HHHHHHHHHHH----EEEEEES--TT----S----S--EEEEEPPSSTHHHHHHHHH-TT--EEEEE--TT-SEEE-GGGGG-TT-EEEEEESS--EEESGGGTGGGEEEEE-